Protein 8DJM (pdb70)

Solvent-accessible surface area: 40642 Å² total; per-residue (Å²): 151,139,108,47,134,108,34,88,113,64,0,61,137,4,1,46,81,15,158,108,34,25,61,39,7,57,70,97,2,91,85,70,69,82,126,152,126,134,129,90,50,66,115,34,117,78,91,0,79,124,112,23,130,126,29,41,84,62,14,124,141,86,70,37,171,52,1,35,44,6,0,21,72,2,24,120,20,0,33,67,7,2,38,0,28,20,109,84,138,171,168,94,8,57,11,48,1,27,74,28,11,32,5,61,43,0,9,14,0,0,43,2,0,0,5,6,119,63,77,110,72,6,86,65,2,0,0,83,0,0,12,40,8,0,41,29,6,48,30,11,8,88,0,42,24,31,17,26,8,0,1,40,25,2,49,91,163,112,68,48,87,60,15,49,20,0,21,22,0,8,99,8,3,50,72,0,2,17,31,16,2,0,0,14,0,3,37,47,0,75,141,84,120,150,25,125,15,36,154,154,6,74,113,75,6,59,77,118,28,67,29,3,6,0,0,20,96,0,6,95,35,0,9,123,17,0,71,117,11,28,30,68,23,135,210,139,94,113,188,154,38,71,44,24,17,107,86,41,5,85,56,74,22,7,100,3,4,0,56,11,2,2,43,0,0,4,6,0,0,92,77,31,108,49,127,70,31,99,135,8,60,95,15,1,19,53,0,0,58,4,4,17,5,0,28,14,0,4,26,12,11,25,46,7,22,111,15,79,94,97,81,49,10,30,2,3,34,27,0,11,156,31,0,45,118,24,0,58,67,0,26,85,20,9,60,71,3,80,187,84,18,105,8,102,28,30,37,7,3,44,9,2,16,27,24,3,0,9,16,2,43,116,12,14,80,47,29,57,75,103,27,19,52,20,24,25,93,41,8,91,61,12,8,19,40,0,0,13,0,0,11,0,0,24,37,19,65,57,30,103,17,0,56,86,12,0,76,1,6,12,34,8,4,10,2,0,3,3,2,18,17,9,78,45,49,80,62,26,108,155,38,34,24,21,0,40,0,25,109,58,13,88,72,134,0,53,82,48,0,28,61,20,10,48,67,1,7,112,47,0,41,108,26,5,110,152,38,5,142,23,0,27,53,0,48,122,6,50,93,51,0,108,47,0,26,138,20,9,6,112,59,3,17,128,6,5,76,73,6,0,86,51,1,15,92,0,0,65,124,4,75,99,75,34,9,64,168,67,30,120,30,40,48,30,46,68,46,42,117,48,40,42,91,7,22,129,59,22,67,176,30,143,87,47,72,54,7,113,94,6,9,60,89,16,82,51,10,8,101,94,24,55,173,49,73,2,26,50,14,90,137,73,67,92,107,18,99,54,16,104,45,19,135,100,0,20,83,60,11,21,28,40,16,70,72,10,74,149,62,7,100,107,36,113,42,171,79,5,44,55,13,5,55,108,25,59,74,20,29,66,53,93,9,39,107,62,30,61,120,4,46,35,41,5,16,115,91,3,137,10,122,16,61,28,90,35,82,101,39,80,14,50,97,48,108,171,10,63,3,28,0,133,3,67,99,90,1,46,49,4,0,0,2,0,4,16,100,121,160,30,39,3,87,6,0,0,36,2,2,71,68,67,26,116,79,26,50,113,43,5,62,14,55,42,80,32,53,73,0,42,0,21,1,56,46,6,82,98,104,2,61,8,29,1,1,0,0,0,13,67,54,60,14,28,29,16,11,51,20,0,97,3,72,124,182,15,92,8,79,12,30,43,117,44,141,21,146,105,55,38,66,7,117,0,35,0,107,0,31,52,26,68,12,48,4,10,4,0,4,0,0,18,6,23,138,66,113,51,9,40,2,0,0,24,2,2,0,29,31,22,27,39,41,32,13,116,153,12,113,56,66,0,38,8,61,32,55,57,115,68,115,15,0,39,0,50,3,90,76,8,60,94,76,7,22,2,54,2,0,0,0,0,0,1,83,90,20,6,15,0,4,51,62,21,14,92,16,0,60,1,62,41

Organism: Cricetulus griseus (NCBI:txid10029)

Sequence (862 aa):
DKLSRLFRMHGLFVASHPWEVIVGTVTLTICMMSMNDIIILTITRCIAILYIYFQFQNLRQLGSRYILGIAGLFTIFSSFVFSTVVIHFLNEALPFFLLLIDLSRASALAKFALSSNSQDEVRENIARGMAILGPTFTLDALVECLVIGVGTMSGVRQLEIMCCFGCMSVLANYFVFMTFFPACVSLVLELSPIWQLSHFARVLEEEENRPNPVTQRVKMIMSLGLVLVHAHSRWIASWRQKCASYVLALRPWSFSASLTPVALGSALAYRSQGVLDPRLLVGCAVAVLAVHGAGNLVSTYYDFSKGIDVDRILEPQDVVRFGVFLYTLGCVCAACLYYLSTLKLEHLALIYFGGLSGSFLYTGGIGFKYVALGDLIILITFGPLAVMFAYAVQVGSLAIFPLVYAIPLALSTEAILHSNNTRDMESDQEAGIVTLAILIGPTFSYVLYNTLLFLPYLIFSILATHCSISLALPLLTIPMAFSLERQFPQRTAKLNLLLGLFYVFGIILAPAGSLPRLARRLALEDNWETLNDNLKVIEKADNAAQVKDALTKMRAAALDAQKATPPKLEDKSPDSPEMKDFRHGFDILVGQIDDALKLANEGKVKEAQAAAEQLKTTRNAYIQKYLERARSTLQKEVDILLTQSPAILSVSPGERVSFSCRASQSIGTSIHWYQQRTNGSPRLVIKYASESISGIPSRFSGSGSGTDFTLSINSVESEDIADYYCQQSNSWPYTFGGGTKLEIEVQLQQSGPELVKPGASVKMSCKASGYSFTGYFMNWVKQSHGKSLEWIGRINPYNGDTFYNQKFKGKATLTVDKSSRTAHMELRSLTSADSALYFCVRRGEDYGSSYNYWGQGTTVTV

Foldseek 3Di:
DVLLVVLLVLLLVCLVDLPVLQCVVVVVLCCQQVVPPVVVLVVLQVVLVVVVVVVLVVQVVVPDDVLSVLLVVLVVQLVVSLVRVVVSPPVSLVSLLSVLADSPLLSLLLLQLLLDDDLVVSSSSSSNSSSLSVVVLVLVLLLQLLVLVVQLPPPDDVSVVNSVSSNSSSVSNVVCSSGNSSSVSSVVVNVPNPRPPHPPCVVCSVVPSDDDPVVSVVSVVSSVVSCCVVVCVPDVD/DVVVVVVVLCQLDDLLLCLLQPLLLLLLQLLLCLPPPDGDPLLSVLLSLLLSLLSSLVSLLLVLLCVPVVVDPPDDDDSVVSVVSSVVSNVSNVVSLVVLVVPFQADPVVSCCLSCCQSVVLVVPPPPCGNQCPQVSVLVNLLRSQLSSSQSSNCSTNHHGDDCSSVLRPLSSLLSVLQSLVVCLVCQVVSVVVVHDHVCNVVDLVVSLVSSLCSLCVSLVVLVCCCPPQFVLSNQLVVLVVLSVVVNVPSVPSSSVNSVSSSVSNSSSSNPGDRPRHPPD/DLLVLLVVLVVVLVVLLVCLVVDDWQVSLLVSLVVVVVSLVVVLPSDFPVCPVDDCPDPVNVVVNVLSVVLNVLSVVLNVVRVVPDSPVSNVSSVVSVVSCVVPVVVRSVVRSVNVVVVD/DWAWEKPDQEDEDDFQAKDKIKTFIPFFQWQAKWKWWAAPPGDTDTADGSFADGDPPHDPQWGWDDHGGIIMIMGRGDDPVRFTWMKMWGPRDPPIDIYDTYGYHD/DWAFEWDAADEDDAQDKDKIKTQTDDDDLQPWKKWKWWQFPVGDIDTAWIARQVPGDTDGDPVNPPFWGKGYDNVRRIIMIMGGRDDQRRQTWMKIWIFDDDPPTGTDHIHDTHGYGD

GO terms:
  GO:0005789 endoplasmic reticulum membrane (C, EXP)
  GO:0005515 protein binding (F, IPI)
  GO:0004420 hydroxymethylglutaryl-CoA reductase (NADPH) activity (F, IDA)
  GO:0005789 endoplasmic reticulum membrane (C, TAS)

InterPro domains:
  IPR000731 Sterol-sensing domain [PS50156] (61-218)
  IPR002202 Hydroxymethylglutaryl-CoA reductase, class I/II [PF00368] (491-870)
  IPR002202 Hydroxymethylglutaryl-CoA reductase, class I/II [PR00071] (525-546)
  IPR002202 Hydroxymethylglutaryl-CoA reductase, class I/II [PR00071] (552-572)
  IPR002202 Hydroxymethylglutaryl-CoA reductase, class I/II [PR00071] (643-661)
  IPR002202 Hydroxymethylglutaryl-CoA reductase, class I/II [PR00071] (683-708)
  IPR002202 Hydroxymethylglutaryl-CoA reductase, class I/II [PR00071] (734-760)
  IPR002202 Hydroxymethylglutaryl-CoA reductase, class I/II [PR00071] (789-810)
  IPR002202 Hydroxymethylglutaryl-CoA reductase, class I/II [PS50065] (463-870)
  IPR002202 Hydroxymethylglutaryl-CoA reductase, class I/II [PTHR10572] (85-872)
  IPR004554 Hydroxymethylglutaryl-CoA reductase, eukaryotic/archaeal type [TIGR00533] (462-870)
  IPR004554 Hydroxymethylglutaryl-CoA reductase, eukaryotic/archaeal type [cd00643] (464-870)
  IPR004816 Hydroxymethylglutaryl-CoA reductase, metazoan [TIGR00920] (1-887)
  IPR009023 Hydroxymethylglutaryl-CoA reductase, class I/II, NAD/NADP-binding domain superfamily [G3DSA:3.30.70.420] (586-702)
  IPR009023 Hydroxymethylglutaryl-CoA reductase, class I/II, NAD/NADP-binding domain superfamily [SSF55035] (586-702)
  IPR009029 Hydroxymethylglutaryl-CoA reductase, class I/II, substrate-binding domain superfamily [SSF56542] (444-860)
  IPR023074 Hydroxymethylglutaryl-CoA reductase, class I/II, catalytic domain superfamily [G3DSA:3.90.770.10] (536-857)
  IPR023076 Hydroxymethylglutaryl-CoA reductase, class I/II, conserved site [PS00066] (645-659)
  IPR023076 Hydroxymethylglutaryl-CoA reductase, class I/II, conserved site [PS00318] (801-808)
  IPR023076 Hydroxymethylglutaryl-CoA reductase, class I/II, conserved site [PS01192] (855-868)

Secondary structure (DSSP, 8-state):
-HHHHHHHHHHHHHHH-HHHHHHHHHHHHHHHHTT--HHHHHHHHHHHHHHHHHHHHHHHTT--HHHHHHHHHHHHHHHHHHHHHHHHT---SHHHHHHH--HHHHHHHHHHHHT--SHHHHHHHHHHHHHHHHHHHHHHHHHHHHHHHGGGGSS-HHHHHHHHHHHHHHHHHHHHHHHHHHHHHHHHHHH------HHHHHHHHHHHT---HHHHHHHHHHHHHHHHHHHIIIII-/--HHHHTTGGGG--TTHHHHHHHHHHHHHHHHHHHHS---HHHHHHHHHHHHHHHHHHHHHHHHHTTTTT----S---HHHHHHHHHHHHHHHHHHHHHHHHHS---HHHHHHHIIIIITTHHHH-SSSTTTSHHHHHHHHHHHHHHHHHHHHHHHHHSS--SHHHHHTHHHHHHHHHHHHHHHHHTHHHHHHHT---HHHHH-HHHHHHHHHHHHHHHHHHHHHHHHHT-GGGGGGGGGHHHHHHHHH---HHHHHHHHHHHHHHHHHHHHSPTT-STT-/-HHHHHHHHHHHHHHHHHHHHH--SHHHHHHHHHHHHHHHHHHHHS--GGGSSS-TTSHHHHHHHHHHHHHHHHHHHHHHHHTTS--HHHHHHHHHHHHHIIIIIHHHHHHHHHHHHHH-/--EEEE---EE--TT--EEEEEEEESS-TTSS--EEEEEETTTEEEEEEEE-TTT--EEE-GGGSSS-EEEEETTTTEEEEEE-S--GGG-EEEEEEE--SSSS----EE-----EE-/---EEES-SB----TTS-EE--EEESS--TT--EEEEE-TT---EEEEETTTEE-TTS-TT-EEE--TT--EEEESS--GGG-SEEEEE--SSSSPBB---EE---

Radius of gyration: 32.81 Å; Cα contacts (8 Å, |Δi|>4): 1387; chains: 5; bounding box: 94×83×91 Å

Structure (mmCIF, N/CA/C/O backbone):
data_8DJM
#
_entry.id   8DJM
#
_cell.length_a   1.00
_cell.length_b   1.00
_cell.length_c   1.00
_cell.angle_alpha   90.00
_cell.angle_beta   90.00
_cell.angle_gamma   90.00
#
_symmetry.space_group_name_H-M   'P 1'
#
loop_
_entity.id
_entity.type
_entity.pdbx_description
1 polymer '3-hydroxy-3-methylglutaryl-coenzyme A reductase'
2 polymer 'UbiA prenyltransferase domain-containing protein 1'
3 polymer 'Soluble cytochrome b562'
4 polymer 'Fab 15B2 Light Chain'
5 polymer 'Fab 15B2 Heavy Chain'
6 non-polymer 'CHOLESTEROL HEMISUCCINATE'
7 non-polymer Digitonin
#
loop_
_atom_site.group_PDB
_atom_site.id
_atom_site.type_symbol
_atom_site.label_atom_id
_atom_site.label_alt_id
_atom_site.label_comp_id
_atom_site.label_asym_id
_atom_site.label_entity_id
_atom_site.label_seq_id
_atom_site.pdbx_PDB_ins_code
_atom_site.Cartn_x
_atom_site.Cartn_y
_atom_site.Cartn_z
_atom_site.occupancy
_atom_site.B_iso_or_equiv
_atom_site.auth_seq_id
_atom_site.auth_comp_id
_atom_site.auth_asym_id
_atom_site.auth_atom_id
_atom_site.pdbx_PDB_model_num
ATOM 1 N N . ASP A 1 8 ? 124.814 114.092 150.729 1.00 204.40 0 ASP A N 1
ATOM 2 C CA . ASP A 1 8 ? 124.804 112.854 151.590 1.00 203.41 0 ASP A CA 1
ATOM 3 C C . ASP A 1 8 ? 123.802 111.780 151.131 1.00 201.24 0 ASP A C 1
ATOM 4 O O . ASP A 1 8 ? 124.162 110.606 151.020 1.00 201.45 0 ASP A O 1
ATOM 9 N N . LYS A 1 9 ? 122.563 112.188 150.863 1.00 198.18 1 LYS A N 1
ATOM 10 C CA . LYS A 1 9 ? 121.515 111.278 150.385 1.00 195.18 1 LYS A CA 1
ATOM 11 C C . LYS A 1 9 ? 121.682 110.955 148.896 1.00 190.54 1 LYS A C 1
ATOM 12 O O . LYS A 1 9 ? 121.502 109.807 148.485 1.00 190.13 1 LYS A O 1
ATOM 18 N N . LEU A 1 10 ? 122.021 111.970 148.100 1.00 184.90 2 LEU A N 1
ATOM 19 C CA . LEU A 1 10 ? 122.268 111.803 146.659 1.00 180.49 2 LEU A CA 1
ATOM 20 C C . LEU A 1 10 ? 123.572 111.057 146.367 1.00 177.50 2 LEU A C 1
ATOM 21 O O . LEU A 1 10 ? 123.616 110.204 145.475 1.00 177.07 2 LEU A O 1
ATOM 26 N N . SER A 1 11 ? 124.627 111.396 147.110 1.00 174.21 3 SER A N 1
ATOM 27 C CA . SER A 1 11 ? 125.934 110.738 146.984 1.00 172.74 3 SER A CA 1
ATOM 28 C C . SER A 1 11 ? 125.848 109.224 147.195 1.00 171.87 3 SER A C 1
ATOM 29 O O . SER A 1 11 ? 126.463 108.456 146.455 1.00 172.01 3 SER A O 1
ATOM 32 N N . ARG A 1 12 ? 125.073 108.817 148.201 1.00 170.98 4 ARG A N 1
ATOM 33 C CA . ARG A 1 12 ? 124.795 107.402 148.480 1.00 170.38 4 ARG A CA 1
ATOM 34 C C . ARG A 1 12 ? 124.070 106.718 147.313 1.00 166.16 4 ARG A C 1
ATOM 35 O O . ARG A 1 12 ? 124.417 105.602 146.918 1.00 166.09 4 ARG A O 1
ATOM 43 N N . LEU A 1 13 ? 123.059 107.398 146.777 1.00 161.01 5 LEU A N 1
ATOM 44 C CA . LEU A 1 13 ? 122.295 106.908 145.621 1.00 156.89 5 LEU A CA 1
ATOM 45 C C . LEU A 1 13 ? 123.154 106.696 144.363 1.00 153.49 5 LEU A C 1
ATOM 46 O O . LEU A 1 13 ? 123.058 105.650 143.706 1.00 153.15 5 LEU A O 1
ATOM 51 N N . PHE A 1 14 ? 123.987 107.684 144.039 1.00 149.65 6 PHE A N 1
ATOM 52 C CA . PHE A 1 14 ? 124.914 107.580 142.897 1.00 147.08 6 PHE A CA 1
ATOM 53 C C . PHE A 1 14 ? 126.021 106.544 143.133 1.00 149.80 6 PHE A C 1
ATOM 54 O O . PHE A 1 14 ? 126.477 105.889 142.187 1.00 149.88 6 PHE A O 1
ATOM 62 N N . ARG A 1 15 ? 126.445 106.413 144.390 1.00 153.51 7 ARG A N 1
ATOM 63 C CA . ARG A 1 15 ? 127.333 105.329 144.830 1.00 156.54 7 ARG A CA 1
ATOM 64 C C . ARG A 1 15 ? 126.742 103.957 144.469 1.00 155.58 7 ARG A C 1
ATOM 65 O O . ARG A 1 15 ? 127.403 103.131 143.807 1.00 155.53 7 ARG A O 1
ATOM 73 N N . MET A 1 16 ? 125.494 103.741 144.895 1.00 154.47 8 MET A N 1
ATOM 74 C CA . MET A 1 16 ? 124.757 102.502 144.603 1.00 153.94 8 MET A CA 1
ATOM 75 C C . MET A 1 16 ? 124.651 102.231 143.100 1.00 152.59 8 MET A C 1
ATOM 76 O O . MET A 1 16 ? 124.859 101.096 142.656 1.00 152.69 8 MET A O 1
ATOM 81 N N . HIS A 1 17 ? 124.326 103.272 142.329 1.00 150.89 9 HIS A N 1
ATOM 82 C CA . HIS A 1 17 ? 124.279 103.160 140.862 1.00 149.28 9 HIS A CA 1
ATOM 83 C C . HIS A 1 17 ? 125.641 102.793 140.274 1.00 147.79 9 HIS A C 1
ATOM 84 O O . HIS A 1 17 ? 125.739 101.873 139.461 1.00 147.28 9 HIS A O 1
ATOM 91 N N . GLY A 1 18 ? 126.673 103.528 140.685 1.00 146.48 10 GLY A N 1
ATOM 92 C CA . GLY A 1 18 ? 128.048 103.274 140.241 1.00 145.46 10 GLY A CA 1
ATOM 93 C C . GLY A 1 18 ? 128.501 101.849 140.506 1.00 144.38 10 GLY A C 1
ATOM 94 O O . GLY A 1 18 ? 128.988 101.159 139.595 1.00 144.41 10 GLY A O 1
ATOM 95 N N . LEU A 1 19 ? 128.316 101.405 141.750 1.00 143.07 11 LEU A N 1
ATOM 96 C CA . LEU A 1 19 ? 128.659 100.027 142.136 1.00 142.02 11 LEU A CA 1
ATOM 97 C C . LEU A 1 19 ? 127.842 98.972 141.373 1.00 141.70 11 LEU A C 1
ATOM 98 O O . LEU A 1 19 ? 128.389 97.938 140.970 1.00 141.41 11 LEU A O 1
ATOM 103 N N . PHE A 1 20 ? 126.549 99.238 141.176 1.00 141.63 12 PHE A N 1
ATOM 104 C CA . PHE A 1 20 ? 125.668 98.324 140.430 1.00 141.65 12 PHE A CA 1
ATOM 105 C C . PHE A 1 20 ? 126.110 98.144 138.975 1.00 142.67 12 PHE A C 1
ATOM 106 O O . PHE A 1 20 ? 126.171 97.017 138.478 1.00 142.60 12 PHE A O 1
ATOM 114 N N . VAL A 1 21 ? 126.402 99.258 138.306 1.00 144.27 13 VAL A N 1
ATOM 115 C CA . VAL A 1 21 ? 126.878 99.237 136.916 1.00 144.90 13 VAL A CA 1
ATOM 116 C C . VAL A 1 21 ? 128.286 98.635 136.840 1.00 146.47 13 VAL A C 1
ATOM 117 O O . VAL A 1 21 ? 128.565 97.830 135.947 1.00 146.22 13 VAL A O 1
ATOM 121 N N . ALA A 1 22 ? 129.160 99.029 137.767 1.00 148.70 14 ALA A N 1
ATOM 122 C CA . ALA A 1 22 ? 130.531 98.494 137.819 1.00 151.55 14 ALA A CA 1
ATOM 123 C C . ALA A 1 22 ? 130.597 96.981 138.079 1.00 154.68 14 ALA A C 1
ATOM 124 O O . ALA A 1 22 ? 131.487 96.302 137.562 1.00 154.99 14 ALA A O 1
ATOM 126 N N . SER A 1 23 ? 129.660 96.467 138.875 1.00 158.84 15 SER A N 1
ATOM 127 C CA . SER A 1 23 ? 129.610 95.033 139.205 1.00 162.59 15 SER A CA 1
ATOM 128 C C . SER A 1 23 ? 129.144 94.126 138.055 1.00 166.49 15 SER A C 1
ATOM 129 O O . SER A 1 23 ? 129.565 92.969 137.977 1.00 166.27 15 SER A O 1
ATOM 132 N N . HIS A 1 24 ? 128.287 94.653 137.177 1.00 171.79 16 HIS A N 1
ATOM 133 C CA . HIS A 1 24 ? 127.670 93.874 136.089 1.00 175.82 16 HIS A CA 1
ATOM 134 C C . HIS A 1 24 ? 127.911 94.554 134.733 1.00 177.27 16 HIS A C 1
ATOM 135 O O . HIS A 1 24 ? 126.992 95.151 134.167 1.00 177.57 16 HIS A O 1
ATOM 142 N N . PRO A 1 25 ? 129.151 94.466 134.206 1.00 178.76 17 PRO A N 1
ATOM 143 C CA . PRO A 1 25 ? 129.463 95.137 132.938 1.00 180.03 17 PRO A CA 1
ATOM 144 C C . PRO A 1 25 ? 128.811 94.496 131.711 1.00 181.76 17 PRO A C 1
ATOM 145 O O . PRO A 1 25 ? 128.132 95.184 130.940 1.00 181.72 17 PRO A O 1
ATOM 149 N N . TRP A 1 26 ? 129.006 93.188 131.559 1.00 184.05 18 TRP A N 1
ATOM 150 C CA . TRP A 1 26 ? 128.613 92.473 130.343 1.00 185.42 18 TRP A CA 1
ATOM 151 C C . TRP A 1 26 ? 127.114 92.570 130.035 1.00 183.96 18 TRP A C 1
ATOM 152 O O . TRP A 1 26 ? 126.729 92.720 128.882 1.00 183.71 18 TRP A O 1
ATOM 163 N N . GLU A 1 27 ? 126.282 92.510 131.068 1.00 182.24 19 GLU A N 1
ATOM 164 C CA . GLU A 1 27 ? 124.827 92.523 130.894 1.00 181.33 19 GLU A CA 1
ATOM 165 C C . GLU A 1 27 ? 124.318 93.917 130.504 1.00 179.59 19 GLU A C 1
ATOM 166 O O . GLU A 1 27 ? 123.490 94.052 129.589 1.00 179.65 19 GLU A O 1
ATOM 172 N N . VAL A 1 28 ? 124.833 94.943 131.183 1.00 177.27 20 VAL A N 1
ATOM 173 C CA . VAL A 1 28 ? 124.395 96.325 130.952 1.00 175.68 20 VAL A CA 1
ATOM 174 C C . VAL A 1 28 ? 124.821 96.861 129.576 1.00 174.26 20 VAL A C 1
ATOM 175 O O . VAL A 1 28 ? 124.035 97.560 128.931 1.00 174.57 20 VAL A O 1
ATOM 179 N N . ILE A 1 29 ? 126.037 96.531 129.127 1.00 172.21 21 ILE A N 1
ATOM 180 C CA . ILE A 1 29 ? 126.498 96.980 127.793 1.00 170.90 21 ILE A CA 1
ATOM 181 C C . ILE A 1 29 ? 125.731 96.311 126.642 1.00 170.67 21 ILE A C 1
ATOM 182 O O . ILE A 1 29 ? 125.428 96.961 125.642 1.00 170.57 21 ILE A O 1
ATOM 187 N N . VAL A 1 30 ? 125.415 95.025 126.798 1.00 170.59 22 VAL A N 1
ATOM 188 C CA . VAL A 1 30 ? 124.577 94.291 125.837 1.00 170.52 22 VAL A CA 1
ATOM 189 C C . VAL A 1 30 ? 123.176 94.889 125.789 1.00 170.67 22 VAL A C 1
ATOM 190 O O . VAL A 1 30 ? 122.657 95.161 124.709 1.00 170.74 22 VAL A O 1
ATOM 194 N N . GLY A 1 31 ? 122.575 95.073 126.964 1.00 170.86 23 GLY A N 1
ATOM 195 C CA . GLY A 1 31 ? 121.258 95.718 127.080 1.00 170.91 23 GLY A CA 1
ATOM 196 C C . GLY A 1 31 ? 121.191 97.087 126.416 1.00 171.05 23 GLY A C 1
ATOM 197 O O . GLY A 1 31 ? 120.244 97.385 125.674 1.00 171.10 23 GLY A O 1
ATOM 198 N N . THR A 1 32 ? 122.212 97.906 126.675 1.00 171.27 24 THR A N 1
ATOM 199 C CA . THR A 1 32 ? 122.339 99.248 126.087 1.00 170.91 24 THR A CA 1
ATOM 200 C C . THR A 1 32 ? 122.433 99.208 124.561 1.00 171.17 24 THR A C 1
ATOM 201 O O . THR A 1 32 ? 121.702 99.926 123.872 1.00 171.13 24 THR A O 1
ATOM 205 N N . VAL A 1 33 ? 123.347 98.386 124.048 1.00 171.50 25 VAL A N 1
ATOM 206 C CA . VAL A 1 33 ? 123.545 98.247 122.595 1.00 172.20 25 VAL A CA 1
ATOM 207 C C . VAL A 1 33 ? 122.297 97.667 121.916 1.00 174.13 25 VAL A C 1
ATOM 208 O O . VAL A 1 33 ? 121.877 98.164 120.870 1.00 174.06 25 VAL A O 1
ATOM 212 N N . THR A 1 34 ? 121.718 96.627 122.518 1.00 176.91 26 THR A N 1
ATOM 213 C CA . THR A 1 34 ? 120.458 96.028 122.045 1.00 179.02 26 THR A CA 1
ATOM 214 C C . THR A 1 34 ? 119.330 97.065 121.966 1.00 181.62 26 THR A C 1
ATOM 215 O O . THR A 1 34 ? 118.585 97.101 120.978 1.00 181.98 26 THR A O 1
ATOM 219 N N . LEU A 1 35 ? 119.217 97.900 123.000 1.00 184.90 27 LEU A N 1
ATOM 220 C CA . LEU A 1 35 ? 118.235 98.997 123.019 1.00 187.55 27 LEU A CA 1
ATOM 221 C C . LEU A 1 35 ? 118.468 99.995 121.877 1.00 190.65 27 LEU A C 1
ATOM 222 O O . LEU A 1 35 ? 117.513 100.444 121.236 1.00 191.06 27 LEU A O 1
ATOM 227 N N . THR A 1 36 ? 119.734 100.334 121.636 1.00 194.34 28 THR A N 1
ATOM 228 C CA . THR A 1 36 ? 120.120 101.228 120.531 1.00 197.16 28 THR A CA 1
ATOM 229 C C . THR A 1 36 ? 119.854 100.603 119.152 1.00 200.77 28 THR A C 1
ATOM 230 O O . THR A 1 36 ? 119.443 101.304 118.219 1.00 200.88 28 THR A O 1
ATOM 234 N N . ILE A 1 37 ? 120.091 99.294 119.032 1.00 205.45 29 ILE A N 1
ATOM 235 C CA . ILE A 1 37 ? 119.742 98.533 117.818 1.00 208.87 29 ILE A CA 1
ATOM 236 C C . ILE A 1 37 ? 118.223 98.510 117.607 1.00 212.75 29 ILE A C 1
ATOM 237 O O . ILE A 1 37 ? 117.750 98.698 116.484 1.00 212.86 29 ILE A O 1
ATOM 242 N N . CYS A 1 38 ? 117.474 98.270 118.683 1.00 217.70 30 CYS A N 1
ATOM 243 C CA . CYS A 1 38 ? 116.003 98.331 118.643 1.00 220.95 30 CYS A CA 1
ATOM 244 C C . CYS A 1 38 ? 115.448 99.735 118.342 1.00 224.41 30 CYS A C 1
ATOM 245 O O . CYS A 1 38 ? 114.323 99.861 117.861 1.00 224.75 30 CYS A O 1
ATOM 248 N N . MET A 1 39 ? 116.228 100.772 118.650 1.00 228.61 31 MET A N 1
ATOM 249 C CA . MET A 1 39 ? 115.889 102.156 118.300 1.00 231.49 31 MET A CA 1
ATOM 250 C C . MET A 1 39 ? 116.188 102.486 116.832 1.00 234.69 31 MET A C 1
ATOM 251 O O . MET A 1 39 ? 115.315 102.991 116.123 1.00 234.85 31 MET A O 1
ATOM 256 N N . MET A 1 40 ? 117.416 102.207 116.388 1.00 238.63 32 MET A N 1
ATOM 257 C CA . MET A 1 40 ? 117.869 102.603 115.040 1.00 241.55 32 MET A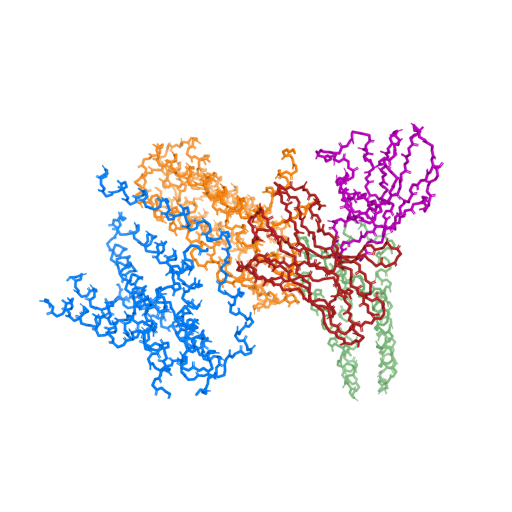 CA 1
ATOM 258 C C . MET A 1 40 ? 117.213 101.801 113.917 1.00 244.84 32 MET A C 1
ATOM 259 O O . MET A 1 40 ? 116.581 102.369 113.023 1.00 245.12 32 MET A O 1
ATOM 264 N N . SER A 1 41 ? 117.368 100.480 113.978 1.00 248.75 33 SER A N 1
ATOM 265 C CA . SER A 1 41 ? 116.936 99.572 112.902 1.00 251.48 33 SER A CA 1
ATOM 266 C C . SER A 1 41 ? 115.423 99.284 112.839 1.00 253.91 33 SER A C 1
ATOM 267 O O . SER A 1 41 ? 114.985 98.495 111.997 1.00 254.28 33 SER A O 1
ATOM 270 N N . MET A 1 42 ? 114.637 99.910 113.717 1.00 256.57 34 MET A N 1
ATOM 271 C CA . MET A 1 42 ? 113.173 99.757 113.720 1.00 258.37 34 MET A CA 1
ATOM 272 C C . MET A 1 42 ? 112.546 100.292 112.430 1.00 260.37 34 MET A C 1
ATOM 273 O O . MET A 1 42 ? 111.665 99.651 111.851 1.00 260.58 34 MET A O 1
ATOM 278 N N . ASN A 1 43 ? 113.009 101.465 111.998 1.00 262.65 35 ASN A N 1
ATOM 279 C CA . ASN A 1 43 ? 112.629 102.057 110.710 1.00 263.61 35 ASN A CA 1
ATOM 280 C C . ASN A 1 43 ? 113.836 102.745 110.080 1.00 263.57 35 ASN A C 1
ATOM 281 O O . ASN A 1 43 ? 114.906 102.149 109.952 1.00 263.31 35 ASN A O 1
ATOM 286 N N . ASP A 1 69 ? 125.159 129.641 103.086 1.00 238.89 61 ASP A N 1
ATOM 287 C CA . ASP A 1 69 ? 125.097 128.852 104.323 1.00 238.51 61 ASP A CA 1
ATOM 288 C C . ASP A 1 69 ? 126.289 127.920 104.626 1.00 237.69 61 ASP A C 1
ATOM 289 O O . ASP A 1 69 ? 126.459 127.514 105.778 1.00 237.64 61 ASP A O 1
ATOM 294 N N . ILE A 1 70 ? 127.085 127.565 103.615 1.00 236.56 62 ILE A N 1
ATOM 295 C CA . ILE A 1 70 ? 128.283 126.726 103.800 1.00 235.28 62 ILE A CA 1
ATOM 296 C C . ILE A 1 70 ? 129.325 127.355 104.749 1.00 233.99 62 ILE A C 1
ATOM 297 O O . ILE A 1 70 ? 129.950 126.646 105.540 1.00 234.20 62 ILE A O 1
ATOM 302 N N . ILE A 1 71 ? 129.494 128.675 104.653 1.00 232.13 63 ILE A N 1
ATOM 303 C CA . ILE A 1 71 ? 130.466 129.434 105.475 1.00 229.88 63 ILE A CA 1
ATOM 304 C C . ILE A 1 71 ? 130.264 129.297 106.992 1.00 227.98 63 ILE A C 1
ATOM 305 O O . ILE A 1 71 ? 131.240 129.221 107.744 1.00 227.80 63 ILE A O 1
ATOM 310 N N . ILE A 1 72 ? 129.003 129.249 107.421 1.00 225.58 64 ILE A N 1
ATOM 311 C CA . ILE A 1 72 ? 128.645 129.130 108.846 1.00 223.25 64 ILE A CA 1
ATOM 312 C C . ILE A 1 72 ? 128.995 127.732 109.367 1.00 221.88 64 ILE A C 1
ATOM 313 O O . ILE A 1 72 ? 129.577 127.585 110.445 1.00 221.46 64 ILE A O 1
ATOM 318 N N . LEU A 1 73 ? 128.619 126.714 108.599 1.00 220.44 65 LEU A N 1
ATOM 319 C CA . LEU A 1 73 ? 129.003 125.330 108.884 1.00 219.76 65 LEU A CA 1
ATOM 320 C C . LEU A 1 73 ? 130.525 125.127 108.845 1.00 219.49 65 LEU A C 1
ATOM 321 O O . LEU A 1 73 ? 131.070 124.380 109.666 1.00 219.76 65 LEU A O 1
ATOM 326 N N . THR A 1 74 ? 131.197 125.801 107.906 1.00 219.08 66 THR A N 1
ATOM 327 C CA . THR A 1 74 ? 132.666 125.742 107.788 1.00 218.19 66 THR A CA 1
ATOM 328 C C . THR A 1 74 ? 133.368 126.305 109.035 1.00 217.41 66 THR A C 1
ATOM 329 O O . THR A 1 74 ? 134.242 125.644 109.609 1.00 217.57 66 THR A O 1
ATOM 333 N N . ILE A 1 75 ? 132.992 127.518 109.442 1.00 216.18 67 ILE A N 1
ATOM 334 C CA . ILE A 1 75 ? 133.557 128.130 110.666 1.00 214.87 67 ILE A CA 1
ATOM 335 C C . ILE A 1 75 ? 133.238 127.318 111.933 1.00 213.98 67 ILE A C 1
ATOM 336 O O . ILE A 1 75 ? 134.093 127.186 112.815 1.00 213.74 67 ILE A O 1
ATOM 341 N N . THR A 1 76 ? 132.026 126.767 112.009 1.00 213.04 68 THR A N 1
ATOM 342 C CA . THR A 1 76 ? 131.633 125.921 113.147 1.00 212.63 68 THR A CA 1
ATOM 343 C C . THR A 1 76 ? 132.424 124.604 113.169 1.00 212.87 68 THR A C 1
ATOM 344 O O . THR A 1 76 ? 132.897 124.179 114.231 1.00 213.13 68 THR A O 1
ATOM 348 N N . ARG A 1 77 ? 132.563 123.965 112.006 1.00 213.21 69 ARG A N 1
ATOM 349 C CA . ARG A 1 77 ? 133.358 122.729 111.903 1.00 213.40 69 ARG A CA 1
ATOM 350 C C . ARG A 1 77 ? 134.870 122.965 112.040 1.00 211.52 69 ARG A C 1
ATOM 351 O O . ARG A 1 77 ? 135.593 122.047 112.418 1.00 211.21 69 ARG A O 1
ATOM 359 N N . CYS A 1 78 ? 135.347 124.173 111.729 1.00 209.39 70 CYS A N 1
ATOM 360 C CA . CYS A 1 78 ? 136.767 124.509 111.953 1.00 207.61 70 CYS A CA 1
ATOM 361 C C . CYS A 1 78 ? 137.083 124.702 113.445 1.00 205.93 70 CYS A C 1
ATOM 362 O O . CYS A 1 78 ? 138.104 124.206 113.927 1.00 205.45 70 CYS A O 1
ATOM 365 N N . ILE A 1 79 ? 136.211 125.416 114.163 1.00 204.33 71 ILE A N 1
ATOM 366 C CA . ILE A 1 79 ? 136.395 125.642 115.616 1.00 202.93 71 ILE A CA 1
ATOM 367 C C . ILE A 1 79 ? 136.183 124.384 116.478 1.00 201.52 71 ILE A C 1
ATOM 368 O O . ILE A 1 79 ? 136.915 124.166 117.451 1.00 201.06 71 ILE A O 1
ATOM 373 N N . ALA A 1 80 ? 135.191 123.568 116.117 1.00 200.32 72 ALA A N 1
ATOM 374 C CA . ALA A 1 80 ? 134.834 122.363 116.889 1.00 198.96 72 ALA A CA 1
ATOM 375 C C . ALA A 1 80 ? 135.965 121.331 116.994 1.00 197.56 72 ALA A C 1
ATOM 376 O O . ALA A 1 80 ? 136.234 120.803 118.080 1.00 197.51 72 ALA A O 1
ATOM 378 N N . ILE A 1 81 ? 136.625 121.063 115.869 1.00 195.88 73 ILE A N 1
ATOM 379 C CA . ILE A 1 81 ? 137.714 120.071 115.805 1.00 194.54 73 ILE A CA 1
ATOM 380 C C . ILE A 1 81 ? 138.957 120.591 116.549 1.00 193.88 73 ILE A C 1
ATOM 381 O O . ILE A 1 81 ? 139.673 119.810 117.189 1.00 193.98 73 ILE A O 1
ATOM 386 N N . LEU A 1 82 ? 139.197 121.901 116.464 1.00 192.99 74 LEU A N 1
ATOM 387 C CA . LEU A 1 82 ? 140.243 122.571 117.251 1.00 191.71 74 LEU A CA 1
ATOM 388 C C . LEU A 1 82 ? 139.997 122.412 118.758 1.00 191.05 74 LEU A C 1
ATOM 389 O O . LEU A 1 82 ? 140.930 122.113 119.518 1.00 190.94 74 LEU A O 1
ATOM 394 N N . TYR A 1 83 ? 138.743 122.606 119.173 1.00 190.31 75 TYR A N 1
ATOM 395 C CA . TYR A 1 83 ? 138.337 122.400 120.574 1.00 189.36 75 TYR A CA 1
ATOM 396 C C . TYR A 1 83 ? 138.572 120.956 121.029 1.00 190.71 75 TYR A C 1
ATOM 397 O O . TYR A 1 83 ? 139.125 120.723 122.109 1.00 191.04 75 TYR A O 1
ATOM 406 N N . ILE A 1 84 ? 138.133 120.003 120.206 1.00 192.40 76 ILE A N 1
ATOM 407 C CA . ILE A 1 84 ? 138.356 118.571 120.467 1.00 193.80 76 ILE A CA 1
ATOM 408 C C . ILE A 1 84 ? 139.850 118.252 120.583 1.00 196.92 76 ILE A C 1
ATOM 409 O O . ILE A 1 84 ? 140.269 117.583 121.535 1.00 197.19 76 ILE A O 1
ATOM 414 N N . TYR A 1 85 ? 140.644 118.737 119.628 1.00 201.03 77 TYR A N 1
ATOM 415 C CA . TYR A 1 85 ? 142.099 118.508 119.664 1.00 204.06 77 TYR A CA 1
ATOM 416 C C . TYR A 1 85 ? 142.783 119.177 120.862 1.00 205.79 77 TYR A C 1
ATOM 417 O O . TYR A 1 85 ? 143.673 118.579 121.464 1.00 206.05 77 TYR A O 1
ATOM 426 N N . PHE A 1 86 ? 142.364 120.395 121.212 1.00 207.81 78 PHE A N 1
ATOM 427 C CA . PHE A 1 86 ? 142.845 121.046 122.447 1.00 208.79 78 PHE A CA 1
ATOM 428 C C . PHE A 1 86 ? 142.631 120.150 123.677 1.00 209.86 78 PHE A C 1
ATOM 429 O O . PHE A 1 86 ? 143.550 119.955 124.485 1.00 209.67 78 PHE A O 1
ATOM 437 N N . GLN A 1 87 ? 141.421 119.603 123.792 1.00 211.41 79 GLN A N 1
ATOM 438 C CA . GLN A 1 87 ? 141.055 118.713 124.901 1.00 211.67 79 GLN A CA 1
ATOM 439 C C . GLN A 1 87 ? 141.864 117.408 124.892 1.00 213.01 79 GLN A C 1
ATOM 440 O O . GLN A 1 87 ? 142.303 116.944 125.947 1.00 213.34 79 GLN A O 1
ATOM 446 N N . PHE A 1 88 ? 142.052 116.828 123.706 1.00 214.44 80 PHE A N 1
ATOM 447 C CA . PHE A 1 88 ? 142.899 115.629 123.548 1.00 216.01 80 PHE A CA 1
ATOM 448 C C . PHE A 1 88 ? 144.367 115.894 123.916 1.00 218.07 80 PHE A C 1
ATOM 449 O O . PHE A 1 88 ? 144.986 115.097 124.635 1.00 218.20 80 PHE A O 1
ATOM 457 N N . GLN A 1 89 ? 144.910 117.011 123.429 1.00 220.73 81 GLN A N 1
ATOM 458 C CA . GLN A 1 89 ? 146.282 117.425 123.765 1.00 222.47 81 GLN A CA 1
ATOM 459 C C . GLN A 1 89 ? 146.437 117.829 125.239 1.00 224.01 81 GLN A C 1
ATOM 460 O O . GLN A 1 89 ? 147.534 117.724 125.793 1.00 224.25 81 GLN A O 1
ATOM 466 N N . ASN A 1 90 ? 145.352 118.298 125.859 1.00 225.79 82 ASN A N 1
ATOM 467 C CA . ASN A 1 90 ? 145.313 118.496 127.319 1.00 227.13 82 ASN A CA 1
ATOM 468 C C . ASN A 1 90 ? 145.379 117.148 128.060 1.00 229.44 82 ASN A C 1
ATOM 469 O O . ASN A 1 90 ? 146.107 117.016 129.047 1.00 229.37 82 ASN A O 1
ATOM 474 N N . LEU A 1 91 ? 144.609 116.168 127.584 1.00 232.49 83 LEU A N 1
ATOM 475 C CA . LEU A 1 91 ? 144.670 114.785 128.109 1.00 234.38 83 LEU A CA 1
ATOM 476 C C . LEU A 1 91 ? 146.035 114.112 127.896 1.00 237.32 83 LEU A C 1
ATOM 477 O O . LEU A 1 91 ? 146.487 113.338 128.746 1.00 237.76 83 LEU A O 1
ATOM 482 N N . ARG A 1 92 ? 146.679 114.420 126.768 1.00 240.79 84 ARG A N 1
ATOM 483 C CA . ARG A 1 92 ? 148.012 113.885 126.422 1.00 243.31 84 ARG A CA 1
ATOM 484 C C . ARG A 1 92 ? 149.096 114.106 127.495 1.00 243.01 84 ARG A C 1
ATOM 485 O O . ARG A 1 92 ? 150.014 113.293 127.627 1.00 242.70 84 ARG A O 1
ATOM 493 N N . GLN A 1 93 ? 148.974 115.196 128.253 1.00 242.84 85 GLN A N 1
ATOM 494 C CA . GLN A 1 93 ? 149.949 115.577 129.289 1.00 242.71 85 GLN A CA 1
ATOM 495 C C . GLN A 1 93 ? 150.132 114.560 130.427 1.00 241.82 85 GLN A C 1
ATOM 496 O O . GLN A 1 93 ? 151.194 114.528 131.053 1.00 241.77 85 GLN A O 1
ATOM 502 N N . LEU A 1 94 ? 149.106 113.752 130.697 1.00 240.73 86 LEU A N 1
ATOM 503 C CA . LEU A 1 94 ? 149.134 112.786 131.814 1.00 239.44 86 LEU A CA 1
ATOM 504 C C . LEU A 1 94 ? 150.195 111.685 131.667 1.00 238.26 86 LEU A C 1
ATOM 505 O O . LEU A 1 94 ? 150.696 111.170 132.669 1.00 238.44 86 LEU A O 1
ATOM 510 N N . GLY A 1 95 ? 150.525 111.329 130.427 1.00 236.55 87 GLY A N 1
ATOM 511 C CA . GLY A 1 95 ? 151.576 110.348 130.144 1.00 234.12 87 GLY A CA 1
ATOM 512 C C . GLY A 1 95 ? 151.129 108.917 130.378 1.00 231.75 87 GLY A C 1
ATOM 513 O O . GLY A 1 95 ? 151.801 108.152 131.075 1.00 231.41 87 GLY A O 1
ATOM 514 N N . SER A 1 96 ? 149.986 108.567 129.791 1.00 228.79 88 SER A N 1
ATOM 515 C CA . SER A 1 96 ? 149.436 107.210 129.861 1.00 225.98 88 SER A CA 1
ATOM 516 C C . SER A 1 96 ? 148.578 106.924 128.627 1.00 222.70 88 SER A C 1
ATOM 517 O O . SER A 1 96 ? 147.953 107.829 128.071 1.00 222.29 88 SER A O 1
ATOM 520 N N . ARG A 1 97 ? 148.555 105.658 128.216 1.00 218.64 89 ARG A N 1
ATOM 521 C CA . ARG A 1 97 ? 147.862 105.225 126.995 1.00 214.98 89 ARG A CA 1
ATOM 522 C C . ARG A 1 97 ? 146.381 104.936 127.243 1.00 208.20 89 ARG A C 1
ATOM 523 O O . ARG A 1 97 ? 145.517 105.365 126.465 1.00 207.61 89 ARG A O 1
ATOM 531 N N . TYR A 1 98 ? 146.102 104.195 128.315 1.00 200.23 90 TYR A N 1
ATOM 532 C CA . TYR A 1 98 ? 144.740 103.746 128.644 1.00 193.91 90 TYR A CA 1
ATOM 533 C C . TYR A 1 98 ? 143.722 104.882 128.794 1.00 189.44 90 TYR A C 1
ATOM 534 O O . TYR A 1 98 ? 142.574 104.737 128.373 1.00 188.97 90 TYR A O 1
ATOM 543 N N . ILE A 1 99 ? 144.145 105.997 129.389 1.00 184.06 91 ILE A N 1
ATOM 544 C CA . ILE A 1 99 ? 143.292 107.198 129.493 1.00 180.23 91 ILE A CA 1
ATOM 545 C C . ILE A 1 99 ? 142.852 107.726 128.113 1.00 177.12 91 ILE A C 1
ATOM 546 O O . ILE A 1 99 ? 141.689 108.102 127.938 1.00 177.12 91 ILE A O 1
ATOM 551 N N . LEU A 1 100 ? 143.774 107.735 127.149 1.00 173.34 92 LEU A N 1
ATOM 552 C CA . LEU A 1 100 ? 143.458 108.118 125.761 1.00 169.85 92 LEU A CA 1
ATOM 553 C C . LEU A 1 100 ? 142.561 107.074 125.089 1.00 166.65 92 LEU A C 1
ATOM 554 O O . LEU A 1 100 ? 141.566 107.425 124.444 1.00 166.35 92 LEU A O 1
ATOM 559 N N . GLY A 1 101 ? 142.927 105.801 125.245 1.00 162.91 93 GLY A N 1
ATOM 560 C CA . GLY A 1 101 ? 142.139 104.679 124.713 1.00 160.02 93 GLY A CA 1
ATOM 561 C C . GLY A 1 101 ? 140.702 104.617 125.214 1.00 157.19 93 GLY A C 1
ATOM 562 O O . GLY A 1 101 ? 139.789 104.285 124.455 1.00 156.85 93 GLY A O 1
ATOM 563 N N . ILE A 1 102 ? 140.511 104.943 126.491 1.00 154.01 94 ILE A N 1
ATOM 564 C CA . ILE A 1 102 ? 139.182 104.959 127.121 1.00 151.41 94 ILE A CA 1
ATOM 565 C C . ILE A 1 102 ? 138.400 106.207 126.692 1.00 149.28 94 ILE A C 1
ATOM 566 O O . ILE A 1 102 ? 137.228 106.107 126.307 1.00 149.17 94 ILE A O 1
ATOM 571 N N . ALA A 1 103 ? 139.054 107.369 126.760 1.00 146.78 95 ALA A N 1
ATOM 572 C CA . ALA A 1 103 ? 138.481 108.637 126.279 1.00 144.03 95 ALA A CA 1
ATOM 573 C C . ALA A 1 103 ? 138.069 108.577 124.803 1.00 141.28 95 ALA A C 1
ATOM 574 O O . ALA A 1 103 ? 137.090 109.210 124.403 1.00 141.07 95 ALA A O 1
ATOM 576 N N . GLY A 1 104 ? 138.824 107.820 124.008 1.00 138.03 96 GLY A N 1
ATOM 577 C CA . GLY A 1 104 ? 138.474 107.556 122.609 1.00 135.16 96 GLY A CA 1
ATOM 578 C C . GLY A 1 104 ? 137.234 106.689 122.436 1.00 132.13 96 GLY A C 1
ATOM 579 O O . GLY A 1 104 ? 136.399 106.961 121.568 1.00 131.73 96 GLY A O 1
ATOM 580 N N . LEU A 1 105 ? 137.122 105.645 123.257 1.00 128.36 97 LEU A N 1
ATOM 581 C CA . LEU A 1 105 ? 135.992 104.707 123.195 1.00 125.52 97 LEU A CA 1
ATOM 582 C C . LEU A 1 105 ? 134.665 105.299 123.697 1.00 123.20 97 LEU A C 1
ATOM 583 O O . LEU A 1 105 ? 133.593 104.857 123.278 1.00 123.12 97 LEU A O 1
ATOM 588 N N . PHE A 1 106 ? 134.741 106.286 124.590 1.00 120.40 98 PHE A N 1
ATOM 589 C CA . PHE A 1 106 ? 133.562 107.056 125.020 1.00 118.19 98 PHE A CA 1
ATOM 590 C C . PHE A 1 106 ? 132.987 107.897 123.870 1.00 118.88 98 PHE A C 1
ATOM 591 O O . PHE A 1 106 ? 131.774 107.892 123.630 1.00 118.74 98 PHE A O 1
ATOM 599 N N . THR A 1 107 ? 133.875 108.610 123.177 1.00 119.99 99 THR A N 1
ATOM 600 C CA . THR A 1 107 ? 133.529 109.475 122.036 1.00 120.62 99 THR A CA 1
ATOM 601 C C . THR A 1 107 ? 132.783 108.746 120.913 1.00 121.74 99 THR A C 1
ATOM 602 O O . THR A 1 107 ? 131.780 109.255 120.398 1.00 121.55 99 THR A O 1
ATOM 606 N N . ILE A 1 108 ? 133.288 107.571 120.536 1.00 123.36 100 ILE A N 1
ATOM 607 C CA . ILE A 1 108 ? 132.714 106.780 119.437 1.00 124.68 100 ILE A CA 1
ATOM 608 C C . ILE A 1 108 ? 131.260 106.396 119.728 1.00 125.87 100 ILE A C 1
ATOM 609 O O . ILE A 1 108 ? 130.378 106.611 118.886 1.00 125.99 100 ILE A O 1
ATOM 614 N N . PHE A 1 109 ? 131.019 105.839 120.914 1.00 127.28 101 PHE A N 1
ATOM 615 C CA . PHE A 1 109 ? 129.674 105.393 121.293 1.00 128.38 101 PHE A CA 1
ATOM 616 C C . PHE A 1 109 ? 128.684 106.544 121.496 1.00 128.52 101 PHE A C 1
ATOM 617 O O . PHE A 1 109 ? 127.505 106.403 121.164 1.00 128.19 101 PHE A O 1
ATOM 625 N N . SER A 1 110 ? 129.161 107.663 122.042 1.00 128.92 102 SER A N 1
ATOM 626 C CA . SER A 1 110 ? 128.347 108.881 122.166 1.00 128.92 102 SER A CA 1
ATOM 627 C C . SER A 1 110 ? 127.960 109.443 120.792 1.00 128.86 102 SER A C 1
ATOM 628 O O . SER A 1 110 ? 126.804 109.822 120.568 1.00 128.92 102 SER A O 1
ATOM 631 N N . SER A 1 111 ? 128.937 109.495 119.888 1.00 128.74 103 SER A N 1
ATOM 632 C CA . SER A 1 111 ? 128.710 109.900 118.495 1.00 127.97 103 SER A CA 1
ATOM 633 C C . SER A 1 111 ? 127.766 108.945 117.748 1.00 127.65 103 SER A C 1
ATOM 634 O O . SER A 1 111 ? 126.979 109.381 116.904 1.00 127.17 103 SER A O 1
ATOM 637 N N . PHE A 1 112 ? 127.859 107.653 118.062 1.00 127.69 104 PHE A N 1
ATOM 638 C CA . PHE A 1 112 ? 126.982 106.629 117.470 1.00 127.95 104 PHE A CA 1
ATOM 639 C C . PHE A 1 112 ? 125.520 106.760 117.917 1.00 127.88 104 PHE A C 1
ATOM 640 O O . PHE A 1 112 ? 124.612 106.774 117.083 1.00 127.54 104 PHE A O 1
ATOM 648 N N . VAL A 1 113 ? 125.302 106.828 119.228 1.00 128.26 105 VAL A N 1
ATOM 649 C CA . VAL A 1 113 ? 123.940 106.965 119.780 1.00 128.64 105 VAL A CA 1
ATOM 650 C C . VAL A 1 113 ? 123.274 108.292 119.371 1.00 129.68 105 VAL A C 1
ATOM 651 O O . VAL A 1 113 ? 122.064 108.335 119.145 1.00 129.72 105 VAL A O 1
ATOM 655 N N . PHE A 1 114 ? 124.065 109.361 119.279 1.00 131.05 106 PHE A N 1
ATOM 656 C CA . PHE A 1 114 ? 123.583 110.644 118.751 1.00 131.66 106 PHE A CA 1
ATOM 657 C C . PHE A 1 114 ? 123.124 110.522 117.289 1.00 133.85 106 PHE A C 1
ATOM 658 O O . PHE A 1 114 ? 122.084 111.077 116.913 1.00 134.01 106 PHE A O 1
ATOM 666 N N . SER A 1 115 ? 123.898 109.787 116.486 1.00 136.70 107 SER A N 1
ATOM 667 C CA . SER A 1 115 ? 123.564 109.532 115.075 1.00 139.24 107 SER A CA 1
ATOM 668 C C . SER A 1 115 ? 122.264 108.728 114.919 1.00 141.77 107 SER A C 1
ATOM 669 O O . SER A 1 115 ? 121.455 109.009 114.028 1.00 141.96 107 SER A O 1
ATOM 672 N N . THR A 1 116 ? 122.086 107.729 115.788 1.00 145.03 108 THR A N 1
ATOM 673 C CA . THR A 1 116 ? 120.839 106.953 115.876 1.00 147.00 108 THR A CA 1
ATOM 674 C C . THR A 1 116 ? 119.632 107.854 116.133 1.00 149.02 108 THR A C 1
ATOM 675 O O . THR A 1 116 ? 118.650 107.815 115.387 1.00 148.87 108 THR A O 1
ATOM 679 N N . VAL A 1 117 ? 119.720 108.652 117.195 1.00 151.98 109 VAL A N 1
ATOM 680 C CA . VAL A 1 117 ? 118.607 109.516 117.614 1.00 154.85 109 VAL A CA 1
ATOM 681 C C . VAL A 1 117 ? 118.347 110.638 116.598 1.00 158.11 109 VAL A C 1
ATOM 682 O O . VAL A 1 117 ? 117.186 110.928 116.288 1.00 158.61 109 VAL A O 1
ATOM 686 N N . VAL A 1 118 ? 119.410 111.256 116.078 1.00 162.13 110 VAL A N 1
ATOM 687 C CA . VAL A 1 118 ? 119.257 112.333 115.082 1.00 164.93 110 VAL A CA 1
ATOM 688 C C . VAL A 1 118 ? 118.689 111.823 113.744 1.00 168.17 110 VAL A C 1
ATOM 689 O O . VAL A 1 118 ? 117.968 112.558 113.069 1.00 168.31 110 VAL A O 1
ATOM 693 N N . ILE A 1 119 ? 119.018 110.584 113.366 1.00 172.32 111 ILE A N 1
ATOM 694 C CA . ILE A 1 119 ? 118.364 109.922 112.219 1.00 176.01 111 ILE A CA 1
ATOM 695 C C . ILE A 1 119 ? 116.883 109.653 112.522 1.00 179.93 111 ILE A C 1
ATOM 696 O O . ILE A 1 119 ? 116.020 109.904 111.676 1.00 180.12 111 ILE A O 1
ATOM 701 N N . HIS A 1 120 ? 116.604 109.141 113.720 1.00 185.02 112 HIS A N 1
ATOM 702 C CA . HIS A 1 120 ? 115.231 108.816 114.136 1.00 188.34 112 HIS A CA 1
ATOM 703 C C . HIS A 1 120 ? 114.318 110.045 114.304 1.00 189.83 112 HIS A C 1
ATOM 704 O O . HIS A 1 120 ? 113.099 109.927 114.160 1.00 189.54 112 HIS A O 1
ATOM 711 N N . PHE A 1 121 ? 114.911 111.203 114.607 1.00 191.95 113 PHE A N 1
ATOM 712 C CA . PHE A 1 121 ? 114.185 112.483 114.690 1.00 193.57 113 PHE A CA 1
ATOM 713 C C . PHE A 1 121 ? 114.559 113.410 113.523 1.00 194.76 113 PHE A C 1
ATOM 714 O O . PHE A 1 121 ? 115.138 114.485 113.716 1.00 194.94 113 PHE A O 1
ATOM 722 N N . LEU A 1 122 ? 114.232 112.970 112.310 1.00 196.08 114 LEU A N 1
ATOM 723 C CA . LEU A 1 122 ? 114.418 113.773 111.093 1.00 196.29 114 LEU A CA 1
ATOM 724 C C . LEU A 1 122 ? 113.524 113.233 109.981 1.00 196.30 114 LEU A C 1
ATOM 725 O O . LEU A 1 122 ? 113.608 112.060 109.616 1.00 196.22 114 LEU A O 1
ATOM 730 N N . ASN A 1 130 ? 125.365 114.245 109.283 1.00 230.01 122 ASN A N 1
ATOM 731 C CA . ASN A 1 130 ? 126.627 114.682 108.682 1.00 229.59 122 ASN A CA 1
ATOM 732 C C . ASN A 1 130 ? 126.920 116.167 108.950 1.00 227.57 122 ASN A C 1
ATOM 733 O O . ASN A 1 130 ? 128.042 116.524 109.319 1.00 227.91 122 ASN A O 1
ATOM 738 N N . GLU A 1 131 ? 125.907 117.014 108.761 1.00 224.44 123 GLU A N 1
ATOM 739 C CA . GLU A 1 131 ? 126.021 118.471 108.975 1.00 220.92 123 GLU A CA 1
ATOM 740 C C . GLU A 1 131 ? 125.912 118.950 110.440 1.00 217.53 123 GLU A C 1
ATOM 741 O O . GLU A 1 131 ? 126.278 120.089 110.738 1.00 217.35 123 GLU A O 1
ATOM 747 N N . ALA A 1 132 ? 125.404 118.096 111.331 1.00 213.23 124 ALA A N 1
ATOM 748 C CA . ALA A 1 132 ? 125.151 118.456 112.742 1.00 208.50 124 ALA A CA 1
ATOM 749 C C . ALA A 1 132 ? 126.346 118.283 113.699 1.00 203.74 124 ALA A C 1
ATOM 750 O O . ALA A 1 132 ? 126.334 118.835 114.805 1.00 203.26 124 ALA A O 1
ATOM 752 N N . LEU A 1 133 ? 127.366 117.538 113.270 1.00 197.89 125 LEU A N 1
ATOM 753 C CA . LEU A 1 133 ? 128.516 117.174 114.125 1.00 193.59 125 LEU A CA 1
ATOM 754 C C . LEU A 1 133 ? 129.323 118.335 114.739 1.00 190.07 125 LEU A C 1
ATOM 755 O O . LEU A 1 133 ? 129.829 118.193 115.864 1.00 190.01 125 LEU A O 1
ATOM 760 N N . PRO A 1 134 ? 129.469 119.466 114.007 1.00 185.90 126 PRO A N 1
ATOM 761 C CA . PRO A 1 134 ? 130.144 120.643 114.567 1.00 182.66 126 PRO A CA 1
ATOM 762 C C . PRO A 1 134 ? 129.586 121.142 115.903 1.00 178.31 126 PRO A C 1
ATOM 763 O O . PRO A 1 134 ? 130.364 121.541 116.771 1.00 178.03 126 PRO A O 1
ATOM 767 N N . PHE A 1 135 ? 128.263 121.111 116.063 1.00 172.87 127 PHE A N 1
ATOM 768 C CA . PHE A 1 135 ? 127.639 121.485 117.339 1.00 168.09 127 PHE A CA 1
ATOM 769 C C . PHE A 1 135 ? 127.677 120.349 118.365 1.00 164.35 127 PHE A C 1
ATOM 770 O O . PHE A 1 135 ? 127.773 120.612 119.560 1.00 164.04 127 PHE A O 1
ATOM 778 N N . PHE A 1 136 ? 127.603 119.100 117.899 1.00 159.88 128 PHE A N 1
ATOM 779 C CA . PHE A 1 136 ? 127.745 117.922 118.770 1.00 156.55 128 PHE A CA 1
ATOM 780 C C . PHE A 1 136 ? 129.118 117.867 119.443 1.00 154.37 128 PHE A C 1
ATOM 781 O O . PHE A 1 136 ? 129.205 117.699 120.664 1.00 154.29 128 PHE A O 1
ATOM 789 N N . LEU A 1 137 ? 130.179 118.015 118.647 1.00 151.88 129 LEU A N 1
ATOM 790 C CA . LEU A 1 137 ? 131.557 117.951 119.171 1.00 149.95 129 LEU A CA 1
ATOM 791 C C . LEU A 1 137 ? 131.964 119.124 120.081 1.00 147.97 129 LEU A C 1
ATOM 792 O O . LEU A 1 137 ? 133.013 119.066 120.723 1.00 147.75 129 LEU A O 1
ATOM 797 N N . LEU A 1 138 ? 131.159 120.185 120.121 1.00 145.69 130 LEU A N 1
ATOM 798 C CA . LEU A 1 138 ? 131.330 121.252 121.114 1.00 143.35 130 LEU A CA 1
ATOM 799 C C . LEU A 1 138 ? 130.698 120.897 122.470 1.00 140.74 130 LEU A C 1
ATOM 800 O O . LEU A 1 138 ? 131.248 121.252 123.515 1.00 140.82 130 LEU A O 1
ATOM 805 N N . LEU A 1 139 ? 129.559 120.200 122.446 1.00 137.28 131 LEU A N 1
ATOM 806 C CA . LEU A 1 139 ? 128.836 119.821 123.676 1.00 134.14 131 LEU A CA 1
ATOM 807 C C . LEU A 1 139 ? 129.289 118.512 124.333 1.00 132.62 131 LEU A C 1
ATOM 808 O O . LEU A 1 139 ? 128.870 118.222 125.457 1.00 132.24 131 LEU A O 1
ATOM 813 N N . ILE A 1 140 ? 130.117 117.723 123.643 1.00 131.04 132 ILE A N 1
ATOM 814 C CA . ILE A 1 140 ? 130.670 116.486 124.222 1.00 129.99 132 ILE A CA 1
ATOM 815 C C . ILE A 1 140 ? 131.620 116.828 125.380 1.00 129.45 132 ILE A C 1
ATOM 816 O O . ILE A 1 140 ? 132.450 117.734 125.266 1.00 129.26 132 ILE A O 1
ATOM 821 N N . ASP A 1 141 ? 131.465 116.110 126.491 1.00 129.01 133 ASP A N 1
ATOM 822 C CA . ASP A 1 141 ? 132.216 116.367 127.723 1.00 129.04 133 ASP A CA 1
ATOM 823 C C . ASP A 1 141 ? 133.215 115.239 127.981 1.00 128.83 133 ASP A C 1
ATOM 824 O O . ASP A 1 141 ? 132.869 114.209 128.567 1.00 128.85 133 ASP A O 1
ATOM 829 N N . LEU A 1 142 ? 134.453 115.451 127.534 1.00 128.71 134 LEU A N 1
ATOM 830 C CA . LEU A 1 142 ? 135.542 114.471 127.699 1.00 129.05 134 LEU A CA 1
ATOM 831 C C . LEU A 1 142 ? 136.301 114.601 129.025 1.00 130.13 134 LEU A C 1
ATOM 832 O O . LEU A 1 142 ? 136.987 113.661 129.438 1.00 129.76 134 LEU A O 1
ATOM 837 N N . SER A 1 143 ? 136.189 115.757 129.677 1.00 132.04 135 SER A N 1
ATOM 838 C CA . SER A 1 143 ? 136.815 115.988 130.985 1.00 133.40 135 SER A CA 1
ATOM 839 C C . SER A 1 143 ? 136.209 115.099 132.080 1.00 134.54 135 SER A C 1
ATOM 840 O O . SER A 1 143 ? 136.937 114.490 132.871 1.00 134.74 135 SER A O 1
ATOM 843 N N . ARG A 1 144 ? 134.879 115.034 132.114 1.00 135.90 136 ARG A N 1
ATOM 844 C CA . ARG A 1 144 ? 134.162 114.151 133.045 1.00 136.87 136 ARG A CA 1
ATOM 845 C C . ARG A 1 144 ? 134.293 112.672 132.677 1.00 133.02 136 ARG A C 1
ATOM 846 O O . ARG A 1 144 ? 134.229 111.810 133.554 1.00 132.76 136 ARG A O 1
ATOM 854 N N . ALA A 1 145 ? 134.455 112.387 131.386 1.00 128.53 137 ALA A N 1
ATOM 855 C CA . ALA A 1 145 ? 134.760 111.032 130.915 1.00 125.45 137 ALA A CA 1
ATOM 856 C C . ALA A 1 145 ? 136.168 110.599 131.340 1.00 122.82 137 ALA A C 1
ATOM 857 O O . ALA A 1 145 ? 136.371 109.457 131.754 1.00 122.36 137 ALA A O 1
ATOM 859 N N . SER A 1 146 ? 137.128 111.518 131.238 1.00 120.09 138 SER A N 1
ATOM 860 C CA . SER A 1 146 ? 138.511 111.273 131.671 1.00 118.09 138 SER A CA 1
ATOM 861 C C . SER A 1 146 ? 138.645 111.149 133.195 1.00 116.22 138 SER A C 1
ATOM 862 O O . SER A 1 146 ? 139.357 110.265 133.692 1.00 116.05 138 SER A O 1
ATOM 865 N N . ALA A 1 147 ? 137.959 112.033 133.922 1.00 114.26 139 ALA A N 1
ATOM 866 C CA . ALA A 1 147 ? 137.989 112.056 135.394 1.00 112.29 139 ALA A CA 1
ATOM 867 C C . ALA A 1 147 ? 137.608 110.710 136.018 1.00 110.96 139 ALA A C 1
ATOM 868 O O . ALA A 1 147 ? 138.363 110.153 136.821 1.00 110.74 139 ALA A O 1
ATOM 870 N N . LEU A 1 148 ? 136.443 110.196 135.629 1.00 109.53 140 LEU A N 1
ATOM 871 C CA . LEU A 1 148 ? 135.942 108.900 136.112 1.00 108.81 140 LEU A CA 1
ATOM 872 C C . LEU A 1 148 ? 136.863 107.724 135.757 1.00 109.80 140 LEU A C 1
ATOM 873 O O . LEU A 1 148 ? 136.930 106.744 136.503 1.00 110.25 140 LEU A O 1
ATOM 878 N N . ALA A 1 149 ? 137.558 107.826 134.624 1.00 110.95 141 ALA A N 1
ATOM 879 C CA . ALA A 1 149 ? 138.574 106.843 134.233 1.00 111.81 141 ALA A CA 1
ATOM 880 C C . ALA A 1 149 ? 139.815 106.943 135.123 1.00 112.87 141 ALA A C 1
ATOM 881 O O . ALA A 1 149 ? 140.351 105.920 135.561 1.00 112.77 141 ALA A O 1
ATOM 883 N N . LYS A 1 150 ? 140.260 108.174 135.389 1.00 114.46 142 LYS A N 1
ATOM 884 C CA . LYS A 1 150 ? 141.382 108.421 136.317 1.00 115.16 142 LYS A CA 1
ATOM 885 C C . LYS A 1 150 ? 141.114 107.921 137.744 1.00 115.02 142 LYS A C 1
ATOM 886 O O . LYS A 1 150 ? 142.043 107.487 138.429 1.00 114.90 142 LYS A O 1
ATOM 892 N N . PHE A 1 151 ? 139.860 108.012 138.191 1.00 114.97 143 PHE A N 1
ATOM 893 C CA . PHE A 1 151 ? 139.435 107.393 139.462 1.00 114.79 143 PHE A CA 1
ATOM 894 C C . PHE A 1 151 ? 139.637 105.874 139.442 1.00 117.01 143 PHE A C 1
ATOM 895 O O . PHE A 1 151 ? 140.144 105.295 140.404 1.00 116.90 143 PHE A O 1
ATOM 903 N N . ALA A 1 152 ? 139.233 105.250 138.338 1.00 120.16 144 ALA A N 1
ATOM 904 C CA . ALA A 1 152 ? 139.373 103.802 138.144 1.00 123.29 144 ALA A CA 1
ATOM 905 C C . ALA A 1 152 ? 140.824 103.337 137.960 1.00 126.88 144 ALA A C 1
ATOM 906 O O . ALA A 1 152 ? 141.174 102.235 138.388 1.00 127.37 144 ALA A O 1
ATOM 908 N N . LEU A 1 153 ? 141.651 104.161 137.314 1.00 131.42 145 LEU A N 1
ATOM 909 C CA . LEU A 1 153 ? 143.072 103.831 137.090 1.00 134.86 145 LEU A CA 1
ATOM 910 C C . LEU A 1 153 ? 143.958 103.896 138.343 1.00 139.11 145 LEU A C 1
ATOM 911 O O . LEU A 1 153 ? 145.024 103.277 138.374 1.00 139.73 145 LEU A O 1
ATOM 916 N N . SER A 1 154 ? 143.521 104.634 139.365 1.00 144.30 146 SER A N 1
ATOM 917 C CA . SER A 1 154 ? 144.243 104.723 140.646 1.00 148.10 146 SER A CA 1
ATOM 918 C C . SER A 1 154 ? 144.033 103.513 141.582 1.00 152.12 146 SER A C 1
ATOM 919 O O . SER A 1 154 ? 144.597 103.474 142.678 1.00 152.29 146 SER A O 1
ATOM 922 N N . SER A 1 155 ? 143.229 102.540 141.149 1.00 157.10 147 SER A N 1
ATOM 923 C CA . SER A 1 155 ? 143.034 101.277 141.867 1.00 161.67 147 SER A CA 1
ATOM 924 C C . SER A 1 155 ? 144.293 100.407 141.897 1.00 166.26 147 SER A C 1
ATOM 925 O O . SER A 1 155 ? 145.222 100.605 141.110 1.00 166.53 147 SER A O 1
ATOM 928 N N . ASN A 1 156 ? 144.291 99.439 142.814 1.00 172.22 148 ASN A N 1
ATOM 929 C CA . ASN A 1 156 ? 145.416 98.500 143.009 1.00 176.51 148 ASN A CA 1
ATOM 930 C C . ASN A 1 156 ? 145.068 97.004 142.896 1.00 179.70 148 ASN A C 1
ATOM 931 O O . ASN A 1 156 ? 145.973 96.166 142.876 1.00 179.80 148 ASN A O 1
ATOM 936 N N . SER A 1 157 ? 143.779 96.671 142.823 1.00 183.59 149 SER A N 1
ATOM 937 C CA . SER A 1 157 ? 143.325 95.278 142.738 1.00 186.02 149 SER A CA 1
ATOM 938 C C . SER A 1 157 ? 141.948 95.197 142.082 1.00 188.00 149 SER A C 1
ATOM 939 O O . SER A 1 157 ? 141.144 96.126 142.196 1.00 188.19 149 SER A O 1
ATOM 942 N N . GLN A 1 158 ? 141.677 94.062 141.437 1.00 190.13 150 GLN A N 1
ATOM 943 C CA . GLN A 1 158 ? 140.466 93.874 140.610 1.00 191.21 150 GLN A CA 1
ATOM 944 C C . GLN A 1 158 ? 139.149 94.102 141.369 1.00 191.83 150 GLN A C 1
ATOM 945 O O . GLN A 1 158 ? 138.162 94.546 140.777 1.00 192.14 150 GLN A O 1
ATOM 951 N N . ASP A 1 159 ? 139.144 93.797 142.666 1.00 192.15 151 ASP A N 1
ATOM 952 C CA . ASP A 1 159 ? 138.010 94.112 143.545 1.00 192.09 151 ASP A CA 1
ATOM 953 C C . ASP A 1 159 ? 137.891 95.617 143.829 1.00 191.15 151 ASP A C 1
ATOM 954 O O . ASP A 1 159 ? 136.785 96.160 143.865 1.00 191.42 151 ASP A O 1
ATOM 959 N N . GLU A 1 160 ? 139.033 96.274 144.035 1.00 189.44 152 GLU A N 1
ATOM 960 C CA . GLU A 1 160 ? 139.089 97.712 144.355 1.00 188.25 152 GLU A CA 1
ATOM 961 C C . GLU A 1 160 ? 138.638 98.653 143.212 1.00 186.64 152 GLU A C 1
ATOM 962 O O . GLU A 1 160 ? 138.182 99.775 143.477 1.00 186.48 152 GLU A O 1
ATOM 968 N N . VAL A 1 161 ? 138.742 98.190 141.963 1.00 184.59 153 VAL A N 1
ATOM 969 C CA . VAL A 1 161 ? 138.401 99.007 140.773 1.00 182.89 153 VAL A CA 1
ATOM 970 C C . VAL A 1 161 ? 136.922 99.427 140.785 1.00 181.68 153 VAL A C 1
ATOM 971 O O . VAL A 1 161 ? 136.589 100.588 140.506 1.00 181.32 153 VAL A O 1
ATOM 975 N N . ARG A 1 162 ? 136.054 98.471 141.115 1.00 180.35 154 ARG A N 1
ATOM 976 C CA . ARG A 1 162 ? 134.600 98.678 141.150 1.00 179.44 154 ARG A CA 1
ATOM 977 C C . ARG A 1 162 ? 134.204 99.700 142.216 1.00 174.48 154 ARG A C 1
ATOM 978 O O . ARG A 1 162 ? 133.391 100.596 141.961 1.00 174.41 154 ARG A O 1
ATOM 986 N N . GLU A 1 163 ? 134.782 99.548 143.406 1.00 168.56 155 GLU A N 1
ATOM 987 C CA . GLU A 1 163 ? 134.597 100.501 144.507 1.00 163.66 155 GLU A CA 1
ATOM 988 C C . GLU A 1 163 ? 135.122 101.902 144.172 1.00 158.31 155 GLU A C 1
ATOM 989 O O . GLU A 1 163 ? 134.523 102.901 144.584 1.00 157.88 155 GLU A O 1
ATOM 995 N N . ASN A 1 164 ? 136.232 101.967 143.435 1.00 151.90 156 ASN A N 1
ATOM 996 C CA . ASN A 1 164 ? 136.751 103.251 142.930 1.00 147.82 156 ASN A CA 1
ATOM 997 C C . ASN A 1 164 ? 135.800 103.910 141.922 1.00 143.64 156 ASN A C 1
ATOM 998 O O . ASN A 1 164 ? 135.568 105.125 141.991 1.00 143.56 156 ASN A O 1
ATOM 1003 N N . ILE A 1 165 ? 135.261 103.112 140.996 1.00 138.57 157 ILE A N 1
ATOM 1004 C CA . ILE A 1 165 ? 134.239 103.595 140.048 1.00 134.69 157 ILE A CA 1
ATOM 1005 C C . ILE A 1 165 ? 133.015 104.163 140.784 1.00 133.20 157 ILE A C 1
ATOM 1006 O O . ILE A 1 165 ? 132.506 105.228 140.417 1.00 132.85 157 ILE A O 1
ATOM 1011 N N . ALA A 1 166 ? 132.560 103.450 141.815 1.00 131.97 158 ALA A N 1
ATOM 1012 C CA . ALA A 1 166 ? 131.435 103.890 142.653 1.00 131.11 158 ALA A CA 1
ATOM 1013 C C . ALA A 1 166 ? 131.732 105.208 143.369 1.00 130.66 158 ALA A C 1
ATOM 1014 O O . ALA A 1 166 ? 130.910 106.129 143.354 1.00 130.30 158 ALA A O 1
ATOM 1016 N N . ARG A 1 167 ? 132.903 105.274 144.002 1.00 130.58 159 ARG A N 1
ATOM 1017 C CA . ARG A 1 167 ? 133.387 106.508 144.646 1.00 130.59 159 ARG A CA 1
ATOM 1018 C C . ARG A 1 167 ? 133.528 107.684 143.673 1.00 126.24 159 ARG A C 1
ATOM 1019 O O . ARG A 1 167 ? 133.226 108.824 144.033 1.00 125.89 159 ARG A O 1
ATOM 1027 N N . GLY A 1 168 ? 133.997 107.404 142.458 1.00 121.43 160 GLY A N 1
ATOM 1028 C CA . GLY A 1 168 ? 134.055 108.416 141.394 1.00 118.05 160 GLY A CA 1
ATOM 1029 C C . GLY A 1 168 ? 132.674 108.885 140.952 1.00 114.77 160 GLY A C 1
ATOM 1030 O O . GLY A 1 168 ? 132.428 110.090 140.815 1.00 114.17 160 GLY A O 1
ATOM 1031 N N . MET A 1 169 ? 131.783 107.917 140.734 1.00 111.38 161 MET A N 1
ATOM 1032 C CA . MET A 1 169 ? 130.384 108.176 140.349 1.00 109.01 161 MET A CA 1
ATOM 1033 C C . MET A 1 169 ? 129.622 109.070 141.332 1.00 108.49 161 MET A C 1
ATOM 1034 O O . MET A 1 169 ? 128.855 109.942 140.913 1.00 108.34 161 MET A O 1
ATOM 1039 N N . ALA A 1 170 ? 129.831 108.838 142.628 1.00 108.20 162 ALA A N 1
ATOM 1040 C CA . ALA A 1 170 ? 129.192 109.630 143.689 1.00 107.16 162 ALA A CA 1
ATOM 1041 C C . ALA A 1 170 ? 129.556 111.118 143.641 1.00 106.34 162 ALA A C 1
ATOM 1042 O O . ALA A 1 170 ? 128.716 111.974 143.929 1.00 106.13 162 ALA A O 1
ATOM 1044 N N . ILE A 1 171 ? 130.802 111.412 143.272 1.00 105.32 163 ILE A N 1
ATOM 1045 C CA . ILE A 1 171 ? 131.300 112.792 143.200 1.00 104.05 163 ILE A CA 1
ATOM 1046 C C . ILE A 1 171 ? 130.872 113.454 141.882 1.00 103.08 163 ILE A C 1
ATOM 1047 O O . ILE A 1 171 ? 130.424 114.603 141.886 1.00 103.22 163 ILE A O 1
ATOM 1052 N N . LEU A 1 172 ? 131.003 112.725 140.770 1.00 101.81 164 LEU A N 1
ATOM 1053 C CA . LEU A 1 172 ? 130.696 113.258 139.426 1.00 99.94 164 LEU A CA 1
ATOM 1054 C C . LEU A 1 172 ? 129.247 113.076 138.934 1.00 98.44 164 LEU A C 1
ATOM 1055 O O . LEU A 1 172 ? 128.916 113.514 137.829 1.00 98.20 164 LEU A O 1
ATOM 1060 N N . GLY A 1 173 ? 128.395 112.444 139.740 1.00 96.59 165 GLY A N 1
ATOM 1061 C CA . GLY A 1 173 ? 126.987 112.234 139.380 1.00 94.90 165 GLY A CA 1
ATOM 1062 C C . GLY A 1 173 ? 126.140 113.502 139.420 1.00 93.31 165 GLY A C 1
ATOM 1063 O O . GLY A 1 173 ? 125.668 113.959 138.369 1.00 93.10 165 GLY A O 1
ATOM 1064 N N . PRO A 1 174 ? 125.939 114.080 140.627 1.00 91.53 166 PRO A N 1
ATOM 1065 C CA . PRO A 1 174 ? 125.136 115.306 140.789 1.00 89.97 166 PRO A CA 1
ATOM 1066 C C . PRO A 1 174 ? 125.648 116.506 139.986 1.00 87.90 166 PRO A C 1
ATOM 1067 O O . PRO A 1 174 ? 124.858 117.180 139.316 1.00 87.92 166 PRO A O 1
ATOM 1071 N N . THR A 1 175 ? 126.955 116.755 140.069 1.00 85.13 167 THR A N 1
ATOM 1072 C CA . THR A 1 175 ? 127.617 117.851 139.345 1.00 82.80 167 THR A CA 1
ATOM 1073 C C . THR A 1 175 ? 127.341 117.818 137.836 1.00 80.87 167 THR A C 1
ATOM 1074 O O . THR A 1 175 ? 127.132 118.864 137.222 1.00 80.85 167 THR A O 1
ATOM 1078 N N . PHE A 1 176 ? 127.339 116.619 137.255 1.00 78.38 168 PHE A N 1
ATOM 1079 C CA . PHE A 1 176 ? 127.079 116.434 135.821 1.00 76.04 168 PHE A CA 1
ATOM 1080 C C . PHE A 1 176 ? 125.583 116.459 135.488 1.00 73.97 168 PHE A C 1
ATOM 1081 O O . PHE A 1 176 ? 125.187 117.023 134.459 1.00 73.62 168 PHE A O 1
ATOM 1089 N N . THR A 1 177 ? 124.763 115.848 136.346 1.00 71.88 169 THR A N 1
ATOM 1090 C CA . THR A 1 177 ? 123.298 115.845 136.166 1.00 70.67 169 THR A CA 1
ATOM 1091 C C . THR A 1 177 ? 122.709 117.262 136.128 1.00 69.88 169 THR A C 1
ATOM 1092 O O . THR A 1 177 ? 121.834 117.552 135.306 1.00 69.69 169 THR A O 1
ATOM 1096 N N . LEU A 1 178 ? 123.190 118.128 137.020 1.00 69.21 170 LEU A N 1
ATOM 1097 C CA . LEU A 1 178 ? 122.742 119.527 137.080 1.00 68.43 170 LEU A CA 1
ATOM 1098 C C . LEU A 1 178 ? 123.142 120.325 135.834 1.00 68.24 170 LEU A C 1
ATOM 1099 O O . LEU A 1 178 ? 122.352 121.121 135.327 1.00 68.03 170 LEU A O 1
ATOM 1104 N N . ASP A 1 179 ? 124.361 120.104 135.348 1.00 68.18 171 ASP A N 1
ATOM 1105 C CA . ASP A 1 179 ? 124.845 120.733 134.113 1.00 67.74 171 ASP A CA 1
ATOM 1106 C C . ASP A 1 179 ? 124.069 120.255 132.884 1.00 66.94 171 ASP A C 1
ATOM 1107 O O . ASP A 1 179 ? 123.656 121.067 132.048 1.00 66.81 171 ASP A O 1
ATOM 1112 N N . ALA A 1 180 ? 123.870 118.940 132.794 1.00 66.07 172 ALA A N 1
ATOM 1113 C CA . ALA A 1 180 ? 123.063 118.333 131.726 1.00 65.30 172 ALA A CA 1
ATOM 1114 C C . ALA A 1 180 ? 121.591 118.770 131.756 1.00 64.73 172 ALA A C 1
ATOM 1115 O O . ALA A 1 180 ? 120.930 118.777 130.721 1.00 64.69 172 ALA A O 1
ATOM 1117 N N . LEU A 1 181 ? 121.090 119.118 132.941 1.00 64.07 173 LEU A N 1
ATOM 1118 C CA . LEU A 1 181 ? 119.743 119.676 133.099 1.00 63.70 173 LEU A CA 1
ATOM 1119 C C . LEU A 1 181 ? 119.677 121.125 132.604 1.00 64.27 173 LEU A C 1
ATOM 1120 O O . LEU A 1 181 ? 118.849 121.457 131.747 1.00 64.12 173 LEU A O 1
ATOM 1125 N N . VAL A 1 182 ? 120.555 121.971 133.148 1.00 65.31 174 VAL A N 1
ATOM 1126 C CA . VAL A 1 182 ? 120.600 123.409 132.817 1.00 65.54 174 VAL A CA 1
ATOM 1127 C C . VAL A 1 182 ? 120.846 123.644 131.333 1.00 66.32 174 VAL A C 1
ATOM 1128 O O . VAL A 1 182 ? 120.078 124.344 130.683 1.00 66.47 174 VAL A O 1
ATOM 1132 N N . GLU A 1 183 ? 121.932 123.072 130.822 1.00 67.13 175 GLU A N 1
ATOM 1133 C CA . GLU A 1 183 ? 122.341 123.266 129.423 1.00 67.24 175 GLU A CA 1
ATOM 1134 C C . GLU A 1 183 ? 121.285 122.797 128.416 1.00 67.09 175 GLU A C 1
ATOM 1135 O O . GLU A 1 183 ? 121.092 123.424 127.373 1.00 67.06 175 GLU A O 1
ATOM 1141 N N . CYS A 1 184 ? 120.597 121.708 128.752 1.00 67.03 176 CYS A N 1
ATOM 1142 C CA . CYS A 1 184 ? 119.504 121.181 127.933 1.00 66.98 176 CYS A CA 1
ATOM 1143 C C . CYS A 1 184 ? 118.284 122.110 127.922 1.00 67.11 176 CYS A C 1
ATOM 1144 O O . CYS A 1 184 ? 117.681 122.329 126.866 1.00 66.93 176 CYS A O 1
ATOM 1147 N N . LEU A 1 185 ? 117.932 122.653 129.089 1.00 67.56 177 LEU A N 1
ATOM 1148 C CA . LEU A 1 185 ? 116.836 123.632 129.202 1.00 68.01 177 LEU A CA 1
ATOM 1149 C C . LEU A 1 185 ? 117.175 124.975 128.536 1.00 69.18 177 LEU A C 1
ATOM 1150 O O . LEU A 1 185 ? 116.322 125.577 127.880 1.00 69.21 177 LEU A O 1
ATOM 1155 N N . VAL A 1 186 ? 118.415 125.432 128.719 1.00 70.79 178 VAL A N 1
ATOM 1156 C CA . VAL A 1 186 ? 118.904 126.692 128.137 1.00 71.80 178 VAL A CA 1
ATOM 1157 C C . VAL A 1 186 ? 118.986 126.622 126.611 1.00 73.35 178 VAL A C 1
ATOM 1158 O O . VAL A 1 186 ? 118.566 127.556 125.940 1.00 73.55 178 VAL A O 1
ATOM 1162 N N . ILE A 1 187 ? 119.542 125.538 126.071 1.00 75.20 179 ILE A N 1
ATOM 1163 C CA . ILE A 1 187 ? 119.529 125.323 124.613 1.00 76.20 179 ILE A CA 1
ATOM 1164 C C . ILE A 1 187 ? 118.086 125.084 124.136 1.00 78.45 179 ILE A C 1
ATOM 1165 O O . ILE A 1 187 ? 117.690 125.576 123.080 1.00 78.42 179 ILE A O 1
ATOM 1170 N N . GLY A 1 188 ? 117.316 124.340 124.930 1.00 81.56 180 GLY A N 1
ATOM 1171 C CA . GLY A 1 188 ? 115.903 124.061 124.649 1.00 84.32 180 GLY A CA 1
ATOM 1172 C C . GLY A 1 188 ? 114.966 125.256 124.528 1.00 87.17 180 GLY A C 1
ATOM 1173 O O . GLY A 1 188 ? 113.950 125.167 123.838 1.00 87.35 180 GLY A O 1
ATOM 1174 N N . VAL A 1 189 ? 115.291 126.369 125.191 1.00 90.84 181 VAL A N 1
ATOM 1175 C CA . VAL A 1 189 ? 114.481 127.599 125.084 1.00 93.26 181 VAL A CA 1
ATOM 1176 C C . VAL A 1 189 ? 114.556 128.225 123.680 1.00 96.19 181 VAL A C 1
ATOM 1177 O O . VAL A 1 189 ? 113.619 128.897 123.245 1.00 96.30 181 VAL A O 1
ATOM 1181 N N . GLY A 1 190 ? 115.679 128.009 122.996 1.00 99.89 182 GLY A N 1
ATOM 1182 C CA . GLY A 1 190 ? 115.874 128.465 121.617 1.00 102.55 182 GLY A CA 1
ATOM 1183 C C . GLY A 1 190 ? 115.063 127.733 120.555 1.00 105.35 182 GLY A C 1
ATOM 1184 O O . GLY A 1 190 ? 114.880 128.257 119.454 1.00 105.71 182 GLY A O 1
ATOM 1185 N N . THR A 1 191 ? 114.577 126.531 120.875 1.00 108.72 183 THR A N 1
ATOM 1186 C CA . THR A 1 191 ? 113.697 125.769 119.969 1.00 111.29 183 THR A CA 1
ATOM 1187 C C . THR A 1 191 ? 112.246 126.288 119.908 1.00 113.93 183 THR A C 1
ATOM 1188 O O . THR A 1 191 ? 111.450 125.792 119.106 1.00 113.85 183 THR A O 1
ATOM 1192 N N . MET A 1 192 ? 111.909 127.266 120.752 1.00 117.45 184 MET A N 1
ATOM 1193 C CA . MET A 1 192 ? 110.588 127.913 120.762 1.00 120.25 184 MET A CA 1
ATOM 1194 C C . MET A 1 192 ? 110.613 129.352 120.230 1.00 123.23 184 MET A C 1
ATOM 1195 O O . MET A 1 192 ? 109.587 130.038 120.265 1.00 123.31 184 MET A O 1
ATOM 1200 N N . SER A 1 193 ? 111.768 129.804 119.742 1.00 127.10 185 SER A N 1
ATOM 1201 C CA . SER A 1 193 ? 111.983 131.222 119.422 1.00 129.93 185 SER A CA 1
ATOM 1202 C C . SER A 1 193 ? 111.179 131.686 118.209 1.00 133.35 185 SER A C 1
ATOM 1203 O O . SER A 1 193 ? 110.402 132.640 118.300 1.00 133.82 185 SER A O 1
ATOM 1206 N N . GLY A 1 194 ? 111.373 130.997 117.087 1.00 137.50 186 GLY A N 1
ATOM 1207 C CA . GLY A 1 194 ? 110.731 131.344 115.811 1.00 140.65 186 GLY A CA 1
ATOM 1208 C C . GLY A 1 194 ? 111.648 131.226 114.605 1.00 143.95 186 GLY A C 1
ATOM 1209 O O . GLY A 1 194 ? 111.184 130.953 113.495 1.00 144.09 186 GLY A O 1
ATOM 1210 N N . VAL A 1 195 ? 112.947 131.427 114.823 1.00 147.90 187 VAL A N 1
ATOM 1211 C CA . VAL A 1 195 ? 113.941 131.400 113.746 1.00 151.02 187 VAL A CA 1
ATOM 1212 C C . VAL A 1 195 ? 114.286 129.944 113.416 1.00 154.64 187 VAL A C 1
ATOM 1213 O O . VAL A 1 195 ? 114.565 129.148 114.315 1.00 154.84 187 VAL A O 1
ATOM 1217 N N . ARG A 1 196 ? 114.294 129.617 112.125 1.00 159.08 188 ARG A N 1
ATOM 1218 C CA . ARG A 1 196 ? 114.388 128.223 111.668 1.00 162.07 188 ARG A CA 1
ATOM 1219 C C . ARG A 1 196 ? 115.765 127.595 111.860 1.00 159.51 188 ARG A C 1
ATOM 1220 O O . ARG A 1 196 ? 115.874 126.476 112.367 1.00 159.45 188 ARG A O 1
ATOM 1228 N N . GLN A 1 197 ? 116.802 128.310 111.431 1.00 156.18 189 GLN A N 1
ATOM 1229 C CA . GLN A 1 197 ? 118.196 127.901 111.653 1.00 153.60 189 GLN A CA 1
ATOM 1230 C C . GLN A 1 197 ? 118.475 127.651 113.143 1.00 149.20 189 GLN A C 1
ATOM 1231 O O . GLN A 1 197 ? 119.066 126.631 113.509 1.00 149.18 189 GLN A O 1
ATOM 1237 N N . LEU A 1 198 ? 118.020 128.579 113.986 1.00 143.77 190 LEU A N 1
ATOM 1238 C CA . LEU A 1 198 ? 118.175 128.481 115.443 1.00 139.12 190 LEU A CA 1
ATOM 1239 C C . LEU A 1 198 ? 117.344 127.341 116.049 1.00 136.03 190 LEU A C 1
ATOM 1240 O O . LEU A 1 198 ? 117.823 126.632 116.938 1.00 135.29 190 LEU A O 1
ATOM 1245 N N . GLU A 1 199 ? 116.111 127.174 115.568 1.00 132.73 191 GLU A N 1
ATOM 1246 C CA . GLU A 1 199 ? 115.238 126.066 116.007 1.00 130.38 191 GLU A CA 1
ATOM 1247 C C . GLU A 1 199 ? 115.794 124.666 115.694 1.00 129.17 191 GLU A C 1
ATOM 1248 O O . GLU A 1 199 ? 115.511 123.714 116.425 1.00 128.79 191 GLU A O 1
ATOM 1254 N N . ILE A 1 200 ? 116.573 124.551 114.619 1.00 128.30 192 ILE A N 1
ATOM 1255 C CA . ILE A 1 200 ? 117.239 123.288 114.254 1.00 127.43 192 ILE A CA 1
ATOM 1256 C C . ILE A 1 200 ? 118.566 123.129 115.010 1.00 127.56 192 ILE A C 1
ATOM 1257 O O . ILE A 1 200 ? 118.863 122.043 115.520 1.00 127.73 192 ILE A O 1
ATOM 1262 N N . MET A 1 201 ? 119.356 124.202 115.061 1.00 127.74 193 MET A N 1
ATOM 1263 C CA . MET A 1 201 ? 120.664 124.193 115.747 1.00 127.39 193 MET A CA 1
ATOM 1264 C C . MET A 1 201 ? 120.544 123.890 117.247 1.00 126.03 193 MET A C 1
ATOM 1265 O O . MET A 1 201 ? 121.416 123.237 117.824 1.00 125.63 193 MET A O 1
ATOM 1270 N N . CYS A 1 202 ? 119.463 124.368 117.860 1.00 124.65 194 CYS A N 1
ATOM 1271 C CA . CYS A 1 202 ? 119.167 124.094 119.271 1.00 123.34 194 CYS A CA 1
ATOM 1272 C C . CYS A 1 202 ? 118.674 122.662 119.518 1.00 121.99 194 CYS A C 1
ATOM 1273 O O . CYS A 1 202 ? 119.009 122.055 120.538 1.00 121.70 194 CYS A O 1
ATOM 1276 N N . CYS A 1 203 ? 117.871 122.136 118.593 1.00 120.47 195 CYS A N 1
ATOM 1277 C CA . CYS A 1 203 ? 117.386 120.749 118.660 1.00 118.87 195 CYS A CA 1
ATOM 1278 C C . CYS A 1 203 ? 118.526 119.722 118.647 1.00 117.43 195 CYS A C 1
ATOM 1279 O O . CYS A 1 203 ? 118.497 118.748 119.409 1.00 117.01 195 CYS A O 1
ATOM 1282 N N . PHE A 1 204 ? 119.519 119.947 117.784 1.00 116.17 196 PHE A N 1
ATOM 1283 C CA . PHE A 1 204 ? 120.736 119.118 117.759 1.00 115.34 196 PHE A CA 1
ATOM 1284 C C . PHE A 1 204 ? 121.500 119.176 119.085 1.00 114.18 196 PHE A C 1
ATOM 1285 O O . PHE A 1 204 ? 122.031 118.163 119.540 1.00 114.19 196 PHE A O 1
ATOM 1293 N N . GLY A 1 205 ? 121.551 120.363 119.687 1.00 112.77 197 GLY A N 1
ATOM 1294 C CA . GLY A 1 205 ? 122.177 120.567 120.998 1.00 111.02 197 GLY A CA 1
ATOM 1295 C C . GLY A 1 205 ? 121.516 119.815 122.141 1.00 109.40 197 GLY A C 1
ATOM 1296 O O . GLY A 1 205 ? 122.201 119.214 122.973 1.00 109.23 197 GLY A O 1
ATOM 1297 N N . CYS A 1 206 ? 120.186 119.854 122.182 1.00 107.33 198 CYS A N 1
ATOM 1298 C CA . CYS A 1 206 ? 119.411 119.123 123.192 1.00 106.12 198 CYS A CA 1
ATOM 1299 C C . CYS A 1 206 ? 119.633 117.615 123.085 1.00 105.00 198 CYS A C 1
ATOM 1300 O O . CYS A 1 206 ? 119.980 116.957 124.070 1.00 105.00 198 CYS A O 1
ATOM 1303 N N . MET A 1 207 ? 119.446 117.085 121.877 1.00 103.70 199 MET A N 1
ATOM 1304 C CA . MET A 1 207 ? 119.673 115.657 121.603 1.00 101.92 199 MET A CA 1
ATOM 1305 C C . MET A 1 207 ? 121.141 115.225 121.734 1.00 99.26 199 MET A C 1
ATOM 1306 O O . MET A 1 207 ? 121.416 114.047 121.967 1.00 98.95 199 MET A O 1
ATOM 1311 N N . SER A 1 208 ? 122.069 116.168 121.570 1.00 96.21 200 SER A N 1
ATOM 1312 C CA . SER A 1 208 ? 123.489 115.936 121.862 1.00 93.87 200 SER A CA 1
ATOM 1313 C C . SER A 1 208 ? 123.716 115.727 123.361 1.00 91.65 200 SER A C 1
ATOM 1314 O O . SER A 1 208 ? 124.251 114.693 123.768 1.00 91.25 200 SER A O 1
ATOM 1317 N N . VAL A 1 209 ? 123.295 116.706 124.164 1.00 89.38 201 VAL A N 1
ATOM 1318 C CA . VAL A 1 209 ? 123.495 116.679 125.630 1.00 87.33 201 VAL A CA 1
ATOM 1319 C C . VAL A 1 209 ? 122.880 115.440 126.296 1.00 85.94 201 VAL A C 1
ATOM 1320 O O . VAL A 1 209 ? 123.522 114.810 127.143 1.00 85.78 201 VAL A O 1
ATOM 1324 N N . LEU A 1 210 ? 121.647 115.103 125.917 1.00 84.31 202 LEU A N 1
ATOM 1325 C CA . LEU A 1 210 ? 120.938 113.954 126.502 1.00 83.22 202 LEU A CA 1
ATOM 1326 C C . LEU A 1 210 ? 121.601 112.622 126.166 1.00 82.74 202 LEU A C 1
ATOM 1327 O O . LEU A 1 210 ? 121.847 111.799 127.053 1.00 82.65 202 LEU A O 1
ATOM 1332 N N . ALA A 1 211 ? 121.872 112.423 124.880 1.00 82.31 203 ALA A N 1
ATOM 1333 C CA . ALA A 1 211 ? 122.580 111.234 124.394 1.00 81.79 203 ALA A CA 1
ATOM 1334 C C . ALA A 1 211 ? 124.007 111.136 124.949 1.00 81.27 203 ALA A C 1
ATOM 1335 O O . ALA A 1 211 ? 124.511 110.037 125.179 1.00 81.07 203 ALA A O 1
ATOM 1337 N N . ASN A 1 212 ? 124.642 112.288 125.160 1.00 80.74 204 ASN A N 1
ATOM 1338 C CA . ASN A 1 212 ? 125.965 112.363 125.795 1.00 79.91 204 ASN A CA 1
ATOM 1339 C C . ASN A 1 212 ? 125.921 111.968 127.282 1.00 78.16 204 ASN A C 1
ATOM 1340 O O . ASN A 1 212 ? 126.819 111.279 127.770 1.00 78.09 204 ASN A O 1
ATOM 1345 N N . TYR A 1 213 ? 124.881 112.417 127.985 1.00 75.95 205 TYR A N 1
ATOM 1346 C CA . TYR A 1 213 ? 124.684 112.116 129.412 1.00 74.06 205 TYR A CA 1
ATOM 1347 C C . TYR A 1 213 ? 124.343 110.641 129.661 1.00 73.08 205 TYR A C 1
ATOM 1348 O O . TYR A 1 213 ? 124.956 109.988 130.514 1.00 72.77 205 TYR A O 1
ATOM 1357 N N . PHE A 1 214 ? 123.348 110.147 128.925 1.00 72.14 206 PHE A N 1
ATOM 1358 C CA . PHE A 1 214 ? 122.889 108.746 129.004 1.00 71.52 206 PHE A CA 1
ATOM 1359 C C . PHE A 1 214 ? 124.013 107.709 128.851 1.00 71.18 206 PHE A C 1
ATOM 1360 O O . PHE A 1 214 ? 124.032 106.703 129.569 1.00 71.08 206 PHE A O 1
ATOM 1368 N N . VAL A 1 215 ? 124.937 107.963 127.925 1.00 70.97 207 VAL A N 1
ATOM 1369 C CA . VAL A 1 215 ? 126.080 107.070 127.677 1.00 70.45 207 VAL A CA 1
ATOM 1370 C C . VAL A 1 215 ? 127.005 107.006 128.891 1.00 70.36 207 VAL A C 1
ATOM 1371 O O . VAL A 1 215 ? 127.348 105.917 129.361 1.00 70.23 207 VAL A O 1
ATOM 1375 N N . PHE A 1 216 ? 127.406 108.182 129.370 1.00 70.51 208 PHE A N 1
ATOM 1376 C CA . PHE A 1 216 ? 128.242 108.324 130.570 1.00 70.61 208 PHE A CA 1
ATOM 1377 C C . PHE A 1 216 ? 127.645 107.649 131.812 1.00 72.58 208 PHE A C 1
ATOM 1378 O O . PHE A 1 216 ? 128.383 107.120 132.643 1.00 72.63 208 PHE A O 1
ATOM 1386 N N . MET A 1 217 ? 126.320 107.687 131.940 1.00 75.38 209 MET A N 1
ATOM 1387 C CA . MET A 1 217 ? 125.635 107.071 133.083 1.00 77.21 209 MET A CA 1
ATOM 1388 C C . MET A 1 217 ? 125.525 105.548 132.971 1.00 79.84 209 MET A C 1
ATOM 1389 O O . MET A 1 217 ? 125.773 104.839 133.949 1.00 80.10 209 MET A O 1
ATOM 1394 N N . THR A 1 218 ? 125.164 105.057 131.785 1.00 83.17 210 THR A N 1
ATOM 1395 C CA . THR A 1 218 ? 124.899 103.625 131.566 1.00 85.77 210 THR A CA 1
ATOM 1396 C C . THR A 1 218 ? 126.106 102.855 131.009 1.00 88.64 210 THR A C 1
ATOM 1397 O O . THR A 1 218 ? 126.624 101.947 131.664 1.00 88.78 210 THR A O 1
ATOM 1401 N N . PHE A 1 219 ? 126.539 103.225 129.806 1.00 92.43 211 PHE A N 1
ATOM 1402 C CA . PHE A 1 219 ? 127.491 102.419 129.021 1.00 94.62 211 PHE A CA 1
ATOM 1403 C C . PHE A 1 219 ? 128.947 102.541 129.482 1.00 96.25 211 PHE A C 1
ATOM 1404 O O . PHE A 1 219 ? 129.662 101.540 129.570 1.00 96.39 211 PHE A O 1
ATOM 1412 N N . PHE A 1 220 ? 129.369 103.769 129.769 1.00 98.12 212 PHE A N 1
ATOM 1413 C CA . PHE A 1 220 ? 130.782 104.093 130.012 1.00 99.16 212 PHE A CA 1
ATOM 1414 C C . PHE A 1 220 ? 131.416 103.459 131.269 1.00 100.96 212 PHE A C 1
ATOM 1415 O O . PHE A 1 220 ? 132.533 102.935 131.179 1.00 101.01 212 PHE A O 1
ATOM 1423 N N . PRO A 1 221 ? 130.725 103.505 132.435 1.00 103.21 213 PRO A N 1
ATOM 1424 C CA . PRO A 1 221 ? 131.282 102.907 133.663 1.00 104.66 213 PRO A CA 1
ATOM 1425 C C . PRO A 1 221 ? 131.511 101.393 133.556 1.00 106.93 213 PRO A C 1
ATOM 1426 O O . PRO A 1 221 ? 132.494 100.871 134.093 1.00 106.97 213 PRO A O 1
ATOM 1430 N N . ALA A 1 222 ? 130.602 100.713 132.861 1.00 109.88 214 ALA A N 1
ATOM 1431 C CA . ALA A 1 222 ? 130.747 99.293 132.533 1.00 112.09 214 ALA A CA 1
ATOM 1432 C C . ALA A 1 222 ? 131.946 99.049 131.617 1.00 113.95 214 ALA A C 1
ATOM 1433 O O . ALA A 1 222 ? 132.729 98.119 131.837 1.00 113.89 214 ALA A O 1
ATOM 1435 N N . CYS A 1 223 ? 132.071 99.890 130.592 1.00 116.31 215 CYS A N 1
ATOM 1436 C CA . CYS A 1 223 ? 133.175 99.821 129.635 1.00 117.91 215 CYS A CA 1
ATOM 1437 C C . CYS A 1 223 ? 134.533 100.027 130.304 1.00 119.39 215 CYS A C 1
ATOM 1438 O O . CYS A 1 223 ? 135.447 99.215 130.119 1.00 119.67 215 CYS A O 1
ATOM 1441 N N . VAL A 1 224 ? 134.654 101.100 131.087 1.00 121.16 216 VAL A N 1
ATOM 1442 C CA . VAL A 1 224 ? 135.901 101.383 131.824 1.00 122.42 216 VAL A CA 1
ATOM 1443 C C . VAL A 1 224 ? 136.211 100.299 132.869 1.00 124.10 216 VAL A C 1
ATOM 1444 O O . VAL A 1 224 ? 137.378 99.993 133.109 1.00 123.87 216 VAL A O 1
ATOM 1448 N N . SER A 1 225 ? 135.173 99.729 133.481 1.00 126.55 217 SER A N 1
ATOM 1449 C CA . SER A 1 225 ? 135.339 98.562 134.360 1.00 128.48 217 SER A CA 1
ATOM 1450 C C . SER A 1 225 ? 135.868 97.340 133.594 1.00 130.83 217 SER A C 1
ATOM 1451 O O . SER A 1 225 ? 136.835 96.700 134.026 1.00 131.06 217 SER A O 1
ATOM 1454 N N . LEU A 1 226 ? 135.245 97.045 132.453 1.00 133.68 218 LEU A N 1
ATOM 1455 C CA . LEU A 1 226 ? 135.557 95.834 131.677 1.00 136.00 218 LEU A CA 1
ATOM 1456 C C . LEU A 1 226 ? 136.949 95.855 131.029 1.00 139.13 218 LEU A C 1
ATOM 1457 O O . LEU A 1 226 ? 137.642 94.829 131.009 1.00 139.02 218 LEU A O 1
ATOM 1462 N N . VAL A 1 227 ? 137.344 97.016 130.501 1.00 143.43 219 VAL A N 1
ATOM 1463 C CA . VAL A 1 227 ? 138.696 97.218 129.945 1.00 146.49 219 VAL A CA 1
ATOM 1464 C C . VAL A 1 227 ? 139.787 96.948 130.992 1.00 149.86 219 VAL A C 1
ATOM 1465 O O . VAL A 1 227 ? 140.747 96.225 130.715 1.00 150.08 219 VAL A O 1
ATOM 1469 N N . LEU A 1 228 ? 139.630 97.529 132.181 1.00 154.07 220 LEU A N 1
ATOM 1470 C CA . LEU A 1 228 ? 140.585 97.329 133.281 1.00 157.21 220 LEU A CA 1
ATOM 1471 C C . LEU A 1 228 ? 140.474 95.943 133.922 1.00 160.45 220 LEU A C 1
ATOM 1472 O O . LEU A 1 228 ? 141.455 95.439 134.475 1.00 160.57 220 LEU A O 1
ATOM 1477 N N . GLU A 1 229 ? 139.285 95.343 133.860 1.00 164.52 221 GLU A N 1
ATOM 1478 C CA . GLU A 1 229 ? 139.082 93.958 134.305 1.00 167.51 221 GLU A CA 1
ATOM 1479 C C . GLU A 1 229 ? 139.870 92.964 133.448 1.00 170.12 221 GLU A C 1
ATOM 1480 O O . GLU A 1 229 ? 140.635 92.155 133.979 1.00 170.54 221 GLU A O 1
ATOM 1486 N N . LEU A 1 230 ? 139.670 93.026 132.132 1.00 173.05 222 LEU A N 1
ATOM 1487 C CA . LEU A 1 230 ? 140.320 92.085 131.201 1.00 174.92 222 LEU A CA 1
ATOM 1488 C C . LEU A 1 230 ? 141.845 92.230 131.098 1.00 175.82 222 LEU A C 1
ATOM 1489 O O . LEU A 1 230 ? 142.534 91.264 130.762 1.00 175.81 222 LEU A O 1
ATOM 1494 N N . SER A 1 231 ? 142.361 93.425 131.381 1.00 176.85 223 SER A N 1
ATOM 1495 C CA . SER A 1 231 ? 143.805 93.678 131.376 1.00 177.21 223 SER A CA 1
ATOM 1496 C C . SER A 1 231 ? 144.474 93.064 132.603 1.00 176.90 223 SER A C 1
ATOM 1497 O O . SER A 1 231 ? 144.847 91.890 132.598 1.00 176.27 223 SER A O 1
ATOM 1500 N N . PRO A 1 239 ? 148.175 95.160 136.955 1.00 238.37 231 PRO A N 1
ATOM 1501 C CA . PRO A 1 239 ? 147.977 96.408 137.677 1.00 238.16 231 PRO A CA 1
ATOM 1502 C C . PRO A 1 239 ? 149.120 97.394 137.403 1.00 237.66 231 PRO A C 1
ATOM 1503 O O . PRO A 1 239 ? 149.826 97.818 138.324 1.00 237.46 231 PRO A O 1
ATOM 1507 N N . ILE A 1 240 ? 149.279 97.749 136.128 1.00 237.07 232 ILE A N 1
ATOM 1508 C CA . ILE A 1 240 ? 150.342 98.668 135.676 1.00 236.01 232 ILE A CA 1
ATOM 1509 C C . ILE A 1 240 ? 149.753 100.033 135.282 1.00 235.37 232 ILE A C 1
ATOM 1510 O O . ILE A 1 240 ? 149.916 100.507 134.153 1.00 235.11 232 ILE A O 1
ATOM 1515 N N . TRP A 1 241 ? 149.069 100.648 136.248 1.00 234.70 233 TRP A N 1
ATOM 1516 C CA . TRP A 1 241 ? 148.451 101.971 136.094 1.00 234.37 233 TRP A CA 1
ATOM 1517 C C . TRP A 1 241 ? 148.848 102.867 137.274 1.00 236.62 233 TRP A C 1
ATOM 1518 O O . TRP A 1 241 ? 148.222 102.823 138.339 1.00 236.61 233 TRP A O 1
ATOM 1529 N N . GLN A 1 242 ? 149.894 103.670 137.077 1.00 239.66 234 GLN A N 1
ATOM 1530 C CA . GLN A 1 242 ? 150.430 104.549 138.127 1.00 242.03 234 GLN A CA 1
ATOM 1531 C C . GLN A 1 242 ? 149.885 105.973 137.980 1.00 245.12 234 GLN A C 1
ATOM 1532 O O . GLN A 1 242 ? 150.419 106.783 137.216 1.00 245.63 234 GLN A O 1
ATOM 1538 N N . LEU A 1 243 ? 148.792 106.246 138.690 1.00 248.74 235 LEU A N 1
ATOM 1539 C CA . LEU A 1 243 ? 148.256 107.607 138.845 1.00 251.21 235 LEU A CA 1
ATOM 1540 C C . LEU A 1 243 ? 147.827 107.903 140.294 1.00 255.13 235 LEU A C 1
ATOM 1541 O O . LEU A 1 243 ? 147.056 108.828 140.536 1.00 255.24 235 LEU A O 1
ATOM 1546 N N . SER A 1 244 ? 148.360 107.150 141.256 1.00 260.16 236 SER A N 1
ATOM 1547 C CA . SER A 1 244 ? 147.908 107.233 142.649 1.00 264.09 236 SER A CA 1
ATOM 1548 C C . SER A 1 244 ? 148.393 108.514 143.333 1.00 268.65 236 SER A C 1
ATOM 1549 O O . SER A 1 244 ? 147.584 109.379 143.684 1.00 269.12 236 SER A O 1
ATOM 1552 N N . HIS A 1 245 ? 149.711 108.636 143.479 1.00 274.30 237 HIS A N 1
ATOM 1553 C CA . HIS A 1 245 ? 150.333 109.706 144.275 1.00 277.66 237 HIS A CA 1
ATOM 1554 C C . HIS A 1 245 ? 150.052 111.126 143.768 1.00 278.04 237 HIS A C 1
ATOM 1555 O O . HIS A 1 245 ? 149.986 112.062 144.569 1.00 278.13 237 HIS A O 1
ATOM 1562 N N . PHE A 1 246 ? 149.885 111.280 142.454 1.00 278.25 238 PHE A N 1
ATOM 1563 C CA . PHE A 1 246 ? 149.522 112.577 141.867 1.00 277.70 238 PHE A CA 1
ATOM 1564 C C . PHE A 1 246 ? 148.026 112.866 142.009 1.00 276.40 238 PHE A C 1
ATOM 1565 O O . PHE A 1 246 ? 147.647 113.927 142.507 1.00 276.29 238 PHE A O 1
ATOM 1573 N N . ALA A 1 247 ? 147.185 111.926 141.577 1.00 274.62 239 ALA A N 1
ATOM 1574 C CA . ALA A 1 247 ? 145.726 112.136 141.560 1.00 271.75 239 ALA A CA 1
ATOM 1575 C C . ALA A 1 247 ? 145.071 112.147 142.945 1.00 268.78 239 ALA A C 1
ATOM 1576 O O . ALA A 1 247 ? 144.225 113.004 143.214 1.00 268.21 239 ALA A O 1
ATOM 1578 N N . ARG A 1 248 ? 145.475 111.225 143.823 1.00 265.23 240 ARG A N 1
ATOM 1579 C CA . ARG A 1 248 ? 144.807 111.045 145.133 1.00 261.74 240 ARG A CA 1
ATOM 1580 C C . ARG A 1 248 ? 144.750 112.280 146.050 1.00 257.88 240 ARG A C 1
ATOM 1581 O O . ARG A 1 248 ? 143.946 112.311 146.985 1.00 258.03 240 ARG A O 1
ATOM 1589 N N . VAL A 1 249 ? 145.594 113.278 145.783 1.00 252.77 241 VAL A N 1
ATOM 1590 C CA . VAL A 1 249 ? 145.504 114.594 146.447 1.00 248.48 241 VAL A CA 1
ATOM 1591 C C . VAL A 1 249 ? 144.587 115.576 145.691 1.00 244.41 241 VAL A C 1
ATOM 1592 O O . VAL A 1 249 ? 143.736 116.218 146.311 1.00 244.44 241 VAL A O 1
ATOM 1596 N N . LEU A 1 250 ? 144.751 115.681 144.371 1.00 239.27 242 LEU A N 1
ATOM 1597 C CA . LEU A 1 250 ? 144.068 116.727 143.578 1.00 234.64 242 LEU A CA 1
ATOM 1598 C C . LEU A 1 250 ? 142.596 116.435 143.242 1.00 231.14 242 LEU A C 1
ATOM 1599 O O . LEU A 1 250 ? 141.818 117.366 143.039 1.00 230.28 242 LEU A O 1
ATOM 1604 N N . GLU A 1 251 ? 142.226 115.155 143.186 1.00 227.19 243 GLU A N 1
ATOM 1605 C CA . GLU A 1 251 ? 140.865 114.726 142.809 1.00 223.77 243 GLU A CA 1
ATOM 1606 C C . GLU A 1 251 ? 139.747 115.382 143.630 1.00 220.32 243 GLU A C 1
ATOM 1607 O O . GLU A 1 251 ? 138.858 116.024 143.072 1.00 219.58 243 GLU A O 1
ATOM 1613 N N . GLU A 1 252 ? 139.816 115.227 144.950 1.00 216.57 244 GLU A N 1
ATOM 1614 C CA . GLU A 1 252 ? 138.769 115.734 145.861 1.00 212.24 244 GLU A CA 1
ATOM 1615 C C . GLU A 1 252 ? 138.714 117.267 146.001 1.00 207.39 244 GLU A C 1
ATOM 1616 O O . GLU A 1 252 ? 137.740 117.801 146.530 1.00 206.82 244 GLU A O 1
ATOM 1622 N N . GLU A 1 253 ? 139.762 117.957 145.554 1.00 201.39 245 GLU A N 1
ATOM 1623 C CA . GLU A 1 253 ? 139.770 119.422 145.434 1.00 195.93 245 GLU A CA 1
ATOM 1624 C C . GLU A 1 253 ? 139.294 119.891 144.055 1.00 190.11 245 GLU A C 1
ATOM 1625 O O . GLU A 1 253 ? 138.636 120.930 143.948 1.00 189.64 245 GLU A O 1
ATOM 1631 N N . GLU A 1 254 ? 139.641 119.137 143.012 1.00 183.18 246 GLU A N 1
ATOM 1632 C CA . GLU A 1 254 ? 139.298 119.510 141.633 1.00 177.83 246 GLU A CA 1
ATOM 1633 C C . GLU A 1 254 ? 137.845 119.327 141.248 1.00 173.75 246 GLU A C 1
ATOM 1634 O O . GLU A 1 254 ? 137.268 120.178 140.566 1.00 173.10 246 GLU A O 1
ATOM 1640 N N . ASN A 1 255 ? 137.252 118.224 141.693 1.00 169.10 247 ASN A N 1
ATOM 1641 C CA . ASN A 1 255 ? 135.857 117.902 141.368 1.00 164.51 247 ASN A CA 1
ATOM 1642 C C . ASN A 1 255 ? 134.848 118.772 142.146 1.00 158.48 247 ASN A C 1
ATOM 1643 O O . ASN A 1 255 ? 133.680 118.400 142.286 1.00 158.31 247 ASN A O 1
ATOM 1648 N N . ARG A 1 256 ? 135.312 119.922 142.642 1.00 151.07 248 ARG A N 1
ATOM 1649 C CA . ARG A 1 256 ? 134.508 120.898 143.354 1.00 144.37 248 ARG A CA 1
ATOM 1650 C C . ARG A 1 256 ? 134.363 122.136 142.459 1.00 133.79 248 ARG A C 1
ATOM 1651 O O . ARG A 1 256 ? 135.343 122.855 142.241 1.00 133.04 248 ARG A O 1
ATOM 1659 N N . PRO A 1 257 ? 133.151 122.381 141.915 1.00 122.15 249 PRO A N 1
ATOM 1660 C CA . PRO A 1 257 ? 132.904 123.637 141.193 1.00 116.30 249 PRO A CA 1
ATOM 1661 C C . PRO A 1 257 ? 132.796 124.844 142.136 1.00 109.84 249 PRO A C 1
ATOM 1662 O O . PRO A 1 257 ? 133.100 124.733 143.324 1.00 109.53 249 PRO A O 1
ATOM 1666 N N . ASN A 1 258 ? 132.377 125.986 141.600 1.00 102.57 250 ASN A N 1
ATOM 1667 C CA . ASN A 1 258 ? 132.104 127.172 142.412 1.00 96.76 250 ASN A CA 1
ATOM 1668 C C . ASN A 1 258 ? 130.708 127.029 143.036 1.00 91.39 250 ASN A C 1
ATOM 1669 O O . ASN A 1 258 ? 129.753 126.739 142.315 1.00 91.37 250 ASN A O 1
ATOM 1674 N N . PRO A 1 259 ? 130.581 127.211 144.371 1.00 85.17 251 PRO A N 1
ATOM 1675 C CA . PRO A 1 259 ? 129.242 127.194 144.982 1.00 81.94 251 PRO A CA 1
ATOM 1676 C C . PRO A 1 259 ? 128.279 128.269 144.462 1.00 78.98 251 PRO A C 1
ATOM 1677 O O . PRO A 1 259 ? 127.090 127.996 144.313 1.00 78.55 251 PRO A O 1
ATOM 1681 N N . VAL A 1 260 ? 128.800 129.457 144.163 1.00 76.01 252 VAL A N 1
ATOM 1682 C CA . VAL A 1 260 ? 127.970 130.591 143.715 1.00 74.92 252 VAL A CA 1
ATOM 1683 C C . VAL A 1 260 ? 127.361 130.292 142.333 1.00 75.78 252 VAL A C 1
ATOM 1684 O O . VAL A 1 260 ? 126.251 130.725 142.033 1.00 75.62 252 VAL A O 1
ATOM 1688 N N . THR A 1 261 ? 128.094 129.540 141.513 1.00 77.48 253 THR A N 1
ATOM 1689 C CA . THR A 1 261 ? 127.603 129.046 140.225 1.00 78.48 253 THR A CA 1
ATOM 1690 C C . THR A 1 261 ? 126.567 127.933 140.410 1.00 80.57 253 THR A C 1
ATOM 1691 O O . THR A 1 261 ? 125.478 127.988 139.830 1.00 80.47 253 THR A O 1
ATOM 1695 N N . GLN A 1 262 ? 126.929 126.920 141.197 1.00 83.62 254 GLN A N 1
ATOM 1696 C CA . GLN A 1 262 ? 126.082 125.735 141.410 1.00 86.25 254 GLN A CA 1
ATOM 1697 C C . GLN A 1 262 ? 124.728 126.037 142.076 1.00 87.75 254 GLN A C 1
ATOM 1698 O O . GLN A 1 262 ? 123.747 125.338 141.812 1.00 87.96 254 GLN A O 1
ATOM 1704 N N . ARG A 1 263 ? 124.677 127.065 142.925 1.00 89.69 255 ARG A N 1
ATOM 1705 C CA . ARG A 1 263 ? 123.406 127.524 143.518 1.00 90.78 255 ARG A CA 1
ATOM 1706 C C . ARG A 1 263 ? 122.535 128.299 142.520 1.00 88.15 255 ARG A C 1
ATOM 1707 O O . ARG A 1 263 ? 121.311 128.154 142.521 1.00 87.87 255 ARG A O 1
ATOM 1715 N N . VAL A 1 264 ? 123.169 129.139 141.701 1.00 85.20 256 VAL A N 1
ATOM 1716 C CA . VAL A 1 264 ? 122.485 129.909 140.647 1.00 82.47 256 VAL A CA 1
ATOM 1717 C C . VAL A 1 264 ? 121.905 129.008 139.540 1.00 80.44 256 VAL A C 1
ATOM 1718 O O . VAL A 1 264 ? 120.853 129.322 138.970 1.00 80.01 256 VAL A O 1
ATOM 1722 N N . LYS A 1 265 ? 122.593 127.905 139.240 1.00 78.25 257 LYS A N 1
ATOM 1723 C CA . LYS A 1 265 ? 122.114 126.920 138.252 1.00 75.89 257 LYS A CA 1
ATOM 1724 C C . LYS A 1 265 ? 120.774 126.270 138.629 1.00 73.92 257 LYS A C 1
ATOM 1725 O O . LYS A 1 265 ? 119.947 126.003 137.755 1.00 73.66 257 LYS A O 1
ATOM 1731 N N . MET A 1 266 ? 120.571 126.019 139.921 1.00 71.70 258 MET A N 1
ATOM 1732 C CA . MET A 1 266 ? 119.291 125.509 140.442 1.00 69.98 258 MET A CA 1
ATOM 1733 C C . MET A 1 266 ? 118.129 126.506 140.300 1.00 68.35 258 MET A C 1
ATOM 1734 O O . MET A 1 266 ? 116.999 126.110 139.993 1.00 68.15 258 MET A O 1
ATOM 1739 N N . ILE A 1 267 ? 118.413 127.789 140.527 1.00 66.57 259 ILE A N 1
ATOM 1740 C CA . ILE A 1 267 ? 117.423 128.867 140.358 1.00 64.85 259 ILE A CA 1
ATOM 1741 C C . ILE A 1 267 ? 117.086 129.041 138.871 1.00 64.37 259 ILE A C 1
ATOM 1742 O O . ILE A 1 267 ? 115.917 129.207 138.502 1.00 64.04 259 ILE A O 1
ATOM 1747 N N . MET A 1 268 ? 118.126 129.009 138.039 1.00 64.05 260 MET A N 1
ATOM 1748 C CA . MET A 1 268 ? 117.991 129.063 136.577 1.00 63.51 260 MET A CA 1
ATOM 1749 C C . MET A 1 268 ? 117.188 127.867 136.045 1.00 63.96 260 MET A C 1
ATOM 1750 O O . MET A 1 268 ? 116.310 128.029 135.187 1.00 63.65 260 MET A O 1
ATOM 1755 N N . SER A 1 269 ? 117.504 126.679 136.564 1.00 64.84 261 SER A N 1
ATOM 1756 C CA . SER A 1 269 ? 116.742 125.452 136.290 1.00 64.95 261 SER A CA 1
ATOM 1757 C C . SER A 1 269 ? 115.279 125.595 136.683 1.00 65.58 261 SER A C 1
ATOM 1758 O O . SER A 1 269 ? 114.390 125.257 135.906 1.00 65.66 261 SER A O 1
ATOM 1761 N N . LEU A 1 270 ? 115.046 126.083 137.899 1.00 66.31 262 LEU A N 1
ATOM 1762 C CA . LEU A 1 270 ? 113.684 126.292 138.404 1.00 66.42 262 LEU A CA 1
ATOM 1763 C C . LEU A 1 270 ? 112.908 127.367 137.630 1.00 66.84 262 LEU A C 1
ATOM 1764 O O . LEU A 1 270 ? 111.686 127.275 137.502 1.00 66.72 262 LEU A O 1
ATOM 1769 N N . GLY A 1 271 ? 113.619 128.374 137.123 1.00 67.38 263 GLY A N 1
ATOM 1770 C CA . GLY A 1 271 ? 113.019 129.405 136.268 1.00 67.75 263 GLY A CA 1
ATOM 1771 C C . GLY A 1 271 ? 112.634 128.897 134.886 1.00 68.19 263 GLY A C 1
ATOM 1772 O O . GLY A 1 271 ? 111.524 129.158 134.406 1.00 68.22 263 GLY A O 1
ATOM 1773 N N . LEU A 1 272 ? 113.551 128.166 134.249 1.00 68.67 264 LEU A N 1
ATOM 1774 C CA . LEU A 1 272 ? 113.336 127.647 132.888 1.00 69.05 264 LEU A CA 1
ATOM 1775 C C . LEU A 1 272 ? 112.194 126.624 132.797 1.00 70.48 264 LEU A C 1
ATOM 1776 O O . LEU A 1 272 ? 111.457 126.598 131.805 1.00 70.52 264 LEU A O 1
ATOM 1781 N N . VAL A 1 273 ? 112.055 125.795 133.832 1.00 72.42 265 VAL A N 1
ATOM 1782 C CA . VAL A 1 273 ? 110.927 124.858 133.964 1.00 73.55 265 VAL A CA 1
ATOM 1783 C C . VAL A 1 273 ? 109.574 125.583 133.899 1.00 75.52 265 VAL A C 1
ATOM 1784 O O . VAL A 1 273 ? 108.645 125.086 133.261 1.00 75.86 265 VAL A O 1
ATOM 1788 N N . LEU A 1 274 ? 109.474 126.746 134.545 1.00 77.93 266 LEU A N 1
ATOM 1789 C CA . LEU A 1 274 ? 108.257 127.572 134.475 1.00 79.54 266 LEU A CA 1
ATOM 1790 C C . LEU A 1 274 ? 108.050 128.167 133.080 1.00 81.91 266 LEU A C 1
ATOM 1791 O O . LEU A 1 274 ? 106.929 128.155 132.566 1.00 82.10 266 LEU A O 1
ATOM 1796 N N . VAL A 1 275 ? 109.127 128.685 132.483 1.00 85.00 267 VAL A N 1
ATOM 1797 C CA . VAL A 1 275 ? 109.109 129.170 131.089 1.00 87.37 267 VAL A CA 1
ATOM 1798 C C . VAL A 1 275 ? 108.582 128.090 130.138 1.00 90.98 267 VAL A C 1
ATOM 1799 O O . VAL A 1 275 ? 107.681 128.353 129.333 1.00 91.36 267 VAL A O 1
ATOM 1803 N N . HIS A 1 276 ? 109.144 126.886 130.244 1.00 95.57 268 HIS A N 1
ATOM 1804 C CA . HIS A 1 276 ? 108.710 125.753 129.421 1.00 99.46 268 HIS A CA 1
ATOM 1805 C C . HIS A 1 276 ? 107.266 125.357 129.730 1.00 103.95 268 HIS A C 1
ATOM 1806 O O . HIS A 1 276 ? 106.413 125.379 128.841 1.00 104.40 268 HIS A O 1
ATOM 1813 N N . ALA A 1 277 ? 107.004 125.024 130.993 1.00 109.56 269 ALA A N 1
ATOM 1814 C CA . ALA A 1 277 ? 105.660 124.631 131.457 1.00 114.46 269 ALA A CA 1
ATOM 1815 C C . ALA A 1 277 ? 104.557 125.615 131.052 1.00 120.15 269 ALA A C 1
ATOM 1816 O O . ALA A 1 277 ? 103.470 125.195 130.646 1.00 120.54 269 ALA A O 1
ATOM 1818 N N . HIS A 1 278 ? 104.847 126.913 131.157 1.00 127.71 270 HIS A N 1
ATOM 1819 C CA . HIS A 1 278 ? 103.892 127.953 130.753 1.00 134.03 270 HIS A CA 1
ATOM 1820 C C . HIS A 1 278 ? 103.746 128.056 129.231 1.00 139.17 270 HIS A C 1
ATOM 1821 O O . HIS A 1 278 ? 102.645 12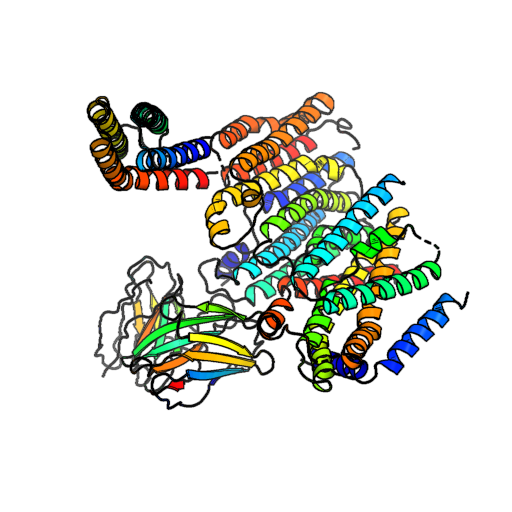8.290 128.734 1.00 139.56 270 HIS A O 1
ATOM 1828 N N . SER A 1 279 ? 104.852 127.893 128.505 1.00 145.97 271 SER A N 1
ATOM 1829 C CA . SER A 1 279 ? 104.839 127.951 127.036 1.00 152.04 271 SER A CA 1
ATOM 1830 C C . SER A 1 279 ? 104.119 126.769 126.368 1.00 158.75 271 SER A C 1
ATOM 1831 O O . SER A 1 279 ? 103.458 126.954 125.343 1.00 159.24 271 SER A O 1
ATOM 1834 N N . ARG A 1 280 ? 104.246 125.572 126.944 1.00 167.55 272 ARG A N 1
ATOM 1835 C CA . ARG A 1 280 ? 103.652 124.358 126.358 1.00 174.61 272 ARG A CA 1
ATOM 1836 C C . ARG A 1 280 ? 102.152 124.238 126.635 1.00 179.13 272 ARG A C 1
ATOM 1837 O O . ARG A 1 280 ? 101.337 124.296 125.712 1.00 179.17 272 ARG A O 1
ATOM 1845 N N . TRP A 1 281 ? 101.804 124.084 127.912 1.00 184.99 273 TRP A N 1
ATOM 1846 C CA . TRP A 1 281 ? 100.460 123.652 128.323 1.00 189.58 273 TRP A CA 1
ATOM 1847 C C . TRP A 1 281 ? 99.463 124.795 128.501 1.00 191.65 273 TRP A C 1
ATOM 1848 O O . TRP A 1 281 ? 98.390 124.788 127.891 1.00 191.94 273 TRP A O 1
ATOM 1859 N N . ILE A 1 282 ? 99.819 125.762 129.343 1.00 194.12 274 ILE A N 1
ATOM 1860 C CA . ILE A 1 282 ? 98.910 126.861 129.709 1.00 195.00 274 ILE A CA 1
ATOM 1861 C C . ILE A 1 282 ? 98.693 127.818 128.528 1.00 195.46 274 ILE A C 1
ATOM 1862 O O . ILE A 1 282 ? 97.558 128.216 128.253 1.00 195.65 274 ILE A O 1
ATOM 1867 N N . ALA A 1 283 ? 99.779 128.179 127.846 1.00 195.73 275 ALA A N 1
ATOM 1868 C CA . ALA A 1 283 ? 99.717 128.987 126.623 1.00 195.31 275 ALA A CA 1
ATOM 1869 C C . ALA A 1 283 ? 99.534 128.086 125.405 1.00 195.17 275 ALA A C 1
ATOM 1870 O O . ALA A 1 283 ? 99.427 128.565 124.275 1.00 194.95 275 ALA A O 1
ATOM 1872 N N . SER B 2 4 ? 123.366 146.070 162.321 1.00 233.91 41 SER B N 1
ATOM 1873 C CA . SER B 2 4 ? 122.765 147.284 161.678 1.00 233.75 41 SER B CA 1
ATOM 1874 C C . SER B 2 4 ? 122.742 147.171 160.144 1.00 233.81 41 SER B C 1
ATOM 1875 O O . SER B 2 4 ? 123.206 146.178 159.578 1.00 233.41 41 SER B O 1
ATOM 1878 N N . TRP B 2 5 ? 122.180 148.188 159.492 1.00 234.21 42 TRP B N 1
ATOM 1879 C CA . TRP B 2 5 ? 122.075 148.239 158.018 1.00 234.35 42 TRP B CA 1
ATOM 1880 C C . TRP B 2 5 ? 123.342 148.726 157.293 1.00 235.07 42 TRP B C 1
ATOM 1881 O O . TRP B 2 5 ? 123.621 148.281 156.171 1.00 235.24 42 TRP B O 1
ATOM 1892 N N . ARG B 2 6 ? 124.095 149.630 157.923 1.00 235.77 43 ARG B N 1
ATOM 1893 C CA . ARG B 2 6 ? 125.297 150.211 157.302 1.00 235.06 43 ARG B CA 1
ATOM 1894 C C . ARG B 2 6 ? 126.464 149.218 157.192 1.00 232.22 43 ARG B C 1
ATOM 1895 O O . ARG B 2 6 ? 127.175 149.200 156.180 1.00 232.18 43 ARG B O 1
ATOM 1903 N N . GLN B 2 7 ? 126.654 148.409 158.234 1.00 228.63 44 GLN B N 1
ATOM 1904 C CA . GLN B 2 7 ? 127.677 147.343 158.237 1.00 225.22 44 GLN B CA 1
ATOM 1905 C C . GLN B 2 7 ? 127.484 146.281 157.135 1.00 220.52 44 GLN B C 1
ATOM 1906 O O . GLN B 2 7 ? 128.453 145.639 156.724 1.00 220.19 44 GLN B O 1
ATOM 1912 N N . LYS B 2 8 ? 126.243 146.104 156.674 1.00 214.68 45 LYS B N 1
ATOM 1913 C CA . LYS B 2 8 ? 125.934 145.291 155.481 1.00 209.61 45 LYS B CA 1
ATOM 1914 C C . LYS B 2 8 ? 125.873 146.111 154.181 1.00 204.13 45 LYS B C 1
ATOM 1915 O O . LYS B 2 8 ? 126.211 145.590 153.107 1.00 203.84 45 LYS B O 1
ATOM 1921 N N . CYS B 2 9 ? 125.482 147.385 154.269 1.00 197.57 46 CYS B N 1
ATOM 1922 C CA . CYS B 2 9 ? 125.650 148.313 153.127 1.00 191.72 46 CYS B CA 1
ATOM 1923 C C . CYS B 2 9 ? 127.111 148.408 152.664 1.00 185.20 46 CYS B C 1
ATOM 1924 O O . CYS B 2 9 ? 127.377 148.576 151.471 1.00 184.74 46 CYS B O 1
ATOM 1927 N N . ALA B 2 10 ? 128.040 148.298 153.611 1.00 177.66 47 ALA B N 1
ATOM 1928 C CA . ALA B 2 10 ? 129.467 148.160 153.304 1.00 171.07 47 ALA B CA 1
ATOM 1929 C C . ALA B 2 10 ? 129.842 146.765 152.767 1.00 164.77 47 ALA B C 1
ATOM 1930 O O . ALA B 2 10 ? 130.890 146.611 152.144 1.00 164.00 47 ALA B O 1
ATOM 1932 N N . SER B 2 11 ? 129.010 145.758 153.042 1.00 157.64 48 SER B N 1
ATOM 1933 C CA . SER B 2 11 ? 129.136 144.425 152.424 1.00 151.97 48 SER B CA 1
ATOM 1934 C C . SER B 2 11 ? 128.581 144.361 150.994 1.00 145.91 48 SER B C 1
ATOM 1935 O O . SER B 2 11 ? 129.042 143.544 150.195 1.00 145.46 48 SER B O 1
ATOM 1938 N N . TYR B 2 12 ? 127.603 145.210 150.672 1.00 138.79 49 TYR B N 1
ATOM 1939 C CA . TYR B 2 12 ? 127.016 145.234 149.312 1.00 132.94 49 TYR B CA 1
ATOM 1940 C C . TYR B 2 12 ? 127.923 145.813 148.208 1.00 126.17 49 TYR B C 1
ATOM 1941 O O . TYR B 2 12 ? 127.592 145.700 147.025 1.00 125.48 49 TYR B O 1
ATOM 1950 N N . VAL B 2 13 ? 129.049 146.424 148.588 1.00 118.75 50 VAL B N 1
ATOM 1951 C CA . VAL B 2 13 ? 130.101 146.825 147.634 1.00 113.31 50 VAL B CA 1
ATOM 1952 C C . VAL B 2 13 ? 130.985 145.644 147.165 1.00 108.66 50 VAL B C 1
ATOM 1953 O O . VAL B 2 13 ? 131.840 145.817 146.294 1.00 108.39 50 VAL B O 1
ATOM 1957 N N . LEU B 2 14 ? 130.784 144.459 147.745 1.00 103.57 51 LEU B N 1
ATOM 1958 C CA . LEU B 2 14 ? 131.557 143.260 147.398 1.00 99.62 51 LEU B CA 1
ATOM 1959 C C . LEU B 2 14 ? 131.253 142.710 145.993 1.00 97.38 51 LEU B C 1
ATOM 1960 O O . LEU B 2 14 ? 132.116 142.077 145.380 1.00 96.99 51 LEU B O 1
ATOM 1965 N N . ALA B 2 15 ? 130.039 142.960 145.497 1.00 95.03 52 ALA B N 1
ATOM 1966 C CA . ALA B 2 15 ? 129.609 142.524 144.154 1.00 93.18 52 ALA B CA 1
ATOM 1967 C C . ALA B 2 15 ? 129.782 143.580 143.042 1.00 91.93 52 ALA B C 1
ATOM 1968 O O . ALA B 2 15 ? 129.249 143.405 141.941 1.00 91.78 52 ALA B O 1
ATOM 1970 N N . LEU B 2 16 ? 130.526 144.656 143.321 1.00 90.59 53 LEU B N 1
ATOM 1971 C CA . LEU B 2 16 ? 130.794 145.718 142.339 1.00 89.46 53 LEU B CA 1
ATOM 1972 C C . LEU B 2 16 ? 132.268 145.780 141.933 1.00 89.82 53 LEU B C 1
ATOM 1973 O O . LEU B 2 16 ? 133.160 145.496 142.735 1.00 89.52 53 LEU B O 1
ATOM 1978 N N . ARG B 2 17 ? 132.492 146.148 140.673 1.00 90.67 54 ARG B N 1
ATOM 1979 C CA . ARG B 2 17 ? 133.820 146.435 140.115 1.00 90.90 54 ARG B CA 1
ATOM 1980 C C . ARG B 2 17 ? 133.822 147.870 139.566 1.00 87.60 54 ARG B C 1
ATOM 1981 O O . ARG B 2 17 ? 132.747 148.438 139.344 1.00 87.71 54 ARG B O 1
ATOM 1989 N N . PRO B 2 18 ? 135.018 148.465 139.334 1.00 83.53 55 PRO B N 1
ATOM 1990 C CA . PRO B 2 18 ? 135.081 149.830 138.764 1.00 81.02 55 PRO B CA 1
ATOM 1991 C C . PRO B 2 18 ? 134.347 150.028 137.424 1.00 78.32 55 PRO B C 1
ATOM 1992 O O . PRO B 2 18 ? 133.887 151.135 137.135 1.00 77.94 55 PRO B O 1
ATOM 1996 N N . TRP B 2 19 ? 134.242 148.957 136.637 1.00 75.54 56 TRP B N 1
ATOM 1997 C CA . TRP B 2 19 ? 133.525 148.954 135.347 1.00 73.44 56 TRP B CA 1
ATOM 1998 C C . TRP B 2 19 ? 132.047 148.506 135.425 1.00 73.43 56 TRP B C 1
ATOM 1999 O O . TRP B 2 19 ? 131.457 148.151 134.402 1.00 73.16 56 TRP B O 1
ATOM 2010 N N . SER B 2 20 ? 131.449 148.541 136.617 1.00 73.64 57 SER B N 1
ATOM 2011 C CA . SER B 2 20 ? 130.075 148.049 136.820 1.00 73.62 57 SER B CA 1
ATOM 2012 C C . SER B 2 20 ? 128.996 148.968 136.246 1.00 74.08 57 SER B C 1
ATOM 2013 O O . SER B 2 20 ? 128.017 148.488 135.677 1.00 73.97 57 SER B O 1
ATOM 2016 N N . PHE B 2 21 ? 129.172 150.277 136.418 1.00 74.92 58 PHE B N 1
ATOM 2017 C CA . PHE B 2 21 ? 128.249 151.286 135.877 1.00 75.00 58 PHE B CA 1
ATOM 2018 C C . PHE B 2 21 ? 128.180 151.215 134.349 1.00 75.44 58 PHE B C 1
ATOM 2019 O O . PHE B 2 21 ? 127.093 151.163 133.764 1.00 75.14 58 PHE B O 1
ATOM 2027 N N . SER B 2 22 ? 129.358 151.216 133.728 1.00 76.22 59 SER B N 1
ATOM 2028 C CA . SER B 2 22 ? 129.508 151.175 132.266 1.00 76.14 59 SER B CA 1
ATOM 2029 C C . SER B 2 22 ? 128.995 149.890 131.606 1.00 76.00 59 SER B C 1
ATOM 2030 O O . SER B 2 22 ? 128.567 149.917 130.452 1.00 76.07 59 SER B O 1
ATOM 2033 N N . ALA B 2 23 ? 129.061 148.776 132.334 1.00 75.79 60 ALA B N 1
ATOM 2034 C CA . ALA B 2 23 ? 128.595 147.469 131.849 1.00 75.10 60 ALA B CA 1
ATOM 2035 C C . ALA B 2 23 ? 127.108 147.212 132.121 1.00 74.50 60 ALA B C 1
ATOM 2036 O O . ALA B 2 23 ? 126.451 146.523 131.339 1.00 74.45 60 ALA B O 1
ATOM 2038 N N . SER B 2 24 ? 126.593 147.748 133.230 1.00 73.74 61 SER B N 1
ATOM 2039 C CA . SER B 2 24 ? 125.205 147.514 133.651 1.00 72.54 61 SER B CA 1
ATOM 2040 C C . SER B 2 24 ? 124.249 148.630 133.228 1.00 71.68 61 SER B C 1
ATOM 2041 O O . SER B 2 24 ? 123.353 148.400 132.415 1.00 71.49 61 SER B O 1
ATOM 2044 N N . LEU B 2 25 ? 124.455 149.834 133.763 1.00 70.88 62 LEU B N 1
ATOM 2045 C CA . LEU B 2 25 ? 123.450 150.915 133.668 1.00 69.82 62 LEU B CA 1
ATOM 2046 C C . LEU B 2 25 ? 123.481 151.771 132.394 1.00 69.14 62 LEU B C 1
ATOM 2047 O O . LEU B 2 25 ? 122.432 152.257 131.969 1.00 69.03 62 LEU B O 1
ATOM 2052 N N . THR B 2 26 ? 124.658 151.967 131.800 1.00 68.24 63 THR B N 1
ATOM 2053 C CA . THR B 2 26 ? 124.777 152.762 130.561 1.00 66.55 63 THR B CA 1
ATOM 2054 C C . THR B 2 26 ? 124.081 152.095 129.354 1.00 65.14 63 THR B C 1
ATOM 2055 O O . THR B 2 26 ? 123.396 152.787 128.587 1.00 64.87 63 THR B O 1
ATOM 2059 N N . PRO B 2 27 ? 124.248 150.761 129.182 1.00 63.41 64 PRO B N 1
ATOM 2060 C CA . PRO B 2 27 ? 123.494 150.023 128.162 1.00 62.28 64 PRO B CA 1
ATOM 2061 C C . PRO B 2 27 ? 121.969 150.163 128.264 1.00 61.12 64 PRO B C 1
ATOM 2062 O O . PRO B 2 27 ? 121.302 150.409 127.254 1.00 61.08 64 PRO B O 1
ATOM 2066 N N . VAL B 2 28 ? 121.439 150.012 129.476 1.00 59.67 65 VAL B N 1
ATOM 2067 C CA . VAL B 2 28 ? 119.989 150.102 129.718 1.00 58.88 65 VAL B CA 1
ATOM 2068 C C . VAL B 2 28 ? 119.456 151.497 129.355 1.00 58.94 65 VAL B C 1
ATOM 2069 O O . VAL B 2 28 ? 118.394 151.622 128.731 1.00 58.77 65 VAL B O 1
ATOM 2073 N N . ALA B 2 29 ? 120.204 152.528 129.746 1.00 59.28 66 ALA B N 1
ATOM 2074 C CA . ALA B 2 29 ? 119.887 153.923 129.421 1.00 58.93 66 ALA B CA 1
ATOM 2075 C C . ALA B 2 29 ? 119.921 154.199 127.916 1.00 59.03 66 ALA B C 1
ATOM 2076 O O . ALA B 2 29 ? 119.072 154.928 127.398 1.00 58.68 66 ALA B O 1
ATOM 2078 N N . LEU B 2 30 ? 120.908 153.623 127.227 1.00 59.47 67 LEU B N 1
ATOM 2079 C CA . LEU B 2 30 ? 120.996 153.703 125.758 1.00 59.62 67 LEU B CA 1
ATOM 2080 C C . LEU B 2 30 ? 119.824 152.986 125.066 1.00 60.65 67 LEU B C 1
ATOM 2081 O O . LEU B 2 30 ? 119.206 153.527 124.132 1.00 60.59 67 LEU B O 1
ATOM 2086 N N . GLY B 2 31 ? 119.542 151.767 125.528 1.00 62.06 68 GLY B N 1
ATOM 2087 C CA . GLY B 2 31 ? 118.448 150.947 124.993 1.00 62.80 68 GLY B CA 1
ATOM 2088 C C . GLY B 2 31 ? 117.082 151.610 125.058 1.00 63.72 68 GLY B C 1
ATOM 2089 O O . GLY B 2 31 ? 116.307 151.545 124.098 1.00 63.57 68 GLY B O 1
ATOM 2090 N N . SER B 2 32 ? 116.794 152.253 126.189 1.00 65.09 69 SER B N 1
ATOM 2091 C CA . SER B 2 32 ? 115.542 153.001 126.367 1.00 66.47 69 SER B CA 1
ATOM 2092 C C . SER B 2 32 ? 115.481 154.257 125.488 1.00 68.03 69 SER B C 1
ATOM 2093 O O . SER B 2 32 ? 114.411 154.613 124.979 1.00 67.90 69 SER B O 1
ATOM 2096 N N . ALA B 2 33 ? 116.628 154.918 125.319 1.00 70.26 70 ALA B N 1
ATOM 2097 C CA . ALA B 2 33 ? 116.758 156.054 124.399 1.00 71.50 70 ALA B CA 1
ATOM 2098 C C . ALA B 2 33 ? 116.500 155.631 122.951 1.00 73.03 70 ALA B C 1
ATOM 2099 O O . ALA B 2 33 ? 115.775 156.319 122.222 1.00 73.05 70 ALA B O 1
ATOM 2101 N N . LEU B 2 34 ? 117.089 154.501 122.548 1.00 75.09 71 LEU B N 1
ATOM 2102 C CA . LEU B 2 34 ? 116.800 153.900 121.228 1.00 76.17 71 LEU B CA 1
ATOM 2103 C C . LEU B 2 34 ? 115.310 153.595 121.035 1.00 78.73 71 LEU B C 1
ATOM 2104 O O . LEU B 2 34 ? 114.728 153.932 119.997 1.00 78.79 71 LEU B O 1
ATOM 2109 N N . ALA B 2 35 ? 114.716 152.951 122.039 1.00 82.03 72 ALA B N 1
ATOM 2110 C CA . ALA B 2 35 ? 113.279 152.638 122.050 1.00 84.44 72 ALA B CA 1
ATOM 2111 C C . ALA B 2 35 ? 112.400 153.887 121.942 1.00 87.54 72 ALA B C 1
ATOM 2112 O O . ALA B 2 35 ? 111.410 153.893 121.200 1.00 87.46 72 ALA B O 1
ATOM 2114 N N . TYR B 2 36 ? 112.770 154.935 122.681 1.00 91.85 73 TYR B N 1
ATOM 2115 C CA . TYR B 2 36 ? 112.072 156.225 122.609 1.00 95.60 73 TYR B CA 1
ATOM 2116 C C . TYR B 2 36 ? 112.239 156.888 121.241 1.00 100.82 73 TYR B C 1
ATOM 2117 O O . TYR B 2 36 ? 111.272 157.404 120.677 1.00 100.71 73 TYR B O 1
ATOM 2126 N N . ARG B 2 37 ? 113.468 156.888 120.730 1.00 108.22 74 ARG B N 1
ATOM 2127 C CA . ARG B 2 37 ? 113.765 157.480 119.420 1.00 113.90 74 ARG B CA 1
ATOM 2128 C C . ARG B 2 37 ? 113.106 156.724 118.258 1.00 115.94 74 ARG B C 1
ATOM 2129 O O . ARG B 2 37 ? 112.746 157.334 117.249 1.00 115.89 74 ARG B O 1
ATOM 2137 N N . SER B 2 38 ? 112.948 155.409 118.411 1.00 118.67 75 SER B N 1
ATOM 2138 C CA . SER B 2 38 ? 112.353 154.562 117.372 1.00 120.42 75 SER B CA 1
ATOM 2139 C C . SER B 2 38 ? 110.819 154.594 117.382 1.00 122.14 75 SER B C 1
ATOM 2140 O O . SER B 2 38 ? 110.200 154.856 116.347 1.00 122.14 75 SER B O 1
ATOM 2143 N N . GLN B 2 39 ? 110.221 154.336 118.547 1.00 124.30 76 GLN B N 1
ATOM 2144 C CA . GLN B 2 39 ? 108.757 154.155 118.664 1.00 125.93 76 GLN B CA 1
ATOM 2145 C C . GLN B 2 39 ? 107.971 155.413 119.052 1.00 126.67 76 GLN B C 1
ATOM 2146 O O . GLN B 2 39 ? 106.894 155.659 118.503 1.00 126.67 76 GLN B O 1
ATOM 2152 N N . GLY B 2 40 ? 108.498 156.184 120.002 1.00 127.56 77 GLY B N 1
ATOM 2153 C CA . GLY B 2 40 ? 107.888 157.460 120.420 1.00 127.30 77 GLY B CA 1
ATOM 2154 C C . GLY B 2 40 ? 107.148 157.473 121.751 1.00 126.92 77 GLY B C 1
ATOM 2155 O O . GLY B 2 40 ? 106.661 158.526 122.170 1.00 126.74 77 GLY B O 1
ATOM 2156 N N . VAL B 2 41 ? 107.050 156.314 122.406 1.00 126.37 78 VAL B N 1
ATOM 2157 C CA . VAL B 2 41 ? 106.465 156.201 123.751 1.00 124.73 78 VAL B CA 1
ATOM 2158 C C . VAL B 2 41 ? 107.430 155.428 124.650 1.00 123.05 78 VAL B C 1
ATOM 2159 O O . VAL B 2 41 ? 107.910 154.355 124.273 1.00 122.43 78 VAL B O 1
ATOM 2163 N N . LEU B 2 42 ? 107.698 155.983 125.833 1.00 121.24 79 LEU B N 1
ATOM 2164 C CA . LEU B 2 42 ? 108.586 155.370 126.825 1.00 119.71 79 LEU B CA 1
ATOM 2165 C C . LEU B 2 42 ? 107.847 155.175 128.148 1.00 119.28 79 LEU B C 1
ATOM 2166 O O . LEU B 2 42 ? 106.978 155.973 128.510 1.00 119.25 79 LEU B O 1
ATOM 2171 N N . ASP B 2 43 ? 108.223 154.116 128.864 1.00 118.71 80 ASP B N 1
ATOM 2172 C CA . ASP B 2 43 ? 107.557 153.697 130.100 1.00 118.17 80 ASP B CA 1
ATOM 2173 C C . ASP B 2 43 ? 108.524 153.906 131.275 1.00 117.66 80 ASP B C 1
ATOM 2174 O O . ASP B 2 43 ? 109.656 153.418 131.218 1.00 117.66 80 ASP B O 1
ATOM 2179 N N . PRO B 2 44 ? 108.102 154.639 132.332 1.00 117.08 81 PRO B N 1
ATOM 2180 C CA . PRO B 2 44 ? 108.988 154.802 133.502 1.00 116.06 81 PRO B CA 1
ATOM 2181 C C . PRO B 2 44 ? 109.273 153.513 134.287 1.00 114.91 81 PRO B C 1
ATOM 2182 O O . PRO B 2 44 ? 110.401 153.306 134.739 1.00 114.97 81 PRO B O 1
ATOM 2186 N N . ARG B 2 45 ? 108.259 152.661 134.423 1.00 113.24 82 ARG B N 1
ATOM 2187 C CA . ARG B 2 45 ? 108.324 151.471 135.283 1.00 111.86 82 ARG B CA 1
ATOM 2188 C C . ARG B 2 45 ? 109.301 150.425 134.745 1.00 106.74 82 ARG B C 1
ATOM 2189 O O . ARG B 2 45 ? 110.155 149.914 135.480 1.00 106.13 82 ARG B O 1
ATOM 2197 N N . LEU B 2 46 ? 109.161 150.126 133.455 1.00 101.01 83 LEU B N 1
ATOM 2198 C CA . LEU B 2 46 ? 109.999 149.136 132.762 1.00 96.93 83 LEU B CA 1
ATOM 2199 C C . LEU B 2 46 ? 111.492 149.492 132.770 1.00 93.97 83 LEU B C 1
ATOM 2200 O O . LEU B 2 46 ? 112.344 148.599 132.793 1.00 93.55 83 LEU B O 1
ATOM 2205 N N . LEU B 2 47 ? 111.795 150.791 132.755 1.00 90.83 84 LEU B N 1
ATOM 2206 C CA . LEU B 2 47 ? 113.177 151.287 132.837 1.00 88.32 84 LEU B CA 1
ATOM 2207 C C . LEU B 2 47 ? 113.853 150.908 134.162 1.00 86.93 84 LEU B C 1
ATOM 2208 O O . LEU B 2 47 ? 115.009 150.470 134.174 1.00 86.67 84 LEU B O 1
ATOM 2213 N N . VAL B 2 48 ? 113.119 151.067 135.264 1.00 85.32 85 VAL B N 1
ATOM 2214 C CA . VAL B 2 48 ? 113.625 150.727 136.603 1.00 83.97 85 VAL B CA 1
ATOM 2215 C C . VAL B 2 48 ? 113.762 149.206 136.742 1.00 83.22 85 VAL B C 1
ATOM 2216 O O . VAL B 2 48 ? 114.733 148.722 137.324 1.00 82.79 85 VAL B O 1
ATOM 2220 N N . GLY B 2 49 ? 112.789 148.469 136.206 1.00 82.67 86 GLY B N 1
ATOM 2221 C CA . GLY B 2 49 ? 112.833 146.999 136.186 1.00 81.52 86 GLY B CA 1
ATOM 2222 C C . GLY B 2 49 ? 114.044 146.446 135.450 1.00 80.48 86 GLY B C 1
ATOM 2223 O O . GLY B 2 49 ? 114.764 145.585 135.977 1.00 80.13 86 GLY B O 1
ATOM 2224 N N . CYS B 2 50 ? 114.265 146.949 134.234 1.00 79.35 87 CYS B N 1
ATOM 2225 C CA . CYS B 2 50 ? 115.458 146.616 133.442 1.00 77.49 87 CYS B CA 1
ATOM 2226 C C . CYS B 2 50 ? 116.752 146.994 134.164 1.00 75.88 87 CYS B C 1
ATOM 2227 O O . CYS B 2 50 ? 117.703 146.210 134.189 1.00 75.86 87 CYS B O 1
ATOM 2230 N N . ALA B 2 51 ? 116.769 148.189 134.753 1.00 73.84 88 ALA B N 1
ATOM 2231 C CA . ALA B 2 51 ? 117.938 148.693 135.486 1.00 72.26 88 ALA B CA 1
ATOM 2232 C C . ALA B 2 51 ? 118.351 147.789 136.656 1.00 70.90 88 ALA B C 1
ATOM 2233 O O . ALA B 2 51 ? 119.544 147.572 136.882 1.00 70.47 88 ALA B O 1
ATOM 2235 N N . VAL B 2 52 ? 117.362 147.265 137.380 1.00 69.53 89 VAL B N 1
ATOM 2236 C CA . VAL B 2 52 ? 117.597 146.349 138.508 1.00 68.03 89 VAL B CA 1
ATOM 2237 C C . VAL B 2 52 ? 117.871 144.916 138.028 1.00 67.17 89 VAL B C 1
ATOM 2238 O O . VAL B 2 52 ? 118.758 144.243 138.568 1.00 66.82 89 VAL B O 1
ATOM 2242 N N . ALA B 2 53 ? 117.105 144.454 137.036 1.00 66.34 90 ALA B N 1
ATOM 2243 C CA . ALA B 2 53 ? 117.280 143.104 136.470 1.00 65.44 90 ALA B CA 1
ATOM 2244 C C . ALA B 2 53 ? 118.686 142.858 135.902 1.00 64.86 90 ALA B C 1
ATOM 2245 O O . ALA B 2 53 ? 119.231 141.764 136.052 1.00 64.82 90 ALA B O 1
ATOM 2247 N N . VAL B 2 54 ? 119.261 143.875 135.261 1.00 64.23 91 VAL B N 1
ATOM 2248 C CA . VAL B 2 54 ? 120.624 143.793 134.704 1.00 63.25 91 VAL B CA 1
ATOM 2249 C C . VAL B 2 54 ? 121.704 143.850 135.801 1.00 63.36 91 VAL B C 1
ATOM 2250 O O . VAL B 2 54 ? 122.662 143.067 135.769 1.00 63.45 91 VAL B O 1
ATOM 2254 N N . LEU B 2 55 ? 121.553 144.777 136.751 1.00 63.45 92 LEU B N 1
ATOM 2255 C CA . LEU B 2 55 ? 122.511 144.932 137.870 1.00 63.37 92 LEU B CA 1
ATOM 2256 C C . LEU B 2 55 ? 122.612 143.682 138.748 1.00 64.28 92 LEU B C 1
ATOM 2257 O O . LEU B 2 55 ? 123.706 143.303 139.177 1.00 64.07 92 LEU B O 1
ATOM 2262 N N . ALA B 2 56 ? 121.461 143.070 139.017 1.00 65.72 93 ALA B N 1
ATOM 2263 C CA . ALA B 2 56 ? 121.371 141.828 139.789 1.00 66.81 93 ALA B CA 1
ATOM 2264 C C . ALA B 2 56 ? 122.194 140.693 139.169 1.00 68.12 93 ALA B C 1
ATOM 2265 O O . ALA B 2 56 ? 123.017 140.058 139.847 1.00 67.91 93 ALA B O 1
ATOM 2267 N N . VAL B 2 57 ? 121.967 140.463 137.876 1.00 69.96 94 VAL B N 1
ATOM 2268 C CA . VAL B 2 57 ? 122.677 139.428 137.109 1.00 71.19 94 VAL B CA 1
ATOM 2269 C C . VAL B 2 57 ? 124.175 139.745 136.995 1.00 73.45 94 VAL B C 1
ATOM 2270 O O . VAL B 2 57 ? 125.002 138.829 137.018 1.00 73.65 94 VAL B O 1
ATOM 2274 N N . HIS B 2 58 ? 124.517 141.029 136.873 1.00 76.40 95 HIS B N 1
ATOM 2275 C CA . HIS B 2 58 ? 125.923 141.460 136.892 1.00 78.22 95 HIS B CA 1
ATOM 2276 C C . HIS B 2 58 ? 126.588 141.169 138.243 1.00 77.95 95 HIS B C 1
ATOM 2277 O O . HIS B 2 58 ? 127.662 140.562 138.297 1.00 77.63 95 HIS B O 1
ATOM 2284 N N . GLY B 2 59 ? 125.937 141.614 139.317 1.00 77.79 96 GLY B N 1
ATOM 2285 C CA . GLY B 2 59 ? 126.421 141.408 140.691 1.00 77.14 96 GLY B CA 1
ATOM 2286 C C . GLY B 2 59 ? 126.570 139.949 141.091 1.00 76.60 96 GLY B C 1
ATOM 2287 O O . GLY B 2 59 ? 127.581 139.560 141.698 1.00 76.54 96 GLY B O 1
ATOM 2288 N N . ALA B 2 60 ? 125.564 139.144 140.742 1.00 75.92 97 ALA B N 1
ATOM 2289 C CA . ALA B 2 60 ? 125.610 137.687 140.947 1.00 75.03 97 ALA B CA 1
ATOM 2290 C C . ALA B 2 60 ? 126.816 137.042 140.252 1.00 74.43 97 ALA B C 1
ATOM 2291 O O . ALA B 2 60 ? 127.423 136.111 140.783 1.00 73.98 97 ALA B O 1
ATOM 2293 N N . GLY B 2 61 ? 127.148 137.552 139.067 1.00 74.12 98 GLY B N 1
ATOM 2294 C CA . GLY B 2 61 ? 128.326 137.116 138.311 1.00 73.91 98 GLY B CA 1
ATOM 2295 C C . GLY B 2 61 ? 129.660 137.572 138.884 1.00 73.68 98 GLY B C 1
ATOM 2296 O O . GLY B 2 61 ? 130.665 136.875 138.740 1.00 73.54 98 GLY B O 1
ATOM 2297 N N . ASN B 2 62 ? 129.678 138.750 139.509 1.00 73.63 99 ASN B N 1
ATOM 2298 C CA . ASN B 2 62 ? 130.879 139.257 140.196 1.00 73.39 99 ASN B CA 1
ATOM 2299 C C . ASN B 2 62 ? 131.242 138.449 141.446 1.00 72.41 99 ASN B C 1
ATOM 2300 O O . ASN B 2 62 ? 132.422 138.318 141.777 1.00 72.10 99 ASN B O 1
ATOM 2305 N N . LEU B 2 63 ? 130.231 137.930 142.143 1.00 71.49 100 LEU B N 1
ATOM 2306 C CA . LEU B 2 63 ? 130.456 137.079 143.325 1.00 70.36 100 LEU B CA 1
ATOM 2307 C C . LEU B 2 63 ? 131.034 135.693 143.006 1.00 69.79 100 LEU B C 1
ATOM 2308 O O . LEU B 2 63 ? 131.714 135.100 143.851 1.00 69.63 100 LEU B O 1
ATOM 2313 N N . VAL B 2 64 ? 130.764 135.188 141.801 1.00 69.26 101 VAL B N 1
ATOM 2314 C CA . VAL B 2 64 ? 131.411 133.968 141.285 1.00 68.40 101 VAL B CA 1
ATOM 2315 C C . VAL B 2 64 ? 132.934 134.167 141.257 1.00 68.36 101 VAL B C 1
ATOM 2316 O O . VAL B 2 64 ? 133.692 133.267 141.621 1.00 68.36 101 VAL B O 1
ATOM 2320 N N . SER B 2 65 ? 133.358 135.353 140.820 1.00 68.54 102 SER B N 1
ATOM 2321 C CA . SER B 2 65 ? 134.769 135.757 140.837 1.00 68.47 102 SER B CA 1
ATOM 2322 C C . SER B 2 65 ? 135.290 136.071 142.247 1.00 68.75 102 SER B C 1
ATOM 2323 O O . SER B 2 65 ? 136.454 135.802 142.549 1.00 68.50 102 SER B O 1
ATOM 2326 N N . THR B 2 66 ? 134.441 136.669 143.083 1.00 69.46 103 THR B N 1
ATOM 2327 C CA . THR B 2 66 ? 134.770 136.955 144.492 1.00 69.47 103 THR B CA 1
ATOM 2328 C C . THR B 2 66 ? 135.095 135.694 145.298 1.00 69.88 103 THR B C 1
ATOM 2329 O O . THR B 2 66 ? 136.005 135.712 146.131 1.00 69.63 103 THR B O 1
ATOM 2333 N N . TYR B 2 67 ? 134.352 134.615 145.057 1.00 70.56 104 TYR B N 1
ATOM 2334 C CA . TYR B 2 67 ? 134.573 133.349 145.767 1.00 71.38 104 TYR B CA 1
ATOM 2335 C C . TYR B 2 67 ? 135.957 132.741 145.492 1.00 73.83 104 TYR B C 1
ATOM 2336 O O . TYR B 2 67 ? 136.540 132.103 146.372 1.00 74.00 104 TYR B O 1
ATOM 2345 N N . TYR B 2 68 ? 136.471 132.944 144.280 1.00 77.12 105 TYR B N 1
ATOM 2346 C CA . TYR B 2 68 ? 137.820 132.488 143.909 1.00 79.78 105 TYR B CA 1
ATOM 2347 C C . TYR B 2 68 ? 138.956 133.182 144.671 1.00 84.34 105 TYR B C 1
ATOM 2348 O O . TYR B 2 68 ? 140.051 132.626 144.780 1.00 84.79 105 TYR B O 1
ATOM 2357 N N . ASP B 2 69 ? 138.697 134.382 145.194 1.00 90.17 106 ASP B N 1
ATOM 2358 C CA . ASP B 2 69 ? 139.690 135.135 145.976 1.00 94.50 106 ASP B CA 1
ATOM 2359 C C . ASP B 2 69 ? 139.878 134.653 147.432 1.00 98.88 106 ASP B C 1
ATOM 2360 O O . ASP B 2 69 ? 140.558 135.318 148.217 1.00 99.31 106 ASP B O 1
ATOM 2365 N N . PHE B 2 70 ? 139.273 133.515 147.789 1.00 104.42 107 PHE B N 1
ATOM 2366 C CA . PHE B 2 70 ? 139.603 132.790 149.029 1.00 109.10 107 PHE B CA 1
ATOM 2367 C C . PHE B 2 70 ? 140.657 131.682 148.845 1.00 113.95 107 PHE B C 1
ATOM 2368 O O . PHE B 2 70 ? 141.024 131.022 149.821 1.00 114.18 107 PHE B O 1
ATOM 2376 N N . SER B 2 71 ? 141.145 131.482 147.619 1.00 120.34 108 SER B N 1
ATOM 2377 C CA . SER B 2 71 ? 142.064 130.376 147.313 1.00 125.74 108 SER B CA 1
ATOM 2378 C C . SER B 2 71 ? 143.459 130.607 147.897 1.00 131.45 108 SER B C 1
ATOM 2379 O O . SER B 2 71 ? 143.916 129.838 148.744 1.00 131.66 108 SER B O 1
ATOM 2382 N N . LYS B 2 72 ? 144.117 131.671 147.440 1.00 139.05 109 LYS B N 1
ATOM 2383 C CA . LYS B 2 72 ? 145.459 132.041 147.917 1.00 145.63 109 LYS B CA 1
ATOM 2384 C C . LYS B 2 72 ? 145.412 132.880 149.199 1.00 150.25 109 LYS B C 1
ATOM 2385 O O . LYS B 2 72 ? 146.381 132.903 149.959 1.00 150.36 109 LYS B O 1
ATOM 2391 N N . GLY B 2 73 ? 144.280 133.539 149.438 1.00 155.88 110 GLY B N 1
ATOM 2392 C CA . GLY B 2 73 ? 144.153 134.563 150.480 1.00 160.11 110 GLY B CA 1
ATOM 2393 C C . GLY B 2 73 ? 144.370 135.952 149.901 1.00 164.61 110 GLY B C 1
ATOM 2394 O O . GLY B 2 73 ? 145.063 136.781 150.496 1.00 165.24 110 GLY B O 1
ATOM 2395 N N . ILE B 2 74 ? 143.769 136.193 148.738 1.00 169.77 111 ILE B N 1
ATOM 2396 C CA . ILE B 2 74 ? 143.874 137.471 148.023 1.00 173.06 111 ILE B CA 1
ATOM 2397 C C . ILE B 2 74 ? 142.927 138.498 148.666 1.00 176.19 111 ILE B C 1
ATOM 2398 O O . ILE B 2 74 ? 143.183 139.704 148.611 1.00 176.84 111 ILE B O 1
ATOM 2403 N N . ASP B 2 75 ? 141.845 138.009 149.277 1.00 179.53 112 ASP B N 1
ATOM 2404 C CA . ASP B 2 75 ? 140.902 138.850 150.033 1.00 180.41 112 ASP B CA 1
ATOM 2405 C C . ASP B 2 75 ? 141.561 139.578 151.212 1.00 180.77 112 ASP B C 1
ATOM 2406 O O . ASP B 2 75 ? 142.520 139.084 151.809 1.00 180.72 112 ASP B O 1
ATOM 2411 N N . VAL B 2 85 ? 135.208 144.460 152.857 1.00 148.23 122 VAL B N 1
ATOM 2412 C CA . VAL B 2 85 ? 135.473 145.638 153.686 1.00 148.88 122 VAL B CA 1
ATOM 2413 C C . VAL B 2 85 ? 136.011 145.185 155.067 1.00 149.13 122 VAL B C 1
ATOM 2414 O O . VAL B 2 85 ? 136.293 143.998 155.254 1.00 149.78 122 VAL B O 1
ATOM 2418 N N . ASP B 2 86 ? 136.168 146.114 156.011 1.00 149.06 123 ASP B N 1
ATOM 2419 C CA . ASP B 2 86 ? 136.763 145.848 157.340 1.00 147.67 123 ASP B CA 1
ATOM 2420 C C . ASP B 2 86 ? 135.941 144.937 158.283 1.00 145.20 123 ASP B C 1
ATOM 2421 O O . ASP B 2 86 ? 135.557 145.338 159.387 1.00 145.25 123 ASP B O 1
ATOM 2426 N N . ARG B 2 87 ? 135.711 143.701 157.844 1.00 141.80 124 ARG B N 1
ATOM 2427 C CA . ARG B 2 87 ? 135.029 142.671 158.635 1.00 138.83 124 ARG B CA 1
ATOM 2428 C C . ARG B 2 87 ? 135.557 141.291 158.250 1.00 132.40 124 ARG B C 1
ATOM 2429 O O . ARG B 2 87 ? 136.143 141.115 157.177 1.00 132.21 124 ARG B O 1
ATOM 2437 N N . ILE B 2 88 ? 135.338 140.318 159.133 1.00 124.76 125 ILE B N 1
ATOM 2438 C CA . ILE B 2 88 ? 135.751 138.933 158.893 1.00 118.51 125 ILE B CA 1
ATOM 2439 C C . ILE B 2 88 ? 134.732 138.293 157.949 1.00 113.81 125 ILE B C 1
ATOM 2440 O O . ILE B 2 88 ? 133.569 138.125 158.314 1.00 113.23 125 ILE B O 1
ATOM 2445 N N . LEU B 2 89 ? 135.187 137.949 156.745 1.00 108.54 126 LEU B N 1
ATOM 2446 C CA . LEU B 2 89 ? 134.337 137.382 155.696 1.00 104.80 126 LEU B CA 1
ATOM 2447 C C . LEU B 2 89 ? 134.543 135.871 155.610 1.00 102.62 126 LEU B C 1
ATOM 2448 O O . LEU B 2 89 ? 135.678 135.390 155.639 1.00 102.39 126 LEU B O 1
ATOM 2453 N N . GLU B 2 90 ? 133.434 135.142 155.502 1.00 100.18 127 GLU B N 1
ATOM 2454 C CA . GLU B 2 90 ? 133.430 133.680 155.387 1.00 98.51 127 GLU B CA 1
ATOM 2455 C C . GLU B 2 90 ? 132.785 133.293 154.049 1.00 97.39 127 GLU B C 1
ATOM 2456 O O . GLU B 2 90 ? 131.985 134.067 153.510 1.00 97.07 127 GLU B O 1
ATOM 2462 N N . PRO B 2 91 ? 133.099 132.088 153.517 1.00 96.14 128 PRO B N 1
ATOM 2463 C CA . PRO B 2 91 ? 132.554 131.706 152.202 1.00 95.56 128 PRO B CA 1
ATOM 2464 C C . PRO B 2 91 ? 131.052 131.338 152.156 1.00 95.34 128 PRO B C 1
ATOM 2465 O O . PRO B 2 91 ? 130.576 130.874 151.121 1.00 95.39 128 PRO B O 1
ATOM 2469 N N . GLN B 2 92 ? 130.324 131.539 153.254 1.00 95.15 129 GLN B N 1
ATOM 2470 C CA . GLN B 2 92 ? 128.860 131.419 153.281 1.00 94.54 129 GLN B CA 1
ATOM 2471 C C . GLN B 2 92 ? 128.154 132.735 152.918 1.00 92.50 129 GLN B C 1
ATOM 2472 O O . GLN B 2 92 ? 127.087 132.720 152.292 1.00 92.39 129 GLN B O 1
ATOM 2478 N N . ASP B 2 93 ? 128.750 133.859 153.320 1.00 90.05 130 ASP B N 1
ATOM 2479 C CA . ASP B 2 93 ? 128.178 135.195 153.079 1.00 88.11 130 ASP B CA 1
ATOM 2480 C C . ASP B 2 93 ? 128.166 135.570 151.592 1.00 86.48 130 ASP B C 1
ATOM 2481 O O . ASP B 2 93 ? 127.294 136.316 151.144 1.00 86.20 130 ASP B O 1
ATOM 2486 N N . VAL B 2 94 ? 129.140 135.053 150.845 1.00 84.75 131 VAL B N 1
ATOM 2487 C CA . VAL B 2 94 ? 129.232 135.248 149.392 1.00 83.24 131 VAL B CA 1
ATOM 2488 C C . VAL B 2 94 ? 128.123 134.463 148.674 1.00 82.72 131 VAL B C 1
ATOM 2489 O O . VAL B 2 94 ? 127.421 135.009 147.810 1.00 82.53 131 VAL B O 1
ATOM 2493 N N . VAL B 2 95 ? 127.980 133.190 149.043 1.00 82.25 132 VAL B N 1
ATOM 2494 C CA . VAL B 2 95 ? 126.979 132.290 148.454 1.00 82.36 132 VAL B CA 1
ATOM 2495 C C . VAL B 2 95 ? 125.561 132.793 148.730 1.00 83.59 132 VAL B C 1
ATOM 2496 O O . VAL B 2 95 ? 124.732 132.844 147.819 1.00 83.64 132 VAL B O 1
ATOM 2500 N N . ARG B 2 96 ? 125.295 133.152 149.986 1.00 85.41 133 ARG B N 1
ATOM 2501 C CA . ARG B 2 96 ? 123.989 133.707 150.385 1.00 86.25 133 ARG B CA 1
ATOM 2502 C C . ARG B 2 96 ? 123.615 134.989 149.630 1.00 82.91 133 ARG B C 1
ATOM 2503 O O . ARG B 2 96 ? 122.445 135.201 149.310 1.00 82.51 133 ARG B O 1
ATOM 2511 N N . PHE B 2 97 ? 124.611 135.829 149.357 1.00 79.08 134 PHE B N 1
ATOM 2512 C CA . PHE B 2 97 ? 124.398 137.111 148.677 1.00 76.11 134 PHE B CA 1
ATOM 2513 C C . PHE B 2 97 ? 124.218 136.945 147.161 1.00 73.68 134 PHE B C 1
ATOM 2514 O O . PHE B 2 97 ? 123.380 137.626 146.557 1.00 73.57 134 PHE B O 1
ATOM 2522 N N . GLY B 2 98 ? 124.993 136.040 146.559 1.00 70.70 135 GLY B N 1
ATOM 2523 C CA . GLY B 2 98 ? 124.855 135.709 145.129 1.00 68.07 135 GLY B CA 1
ATOM 2524 C C . GLY B 2 98 ? 123.502 135.114 144.767 1.00 65.75 135 GLY B C 1
ATOM 2525 O O . GLY B 2 98 ? 122.886 135.505 143.768 1.00 65.39 135 GLY B O 1
ATOM 2526 N N . VAL B 2 99 ? 123.054 134.163 145.586 1.00 63.16 136 VAL B N 1
ATOM 2527 C CA . VAL B 2 99 ? 121.716 133.565 145.483 1.00 60.97 136 VAL B CA 1
ATOM 2528 C C . VAL B 2 99 ? 120.607 134.621 145.578 1.00 59.55 136 VAL B C 1
ATOM 2529 O O . VAL B 2 99 ? 119.685 134.630 144.758 1.00 59.28 136 VAL B O 1
ATOM 2533 N N . PHE B 2 100 ? 120.710 135.497 146.578 1.00 57.99 137 PHE B N 1
ATOM 2534 C CA . PHE B 2 100 ? 119.734 136.571 146.802 1.00 56.77 137 PHE B CA 1
ATOM 2535 C C . PHE B 2 100 ? 119.646 137.524 145.611 1.00 56.11 137 PHE B C 1
ATOM 2536 O O . PHE B 2 100 ? 118.547 137.837 145.140 1.00 55.83 137 PHE B O 1
ATOM 2544 N N . LEU B 2 101 ? 120.806 137.987 145.145 1.00 55.55 138 LEU B N 1
ATOM 2545 C CA . LEU B 2 101 ? 120.881 138.875 143.977 1.00 54.92 138 LEU B CA 1
ATOM 2546 C C . LEU B 2 101 ? 120.251 138.255 142.727 1.00 54.94 138 LEU B C 1
ATOM 2547 O O . LEU B 2 101 ? 119.427 138.895 142.066 1.00 54.78 138 LEU B O 1
ATOM 2552 N N . TYR B 2 102 ? 120.617 137.013 142.414 1.00 55.03 139 TYR B N 1
ATOM 2553 C CA . TYR B 2 102 ? 120.072 136.352 141.220 1.00 54.83 139 TYR B CA 1
ATOM 2554 C C . TYR B 2 102 ? 118.552 136.148 141.301 1.00 55.76 139 TYR B C 1
ATOM 2555 O O . TYR B 2 102 ? 117.849 136.314 140.298 1.00 55.87 139 TYR B O 1
ATOM 2564 N N . THR B 2 103 ? 118.061 135.784 142.487 1.00 56.87 140 THR B N 1
ATOM 2565 C CA . THR B 2 103 ? 116.615 135.664 142.730 1.00 57.52 140 THR B CA 1
ATOM 2566 C C . THR B 2 103 ? 115.900 137.006 142.535 1.00 58.84 140 THR B C 1
ATOM 2567 O O . THR B 2 103 ? 114.817 137.047 141.948 1.00 58.81 140 THR B O 1
ATOM 2571 N N . LEU B 2 104 ? 116.510 138.087 143.025 1.00 60.60 141 LEU B N 1
ATOM 2572 C CA . LEU B 2 104 ? 116.002 139.451 142.796 1.00 61.79 141 LEU B CA 1
ATOM 2573 C C . LEU B 2 104 ? 115.885 139.763 141.300 1.00 63.50 141 LEU B C 1
ATOM 2574 O O . LEU B 2 104 ? 114.889 140.347 140.857 1.00 63.51 141 LEU B O 1
ATOM 2579 N N . GLY B 2 105 ? 116.905 139.365 140.539 1.00 65.71 142 GLY B N 1
ATOM 2580 C CA . GLY B 2 105 ? 116.906 139.512 139.078 1.00 66.84 142 GLY B CA 1
ATOM 2581 C C . GLY B 2 105 ? 115.739 138.816 138.393 1.00 68.13 142 GLY B C 1
ATOM 2582 O O . GLY B 2 105 ? 115.034 139.423 137.578 1.00 67.97 142 GLY B O 1
ATOM 2583 N N . CYS B 2 106 ? 115.543 137.541 138.727 1.00 69.90 143 CYS B N 1
ATOM 2584 C CA . CYS B 2 106 ? 114.445 136.737 138.167 1.00 70.98 143 CYS B CA 1
ATOM 2585 C C . CYS B 2 106 ? 113.052 137.268 138.521 1.00 72.41 143 CYS B C 1
ATOM 2586 O O . CYS B 2 106 ? 112.132 137.182 137.702 1.00 72.49 143 CYS B O 1
ATOM 2589 N N . VAL B 2 107 ? 112.903 137.806 139.732 1.00 74.22 144 VAL B N 1
ATOM 2590 C CA . VAL B 2 107 ? 111.639 138.426 140.162 1.00 75.14 144 VAL B CA 1
ATOM 2591 C C . VAL B 2 107 ? 111.362 139.710 139.366 1.00 76.62 144 VAL B C 1
ATOM 2592 O O . VAL B 2 107 ? 110.218 139.963 138.973 1.00 76.60 144 VAL B O 1
ATOM 2596 N N . CYS B 2 108 ? 112.404 140.513 139.145 1.00 78.49 145 CYS B N 1
ATOM 2597 C CA . CYS B 2 108 ? 112.306 141.706 138.289 1.00 79.34 145 CYS B CA 1
ATOM 2598 C C . CYS B 2 108 ? 111.942 141.356 136.842 1.00 79.99 145 CYS B C 1
ATOM 2599 O O . CYS B 2 108 ? 111.135 142.050 136.219 1.00 79.85 145 CYS B O 1
ATOM 2602 N N . ALA B 2 109 ? 112.536 140.280 136.325 1.00 80.82 146 ALA B N 1
ATOM 2603 C CA . ALA B 2 109 ? 112.228 139.770 134.978 1.00 80.86 146 ALA B CA 1
ATOM 2604 C C . ALA B 2 109 ? 110.765 139.329 134.832 1.00 80.94 146 ALA B C 1
ATOM 2605 O O . ALA B 2 109 ? 110.125 139.606 133.812 1.00 80.90 146 ALA B O 1
ATOM 2607 N N . ALA B 2 110 ? 110.256 138.639 135.853 1.00 81.06 147 ALA B N 1
ATOM 2608 C CA . ALA B 2 110 ? 108.848 138.215 135.913 1.00 80.80 147 ALA B CA 1
ATOM 2609 C C . ALA B 2 110 ? 107.868 139.395 135.901 1.00 80.75 147 ALA B C 1
ATOM 2610 O O . ALA B 2 110 ? 106.851 139.358 135.198 1.00 80.59 147 ALA B O 1
ATOM 2612 N N . CYS B 2 111 ? 108.179 140.429 136.682 1.00 80.86 148 CYS B N 1
ATOM 2613 C CA . CYS B 2 111 ? 107.380 141.663 136.709 1.00 80.76 148 CYS B CA 1
ATOM 2614 C C . CYS B 2 111 ? 107.439 142.434 135.384 1.00 80.40 148 CYS B C 1
ATOM 2615 O O . CYS B 2 111 ? 106.439 143.028 134.965 1.00 80.00 148 CYS B O 1
ATOM 2618 N N . LEU B 2 112 ? 108.607 142.425 134.741 1.00 80.41 149 LEU B N 1
ATOM 2619 C CA . LEU B 2 112 ? 108.771 143.024 133.409 1.00 79.66 149 LEU B CA 1
ATOM 2620 C C . LEU B 2 112 ? 107.937 142.302 132.355 1.00 79.93 149 LEU B C 1
ATOM 2621 O O . LEU B 2 112 ? 107.310 142.952 131.522 1.00 79.55 149 LEU B O 1
ATOM 2626 N N . TYR B 2 113 ? 107.938 140.969 132.395 1.00 80.68 150 TYR B N 1
ATOM 2627 C CA . TYR B 2 113 ? 107.081 140.165 131.512 1.00 81.46 150 TYR B CA 1
ATOM 2628 C C . TYR B 2 113 ? 105.602 140.515 131.680 1.00 83.29 150 TYR B C 1
ATOM 2629 O O . TYR B 2 113 ? 104.885 140.690 130.691 1.00 83.27 150 TYR B O 1
ATOM 2638 N N . TYR B 2 114 ? 105.159 140.604 132.933 1.00 85.87 151 TYR B N 1
ATOM 2639 C CA . TYR B 2 114 ? 103.758 140.908 133.242 1.00 87.63 151 TYR B CA 1
ATOM 2640 C C . TYR B 2 114 ? 103.336 142.305 132.768 1.00 88.74 151 TYR B C 1
ATOM 2641 O O . TYR B 2 114 ? 102.247 142.468 132.213 1.00 88.50 151 TYR B O 1
ATOM 2650 N N . LEU B 2 115 ? 104.198 143.297 132.988 1.00 90.40 152 LEU B N 1
ATOM 2651 C CA . LEU B 2 115 ? 103.920 144.683 132.582 1.00 91.25 152 LEU B CA 1
ATOM 2652 C C . LEU B 2 115 ? 104.059 144.910 131.074 1.00 92.00 152 LEU B C 1
ATOM 2653 O O . LEU B 2 115 ? 103.192 145.531 130.455 1.00 91.84 152 LEU B O 1
ATOM 2658 N N . SER B 2 116 ? 105.148 144.405 130.497 1.00 93.14 153 SER B N 1
ATOM 2659 C CA . SER B 2 116 ? 105.479 144.642 129.083 1.00 93.22 153 SER B CA 1
ATOM 2660 C C . SER B 2 116 ? 104.605 143.823 128.118 1.00 93.43 153 SER B C 1
ATOM 2661 O O . SER B 2 116 ? 103.700 143.100 128.544 1.00 93.41 153 SER B O 1
ATOM 2664 N N . THR B 2 117 ? 104.890 143.955 126.821 1.00 93.60 154 THR B N 1
ATOM 2665 C CA . THR B 2 117 ? 104.170 143.238 125.756 1.00 94.10 154 THR B CA 1
ATOM 2666 C C . THR B 2 117 ? 105.094 142.325 124.922 1.00 94.78 154 THR B C 1
ATOM 2667 O O . THR B 2 117 ? 104.749 141.946 123.799 1.00 94.66 154 THR B O 1
ATOM 2671 N N . LEU B 2 118 ? 106.251 141.965 125.482 1.00 95.82 155 LEU B N 1
ATOM 2672 C CA . LEU B 2 118 ? 107.208 141.073 124.815 1.00 96.53 155 LEU B CA 1
ATOM 2673 C C . LEU B 2 118 ? 106.808 139.612 125.026 1.00 98.71 155 LEU B C 1
ATOM 2674 O O . LEU B 2 118 ? 106.293 139.249 126.087 1.00 99.31 155 LEU B O 1
ATOM 2679 N N . LYS B 2 119 ? 107.047 138.786 124.008 1.00 101.05 156 LYS B N 1
ATOM 2680 C CA . LYS B 2 119 ? 106.754 137.352 124.063 1.00 102.34 156 LYS B CA 1
ATOM 2681 C C . LYS B 2 119 ? 107.733 136.641 125.007 1.00 102.06 156 LYS B C 1
ATOM 2682 O O . LYS B 2 119 ? 108.937 136.921 124.987 1.00 102.21 156 LYS B O 1
ATOM 2688 N N . LEU B 2 120 ? 107.204 135.729 125.825 1.00 101.46 157 LEU B N 1
ATOM 2689 C CA . LEU B 2 120 ? 107.968 135.077 126.903 1.00 100.36 157 LEU B CA 1
ATOM 2690 C C . LEU B 2 120 ? 109.160 134.254 126.408 1.00 99.61 157 LEU B C 1
ATOM 2691 O O . LEU B 2 120 ? 110.201 134.202 127.072 1.00 99.27 157 LEU B O 1
ATOM 2696 N N . GLU B 2 121 ? 108.991 133.614 125.253 1.00 98.88 158 GLU B N 1
ATOM 2697 C CA . GLU B 2 121 ? 110.046 132.805 124.633 1.00 98.41 158 GLU B CA 1
ATOM 2698 C C . GLU B 2 121 ? 111.295 133.636 124.307 1.00 97.39 158 GLU B C 1
ATOM 2699 O O . GLU B 2 121 ? 112.419 133.156 124.468 1.00 96.97 158 GLU B O 1
ATOM 2705 N N . HIS B 2 122 ? 111.087 134.878 123.867 1.00 96.41 159 HIS B N 1
ATOM 2706 C CA . HIS B 2 122 ? 112.186 135.808 123.561 1.00 94.52 159 HIS B CA 1
ATOM 2707 C C . HIS B 2 122 ? 112.809 136.443 124.808 1.00 90.86 159 HIS B C 1
ATOM 2708 O O . HIS B 2 122 ? 114.030 136.615 124.873 1.00 90.31 159 HIS B O 1
ATOM 2715 N N . LEU B 2 123 ? 111.969 136.813 125.775 1.00 86.65 160 LEU B N 1
ATOM 2716 C CA . LEU B 2 123 ? 112.443 137.358 127.055 1.00 82.93 160 LEU B CA 1
ATOM 2717 C C . LEU B 2 123 ? 113.321 136.345 127.796 1.00 80.13 160 LEU B C 1
ATOM 2718 O O . LEU B 2 123 ? 114.359 136.709 128.354 1.00 79.80 160 LEU B O 1
ATOM 2723 N N . ALA B 2 124 ? 112.894 135.083 127.794 1.00 77.03 161 ALA B N 1
ATOM 2724 C CA . ALA B 2 124 ? 113.688 133.981 128.346 1.00 74.64 161 ALA B CA 1
ATOM 2725 C C . ALA B 2 124 ? 114.981 133.762 127.553 1.00 72.48 161 ALA B C 1
ATOM 2726 O O . ALA B 2 124 ? 116.055 133.612 128.144 1.00 71.87 161 ALA B O 1
ATOM 2728 N N . LEU B 2 125 ? 114.859 133.754 126.223 1.00 70.34 162 LEU B N 1
ATOM 2729 C CA . LEU B 2 125 ? 116.000 133.598 125.303 1.00 68.51 162 LEU B CA 1
ATOM 2730 C C . LEU B 2 125 ? 117.131 134.593 125.578 1.00 67.16 162 LEU B C 1
ATOM 2731 O O . LEU B 2 125 ? 118.301 134.205 125.617 1.00 66.77 162 LEU B O 1
ATOM 2736 N N . ILE B 2 126 ? 116.776 135.864 125.766 1.00 65.79 163 ILE B N 1
ATOM 2737 C CA . ILE B 2 126 ? 117.762 136.902 126.091 1.00 64.17 163 ILE B CA 1
ATOM 2738 C C . ILE B 2 126 ? 118.223 136.785 127.541 1.00 63.13 163 ILE B C 1
ATOM 2739 O O . ILE B 2 126 ? 119.422 136.659 127.799 1.00 62.74 163 ILE B O 1
ATOM 2744 N N . TYR B 2 127 ? 117.273 136.835 128.472 1.00 62.10 164 TYR B N 1
ATOM 2745 C CA . TYR B 2 127 ? 117.593 136.892 129.902 1.00 61.16 164 TYR B CA 1
ATOM 2746 C C . TYR B 2 127 ? 118.352 135.663 130.410 1.00 61.48 164 TYR B C 1
ATOM 2747 O O . TYR B 2 127 ? 119.411 135.808 131.023 1.00 61.18 164 TYR B O 1
ATOM 2756 N N . PHE B 2 128 ? 117.816 134.470 130.154 1.00 62.29 165 PHE B N 1
ATOM 2757 C CA . PHE B 2 128 ? 118.453 133.224 130.618 1.00 62.23 165 PHE B CA 1
ATOM 2758 C C . PHE B 2 128 ? 119.602 132.750 129.719 1.00 63.64 165 PHE B C 1
ATOM 2759 O O . PHE B 2 128 ? 120.585 132.195 130.216 1.00 63.41 165 PHE B O 1
ATOM 2767 N N . GLY B 2 129 ? 119.479 132.972 128.411 1.00 65.53 166 GLY B N 1
ATOM 2768 C CA . GLY B 2 129 ? 120.512 132.576 127.446 1.00 66.40 166 GLY B CA 1
ATOM 2769 C C . GLY B 2 129 ? 121.719 133.500 127.372 1.00 67.36 166 GLY B C 1
ATOM 2770 O O . GLY B 2 129 ? 122.858 133.035 127.374 1.00 67.36 166 GLY B O 1
ATOM 2771 N N . GLY B 2 130 ? 121.464 134.806 127.304 1.00 68.39 167 GLY B N 1
ATOM 2772 C CA . GLY B 2 130 ? 122.505 135.814 127.061 1.00 68.34 167 GLY B CA 1
ATOM 2773 C C . GLY B 2 130 ? 123.116 136.436 128.305 1.00 68.34 167 GLY B C 1
ATOM 2774 O O . GLY B 2 130 ? 124.310 136.270 128.568 1.00 68.19 167 GLY B O 1
ATOM 2775 N N . LEU B 2 131 ? 122.291 137.167 129.054 1.00 68.29 168 LEU B N 1
ATOM 2776 C CA . LEU B 2 131 ? 122.697 137.809 130.317 1.00 68.04 168 LEU B CA 1
ATOM 2777 C C . LEU B 2 131 ? 123.182 136.796 131.358 1.00 68.33 168 LEU B C 1
ATOM 2778 O O . LEU B 2 131 ? 124.270 136.945 131.920 1.00 68.23 168 LEU B O 1
ATOM 2783 N N . SER B 2 132 ? 122.365 135.769 131.590 1.00 68.78 169 SER B N 1
ATOM 2784 C CA . SER B 2 132 ? 122.668 134.692 132.549 1.00 68.78 169 SER B CA 1
ATOM 2785 C C . SER B 2 132 ? 123.364 133.462 131.934 1.00 68.83 169 SER B C 1
ATOM 2786 O O . SER B 2 132 ? 123.511 132.434 132.600 1.00 68.68 169 SER B O 1
ATOM 2789 N N . GLY B 2 133 ? 123.795 133.568 130.676 1.00 69.01 170 GLY B N 1
ATOM 2790 C CA . GLY B 2 133 ? 124.571 132.514 130.015 1.00 68.84 170 GLY B CA 1
ATOM 2791 C C . GLY B 2 133 ? 126.035 132.420 130.417 1.00 68.79 170 GLY B C 1
ATOM 2792 O O . GLY B 2 133 ? 126.719 131.472 130.025 1.00 68.98 170 GLY B O 1
ATOM 2793 N N . SER B 2 134 ? 126.522 133.406 131.172 1.00 68.53 171 SER B N 1
ATOM 2794 C CA . SER B 2 134 ? 127.884 133.393 131.713 1.00 68.55 171 SER B CA 1
ATOM 2795 C C . SER B 2 134 ? 128.096 132.183 132.619 1.00 68.61 171 SER B C 1
ATOM 2796 O O . SER B 2 134 ? 128.997 131.384 132.384 1.00 68.85 171 SER B O 1
ATOM 2799 N N . PHE B 2 135 ? 127.212 132.041 133.608 1.00 68.66 172 PHE B N 1
ATOM 2800 C CA . PHE B 2 135 ? 127.279 130.982 134.644 1.00 68.25 172 PHE B CA 1
ATOM 2801 C C . PHE B 2 135 ? 127.501 129.559 134.110 1.00 69.57 172 PHE B C 1
ATOM 2802 O O . PHE B 2 135 ? 128.079 128.720 134.804 1.00 69.25 172 PHE B O 1
ATOM 2810 N N . LEU B 2 136 ? 127.025 129.300 132.892 1.00 71.61 173 LEU B N 1
ATOM 2811 C CA . LEU B 2 136 ? 127.207 128.006 132.218 1.00 73.22 173 LEU B CA 1
ATOM 2812 C C . LEU B 2 136 ? 128.683 127.613 132.011 1.00 76.12 173 LEU B C 1
ATOM 2813 O O . LEU B 2 136 ? 129.063 126.480 132.319 1.00 76.60 173 LEU B O 1
ATOM 2818 N N . TYR B 2 137 ? 129.498 128.546 131.509 1.00 79.57 174 TYR B N 1
ATOM 2819 C CA . TYR B 2 137 ? 130.933 128.278 131.213 1.00 81.69 174 TYR B CA 1
ATOM 2820 C C . TYR B 2 137 ? 131.964 128.782 132.242 1.00 84.57 174 TYR B C 1
ATOM 2821 O O . TYR B 2 137 ? 133.170 128.727 131.982 1.00 84.66 174 TYR B O 1
ATOM 2830 N N . THR B 2 138 ? 131.498 129.249 133.400 1.00 88.33 175 THR B N 1
ATOM 2831 C CA . THR B 2 138 ? 132.384 129.579 134.536 1.00 90.66 175 THR B CA 1
ATOM 2832 C C . THR B 2 138 ? 132.018 128.698 135.727 1.00 93.04 175 THR B C 1
ATOM 2833 O O . THR B 2 138 ? 130.913 128.157 135.799 1.00 93.17 175 THR B O 1
ATOM 2837 N N . GLY B 2 139 ? 132.966 128.568 136.650 1.00 95.75 176 GLY B N 1
ATOM 2838 C CA . GLY B 2 139 ? 132.952 127.511 137.670 1.00 97.38 176 GLY B CA 1
ATOM 2839 C C . GLY B 2 139 ? 134.131 126.560 137.504 1.00 99.06 176 GLY B C 1
ATOM 2840 O O . GLY B 2 139 ? 134.677 126.066 138.494 1.00 98.99 176 GLY B O 1
ATOM 2841 N N . GLY B 2 140 ? 134.514 126.304 136.251 1.00 101.15 177 GLY B N 1
ATOM 2842 C CA . GLY B 2 140 ? 135.688 125.485 135.909 1.00 101.62 177 GLY B CA 1
ATOM 2843 C C . GLY B 2 140 ? 136.962 126.237 135.539 1.00 102.24 177 GLY B C 1
ATOM 2844 O O . GLY B 2 140 ? 138.025 125.624 135.414 1.00 102.49 177 GLY B O 1
ATOM 2845 N N . ILE B 2 141 ? 136.857 127.553 135.354 1.00 102.45 178 ILE B N 1
ATOM 2846 C CA . ILE B 2 141 ? 138.001 128.397 134.944 1.00 102.31 178 ILE B CA 1
ATOM 2847 C C . ILE B 2 141 ? 139.146 128.474 135.970 1.00 102.41 178 ILE B C 1
ATOM 2848 O O . ILE B 2 141 ? 140.311 128.599 135.586 1.00 102.43 178 ILE B O 1
ATOM 2853 N N . GLY B 2 142 ? 138.814 128.401 137.260 1.00 102.55 179 GLY B N 1
ATOM 2854 C CA . GLY B 2 142 ? 139.811 128.512 138.339 1.00 102.88 179 GLY B CA 1
ATOM 2855 C C . GLY B 2 142 ? 140.224 129.952 138.598 1.00 103.10 179 GLY B C 1
ATOM 2856 O O . GLY B 2 142 ? 139.961 130.834 137.779 1.00 103.13 179 GLY B O 1
ATOM 2857 N N . PHE B 2 143 ? 140.894 130.187 139.727 1.00 103.40 180 PHE B N 1
ATOM 2858 C CA . PHE B 2 143 ? 141.247 131.559 140.154 1.00 103.16 180 PHE B CA 1
ATOM 2859 C C . PHE B 2 143 ? 142.318 132.257 139.292 1.00 104.05 180 PHE B C 1
ATOM 2860 O O . PHE B 2 143 ? 142.476 133.477 139.375 1.00 104.33 180 PHE B O 1
ATOM 2868 N N . LYS B 2 144 ? 143.041 131.487 138.479 1.00 105.11 181 LYS B N 1
ATOM 2869 C CA . LYS B 2 144 ? 144.041 132.022 137.552 1.00 105.20 181 LYS B CA 1
ATOM 2870 C C . LYS B 2 144 ? 143.416 132.659 136.308 1.00 103.66 181 LYS B C 1
ATOM 2871 O O . LYS B 2 144 ? 143.760 133.784 135.947 1.00 103.66 181 LYS B O 1
ATOM 2877 N N . TYR B 2 145 ? 142.484 131.944 135.676 1.00 101.83 182 TYR B N 1
ATOM 2878 C CA . TYR B 2 145 ? 141.934 132.332 134.363 1.00 100.65 182 TYR B CA 1
ATOM 2879 C C . TYR B 2 145 ? 140.592 133.083 134.461 1.00 99.79 182 TYR B C 1
ATOM 2880 O O . TYR B 2 145 ? 139.744 132.962 133.571 1.00 99.60 182 TYR B O 1
ATOM 2889 N N . VAL B 2 146 ? 140.409 133.867 135.526 1.00 99.00 183 VAL B N 1
ATOM 2890 C CA . VAL B 2 146 ? 139.174 134.632 135.729 1.00 98.25 183 VAL B CA 1
ATOM 2891 C C . VAL B 2 146 ? 139.193 135.855 134.824 1.00 98.24 183 VAL B C 1
ATOM 2892 O O . VAL B 2 146 ? 138.308 136.019 133.990 1.00 98.29 183 VAL B O 1
ATOM 2896 N N . ALA B 2 147 ? 140.211 136.697 135.003 1.00 98.23 184 ALA B N 1
ATOM 2897 C CA . ALA B 2 147 ? 140.405 137.919 134.207 1.00 98.02 184 ALA B CA 1
ATOM 2898 C C . ALA B 2 147 ? 140.438 137.671 132.695 1.00 97.80 184 ALA B C 1
ATOM 2899 O O . ALA B 2 147 ? 139.976 138.508 131.916 1.00 97.46 184 ALA B O 1
ATOM 2901 N N . LEU B 2 148 ? 140.987 136.524 132.295 1.00 97.77 185 LEU B N 1
ATOM 2902 C CA . LEU B 2 148 ? 141.018 136.106 130.889 1.00 96.81 185 LEU B CA 1
ATOM 2903 C C . LEU B 2 148 ? 139.634 135.721 130.347 1.00 96.56 185 LEU B C 1
ATOM 2904 O O . LEU B 2 148 ? 139.312 136.030 129.198 1.00 96.58 185 LEU B O 1
ATOM 2909 N N . GLY B 2 149 ? 138.827 135.055 131.176 1.00 96.19 186 GLY B N 1
ATOM 2910 C CA . GLY B 2 149 ? 137.433 134.722 130.829 1.00 95.73 186 GLY B CA 1
ATOM 2911 C C . GLY B 2 149 ? 136.416 135.849 131.001 1.00 95.27 186 GLY B C 1
ATOM 2912 O O . GLY B 2 149 ? 135.234 135.673 130.696 1.00 95.23 186 GLY B O 1
ATOM 2913 N N . ASP B 2 150 ? 136.882 137.002 131.483 1.00 94.72 187 ASP B N 1
ATOM 2914 C CA . ASP B 2 150 ? 136.054 138.167 131.799 1.00 93.87 187 ASP B CA 1
ATOM 2915 C C . ASP B 2 150 ? 135.867 139.097 130.592 1.00 92.58 187 ASP B C 1
ATOM 2916 O O . ASP B 2 150 ? 134.830 139.753 130.470 1.00 92.41 187 ASP B O 1
ATOM 2921 N N . LEU B 2 151 ? 136.877 139.152 129.721 1.00 91.05 188 LEU B N 1
ATOM 2922 C CA . LEU B 2 151 ? 136.794 139.841 128.419 1.00 89.73 188 LEU B CA 1
ATOM 2923 C C . LEU B 2 151 ? 135.592 139.348 127.606 1.00 88.39 188 LEU B C 1
ATOM 2924 O O . LEU B 2 151 ? 134.866 140.140 126.999 1.00 87.96 188 LEU B O 1
ATOM 2929 N N . ILE B 2 152 ? 135.397 138.031 127.621 1.00 87.11 189 ILE B N 1
ATOM 2930 C CA . ILE B 2 152 ? 134.324 137.364 126.871 1.00 85.39 189 ILE B CA 1
ATOM 2931 C C . ILE B 2 152 ? 132.943 137.707 127.452 1.00 83.60 189 ILE B C 1
ATOM 2932 O O . ILE B 2 152 ? 131.968 137.824 126.705 1.00 83.30 189 ILE B O 1
ATOM 2937 N N . ILE B 2 153 ? 132.872 137.867 128.773 1.00 81.44 190 ILE B N 1
ATOM 2938 C CA . ILE B 2 153 ? 131.636 138.281 129.453 1.00 79.59 190 ILE B CA 1
ATOM 2939 C C . ILE B 2 153 ? 131.304 139.746 129.123 1.00 78.94 190 ILE B C 1
ATOM 2940 O O . ILE B 2 153 ? 130.158 140.061 128.812 1.00 78.63 190 ILE B O 1
ATOM 2945 N N . LEU B 2 154 ? 132.306 140.622 129.186 1.00 78.44 191 LEU B N 1
ATOM 2946 C CA . LEU B 2 154 ? 132.119 142.060 128.897 1.00 77.40 191 LEU B CA 1
ATOM 2947 C C . LEU B 2 154 ? 131.804 142.387 127.431 1.00 77.52 191 LEU B C 1
ATOM 2948 O O . LEU B 2 154 ? 131.078 143.347 127.162 1.00 77.66 191 LEU B O 1
ATOM 2953 N N . ILE B 2 155 ? 132.364 141.615 126.498 1.00 77.58 192 ILE B N 1
ATOM 2954 C CA . ILE B 2 155 ? 132.042 141.758 125.065 1.00 77.47 192 ILE B CA 1
ATOM 2955 C C . ILE B 2 155 ? 130.545 141.541 124.796 1.00 77.34 192 ILE B C 1
ATOM 2956 O O . ILE B 2 155 ? 129.938 142.278 124.016 1.00 77.10 192 ILE B O 1
ATOM 2961 N N . THR B 2 156 ? 129.970 140.535 125.453 1.00 77.32 193 THR B N 1
ATOM 2962 C CA . THR B 2 156 ? 128.586 140.100 125.216 1.00 76.95 193 THR B CA 1
ATOM 2963 C C . THR B 2 156 ? 127.538 140.712 126.160 1.00 76.70 193 THR B C 1
ATOM 2964 O O . THR B 2 156 ? 126.396 140.928 125.746 1.00 76.60 193 THR B O 1
ATOM 2968 N N . PHE B 2 157 ? 127.915 140.986 127.411 1.00 76.33 194 PHE B N 1
ATOM 2969 C CA . PHE B 2 157 ? 126.987 141.580 128.395 1.00 75.54 194 PHE B CA 1
ATOM 2970 C C . PHE B 2 157 ? 126.551 143.012 128.049 1.00 74.97 194 PHE B C 1
ATOM 2971 O O . PHE B 2 157 ? 125.465 143.443 128.443 1.00 75.02 194 PHE B O 1
ATOM 2979 N N . GLY B 2 158 ? 127.398 143.737 127.319 1.00 74.18 195 GLY B N 1
ATOM 2980 C CA . GLY B 2 158 ? 127.116 145.116 126.919 1.00 72.68 195 GLY B CA 1
ATOM 2981 C C . GLY B 2 158 ? 125.990 145.248 125.904 1.00 71.48 195 GLY B C 1
ATOM 2982 O O . GLY B 2 158 ? 124.968 145.869 126.207 1.00 71.47 195 GLY B O 1
ATOM 2983 N N . PRO B 2 159 ? 126.165 144.673 124.692 1.00 69.88 196 PRO B N 1
ATOM 2984 C CA . PRO B 2 159 ? 125.127 144.734 123.650 1.00 69.12 196 PRO B CA 1
ATOM 2985 C C . PRO B 2 159 ? 123.794 144.079 124.029 1.00 68.15 196 PRO B C 1
ATOM 2986 O O . PRO B 2 159 ? 122.736 144.583 123.647 1.00 68.15 196 PRO B O 1
ATOM 2990 N N . LEU B 2 160 ? 123.852 142.971 124.767 1.00 67.06 197 LEU B N 1
ATOM 2991 C CA . LEU B 2 160 ? 122.642 142.249 125.184 1.00 65.84 197 LEU B CA 1
ATOM 2992 C C . LEU B 2 160 ? 121.793 143.004 126.211 1.00 64.99 197 LEU B C 1
ATOM 2993 O O . LEU B 2 160 ? 120.569 142.868 126.213 1.00 64.69 197 LEU B O 1
ATOM 2998 N N . ALA B 2 161 ? 122.440 143.785 127.075 1.00 64.04 198 ALA B N 1
ATOM 2999 C CA . ALA B 2 161 ? 121.738 144.690 127.991 1.00 62.92 198 ALA B CA 1
ATOM 3000 C C . ALA B 2 161 ? 120.980 145.786 127.230 1.00 62.31 198 ALA B C 1
ATOM 3001 O O . ALA B 2 161 ? 119.858 146.143 127.605 1.00 62.14 198 ALA B O 1
ATOM 3003 N N . VAL B 2 162 ? 121.598 146.302 126.164 1.00 61.83 199 VAL B N 1
ATOM 3004 C CA . VAL B 2 162 ? 120.971 147.307 125.289 1.00 61.86 199 VAL B CA 1
ATOM 3005 C C . VAL B 2 162 ? 119.750 146.721 124.575 1.00 62.43 199 VAL B C 1
ATOM 3006 O O . VAL B 2 162 ? 118.701 147.367 124.508 1.00 62.28 199 VAL B O 1
ATOM 3010 N N . MET B 2 163 ? 119.901 145.512 124.035 1.00 63.41 200 MET B N 1
ATOM 3011 C CA . MET B 2 163 ? 118.795 144.807 123.375 1.00 63.29 200 MET B CA 1
ATOM 3012 C C . MET B 2 163 ? 117.684 144.422 124.342 1.00 62.59 200 MET B C 1
ATOM 3013 O O . MET B 2 163 ? 116.511 144.554 124.010 1.00 62.32 200 MET B O 1
ATOM 3018 N N . PHE B 2 164 ? 118.063 143.898 125.506 1.00 61.74 201 PHE B N 1
ATOM 3019 C CA . PHE B 2 164 ? 117.103 143.534 126.549 1.00 60.82 201 PHE B CA 1
ATOM 3020 C C . PHE B 2 164 ? 116.232 144.733 126.924 1.00 60.68 201 PHE B C 1
ATOM 3021 O O . PHE B 2 164 ? 115.003 144.645 126.917 1.00 60.68 201 PHE B O 1
ATOM 3029 N N . ALA B 2 165 ? 116.890 145.850 127.226 1.00 60.54 202 ALA B N 1
ATOM 3030 C CA . ALA B 2 165 ? 116.214 147.114 127.535 1.00 60.27 202 ALA B CA 1
ATOM 3031 C C . ALA B 2 165 ? 115.322 147.614 126.394 1.00 60.27 202 ALA B C 1
ATOM 3032 O O . ALA B 2 165 ? 114.208 148.074 126.638 1.00 60.04 202 ALA B O 1
ATOM 3034 N N . TYR B 2 166 ? 115.818 147.518 125.161 1.00 60.56 203 TYR B N 1
ATOM 3035 C CA . TYR B 2 166 ? 115.071 147.951 123.972 1.00 61.25 203 TYR B CA 1
ATOM 3036 C C . TYR B 2 166 ? 113.826 147.096 123.710 1.00 63.00 203 TYR B C 1
ATOM 3037 O O . TYR B 2 166 ? 112.741 147.621 123.459 1.00 62.92 203 TYR B O 1
ATOM 3046 N N . ALA B 2 167 ? 114.017 145.780 123.743 1.00 65.60 204 ALA B N 1
ATOM 3047 C CA . ALA B 2 167 ? 112.963 144.796 123.472 1.00 67.36 204 ALA B CA 1
ATOM 3048 C C . ALA B 2 167 ? 111.801 144.863 124.462 1.00 69.31 204 ALA B C 1
ATOM 3049 O O . ALA B 2 167 ? 110.635 144.823 124.055 1.00 69.27 204 ALA B O 1
ATOM 3051 N N . VAL B 2 168 ? 112.130 144.950 125.753 1.00 71.85 205 VAL B N 1
ATOM 3052 C CA . VAL B 2 168 ? 111.126 145.084 126.821 1.00 73.14 205 VAL B CA 1
ATOM 3053 C C . VAL B 2 168 ? 110.234 146.322 126.618 1.00 75.51 205 VAL B C 1
ATOM 3054 O O . VAL B 2 168 ? 109.032 146.271 126.884 1.00 75.57 205 VAL B O 1
ATOM 3058 N N . GLN B 2 169 ? 110.827 147.416 126.144 1.00 78.63 206 GLN B N 1
ATOM 3059 C CA . GLN B 2 169 ? 110.096 148.658 125.868 1.00 81.01 206 GLN B CA 1
ATOM 3060 C C . GLN B 2 169 ? 109.187 148.543 124.645 1.00 82.68 206 GLN B C 1
ATOM 3061 O O . GLN B 2 169 ? 107.979 148.772 124.736 1.00 82.70 206 GLN B O 1
ATOM 3067 N N . VAL B 2 170 ? 109.784 148.187 123.509 1.00 84.96 207 VAL B N 1
ATOM 3068 C CA . VAL B 2 170 ? 109.088 148.187 122.214 1.00 86.08 207 VAL B CA 1
ATOM 3069 C C . VAL B 2 170 ? 108.108 147.018 122.082 1.00 87.48 207 VAL B C 1
ATOM 3070 O O . VAL B 2 170 ? 106.981 147.209 121.617 1.00 87.41 207 VAL B O 1
ATOM 3074 N N . GLY B 2 171 ? 108.548 145.822 122.473 1.00 89.24 208 GLY B N 1
ATOM 3075 C CA . GLY B 2 171 ? 107.717 144.607 122.411 1.00 89.89 208 GLY B CA 1
ATOM 3076 C C . GLY B 2 171 ? 108.129 143.544 121.403 1.00 90.60 208 GLY B C 1
ATOM 3077 O O . GLY B 2 171 ? 107.410 142.560 121.218 1.00 90.67 208 GLY B O 1
ATOM 3078 N N . SER B 2 172 ? 109.270 143.743 120.744 1.00 91.40 209 SER B N 1
ATOM 3079 C CA . SER B 2 172 ? 109.858 142.734 119.862 1.00 91.53 209 SER B CA 1
ATOM 3080 C C . SER B 2 172 ? 111.362 142.960 119.746 1.00 91.87 209 SER B C 1
ATOM 3081 O O . SER B 2 172 ? 111.851 144.073 119.962 1.00 91.91 209 SER B O 1
ATOM 3084 N N . LEU B 2 173 ? 112.086 141.898 119.401 1.00 92.31 210 LEU B N 1
ATOM 3085 C CA . LEU B 2 173 ? 113.539 141.969 119.241 1.00 92.34 210 LEU B CA 1
ATOM 3086 C C . LEU B 2 173 ? 113.912 142.652 117.930 1.00 92.61 210 LEU B C 1
ATOM 3087 O O . LEU B 2 173 ? 113.114 142.700 116.990 1.00 92.26 210 LEU B O 1
ATOM 3092 N N . ALA B 2 174 ? 115.128 143.191 117.895 1.00 92.82 211 ALA B N 1
ATOM 3093 C CA . ALA B 2 174 ? 115.690 143.835 116.707 1.00 92.80 211 ALA B CA 1
ATOM 3094 C C . ALA B 2 174 ? 117.137 143.371 116.519 1.00 92.61 211 ALA B C 1
ATOM 3095 O O . ALA B 2 174 ? 117.597 142.490 117.243 1.00 92.56 211 ALA B O 1
ATOM 3097 N N . ILE B 2 175 ? 117.827 143.928 115.524 1.00 92.26 212 ILE B N 1
ATOM 3098 C CA . ILE B 2 175 ? 119.254 143.623 115.276 1.00 90.95 212 ILE B CA 1
ATOM 3099 C C . ILE B 2 175 ? 120.199 144.826 115.477 1.00 88.78 212 ILE B C 1
ATOM 3100 O O . ILE B 2 175 ? 121.327 144.646 115.945 1.00 88.39 212 ILE B O 1
ATOM 3105 N N . PHE B 2 176 ? 119.741 146.035 115.140 1.00 86.14 213 PHE B N 1
ATOM 3106 C CA . PHE B 2 176 ? 120.560 147.258 115.280 1.00 83.47 213 PHE B CA 1
ATOM 3107 C C . PHE B 2 176 ? 121.037 147.618 116.706 1.00 80.90 213 PHE B C 1
ATOM 3108 O O . PHE B 2 176 ? 122.155 148.133 116.850 1.00 80.72 213 PHE B O 1
ATOM 3116 N N . PRO B 2 177 ? 120.232 147.325 117.760 1.00 77.99 214 PRO B N 1
ATOM 3117 C CA . PRO B 2 177 ? 120.705 147.630 119.127 1.00 76.23 214 PRO B CA 1
ATOM 3118 C C . PRO B 2 177 ? 122.049 147.001 119.547 1.00 74.27 214 PRO B C 1
ATOM 3119 O O . PRO B 2 177 ? 122.703 147.521 120.454 1.00 74.14 214 PRO B O 1
ATOM 3123 N N . LEU B 2 178 ? 122.445 145.903 118.901 1.00 72.17 215 LEU B N 1
ATOM 3124 C CA . LEU B 2 178 ? 123.798 145.341 119.057 1.00 70.76 215 LEU B CA 1
ATOM 3125 C C . LEU B 2 178 ? 124.862 146.208 118.379 1.00 69.53 215 LEU B C 1
ATOM 3126 O O . LEU B 2 178 ? 125.950 146.399 118.926 1.00 69.08 215 LEU B O 1
ATOM 3131 N N . VAL B 2 179 ? 124.545 146.705 117.183 1.00 68.48 216 VAL B N 1
ATOM 3132 C CA . VAL B 2 179 ? 125.457 147.552 116.399 1.00 67.31 216 VAL B CA 1
ATOM 3133 C C . VAL B 2 179 ? 125.691 148.915 117.061 1.00 66.79 216 VAL B C 1
ATOM 3134 O O . VAL B 2 179 ? 126.825 149.399 117.095 1.00 66.64 216 VAL B O 1
ATOM 3138 N N . TYR B 2 180 ? 124.622 149.525 117.577 1.00 66.29 217 TYR B N 1
ATOM 3139 C CA . TYR B 2 180 ? 124.728 150.807 118.303 1.00 65.30 217 TYR B CA 1
ATOM 3140 C C . TYR B 2 180 ? 125.538 150.726 119.611 1.00 65.67 217 TYR B C 1
ATOM 3141 O O . TYR B 2 180 ? 126.068 151.734 120.071 1.00 65.76 217 TYR B O 1
ATOM 3150 N N . ALA B 2 181 ? 125.637 149.531 120.192 1.00 66.22 218 ALA B N 1
ATOM 3151 C CA . ALA B 2 181 ? 126.334 149.308 121.468 1.00 66.89 218 ALA B CA 1
ATOM 3152 C C . ALA B 2 181 ? 127.773 148.761 121.364 1.00 67.61 218 ALA B C 1
ATOM 3153 O O . ALA B 2 181 ? 128.280 148.176 122.327 1.00 67.28 218 ALA B O 1
ATOM 3155 N N . ILE B 2 182 ? 128.430 148.953 120.219 1.00 68.83 219 ILE B N 1
ATOM 3156 C CA . ILE B 2 182 ? 129.855 148.592 120.075 1.00 69.25 219 ILE B CA 1
ATOM 3157 C C . ILE B 2 182 ? 130.769 149.580 120.834 1.00 70.02 219 ILE B C 1
ATOM 3158 O O . ILE B 2 182 ? 131.641 149.134 121.593 1.00 69.97 219 ILE B O 1
ATOM 3163 N N . PRO B 2 183 ? 130.577 150.911 120.648 1.00 70.93 220 PRO B N 1
ATOM 3164 C CA . PRO B 2 183 ? 131.382 151.884 121.407 1.00 71.55 220 PRO B CA 1
ATOM 3165 C C . PRO B 2 183 ? 131.389 151.674 122.927 1.00 72.45 220 PRO B C 1
ATOM 3166 O O . PRO B 2 183 ? 132.454 151.723 123.549 1.00 72.42 220 PRO B O 1
ATOM 3170 N N . LEU B 2 184 ? 130.211 151.440 123.501 1.00 73.61 221 LEU B N 1
ATOM 3171 C CA . LEU B 2 184 ? 130.081 151.139 124.934 1.00 73.90 221 LEU B CA 1
ATOM 3172 C C . LEU B 2 184 ? 130.672 149.781 125.322 1.00 73.95 221 LEU B C 1
ATOM 3173 O O . LEU B 2 184 ? 131.104 149.601 126.463 1.00 74.01 221 LEU B O 1
ATOM 3178 N N . ALA B 2 185 ? 130.679 148.834 124.383 1.00 73.90 222 ALA B N 1
ATOM 3179 C CA . ALA B 2 185 ? 131.348 147.543 124.583 1.00 73.55 222 ALA B CA 1
ATOM 3180 C C . ALA B 2 185 ? 132.871 147.692 124.624 1.00 73.08 222 ALA B C 1
ATOM 3181 O O . ALA B 2 185 ? 133.531 147.036 125.430 1.00 72.86 222 ALA B O 1
ATOM 3183 N N . LEU B 2 186 ? 133.417 148.554 123.765 1.00 72.59 223 LEU B N 1
ATOM 3184 C CA . LEU B 2 186 ? 134.870 148.806 123.727 1.00 72.16 223 LEU B CA 1
ATOM 3185 C C . LEU B 2 186 ? 135.372 149.652 124.904 1.00 72.34 223 LEU B C 1
ATOM 3186 O O . LEU B 2 186 ? 136.445 149.380 125.457 1.00 72.29 223 LEU B O 1
ATOM 3191 N N . SER B 2 187 ? 134.600 150.673 125.274 1.00 72.62 224 SER B N 1
ATOM 3192 C CA . SER B 2 187 ? 134.935 151.551 126.407 1.00 72.52 224 SER B CA 1
ATOM 3193 C C . SER B 2 187 ? 135.057 150.820 127.750 1.00 72.71 224 SER B C 1
ATOM 3194 O O . SER B 2 187 ? 135.833 151.232 128.613 1.00 72.66 224 SER B O 1
ATOM 3197 N N . THR B 2 188 ? 134.280 149.751 127.922 1.00 72.97 225 THR B N 1
ATOM 3198 C CA . THR B 2 188 ? 134.340 148.917 129.130 1.00 72.60 225 THR B CA 1
ATOM 3199 C C . THR B 2 188 ? 135.600 148.042 129.136 1.00 72.80 225 THR B C 1
ATOM 3200 O O . THR B 2 188 ? 136.226 147.858 130.186 1.00 72.90 225 THR B O 1
ATOM 3204 N N . GLU B 2 189 ? 135.952 147.498 127.970 1.00 73.02 226 GLU B N 1
ATOM 3205 C CA . GLU B 2 189 ? 137.203 146.744 127.788 1.00 73.03 226 GLU B CA 1
ATOM 3206 C C . GLU B 2 189 ? 138.451 147.582 128.095 1.00 73.05 226 GLU B C 1
ATOM 3207 O O . GLU B 2 189 ? 139.444 147.056 128.620 1.00 72.91 226 GLU B O 1
ATOM 3213 N N . ALA B 2 190 ? 138.389 148.875 127.769 1.00 73.28 227 ALA B N 1
ATOM 3214 C CA . ALA B 2 190 ? 139.453 149.828 128.118 1.00 73.37 227 ALA B CA 1
ATOM 3215 C C . ALA B 2 190 ? 139.692 149.907 129.632 1.00 73.87 227 ALA B C 1
ATOM 3216 O O . ALA B 2 190 ? 140.842 149.949 130.080 1.00 73.95 227 ALA B O 1
ATOM 3218 N N . ILE B 2 191 ? 138.604 149.914 130.405 1.00 74.64 228 ILE B N 1
ATOM 3219 C CA . ILE B 2 191 ? 138.680 149.939 131.875 1.00 75.23 228 ILE B CA 1
ATOM 3220 C C . ILE B 2 191 ? 139.259 148.626 132.412 1.00 77.35 228 ILE B C 1
ATOM 3221 O O . ILE B 2 191 ? 140.162 148.649 133.253 1.00 77.51 228 ILE B O 1
ATOM 3226 N N . LEU B 2 192 ? 138.730 147.498 131.935 1.00 80.13 229 LEU B N 1
ATOM 3227 C CA . LEU B 2 192 ? 139.198 146.172 132.366 1.00 82.43 229 LEU B CA 1
ATOM 3228 C C . LEU B 2 192 ? 140.676 145.958 132.043 1.00 86.02 229 LEU B C 1
ATOM 3229 O O . LEU B 2 192 ? 141.437 145.474 132.888 1.00 86.37 229 LEU B O 1
ATOM 3234 N N . HIS B 2 193 ? 141.067 146.315 130.820 1.00 90.73 230 HIS B N 1
ATOM 3235 C CA . HIS B 2 193 ? 142.461 146.185 130.387 1.00 94.20 230 HIS B CA 1
ATOM 3236 C C . HIS B 2 193 ? 143.410 147.091 131.182 1.00 96.74 230 HIS B C 1
ATOM 3237 O O . HIS B 2 193 ? 144.484 146.649 131.608 1.00 96.87 230 HIS B O 1
ATOM 3244 N N . SER B 2 194 ? 143.007 148.348 131.376 1.00 100.18 231 SER B N 1
ATOM 3245 C CA . SER B 2 194 ? 143.787 149.311 132.168 1.00 102.48 231 SER B CA 1
ATOM 3246 C C . SER B 2 194 ? 143.958 148.890 133.632 1.00 105.24 231 SER B C 1
ATOM 3247 O O . SER B 2 194 ? 144.988 149.175 134.246 1.00 105.09 231 SER B O 1
ATOM 3250 N N . ASN B 2 195 ? 142.943 148.217 134.175 1.00 109.06 232 ASN B N 1
ATOM 3251 C CA . ASN B 2 195 ? 142.996 147.665 135.532 1.00 112.87 232 ASN B CA 1
ATOM 3252 C C . ASN B 2 195 ? 143.955 146.470 135.595 1.00 117.33 232 ASN B C 1
ATOM 3253 O O . ASN B 2 195 ? 144.764 146.367 136.521 1.00 117.33 232 ASN B O 1
ATOM 3258 N N . ASN B 2 196 ? 143.853 145.575 134.611 1.00 123.55 233 ASN B N 1
ATOM 3259 C CA . ASN B 2 196 ? 144.774 144.434 134.476 1.00 127.63 233 ASN B CA 1
ATOM 3260 C C . ASN B 2 196 ? 146.238 144.833 134.245 1.00 131.66 233 ASN B C 1
ATOM 3261 O O . ASN B 2 196 ? 147.143 144.080 134.614 1.00 131.82 233 ASN B O 1
ATOM 3266 N N . THR B 2 197 ? 146.464 145.993 133.627 1.00 136.95 234 THR B N 1
ATOM 3267 C CA . THR B 2 197 ? 147.825 146.493 133.380 1.00 141.26 234 THR B CA 1
ATOM 3268 C C . THR B 2 197 ? 148.604 146.779 134.667 1.00 146.91 234 THR B C 1
ATOM 3269 O O . THR B 2 197 ? 149.723 146.301 134.832 1.00 147.42 234 THR B O 1
ATOM 3273 N N . ARG B 2 198 ? 148.019 147.577 135.557 1.00 154.10 235 ARG B N 1
ATOM 3274 C CA . ARG B 2 198 ? 148.698 147.975 136.804 1.00 159.18 235 ARG B CA 1
ATOM 3275 C C . ARG B 2 198 ? 148.914 146.838 137.814 1.00 161.09 235 ARG B C 1
ATOM 3276 O O . ARG B 2 198 ? 149.806 146.929 138.661 1.00 161.20 235 ARG B O 1
ATOM 3284 N N . ASP B 2 199 ? 148.104 145.781 137.717 1.00 163.42 236 ASP B N 1
ATOM 3285 C CA . ASP B 2 199 ? 148.258 144.572 138.543 1.00 165.14 236 ASP B CA 1
ATOM 3286 C C . ASP B 2 199 ? 149.062 143.467 137.833 1.00 166.39 236 ASP B C 1
ATOM 3287 O O . ASP B 2 199 ? 148.825 142.284 138.066 1.00 166.24 236 ASP B O 1
ATOM 3292 N N . MET B 2 200 ? 150.030 143.849 136.999 1.00 168.08 237 MET B N 1
ATOM 3293 C CA . MET B 2 200 ? 150.780 142.890 136.177 1.00 168.97 237 MET B CA 1
ATOM 3294 C C . MET B 2 200 ? 151.769 142.078 137.015 1.00 169.66 237 MET B C 1
ATOM 3295 O O . MET B 2 200 ? 151.755 140.846 136.977 1.00 169.78 237 MET B O 1
ATOM 3300 N N . GLU B 2 201 ? 152.615 142.782 137.765 1.00 170.56 238 GLU B N 1
ATOM 3301 C CA . GLU B 2 201 ? 153.639 142.157 138.622 1.00 170.59 238 GLU B CA 1
ATOM 3302 C C . GLU B 2 201 ? 153.060 141.293 139.757 1.00 170.45 238 GLU B C 1
ATOM 3303 O O . GLU B 2 201 ? 153.561 140.194 140.021 1.00 170.56 238 GLU B O 1
ATOM 3309 N N . SER B 2 202 ? 152.010 141.791 140.409 1.00 170.16 239 SER B N 1
ATOM 3310 C CA . SER B 2 202 ? 151.355 141.088 141.520 1.00 170.02 239 SER B CA 1
ATOM 3311 C C . SER B 2 202 ? 150.674 139.800 141.055 1.00 169.78 239 SER B C 1
ATOM 3312 O O . SER B 2 202 ? 150.860 138.735 141.657 1.00 169.83 239 SER B O 1
ATOM 3315 N N . ASP B 2 203 ? 149.885 139.914 139.987 1.00 169.48 240 ASP B N 1
ATOM 3316 C CA . ASP B 2 203 ? 149.256 138.751 139.347 1.00 169.25 240 ASP B CA 1
ATOM 3317 C C . ASP B 2 203 ? 150.276 137.753 138.787 1.00 169.11 240 ASP B C 1
ATOM 3318 O O . ASP B 2 203 ? 150.041 136.550 138.840 1.00 169.13 240 ASP B O 1
ATOM 3323 N N . GLN B 2 204 ? 151.393 138.250 138.254 1.00 168.90 241 GLN B N 1
ATOM 3324 C CA . GLN B 2 204 ? 152.477 137.382 137.766 1.00 167.96 241 GLN B CA 1
ATOM 3325 C C . GLN B 2 204 ? 153.174 136.634 138.911 1.00 165.47 241 GLN B C 1
ATOM 3326 O O . GLN B 2 204 ? 153.493 135.450 138.773 1.00 164.98 241 GLN B O 1
ATOM 3332 N N . GLU B 2 205 ? 153.410 137.328 140.025 1.00 162.75 242 GLU B N 1
ATOM 3333 C CA . GLU B 2 205 ? 153.999 136.713 141.225 1.00 160.38 242 GLU B CA 1
ATOM 3334 C C . GLU B 2 205 ? 153.058 135.716 141.914 1.00 156.99 242 GLU B C 1
ATOM 3335 O O . GLU B 2 205 ? 153.503 134.663 142.377 1.00 156.84 242 GLU B O 1
ATOM 3341 N N . ALA B 2 206 ? 151.769 136.051 141.974 1.00 152.89 243 ALA B N 1
ATOM 3342 C CA . ALA B 2 206 ? 150.751 135.163 142.564 1.00 149.05 243 ALA B CA 1
ATOM 3343 C C . ALA B 2 206 ? 150.397 133.930 141.712 1.00 145.39 243 ALA B C 1
ATOM 3344 O O . ALA B 2 206 ? 149.755 133.004 142.212 1.00 145.08 243 ALA B O 1
ATOM 3346 N N . GLY B 2 207 ? 150.803 133.928 140.441 1.00 141.12 244 GLY B N 1
ATOM 3347 C CA . GLY B 2 207 ? 150.531 132.823 139.510 1.00 137.01 244 GLY B CA 1
ATOM 3348 C C . GLY B 2 207 ? 149.311 133.028 138.621 1.00 133.18 244 GLY B C 1
ATOM 3349 O O . GLY B 2 207 ? 148.938 132.128 137.868 1.00 133.08 244 GLY B O 1
ATOM 3350 N N . ILE B 2 208 ? 148.707 134.213 138.694 1.00 128.62 245 ILE B N 1
ATOM 3351 C CA . ILE B 2 208 ? 147.495 134.547 137.937 1.00 124.33 245 ILE B CA 1
ATOM 3352 C C . ILE B 2 208 ? 147.880 134.939 136.505 1.00 120.61 245 ILE B C 1
ATOM 3353 O O . ILE B 2 208 ? 148.939 135.530 136.275 1.00 120.28 245 ILE B O 1
ATOM 3358 N N . VAL B 2 209 ? 147.004 134.602 135.558 1.00 116.35 246 VAL B N 1
ATOM 3359 C CA . VAL B 2 209 ? 147.188 134.915 134.132 1.00 113.23 246 VAL B CA 1
ATOM 3360 C C . VAL B 2 209 ? 146.047 135.825 133.645 1.00 110.97 246 VAL B C 1
ATOM 3361 O O . VAL B 2 209 ? 144.868 135.507 133.812 1.00 111.11 246 VAL B O 1
ATOM 3365 N N . THR B 2 210 ? 146.426 136.964 133.065 1.00 108.18 247 THR B N 1
ATOM 3366 C CA . THR B 2 210 ? 145.497 137.926 132.461 1.00 105.56 247 THR B CA 1
ATOM 3367 C C . THR B 2 210 ? 145.923 138.119 131.004 1.00 103.71 247 THR B C 1
ATOM 3368 O O . THR B 2 210 ? 146.889 137.496 130.558 1.00 103.71 247 THR B O 1
ATOM 3372 N N . LEU B 2 211 ? 145.215 138.973 130.266 1.00 101.51 248 LEU B N 1
ATOM 3373 C CA . LEU B 2 211 ? 145.595 139.280 128.879 1.00 99.88 248 LEU B CA 1
ATOM 3374 C C . LEU B 2 211 ? 146.882 140.101 128.839 1.00 99.73 248 LEU B C 1
ATOM 3375 O O . LEU B 2 211 ? 147.822 139.752 128.120 1.00 100.12 248 LEU B O 1
ATOM 3380 N N . ALA B 2 212 ? 146.910 141.180 129.622 1.00 99.44 249 ALA B N 1
ATOM 3381 C CA . ALA B 2 212 ? 148.077 142.073 129.735 1.00 98.92 249 ALA B CA 1
ATOM 3382 C C . ALA B 2 212 ? 149.397 141.367 130.079 1.00 98.79 249 ALA B C 1
ATOM 3383 O O . ALA B 2 212 ? 150.463 141.817 129.655 1.00 98.80 249 ALA B O 1
ATOM 3385 N N . ILE B 2 213 ? 149.321 140.280 130.847 1.00 98.78 250 ILE B N 1
ATOM 3386 C CA . ILE B 2 213 ? 150.494 139.440 131.138 1.00 98.80 250 ILE B CA 1
ATOM 3387 C C . ILE B 2 213 ? 150.891 138.597 129.916 1.00 99.56 250 ILE B C 1
ATOM 3388 O O . ILE B 2 213 ? 152.080 138.470 129.614 1.00 99.33 250 ILE B O 1
ATOM 3393 N N . LEU B 2 214 ? 149.901 138.023 129.231 1.00 100.78 251 LEU B N 1
ATOM 3394 C CA . LEU B 2 214 ? 150.144 137.162 128.063 1.00 101.14 251 LEU B CA 1
ATOM 3395 C C . LEU B 2 214 ? 150.767 137.899 126.870 1.00 102.30 251 LEU B C 1
ATOM 3396 O O . LEU B 2 214 ? 151.719 137.398 126.265 1.00 102.38 251 LEU B O 1
ATOM 3401 N N . ILE B 2 215 ? 150.237 139.078 126.545 1.00 103.73 252 ILE B N 1
ATOM 3402 C CA . ILE B 2 215 ? 150.681 139.835 125.355 1.00 105.05 252 ILE B CA 1
ATOM 3403 C C . ILE B 2 215 ? 151.963 140.652 125.580 1.00 107.19 252 ILE B C 1
ATOM 3404 O O . ILE B 2 215 ? 152.753 140.817 124.649 1.00 107.62 252 ILE B O 1
ATOM 3409 N N . GLY B 2 216 ? 152.158 141.158 126.799 1.00 109.62 253 GLY B N 1
ATOM 3410 C CA . GLY B 2 216 ? 153.381 141.890 127.175 1.00 111.38 253 GLY B CA 1
ATOM 3411 C C . GLY B 2 216 ? 153.135 143.357 127.501 1.00 113.17 253 GLY B C 1
ATOM 3412 O O . GLY B 2 216 ? 151.989 143.814 127.472 1.00 113.44 253 GLY B O 1
ATOM 3413 N N . PRO B 2 217 ? 154.213 144.111 127.807 1.00 115.07 254 PRO B N 1
ATOM 3414 C CA . PRO B 2 217 ? 154.083 145.510 128.231 1.00 115.23 254 PRO B CA 1
ATOM 3415 C C . PRO B 2 217 ? 153.713 146.496 127.114 1.00 115.34 254 PRO B C 1
ATOM 3416 O O . PRO B 2 217 ? 152.902 147.396 127.346 1.00 115.26 254 PRO B O 1
ATOM 3420 N N . THR B 2 218 ? 154.297 146.325 125.926 1.00 115.39 255 THR B N 1
ATOM 3421 C CA . THR B 2 218 ? 154.099 147.268 124.808 1.00 114.49 255 THR B CA 1
ATOM 3422 C C . THR B 2 218 ? 152.839 146.974 123.974 1.00 113.16 255 THR B C 1
ATOM 3423 O O . THR B 2 218 ? 152.121 147.902 123.596 1.00 112.83 255 THR B O 1
ATOM 3427 N N . PHE B 2 219 ? 152.571 145.697 123.695 1.00 111.47 256 PHE B N 1
ATOM 3428 C CA . PHE B 2 219 ? 151.326 145.297 123.009 1.00 109.63 256 PHE B CA 1
ATOM 3429 C C . PHE B 2 219 ? 150.074 145.653 123.824 1.00 106.79 256 PHE B C 1
ATOM 3430 O O . PHE B 2 219 ? 149.015 145.922 123.249 1.00 106.78 256 PHE B O 1
ATOM 3438 N N . SER B 2 220 ? 150.203 145.645 125.151 1.00 103.18 257 SER B N 1
ATOM 3439 C CA . SER B 2 220 ? 149.175 146.183 126.051 1.00 100.03 257 SER B CA 1
ATOM 3440 C C . SER B 2 220 ? 148.941 147.676 125.790 1.00 97.25 257 SER B C 1
ATOM 3441 O O . SER B 2 220 ? 147.794 148.132 125.704 1.00 96.65 257 SER B O 1
ATOM 3444 N N . TYR B 2 221 ? 150.041 148.417 125.666 1.00 94.35 258 TYR B N 1
ATOM 3445 C CA . TYR B 2 221 ? 150.015 149.854 125.333 1.00 92.47 258 TYR B CA 1
ATOM 3446 C C . TYR B 2 221 ? 149.358 150.165 123.975 1.00 90.70 258 TYR B C 1
ATOM 3447 O O . TYR B 2 221 ? 148.673 151.183 123.840 1.00 90.32 258 TYR B O 1
ATOM 3456 N N . VAL B 2 222 ? 149.558 149.290 122.991 1.00 88.80 259 VAL B N 1
ATOM 3457 C CA . VAL B 2 222 ? 148.894 149.416 121.682 1.00 86.74 259 VAL B CA 1
ATOM 3458 C C . VAL B 2 222 ? 147.402 149.068 121.787 1.00 85.29 259 VAL B C 1
ATOM 3459 O O . VAL B 2 222 ? 146.557 149.776 121.226 1.00 84.81 259 VAL B O 1
ATOM 3463 N N . LEU B 2 223 ? 147.092 147.979 122.494 1.00 83.82 260 LEU B N 1
ATOM 3464 C CA . LEU B 2 223 ? 145.702 147.534 122.694 1.00 82.29 260 LEU B CA 1
ATOM 3465 C C . LEU B 2 223 ? 144.859 148.561 123.456 1.00 81.96 260 LEU B C 1
ATOM 3466 O O . LEU B 2 223 ? 143.707 148.812 123.088 1.00 82.09 260 LEU B O 1
ATOM 3471 N N . TYR B 2 224 ? 145.432 149.138 124.513 1.00 81.48 261 TYR B N 1
ATOM 3472 C CA . TYR B 2 224 ? 144.764 150.192 125.290 1.00 80.59 261 TYR B CA 1
ATOM 3473 C C . TYR B 2 224 ? 144.353 151.387 124.419 1.00 80.77 261 TYR B C 1
ATOM 3474 O O . TYR B 2 224 ? 143.226 151.881 124.524 1.00 80.64 261 TYR B O 1
ATOM 3483 N N . ASN B 2 225 ? 145.270 151.831 123.562 1.00 81.11 262 ASN B N 1
ATOM 3484 C CA . ASN B 2 225 ? 145.026 152.951 122.648 1.00 81.38 262 ASN B CA 1
ATOM 3485 C C . ASN B 2 225 ? 143.966 152.620 121.593 1.00 80.76 262 ASN B C 1
ATOM 3486 O O . ASN B 2 225 ? 143.103 153.449 121.302 1.00 80.68 262 ASN B O 1
ATOM 3491 N N . THR B 2 226 ? 144.038 151.412 121.031 1.00 80.08 263 THR B N 1
ATOM 3492 C CA . THR B 2 226 ? 143.017 150.907 120.096 1.00 79.24 263 THR B CA 1
ATOM 3493 C C . THR B 2 226 ? 141.617 150.955 120.715 1.00 78.35 263 THR B C 1
ATOM 3494 O O . THR B 2 226 ? 140.691 151.519 120.125 1.00 78.05 263 THR B O 1
ATOM 3498 N N . LEU B 2 227 ? 141.479 150.357 121.896 1.00 77.45 264 LEU B N 1
ATOM 3499 C CA . LEU B 2 227 ? 140.202 150.345 122.625 1.00 76.38 264 LEU B CA 1
ATOM 3500 C C . LEU B 2 227 ? 139.730 151.742 123.040 1.00 76.34 264 LEU B C 1
ATOM 3501 O O . LEU B 2 227 ? 138.525 152.001 123.075 1.00 76.34 264 LEU B O 1
ATOM 3506 N N . LEU B 2 228 ? 140.676 152.628 123.351 1.00 76.34 265 LEU B N 1
ATOM 3507 C CA . LEU B 2 228 ? 140.354 154.016 123.699 1.00 76.56 265 LEU B CA 1
ATOM 3508 C C . LEU B 2 228 ? 139.896 154.844 122.491 1.00 77.10 265 LEU B C 1
ATOM 3509 O O . LEU B 2 228 ? 138.907 155.574 122.586 1.00 77.34 265 LEU B O 1
ATOM 3514 N N . PHE B 2 229 ? 140.608 154.721 121.368 1.00 77.81 266 PHE B N 1
ATOM 3515 C CA . PHE B 2 229 ? 140.403 155.606 120.201 1.00 78.13 266 PHE B CA 1
ATOM 3516 C C . PHE B 2 229 ? 139.473 155.097 119.085 1.00 78.95 266 PHE B C 1
ATOM 3517 O O . PHE B 2 229 ? 139.160 155.859 118.165 1.00 78.74 266 PHE B O 1
ATOM 3525 N N . LEU B 2 230 ? 139.028 153.841 119.158 1.00 80.12 267 LEU B N 1
ATOM 3526 C CA . LEU B 2 230 ? 138.033 153.323 118.201 1.00 80.76 267 LEU B CA 1
ATOM 3527 C C . LEU B 2 230 ? 136.656 153.999 118.349 1.00 81.76 267 LEU B C 1
ATOM 3528 O O . LEU B 2 230 ? 136.119 154.496 117.348 1.00 82.14 267 LEU B O 1
ATOM 3533 N N . PRO B 2 231 ? 136.088 154.041 119.583 1.00 82.85 268 PRO B N 1
ATOM 3534 C CA . PRO B 2 231 ? 134.797 154.720 119.791 1.00 83.39 268 PRO B CA 1
ATOM 3535 C C . PRO B 2 231 ? 134.683 156.101 119.136 1.00 84.46 268 PRO B C 1
ATOM 3536 O O . PRO B 2 231 ? 133.640 156.423 118.567 1.00 84.52 268 PRO B O 1
ATOM 3540 N N . TYR B 2 232 ? 135.758 156.883 119.201 1.00 85.77 269 TYR B N 1
ATOM 3541 C CA . TYR B 2 232 ? 135.808 158.208 118.572 1.00 86.41 269 TYR B CA 1
ATOM 3542 C C . TYR B 2 232 ? 135.768 158.160 117.039 1.00 87.04 269 TYR B C 1
ATOM 3543 O O . TYR B 2 232 ? 135.174 159.044 116.418 1.00 86.88 269 TYR B O 1
ATOM 3552 N N . LEU B 2 233 ? 136.385 157.140 116.439 1.00 87.90 270 LEU B N 1
ATOM 3553 C CA . LEU B 2 233 ? 136.291 156.923 114.981 1.00 88.01 270 LEU B CA 1
ATOM 3554 C C . LEU B 2 233 ? 134.885 156.498 114.545 1.00 87.93 270 LEU B C 1
ATOM 3555 O O . LEU B 2 233 ? 134.397 156.940 113.499 1.00 88.13 270 LEU B O 1
ATOM 3560 N N . ILE B 2 234 ? 134.250 155.639 115.343 1.00 87.67 271 ILE B N 1
ATOM 3561 C CA . ILE B 2 234 ? 132.859 155.221 115.101 1.00 87.22 271 ILE B CA 1
ATOM 3562 C C . ILE B 2 234 ? 131.905 156.419 115.217 1.00 88.29 271 ILE B C 1
ATOM 3563 O O . ILE B 2 234 ? 131.012 156.584 114.378 1.00 88.20 271 ILE B O 1
ATOM 3568 N N . PHE B 2 235 ? 132.100 157.244 116.247 1.00 89.81 272 PHE B N 1
ATOM 3569 C CA . PHE B 2 235 ? 131.318 158.478 116.412 1.00 90.86 272 PHE B 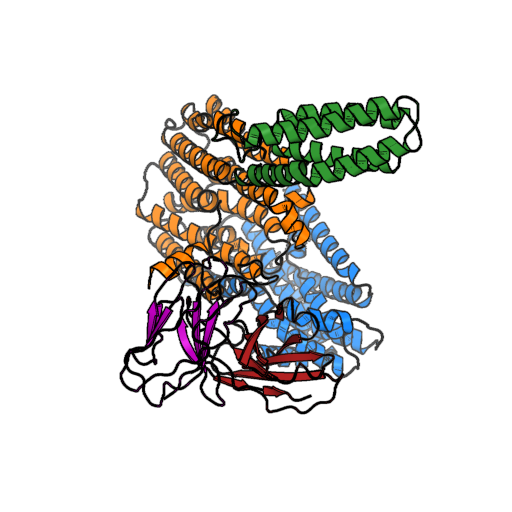CA 1
ATOM 3570 C C . PHE B 2 235 ? 131.641 159.528 115.347 1.00 93.60 272 PHE B C 1
ATOM 3571 O O . PHE B 2 235 ? 130.763 160.291 114.965 1.00 93.83 272 PHE B O 1
ATOM 3579 N N . SER B 2 236 ? 132.890 159.569 114.883 1.00 97.18 273 SER B N 1
ATOM 3580 C CA . SER B 2 236 ? 133.291 160.457 113.778 1.00 99.93 273 SER B CA 1
ATOM 3581 C C . SER B 2 236 ? 132.616 160.089 112.452 1.00 103.02 273 SER B C 1
ATOM 3582 O O . SER B 2 236 ? 132.251 160.975 111.674 1.00 102.79 273 SER B O 1
ATOM 3585 N N . ILE B 2 237 ? 132.469 158.788 112.198 1.00 107.37 274 ILE B N 1
ATOM 3586 C CA . ILE B 2 237 ? 131.712 158.288 111.041 1.00 111.13 274 ILE B CA 1
ATOM 3587 C C . ILE B 2 237 ? 130.235 158.660 111.184 1.00 115.44 274 ILE B C 1
ATOM 3588 O O . ILE B 2 237 ? 129.672 159.335 110.319 1.00 115.63 274 ILE B O 1
ATOM 3593 N N . LEU B 2 238 ? 129.629 158.215 112.284 1.00 121.04 275 LEU B N 1
ATOM 3594 C CA . LEU B 2 238 ? 128.208 158.477 112.577 1.00 125.29 275 LEU B CA 1
ATOM 3595 C C . LEU B 2 238 ? 127.834 159.970 112.634 1.00 130.65 275 LEU B C 1
ATOM 3596 O O . LEU B 2 238 ? 126.710 160.341 112.292 1.00 131.29 275 LEU B O 1
ATOM 3601 N N . ALA B 2 239 ? 128.773 160.809 113.068 1.00 137.35 276 ALA B N 1
ATOM 3602 C CA . ALA B 2 239 ? 128.564 162.259 113.160 1.00 141.99 276 ALA B CA 1
ATOM 3603 C C . ALA B 2 239 ? 128.336 162.918 111.802 1.00 146.62 276 ALA B C 1
ATOM 3604 O O . ALA B 2 239 ? 127.350 163.622 111.598 1.00 147.00 276 ALA B O 1
ATOM 3606 N N . THR B 2 240 ? 129.271 162.691 110.888 1.00 152.21 277 THR B N 1
ATOM 3607 C CA . THR B 2 240 ? 129.269 163.358 109.584 1.00 156.01 277 THR B CA 1
ATOM 3608 C C . THR B 2 240 ? 128.347 162.688 108.563 1.00 159.70 277 THR B C 1
ATOM 3609 O O . THR B 2 240 ? 127.706 163.377 107.765 1.00 159.84 277 THR B O 1
ATOM 3613 N N . HIS B 2 241 ? 128.277 161.356 108.594 1.00 164.20 278 HIS B N 1
ATOM 3614 C CA . HIS B 2 241 ? 127.486 160.593 107.616 1.00 167.68 278 HIS B CA 1
ATOM 3615 C C . HIS B 2 241 ? 125.995 160.488 107.967 1.00 167.50 278 HIS B C 1
ATOM 3616 O O . HIS B 2 241 ? 125.149 160.628 107.080 1.00 167.64 278 HIS B O 1
ATOM 3623 N N . CYS B 2 242 ? 125.678 160.252 109.243 1.00 166.97 279 CYS B N 1
ATOM 3624 C CA . CYS B 2 242 ? 124.286 160.011 109.675 1.00 165.90 279 CYS B CA 1
ATOM 3625 C C . CYS B 2 242 ? 123.595 161.230 110.298 1.00 164.22 279 CYS B C 1
ATOM 3626 O O . CYS B 2 242 ? 122.576 161.694 109.779 1.00 164.39 279 CYS B O 1
ATOM 3629 N N . SER B 2 243 ? 124.145 161.732 111.402 1.00 161.72 280 SER B N 1
ATOM 3630 C CA . SER B 2 243 ? 123.525 162.832 112.163 1.00 159.07 280 SER B CA 1
ATOM 3631 C C . SER B 2 243 ? 124.558 163.688 112.898 1.00 156.45 280 SER B C 1
ATOM 3632 O O . SER B 2 243 ? 125.360 163.161 113.666 1.00 156.28 280 SER B O 1
ATOM 3635 N N . ILE B 2 244 ? 124.511 165.005 112.674 1.00 153.26 281 ILE B N 1
ATOM 3636 C CA . ILE B 2 244 ? 125.440 165.963 113.314 1.00 150.07 281 ILE B CA 1
ATOM 3637 C C . ILE B 2 244 ? 125.308 166.011 114.847 1.00 146.64 281 ILE B C 1
ATOM 3638 O O . ILE B 2 244 ? 126.268 166.340 115.546 1.00 146.22 281 ILE B O 1
ATOM 3643 N N . SER B 2 245 ? 124.116 165.693 115.349 1.00 142.62 282 SER B N 1
ATOM 3644 C CA . SER B 2 245 ? 123.854 165.574 116.789 1.00 139.07 282 SER B CA 1
ATOM 3645 C C . SER B 2 245 ? 124.749 164.547 117.498 1.00 135.57 282 SER B C 1
ATOM 3646 O O . SER B 2 245 ? 125.146 164.754 118.648 1.00 134.97 282 SER B O 1
ATOM 3649 N N . LEU B 2 246 ? 125.078 163.462 116.797 1.00 131.61 283 LEU B N 1
ATOM 3650 C CA . LEU B 2 246 ? 125.864 162.355 117.358 1.00 129.14 283 LEU B CA 1
ATOM 3651 C C . LEU B 2 246 ? 127.393 162.585 117.412 1.00 127.92 283 LEU B C 1
ATOM 3652 O O . LEU B 2 246 ? 128.155 161.651 117.672 1.00 127.91 283 LEU B O 1
ATOM 3657 N N . ALA B 2 247 ? 127.825 163.824 117.168 1.00 126.77 284 ALA B N 1
ATOM 3658 C CA . ALA B 2 247 ? 129.207 164.268 117.405 1.00 125.01 284 ALA B CA 1
ATOM 3659 C C . ALA B 2 247 ? 129.483 164.721 118.849 1.00 123.22 284 ALA B C 1
ATOM 3660 O O . ALA B 2 247 ? 130.609 165.105 119.164 1.00 122.67 284 ALA B O 1
ATOM 3662 N N . LEU B 2 248 ? 128.470 164.685 119.716 1.00 121.37 285 LEU B N 1
ATOM 3663 C CA . LEU B 2 248 ? 128.594 165.188 121.091 1.00 119.97 285 LEU B CA 1
ATOM 3664 C C . LEU B 2 248 ? 129.595 164.425 121.986 1.00 118.76 285 LEU B C 1
ATOM 3665 O O . LEU B 2 248 ? 130.206 165.036 122.867 1.00 118.84 285 LEU B O 1
ATOM 3670 N N . PRO B 2 249 ? 129.765 163.099 121.773 1.00 117.11 286 PRO B N 1
ATOM 3671 C CA . PRO B 2 249 ? 130.829 162.365 122.482 1.00 116.72 286 PRO B CA 1
ATOM 3672 C C . PRO B 2 249 ? 132.274 162.774 122.144 1.00 116.92 286 PRO B C 1
ATOM 3673 O O . PRO B 2 249 ? 133.178 162.492 122.933 1.00 116.58 286 PRO B O 1
ATOM 3677 N N . LEU B 2 250 ? 132.485 163.430 120.999 1.00 117.68 287 LEU B N 1
ATOM 3678 C CA . LEU B 2 250 ? 133.816 163.939 120.613 1.00 117.39 287 LEU B CA 1
ATOM 3679 C C . LEU B 2 250 ? 134.315 165.148 121.430 1.00 116.74 287 LEU B C 1
ATOM 3680 O O . LEU B 2 250 ? 135.454 165.584 121.243 1.00 116.77 287 LEU B O 1
ATOM 3685 N N . LEU B 2 251 ? 133.485 165.674 122.333 1.00 115.87 288 LEU B N 1
ATOM 3686 C CA . LEU B 2 251 ? 133.902 166.733 123.264 1.00 114.84 288 LEU B CA 1
ATOM 3687 C C . LEU B 2 251 ? 134.770 166.243 124.443 1.00 114.63 288 LEU B C 1
ATOM 3688 O O . LEU B 2 251 ? 135.211 167.059 125.257 1.00 114.86 288 LEU B O 1
ATOM 3693 N N . THR B 2 252 ? 135.010 164.931 124.528 1.00 114.20 289 THR B N 1
ATOM 3694 C CA . THR B 2 252 ? 135.844 164.326 125.581 1.00 113.77 289 THR B CA 1
ATOM 3695 C C . THR B 2 252 ? 137.279 163.979 125.135 1.00 113.85 289 THR B C 1
ATOM 3696 O O . THR B 2 252 ? 138.120 163.636 125.978 1.00 113.75 289 THR B O 1
ATOM 3700 N N . ILE B 2 253 ? 137.570 164.111 123.836 1.00 114.11 290 ILE B N 1
ATOM 3701 C CA . ILE B 2 253 ? 138.857 163.651 123.262 1.00 114.09 290 ILE B CA 1
ATOM 3702 C C . ILE B 2 253 ? 140.131 164.291 123.867 1.00 113.91 290 ILE B C 1
ATOM 3703 O O . ILE B 2 253 ? 141.182 163.636 123.879 1.00 113.81 290 ILE B O 1
ATOM 3708 N N . PRO B 2 254 ? 140.049 165.547 124.380 1.00 113.70 291 PRO B N 1
ATOM 3709 C CA . PRO B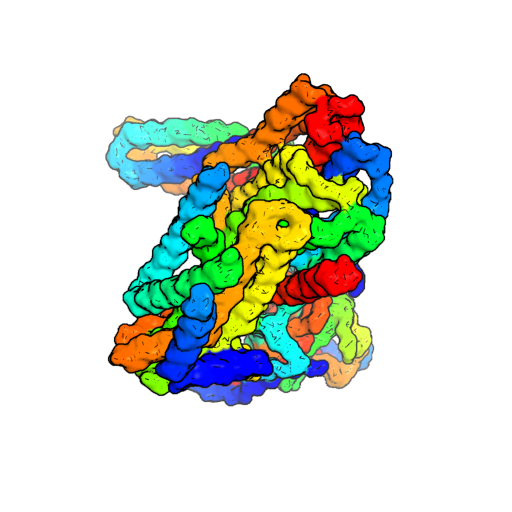 2 254 ? 141.209 166.052 125.133 1.00 113.54 291 PRO B CA 1
ATOM 3710 C C . PRO B 2 254 ? 141.561 165.225 126.378 1.00 113.39 291 PRO B C 1
ATOM 3711 O O . PRO B 2 254 ? 142.733 165.166 126.757 1.00 113.05 291 PRO B O 1
ATOM 3715 N N . MET B 2 255 ? 140.557 164.600 126.996 1.00 113.43 292 MET B N 1
ATOM 3716 C CA . MET B 2 255 ? 140.777 163.718 128.145 1.00 113.22 292 MET B CA 1
ATOM 3717 C C . MET B 2 255 ? 141.426 162.396 127.722 1.00 112.84 292 MET B C 1
ATOM 3718 O O . MET B 2 255 ? 142.295 161.874 128.426 1.00 112.67 292 MET B O 1
ATOM 3723 N N . ALA B 2 256 ? 140.999 161.869 126.574 1.00 112.71 293 ALA B N 1
ATOM 3724 C CA . ALA B 2 256 ? 141.560 160.635 126.007 1.00 112.97 293 ALA B CA 1
ATOM 3725 C C . ALA B 2 256 ? 143.047 160.768 125.668 1.00 113.40 293 ALA B C 1
ATOM 3726 O O . ALA B 2 256 ? 143.823 159.831 125.890 1.00 113.39 293 ALA B O 1
ATOM 3728 N N . PHE B 2 257 ? 143.436 161.925 125.130 1.00 114.03 294 PHE B N 1
ATOM 3729 C CA . PHE B 2 257 ? 144.855 162.226 124.882 1.00 114.17 294 PHE B CA 1
ATOM 3730 C C . PHE B 2 257 ? 145.676 162.281 126.176 1.00 114.74 294 PHE B C 1
ATOM 3731 O O . PHE B 2 257 ? 146.795 161.761 126.222 1.00 114.80 294 PHE B O 1
ATOM 3739 N N . SER B 2 258 ? 145.116 162.903 127.214 1.00 115.55 295 SER B N 1
ATOM 3740 C CA . SER B 2 258 ? 145.756 162.963 128.537 1.00 116.00 295 SER B CA 1
ATOM 3741 C C . SER B 2 258 ? 145.962 161.568 129.139 1.00 116.80 295 SER B C 1
ATOM 3742 O O . SER B 2 258 ? 146.997 161.298 129.755 1.00 116.66 295 SER B O 1
ATOM 3745 N N . LEU B 2 259 ? 144.970 160.697 128.951 1.00 118.12 296 LEU B N 1
ATOM 3746 C CA . LEU B 2 259 ? 145.059 159.293 129.378 1.00 118.92 296 LEU B CA 1
ATOM 3747 C C . LEU B 2 259 ? 146.084 158.487 128.579 1.00 120.92 296 LEU B C 1
ATOM 3748 O O . LEU B 2 259 ? 146.800 157.660 129.149 1.00 120.87 296 LEU B O 1
ATOM 3753 N N . GLU B 2 260 ? 146.135 158.715 127.267 1.00 123.65 297 GLU B N 1
ATOM 3754 C CA . GLU B 2 260 ? 147.147 158.083 126.409 1.00 126.36 297 GLU B CA 1
ATOM 3755 C C . GLU B 2 260 ? 148.566 158.531 126.781 1.00 129.58 297 GLU B C 1
ATOM 3756 O O . GLU B 2 260 ? 149.503 157.731 126.726 1.00 129.85 297 GLU B O 1
ATOM 3762 N N . ARG B 2 261 ? 148.711 159.802 127.157 1.00 133.78 298 ARG B N 1
ATOM 3763 C CA . ARG B 2 261 ? 150.001 160.345 127.605 1.00 136.71 298 ARG B CA 1
ATOM 3764 C C . ARG B 2 261 ? 150.431 159.786 128.966 1.00 135.73 298 ARG B C 1
ATOM 3765 O O . ARG B 2 261 ? 151.587 159.392 129.135 1.00 135.96 298 ARG B O 1
ATOM 3773 N N . GLN B 2 262 ? 149.504 159.755 129.922 1.00 134.26 299 GLN B N 1
ATOM 3774 C CA . GLN B 2 262 ? 149.758 159.180 131.252 1.00 132.52 299 GLN B CA 1
ATOM 3775 C C . GLN B 2 262 ? 149.544 157.660 131.226 1.00 130.07 299 GLN B C 1
ATOM 3776 O O . GLN B 2 262 ? 148.547 157.145 131.729 1.00 129.77 299 GLN B O 1
ATOM 3782 N N . PHE B 2 263 ? 150.500 156.955 130.627 1.00 127.18 300 PHE B N 1
ATOM 3783 C CA . PHE B 2 263 ? 150.448 155.490 130.477 1.00 125.64 300 PHE B CA 1
ATOM 3784 C C . PHE B 2 263 ? 151.760 154.952 129.897 1.00 125.70 300 PHE B C 1
ATOM 3785 O O . PHE B 2 263 ? 151.936 154.854 128.681 1.00 125.61 300 PHE B O 1
ATOM 3793 N N . PRO B 2 272 ? 142.935 153.596 136.910 1.00 139.87 309 PRO B N 1
ATOM 3794 C CA . PRO B 2 272 ? 141.790 153.575 135.999 1.00 140.56 309 PRO B CA 1
ATOM 3795 C C . PRO B 2 272 ? 140.581 154.411 136.460 1.00 141.36 309 PRO B C 1
ATOM 3796 O O . PRO B 2 272 ? 139.504 154.297 135.868 1.00 141.33 309 PRO B O 1
ATOM 3800 N N . GLN B 2 273 ? 140.763 155.247 137.485 1.00 142.49 310 GLN B N 1
ATOM 3801 C CA . GLN B 2 273 ? 139.725 156.194 137.924 1.00 143.44 310 GLN B CA 1
ATOM 3802 C C . GLN B 2 273 ? 139.393 157.182 136.803 1.00 143.12 310 GLN B C 1
ATOM 3803 O O . GLN B 2 273 ? 138.227 157.505 136.566 1.00 143.15 310 GLN B O 1
ATOM 3809 N N . ARG B 2 274 ? 140.438 157.636 136.116 1.00 142.65 311 ARG B N 1
ATOM 3810 C CA . ARG B 2 274 ? 140.320 158.599 135.022 1.00 141.40 311 ARG B CA 1
ATOM 3811 C C . ARG B 2 274 ? 139.669 157.958 133.785 1.00 136.11 311 ARG B C 1
ATOM 3812 O O . ARG B 2 274 ? 138.849 158.590 133.108 1.00 135.62 311 ARG B O 1
ATOM 3820 N N . THR B 2 275 ? 140.034 156.704 133.510 1.00 130.06 312 THR B N 1
ATOM 3821 C CA . THR B 2 275 ? 139.433 155.913 132.426 1.00 125.54 312 THR B CA 1
ATOM 3822 C C . THR B 2 275 ? 137.955 155.624 132.705 1.00 122.24 312 THR B C 1
ATOM 3823 O O . THR B 2 275 ? 137.098 155.820 131.835 1.00 121.86 312 THR B O 1
ATOM 3827 N N . ALA B 2 276 ? 137.680 155.144 133.917 1.00 118.54 313 ALA B N 1
ATOM 3828 C CA . ALA B 2 276 ? 136.310 154.894 134.386 1.00 116.08 313 ALA B CA 1
ATOM 3829 C C . ALA B 2 276 ? 135.412 156.135 134.308 1.00 114.33 313 ALA B C 1
ATOM 3830 O O . ALA B 2 276 ? 134.234 156.024 133.963 1.00 113.79 313 ALA B O 1
ATOM 3832 N N . LYS B 2 277 ? 135.975 157.302 134.619 1.00 112.77 314 LYS B N 1
ATOM 3833 C CA . LYS B 2 277 ? 135.251 158.577 134.512 1.00 111.33 314 LYS B CA 1
ATOM 3834 C C . LYS B 2 277 ? 135.030 159.009 133.058 1.00 108.47 314 LYS B C 1
ATOM 3835 O O . LYS B 2 277 ? 133.948 159.499 132.715 1.00 108.01 314 LYS B O 1
ATOM 3841 N N . LEU B 2 278 ? 136.053 158.832 132.219 1.00 105.32 315 LEU B N 1
ATOM 3842 C CA . LEU B 2 278 ? 135.942 159.104 130.775 1.00 102.84 315 LEU B CA 1
ATOM 3843 C C . LEU B 2 278 ? 134.807 158.303 130.124 1.00 102.04 315 LEU B C 1
ATOM 3844 O O . LEU B 2 278 ? 134.048 158.840 129.303 1.00 101.76 315 LEU B O 1
ATOM 3849 N N . ASN B 2 279 ? 134.706 157.026 130.496 1.00 101.12 316 ASN B N 1
ATOM 3850 C CA . ASN B 2 279 ? 133.617 156.151 130.041 1.00 100.01 316 ASN B CA 1
ATOM 3851 C C . ASN B 2 279 ? 132.236 156.714 130.408 1.00 98.91 316 ASN B C 1
ATOM 3852 O O . ASN B 2 279 ? 131.327 156.731 129.570 1.00 98.92 316 ASN B O 1
ATOM 3857 N N . LEU B 2 280 ? 132.095 157.176 131.652 1.00 97.57 317 LEU B N 1
ATOM 3858 C CA . LEU B 2 280 ? 130.846 157.805 132.127 1.00 96.15 317 LEU B CA 1
ATOM 3859 C C . LEU B 2 280 ? 130.453 159.032 131.299 1.00 94.54 317 LEU B C 1
ATOM 3860 O O . LEU B 2 280 ? 129.285 159.186 130.926 1.00 94.36 317 LEU B O 1
ATOM 3865 N N . LEU B 2 281 ? 131.431 159.895 131.022 1.00 92.62 318 LEU B N 1
ATOM 3866 C CA . LEU B 2 281 ? 131.215 161.064 130.162 1.00 91.17 318 LEU B CA 1
ATOM 3867 C C . LEU B 2 281 ? 130.881 160.664 128.724 1.00 90.06 318 LEU B C 1
ATOM 3868 O O . LEU B 2 281 ? 129.954 161.220 128.132 1.00 89.82 318 LEU B O 1
ATOM 3873 N N . LEU B 2 282 ? 131.623 159.699 128.179 1.00 88.72 319 LEU B N 1
ATOM 3874 C CA . LEU B 2 282 ? 131.377 159.208 126.813 1.00 87.84 319 LEU B CA 1
ATOM 3875 C C . LEU B 2 282 ? 129.962 158.632 126.669 1.00 87.99 319 LEU B C 1
ATOM 3876 O O . LEU B 2 282 ? 129.211 159.006 125.753 1.00 87.54 319 LEU B O 1
ATOM 3881 N N . GLY B 2 283 ? 129.615 157.737 127.593 1.00 88.64 320 GLY B N 1
ATOM 3882 C CA . GLY B 2 283 ? 128.277 157.141 127.670 1.00 88.93 320 GLY B CA 1
ATOM 3883 C C . GLY B 2 283 ? 127.142 158.147 127.781 1.00 89.48 320 GLY B C 1
ATOM 3884 O O . GLY B 2 283 ? 126.129 158.019 127.089 1.00 89.66 320 GLY B O 1
ATOM 3885 N N . LEU B 2 284 ? 127.318 159.151 128.642 1.00 90.26 321 LEU B N 1
ATOM 3886 C CA . LEU B 2 284 ? 126.311 160.206 128.836 1.00 90.27 321 LEU B CA 1
ATOM 3887 C C . LEU B 2 284 ? 126.094 161.028 127.565 1.00 89.93 321 LEU B C 1
ATOM 3888 O O . LEU B 2 284 ? 124.952 161.253 127.158 1.00 89.62 321 LEU B O 1
ATOM 3893 N N . PHE B 2 285 ? 127.191 161.485 126.963 1.00 89.50 322 PHE B N 1
ATOM 3894 C CA . PHE B 2 285 ? 127.132 162.227 125.696 1.00 89.46 322 PHE B CA 1
ATOM 3895 C C . PHE B 2 285 ? 126.622 161.380 124.526 1.00 89.05 322 PHE B C 1
ATOM 3896 O O . PHE B 2 285 ? 125.974 161.914 123.620 1.00 89.07 322 PHE B O 1
ATOM 3904 N N . TYR B 2 286 ? 126.908 160.075 124.547 1.00 88.48 323 TYR B N 1
ATOM 3905 C CA . TYR B 2 286 ? 126.395 159.160 123.512 1.00 87.20 323 TYR B CA 1
ATOM 3906 C C . TYR B 2 286 ? 124.864 159.022 123.576 1.00 87.29 323 TYR B C 1
ATOM 3907 O O . TYR B 2 286 ? 124.189 159.093 122.544 1.00 87.11 323 TYR B O 1
ATOM 3916 N N . VAL B 2 287 ? 124.331 158.848 124.785 1.00 87.54 324 VAL B N 1
ATOM 3917 C CA . VAL B 2 287 ? 122.873 158.804 125.010 1.00 87.57 324 VAL B CA 1
ATOM 3918 C C . VAL B 2 287 ? 122.198 160.137 124.646 1.00 88.88 324 VAL B C 1
ATOM 3919 O O . VAL B 2 287 ? 121.153 160.145 123.987 1.00 88.80 324 VAL B O 1
ATOM 3923 N N . PHE B 2 288 ? 122.795 161.250 125.076 1.00 90.82 325 PHE B N 1
ATOM 3924 C CA . PHE B 2 288 ? 122.321 162.595 124.698 1.00 92.22 325 PHE B CA 1
ATOM 3925 C C . PHE B 2 288 ? 122.482 162.893 123.202 1.00 92.79 325 PHE B C 1
ATOM 3926 O O . PHE B 2 288 ? 121.800 163.768 122.670 1.00 92.60 325 PHE B O 1
ATOM 3934 N N . GLY B 2 289 ? 123.401 162.190 122.544 1.00 93.75 326 GLY B N 1
ATOM 3935 C CA . GLY B 2 289 ? 123.503 162.198 121.081 1.00 94.17 326 GLY B CA 1
ATOM 3936 C C . GLY B 2 289 ? 122.343 161.494 120.393 1.00 94.61 326 GLY B C 1
ATOM 3937 O O . GLY B 2 289 ? 121.777 162.019 119.429 1.00 94.21 326 GLY B O 1
ATOM 3938 N N . ILE B 2 290 ? 121.998 160.302 120.884 1.00 95.51 327 ILE B N 1
ATOM 3939 C CA . ILE B 2 290 ? 120.874 159.512 120.347 1.00 96.53 327 ILE B CA 1
ATOM 3940 C C . ILE B 2 290 ? 119.522 160.222 120.527 1.00 99.29 327 ILE B C 1
ATOM 3941 O O . ILE B 2 290 ? 118.677 160.173 119.629 1.00 99.34 327 ILE B O 1
ATOM 3946 N N . ILE B 2 291 ? 119.326 160.869 121.676 1.00 103.13 328 ILE B N 1
ATOM 3947 C CA . ILE B 2 291 ? 118.065 161.572 121.977 1.00 106.25 328 ILE B CA 1
ATOM 3948 C C . ILE B 2 291 ? 117.872 162.811 121.088 1.00 110.72 328 ILE B C 1
ATOM 3949 O O . ILE B 2 291 ? 116.790 163.016 120.533 1.00 110.90 328 ILE B O 1
ATOM 3954 N N . LEU B 2 292 ? 118.922 163.619 120.957 1.00 116.63 329 LEU B N 1
ATOM 3955 C CA . LEU B 2 292 ? 118.870 164.881 120.198 1.00 120.58 329 LEU B CA 1
ATOM 3956 C C . LEU B 2 292 ? 118.893 164.739 118.665 1.00 124.51 329 LEU B C 1
ATOM 3957 O O . LEU B 2 292 ? 118.704 165.734 117.959 1.00 124.55 329 LEU B O 1
ATOM 3962 N N . ALA B 2 293 ? 119.130 163.529 118.155 1.00 129.51 330 ALA B N 1
ATOM 3963 C CA . ALA B 2 293 ? 119.145 163.271 116.706 1.00 133.17 330 ALA B CA 1
ATOM 3964 C C . ALA B 2 293 ? 117.804 163.623 116.037 1.00 136.82 330 ALA B C 1
ATOM 3965 O O . ALA B 2 293 ? 116.749 163.391 116.635 1.00 136.90 330 ALA B O 1
ATOM 3967 N N . PRO B 2 294 ? 117.836 164.190 114.806 1.00 141.45 331 PRO B N 1
ATOM 3968 C CA . PRO B 2 294 ? 116.575 164.473 114.098 1.00 144.08 331 PRO B CA 1
ATOM 3969 C C . PRO B 2 294 ? 115.797 163.219 113.689 1.00 147.33 331 PRO B C 1
ATOM 3970 O O . PRO B 2 294 ? 116.363 162.122 113.625 1.00 147.90 331 PRO B O 1
ATOM 3974 N N . ALA B 2 295 ? 114.511 163.406 113.402 1.00 151.02 332 ALA B N 1
ATOM 3975 C CA . ALA B 2 295 ? 113.595 162.300 113.108 1.00 153.82 332 ALA B CA 1
ATOM 3976 C C . ALA B 2 295 ? 113.943 161.596 111.796 1.00 156.53 332 ALA B C 1
ATOM 3977 O O . ALA B 2 295 ? 113.932 162.213 110.728 1.00 156.51 332 ALA B O 1
ATOM 3979 N N . GLY B 2 296 ? 114.252 160.304 111.894 1.00 159.89 333 GLY B N 1
ATOM 3980 C CA . GLY B 2 296 ? 114.656 159.496 110.739 1.00 162.29 333 GLY B CA 1
ATOM 3981 C C . GLY B 2 296 ? 116.053 159.793 110.214 1.00 164.83 333 GLY B C 1
ATOM 3982 O O . GLY B 2 296 ? 116.351 159.504 109.053 1.00 164.99 333 GLY B O 1
ATOM 3983 N N . SER B 2 297 ? 116.907 160.359 111.069 1.00 168.19 334 SER B N 1
ATOM 3984 C CA . SER B 2 297 ? 118.285 160.717 110.704 1.00 170.76 334 SER B CA 1
ATOM 3985 C C . SER B 2 297 ? 119.310 159.614 111.003 1.00 173.45 334 SER B C 1
ATOM 3986 O O . SER B 2 297 ? 120.413 159.638 110.450 1.00 173.66 334 SER B O 1
ATOM 3989 N N . LEU B 2 298 ? 118.950 158.665 111.870 1.00 176.68 335 LEU B N 1
ATOM 3990 C CA . LEU B 2 298 ? 119.830 157.551 112.246 1.00 179.16 335 LEU B CA 1
ATOM 3991 C C . LEU B 2 298 ? 119.438 156.266 111.496 1.00 182.17 335 LEU B C 1
ATOM 3992 O O . LEU B 2 298 ? 118.250 156.057 111.231 1.00 182.46 335 LEU B O 1
ATOM 3997 N N . PRO B 2 299 ? 120.426 155.405 111.144 1.00 185.78 336 PRO B N 1
ATOM 3998 C CA . PRO B 2 299 ? 120.116 154.168 110.404 1.00 187.75 336 PRO B CA 1
ATOM 3999 C C . PRO B 2 299 ? 119.230 153.163 111.151 1.00 190.25 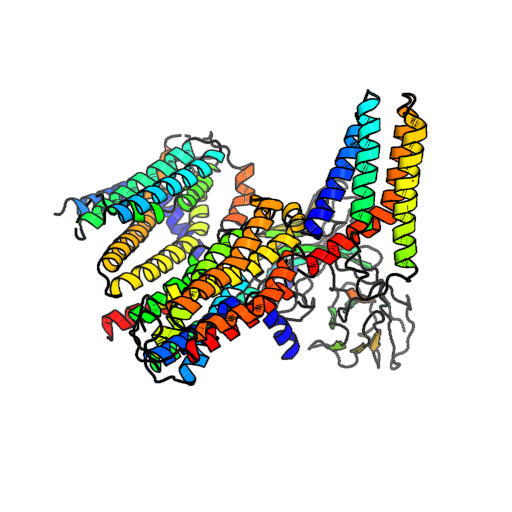336 PRO B C 1
ATOM 4000 O O . PRO B 2 299 ? 119.371 152.992 112.363 1.00 189.90 336 PRO B O 1
ATOM 4004 N N . ARG B 2 300 ? 118.316 152.529 110.412 1.00 193.48 337 ARG B N 1
ATOM 4005 C CA . ARG B 2 300 ? 117.455 151.427 110.900 1.00 196.46 337 ARG B CA 1
ATOM 4006 C C . ARG B 2 300 ? 116.413 151.758 111.996 1.00 195.46 337 ARG B C 1
ATOM 4007 O O . ARG B 2 300 ? 115.700 150.859 112.452 1.00 195.45 337 ARG B O 1
ATOM 4015 N N . LEU B 2 301 ? 116.297 153.028 112.392 1.00 194.31 338 LEU B N 1
ATOM 4016 C CA . LEU B 2 301 ? 115.302 153.441 113.389 1.00 193.18 338 LEU B CA 1
ATOM 4017 C C . LEU B 2 301 ? 113.938 153.611 112.730 1.00 192.88 338 LEU B C 1
ATOM 4018 O O . LEU B 2 301 ? 113.800 154.315 111.729 1.00 192.70 338 LEU B O 1
ATOM 4024 N N . ALA C 3 1 ? 152.574 157.322 127.664 1.00 205.01 264 ALA C N 1
ATOM 4025 C CA . ALA C 3 1 ? 154.005 156.889 127.489 1.00 205.61 264 ALA C CA 1
ATOM 4026 C C . ALA C 3 1 ? 154.992 157.109 128.662 1.00 206.43 264 ALA C C 1
ATOM 4027 O O . ALA C 3 1 ? 156.087 156.544 128.631 1.00 206.55 264 ALA C O 1
ATOM 4029 N N . ARG C 3 2 ? 154.627 157.895 129.680 1.00 207.33 265 ARG C N 1
ATOM 4030 C CA . ARG C 3 2 ? 155.580 158.326 130.719 1.00 208.54 265 ARG C CA 1
ATOM 4031 C C . ARG C 3 2 ? 156.079 157.173 131.598 1.00 205.51 265 ARG C C 1
ATOM 4032 O O . ARG C 3 2 ? 157.294 156.949 131.708 1.00 205.18 265 ARG C O 1
ATOM 4040 N N . ARG C 3 3 ? 155.141 156.451 132.213 1.00 202.15 266 ARG C N 1
ATOM 4041 C CA . ARG C 3 3 ? 155.473 155.254 133.013 1.00 200.33 266 ARG C CA 1
ATOM 4042 C C . ARG C 3 3 ? 156.178 154.172 132.186 1.00 197.74 266 ARG C C 1
ATOM 4043 O O . ARG C 3 3 ? 157.073 153.492 132.690 1.00 197.53 266 ARG C O 1
ATOM 4051 N N . LEU C 3 4 ? 155.780 154.031 130.921 1.00 194.92 267 LEU C N 1
ATOM 4052 C CA . LEU C 3 4 ? 156.390 153.055 130.015 1.00 193.18 267 LEU C CA 1
ATOM 4053 C C . LEU C 3 4 ? 157.840 153.428 129.709 1.00 192.38 267 LEU C C 1
ATOM 4054 O O . LEU C 3 4 ? 158.731 152.580 129.782 1.00 192.77 267 LEU C O 1
ATOM 4059 N N . ALA C 3 5 ? 158.057 154.696 129.365 1.00 191.29 268 ALA C N 1
ATOM 4060 C CA . ALA C 3 5 ? 159.406 155.250 129.165 1.00 190.27 268 ALA C CA 1
ATOM 4061 C C . ALA C 3 5 ? 160.276 155.136 130.423 1.00 189.91 268 ALA C C 1
ATOM 4062 O O . ALA C 3 5 ? 161.449 154.736 130.345 1.00 189.70 268 ALA C O 1
ATOM 4064 N N . LEU C 3 6 ? 159.690 155.486 131.571 1.00 189.86 269 LEU C N 1
ATOM 4065 C CA . LEU C 3 6 ? 160.349 155.345 132.881 1.00 190.31 269 LEU C CA 1
ATOM 4066 C C . LEU C 3 6 ? 160.829 153.911 133.129 1.00 192.59 269 LEU C C 1
ATOM 4067 O O . LEU C 3 6 ? 161.983 153.690 133.513 1.00 192.50 269 LEU C O 1
ATOM 4072 N N . GLU C 3 7 ? 159.927 152.954 132.910 1.00 195.94 270 GLU C N 1
ATOM 4073 C CA . GLU C 3 7 ? 160.238 151.520 133.022 1.00 198.81 270 GLU C CA 1
ATOM 4074 C C . GLU C 3 7 ? 161.355 151.077 132.070 1.00 202.80 270 GLU C C 1
ATOM 4075 O O . GLU C 3 7 ? 162.255 150.328 132.468 1.00 202.82 270 GLU C O 1
ATOM 4081 N N . ASP C 3 8 ? 161.282 151.540 130.822 1.00 208.27 271 ASP C N 1
ATOM 4082 C CA . ASP C 3 8 ? 162.310 151.256 129.811 1.00 212.64 271 ASP C CA 1
ATOM 4083 C C . ASP C 3 8 ? 163.677 151.806 130.216 1.00 216.79 271 ASP C C 1
ATOM 4084 O O . ASP C 3 8 ? 164.681 151.081 130.173 1.00 217.19 271 ASP C O 1
ATOM 4089 N N . ASN C 3 9 ? 163.704 153.080 130.615 1.00 221.90 272 ASN C N 1
ATOM 4090 C CA . ASN C 3 9 ? 164.940 153.726 131.096 1.00 225.16 272 ASN C CA 1
ATOM 4091 C C . ASN C 3 9 ? 165.579 152.942 132.255 1.00 227.93 272 ASN C C 1
ATOM 4092 O O . ASN C 3 9 ? 166.784 152.647 132.236 1.00 228.11 272 ASN C O 1
ATOM 4097 N N . TRP C 3 10 ? 164.752 152.603 133.244 1.00 231.18 273 TRP C N 1
ATOM 4098 C CA . TRP C 3 10 ? 165.162 151.776 134.395 1.00 233.78 273 TRP C CA 1
ATOM 4099 C C . TRP C 3 10 ? 165.724 150.402 133.994 1.00 235.71 273 TRP C C 1
ATOM 4100 O O . TRP C 3 10 ? 166.764 149.977 134.511 1.00 235.64 273 TRP C O 1
ATOM 4111 N N . GLU C 3 11 ? 165.034 149.716 133.083 1.00 238.34 274 GLU C N 1
ATOM 4112 C CA . GLU C 3 11 ? 165.467 148.391 132.613 1.00 240.22 274 GLU C CA 1
ATOM 4113 C C . GLU C 3 11 ? 166.773 148.472 131.813 1.00 242.22 274 GLU C C 1
ATOM 4114 O O . GLU C 3 11 ? 167.698 147.666 132.020 1.00 242.45 274 GLU C O 1
ATOM 4120 N N . THR C 3 12 ? 166.844 149.447 130.906 1.00 244.62 275 THR C N 1
ATOM 4121 C CA . THR C 3 12 ? 168.085 149.720 130.167 1.00 246.66 275 THR C CA 1
ATOM 4122 C C . THR C 3 12 ? 169.248 150.123 131.088 1.00 249.40 275 THR C C 1
ATOM 4123 O O . THR C 3 12 ? 170.410 149.828 130.781 1.00 249.49 275 THR C O 1
ATOM 4127 N N . LEU C 3 13 ? 168.935 150.787 132.204 1.00 252.95 276 LEU C N 1
ATOM 4128 C CA . LEU C 3 13 ? 169.943 151.082 133.238 1.00 255.60 276 LEU C CA 1
ATOM 4129 C C . LEU C 3 13 ? 170.510 149.820 133.893 1.00 258.37 276 LEU C C 1
ATOM 4130 O O . LEU C 3 13 ? 171.723 149.726 134.117 1.00 258.40 276 LEU C O 1
ATOM 4135 N N . ASN C 3 14 ? 169.635 148.861 134.190 1.00 261.91 277 ASN C N 1
ATOM 4136 C CA . ASN C 3 14 ? 170.063 147.539 134.675 1.00 264.34 277 ASN C CA 1
ATOM 4137 C C . ASN C 3 14 ? 170.853 146.786 133.600 1.00 266.88 277 ASN C C 1
ATOM 4138 O O . ASN C 3 14 ? 171.872 146.150 133.901 1.00 267.13 277 ASN C O 1
ATOM 4143 N N . ASP C 3 15 ? 170.375 146.862 132.356 1.00 269.96 278 ASP C N 1
ATOM 4144 C CA . ASP C 3 15 ? 171.076 146.258 131.212 1.00 271.95 278 ASP C CA 1
ATOM 4145 C C . ASP C 3 15 ? 172.497 146.819 131.033 1.00 273.48 278 ASP C C 1
ATOM 4146 O O . ASP C 3 15 ? 173.449 146.056 130.817 1.00 273.74 278 ASP C O 1
ATOM 4151 N N . ASN C 3 16 ? 172.625 148.143 131.131 1.00 275.13 279 ASN C N 1
ATOM 4152 C CA . ASN C 3 16 ? 173.941 148.807 131.069 1.00 276.45 279 ASN C CA 1
ATOM 4153 C C . ASN C 3 16 ? 174.864 148.393 132.225 1.00 277.65 279 ASN C C 1
ATOM 4154 O O . ASN C 3 16 ? 176.047 148.111 132.009 1.00 277.81 279 ASN C O 1
ATOM 4159 N N . LEU C 3 17 ? 174.314 148.352 133.439 1.00 279.05 280 LEU C N 1
ATOM 4160 C CA . LEU C 3 17 ? 175.045 147.850 134.611 1.00 279.91 280 LEU C CA 1
ATOM 4161 C C . LEU C 3 17 ? 175.575 146.428 134.379 1.00 281.15 280 LEU C C 1
ATOM 4162 O O . LEU C 3 17 ? 176.738 146.135 134.686 1.00 281.18 280 LEU C O 1
ATOM 4167 N N . LYS C 3 18 ? 174.725 145.565 133.819 1.00 282.73 281 LYS C N 1
ATOM 4168 C CA . LYS C 3 18 ? 175.100 144.170 133.547 1.00 283.45 281 LYS C CA 1
ATOM 4169 C C . LYS C 3 18 ? 176.147 144.019 132.438 1.00 284.47 281 LYS C C 1
ATOM 4170 O O . LYS C 3 18 ? 177.075 143.212 132.579 1.00 284.76 281 LYS C O 1
ATOM 4176 N N . VAL C 3 19 ? 176.005 144.778 131.348 1.00 285.55 282 VAL C N 1
ATOM 4177 C CA . VAL C 3 19 ? 177.017 144.748 130.274 1.00 285.89 282 VAL C CA 1
ATOM 4178 C C . VAL C 3 19 ? 178.364 145.314 130.752 1.00 286.52 282 VAL C C 1
ATOM 4179 O O . VAL C 3 19 ? 179.413 144.799 130.362 1.00 286.76 282 VAL C O 1
ATOM 4183 N N . ILE C 3 20 ? 178.330 146.349 131.600 1.00 287.08 283 ILE C N 1
ATOM 4184 C CA . ILE C 3 20 ? 179.554 146.849 132.261 1.00 287.45 283 ILE C CA 1
ATOM 4185 C C . ILE C 3 20 ? 180.176 145.750 133.131 1.00 289.12 283 ILE C C 1
ATOM 4186 O O . ILE C 3 20 ? 181.384 145.519 133.061 1.00 289.49 283 ILE C O 1
ATOM 4191 N N . GLU C 3 21 ? 179.346 145.084 133.936 1.00 290.95 284 GLU C N 1
ATOM 4192 C CA . GLU C 3 21 ? 179.787 143.954 134.775 1.00 292.21 284 GLU C CA 1
ATOM 4193 C C . GLU C 3 21 ? 180.422 142.791 133.993 1.00 293.75 284 GLU C C 1
ATOM 4194 O O . GLU C 3 21 ? 181.345 142.146 134.497 1.00 293.93 284 GLU C O 1
ATOM 4200 N N . LYS C 3 22 ? 179.931 142.537 132.777 1.00 295.59 285 LYS C N 1
ATOM 4201 C CA . LYS C 3 22 ? 180.445 141.452 131.916 1.00 296.22 285 LYS C CA 1
ATOM 4202 C C . LYS C 3 22 ? 181.370 141.921 130.767 1.00 297.76 285 LYS C C 1
ATOM 4203 O O . LYS C 3 22 ? 181.800 141.108 129.946 1.00 297.87 285 LYS C O 1
ATOM 4209 N N . ALA C 3 23 ? 181.696 143.214 130.726 1.00 299.55 286 ALA C N 1
ATOM 4210 C CA . ALA C 3 23 ? 182.577 143.769 129.683 1.00 300.32 286 ALA C CA 1
ATOM 4211 C C . ALA C 3 23 ? 184.042 143.383 129.894 1.00 301.17 286 ALA C C 1
ATOM 4212 O O . ALA C 3 23 ? 184.507 143.279 131.031 1.00 301.29 286 ALA C O 1
ATOM 4214 N N . ASP C 3 24 ? 184.748 143.170 128.782 1.00 302.06 287 ASP C N 1
ATOM 4215 C CA . ASP C 3 24 ? 186.205 142.929 128.776 1.00 302.86 287 ASP C CA 1
ATOM 4216 C C . ASP C 3 24 ? 187.026 143.996 128.011 1.00 304.43 287 ASP C C 1
ATOM 4217 O O . ASP C 3 24 ? 188.237 144.100 128.221 1.00 304.48 287 ASP C O 1
ATOM 4222 N N . ASN C 3 25 ? 186.373 144.782 127.148 1.00 306.46 288 ASN C N 1
ATOM 4223 C CA . ASN C 3 25 ? 187.042 145.811 126.323 1.00 307.73 288 ASN C CA 1
ATOM 4224 C C . ASN C 3 25 ? 186.687 147.240 126.766 1.00 308.89 288 ASN C C 1
ATOM 4225 O O . ASN C 3 25 ? 185.789 147.444 127.588 1.00 309.17 288 ASN C O 1
ATOM 4230 N N . ALA C 3 26 ? 187.401 148.215 126.203 1.00 310.02 289 ALA C N 1
ATOM 4231 C CA . ALA C 3 26 ? 187.323 149.625 126.625 1.00 310.34 289 ALA C CA 1
ATOM 4232 C C . ALA C 3 26 ? 186.190 150.426 125.972 1.00 310.78 289 ALA C C 1
ATOM 4233 O O . ALA C 3 26 ? 185.402 151.081 126.666 1.00 311.09 289 ALA C O 1
ATOM 4235 N N . ALA C 3 27 ? 186.138 150.384 124.641 1.00 311.04 290 ALA C N 1
ATOM 4236 C CA . ALA C 3 27 ? 185.191 151.187 123.841 1.00 310.77 290 ALA C CA 1
ATOM 4237 C C . ALA C 3 27 ? 183.712 150.958 124.183 1.00 310.51 290 ALA C C 1
ATOM 4238 O O . ALA C 3 27 ? 182.903 151.892 124.118 1.00 310.60 290 ALA C O 1
ATOM 4240 N N . GLN C 3 28 ? 183.375 149.719 124.541 1.00 310.02 291 GLN C N 1
ATOM 4241 C CA . GLN C 3 28 ? 182.021 149.350 124.979 1.00 309.15 291 GLN C CA 1
ATOM 4242 C C . GLN C 3 28 ? 181.616 150.131 126.230 1.00 307.97 291 GLN C C 1
ATOM 4243 O O . GLN C 3 28 ? 180.529 150.713 126.288 1.00 308.10 291 GLN C O 1
ATOM 4249 N N . VAL C 3 29 ? 182.503 150.123 127.223 1.00 306.27 292 VAL C N 1
ATOM 4250 C CA . VAL C 3 29 ? 182.303 150.860 128.479 1.00 304.05 292 VAL C CA 1
ATOM 4251 C C . VAL C 3 29 ? 182.299 152.374 128.218 1.00 302.17 292 VAL C C 1
ATOM 4252 O O . VAL C 3 29 ? 181.502 153.109 128.818 1.00 302.21 292 VAL C O 1
ATOM 4256 N N . LYS C 3 30 ? 183.182 152.823 127.323 1.00 299.71 293 LYS C N 1
ATOM 4257 C CA . LYS C 3 30 ? 183.255 154.239 126.922 1.00 297.18 293 LYS C CA 1
ATOM 4258 C C . LYS C 3 30 ? 181.965 154.752 126.263 1.00 295.54 293 LYS C C 1
ATOM 4259 O O . LYS C 3 30 ? 181.618 155.926 126.410 1.00 295.37 293 LYS C O 1
ATOM 4265 N N . ASP C 3 31 ? 181.273 153.875 125.535 1.00 293.52 294 ASP C N 1
ATOM 4266 C CA . ASP C 3 31 ? 179.952 154.188 124.965 1.00 291.82 294 ASP C CA 1
ATOM 4267 C C . ASP C 3 31 ? 178.819 153.985 125.986 1.00 290.79 294 ASP C C 1
ATOM 4268 O O . ASP C 3 31 ? 177.830 154.730 125.983 1.00 290.72 294 ASP C O 1
ATOM 4273 N N . ALA C 3 32 ? 178.967 152.972 126.841 1.00 289.62 295 ALA C N 1
ATOM 4274 C CA . ALA C 3 32 ? 177.986 152.665 127.894 1.00 288.44 295 ALA C CA 1
ATOM 4275 C C . ALA C 3 32 ? 177.764 153.837 128.855 1.00 287.60 295 ALA C C 1
ATOM 4276 O O . ALA C 3 32 ? 176.619 154.182 129.169 1.00 287.62 295 ALA C O 1
ATOM 4278 N N . LEU C 3 33 ? 178.863 154.435 129.314 1.00 286.60 296 LEU C N 1
ATOM 4279 C CA . LEU C 3 33 ? 178.806 155.626 130.185 1.00 285.49 296 LEU C CA 1
ATOM 4280 C C . LEU C 3 33 ? 178.094 156.833 129.541 1.00 285.05 296 LEU C C 1
ATOM 4281 O O . LEU C 3 33 ? 177.344 157.547 130.217 1.00 284.94 296 LEU C O 1
ATOM 4286 N N . THR C 3 34 ? 178.314 157.047 128.242 1.00 284.58 297 THR C N 1
ATOM 4287 C CA . THR C 3 34 ? 177.604 158.105 127.496 1.00 284.22 297 THR C CA 1
ATOM 4288 C C . THR C 3 34 ? 176.122 157.770 127.293 1.00 284.23 297 THR C C 1
ATOM 4289 O O . THR C 3 34 ? 175.275 158.671 127.268 1.00 284.15 297 THR C O 1
ATOM 4293 N N . LYS C 3 35 ? 175.814 156.482 127.131 1.00 284.39 298 LYS C N 1
ATOM 4294 C CA . LYS C 3 35 ? 174.416 156.028 127.131 1.00 284.75 298 LYS C CA 1
ATOM 4295 C C . LYS C 3 35 ? 173.758 156.255 128.502 1.00 285.82 298 LYS C C 1
ATOM 4296 O O . LYS C 3 35 ? 172.589 156.660 128.582 1.00 285.61 298 LYS C O 1
ATOM 4302 N N . MET C 3 36 ? 174.516 155.994 129.569 1.00 287.54 299 MET C N 1
ATOM 4303 C CA . MET C 3 36 ? 174.072 156.295 130.938 1.00 289.01 299 MET C CA 1
ATOM 4304 C C . MET C 3 36 ? 173.856 157.789 131.169 1.00 291.77 299 MET C C 1
ATOM 4305 O O . MET C 3 36 ? 172.869 158.188 131.806 1.00 291.83 299 MET C O 1
ATOM 4310 N N . ARG C 3 37 ? 174.776 158.598 130.643 1.00 295.43 300 ARG C N 1
ATOM 4311 C CA . ARG C 3 37 ? 174.627 160.058 130.621 1.00 297.78 300 ARG C CA 1
ATOM 4312 C C . ARG C 3 37 ? 173.292 160.459 129.983 1.00 297.42 300 ARG C C 1
ATOM 4313 O O . ARG C 3 37 ? 172.518 161.229 130.566 1.00 297.65 300 ARG C O 1
ATOM 4321 N N . ALA C 3 38 ? 173.042 159.923 128.788 1.00 296.71 301 ALA C N 1
ATOM 4322 C CA . ALA C 3 38 ? 171.798 160.175 128.048 1.00 295.47 301 ALA C CA 1
ATOM 4323 C C . ALA C 3 38 ? 170.551 159.729 128.815 1.00 294.47 301 ALA C C 1
ATOM 4324 O O . ALA C 3 38 ? 169.602 160.505 128.972 1.00 294.49 301 ALA C O 1
ATOM 4326 N N . ALA C 3 39 ? 170.571 158.483 129.289 1.00 293.11 302 ALA C N 1
ATOM 4327 C CA . ALA C 3 39 ? 169.450 157.915 130.059 1.00 291.95 302 ALA C CA 1
ATOM 4328 C C . ALA C 3 39 ? 169.152 158.695 131.346 1.00 291.29 302 ALA C C 1
ATOM 4329 O O . ALA C 3 39 ? 167.985 158.963 131.661 1.00 291.06 302 ALA C O 1
ATOM 4331 N N . ALA C 3 40 ? 170.210 159.056 132.074 1.00 290.74 303 ALA C N 1
ATOM 4332 C CA . ALA C 3 40 ? 170.083 159.865 133.295 1.00 290.46 303 ALA C CA 1
ATOM 4333 C C . ALA C 3 40 ? 169.513 161.262 133.017 1.00 290.39 303 ALA C C 1
ATOM 4334 O O . ALA C 3 40 ? 168.626 161.731 133.744 1.00 290.41 303 ALA C O 1
ATOM 4336 N N . LEU C 3 41 ? 170.017 161.912 131.967 1.00 290.39 304 LEU C N 1
ATOM 4337 C CA . LEU C 3 41 ? 169.534 163.246 131.573 1.00 290.19 304 LEU C CA 1
ATOM 4338 C C . LEU C 3 41 ? 168.086 163.234 131.070 1.00 291.01 304 LEU C C 1
ATOM 4339 O O . LEU C 3 41 ? 167.349 164.198 131.288 1.00 291.08 304 LEU C O 1
ATOM 4344 N N . ASP C 3 42 ? 167.690 162.159 130.387 1.00 292.10 305 ASP C N 1
ATOM 4345 C CA . ASP C 3 42 ? 166.285 161.961 130.000 1.00 292.73 305 ASP C CA 1
ATOM 4346 C C . ASP C 3 42 ? 165.388 161.766 131.225 1.00 294.12 305 ASP C C 1
ATOM 4347 O O . ASP C 3 42 ? 164.337 162.404 131.337 1.00 294.02 305 ASP C O 1
ATOM 4352 N N . ALA C 3 43 ? 165.815 160.893 132.137 1.00 296.05 306 ALA C N 1
ATOM 4353 C CA . ALA C 3 43 ? 165.080 160.639 133.383 1.00 297.82 306 ALA C CA 1
ATOM 4354 C C . ALA C 3 43 ? 165.042 161.842 134.339 1.00 299.84 306 ALA C C 1
ATOM 4355 O O . ALA C 3 43 ? 164.105 161.967 135.132 1.00 300.07 306 ALA C O 1
ATOM 4357 N N . GLN C 3 44 ? 166.049 162.716 134.261 1.00 302.36 307 GLN C N 1
ATOM 4358 C CA . GLN C 3 44 ? 166.081 163.955 135.060 1.00 303.88 307 GLN C CA 1
ATOM 4359 C C . GLN C 3 44 ? 164.873 164.863 134.782 1.00 305.36 307 GLN C C 1
ATOM 4360 O O . GLN C 3 44 ? 164.300 165.431 135.715 1.00 305.83 307 GLN C O 1
ATOM 4366 N N . LYS C 3 45 ? 164.501 164.997 133.509 1.00 306.88 308 LYS C N 1
ATOM 4367 C CA . LYS C 3 45 ? 163.314 165.775 133.121 1.00 307.32 308 LYS C CA 1
ATOM 4368 C C . LYS C 3 45 ? 162.021 165.125 133.620 1.00 308.88 308 LYS C C 1
ATOM 4369 O O . LYS C 3 45 ? 161.091 165.827 134.024 1.00 309.02 308 LYS C O 1
ATOM 4375 N N . ALA C 3 46 ? 161.971 163.792 133.580 1.00 310.70 309 ALA C N 1
ATOM 4376 C CA . ALA C 3 46 ? 160.797 163.035 134.023 1.00 311.55 309 ALA C CA 1
ATOM 4377 C C . ALA C 3 46 ? 160.526 163.257 135.513 1.00 312.61 309 ALA C C 1
ATOM 4378 O O . ALA C 3 46 ? 161.115 162.594 136.372 1.00 312.87 309 ALA C O 1
ATOM 4380 N N . THR C 3 47 ? 159.642 164.213 135.800 1.00 313.70 310 THR C N 1
ATOM 4381 C CA . THR C 3 47 ? 159.286 164.570 137.176 1.00 314.13 310 THR C CA 1
ATOM 4382 C C . THR C 3 47 ? 158.471 163.453 137.841 1.00 314.90 310 THR C C 1
ATOM 4383 O O . THR C 3 47 ? 157.693 162.779 137.159 1.00 314.79 310 THR C O 1
ATOM 4387 N N . PRO C 3 48 ? 158.648 163.247 139.167 1.00 315.88 311 PRO C N 1
ATOM 4388 C CA . PRO C 3 48 ? 157.834 162.236 139.850 1.00 316.44 311 PRO C CA 1
ATOM 4389 C C . PRO C 3 48 ? 156.348 162.626 139.950 1.00 317.20 311 PRO C C 1
ATOM 4390 O O . PRO C 3 48 ? 156.050 163.796 140.206 1.00 317.64 311 PRO C O 1
ATOM 4394 N N . PRO C 3 49 ? 155.422 161.661 139.748 1.00 317.89 312 PRO C N 1
ATOM 4395 C CA . PRO C 3 49 ? 153.988 161.944 139.937 1.00 317.75 312 PRO C CA 1
ATOM 4396 C C . PRO C 3 49 ? 153.589 162.260 141.384 1.00 317.75 312 PRO C C 1
ATOM 4397 O O . PRO C 3 49 ? 152.591 162.947 141.616 1.00 317.92 312 PRO C O 1
ATOM 4401 N N . LYS C 3 50 ? 154.352 161.730 142.336 1.00 317.49 313 LYS C N 1
ATOM 4402 C CA . LYS C 3 50 ? 154.181 162.041 143.763 1.00 316.37 313 LYS C CA 1
ATOM 4403 C C . LYS C 3 50 ? 154.424 163.515 144.136 1.00 315.93 313 LYS C C 1
ATOM 4404 O O . LYS C 3 50 ? 153.851 163.996 145.117 1.00 315.86 313 LYS C O 1
ATOM 4410 N N . LEU C 3 51 ? 155.259 164.219 143.363 1.00 315.39 314 LEU C N 1
ATOM 4411 C CA . LEU C 3 51 ? 155.606 165.630 143.633 1.00 314.47 314 LEU C CA 1
ATOM 4412 C C . LEU C 3 51 ? 155.086 166.629 142.575 1.00 315.15 314 LEU C C 1
ATOM 4413 O O . LEU C 3 51 ? 155.770 167.602 142.243 1.00 314.98 314 LEU C O 1
ATOM 4418 N N . GLU C 3 52 ? 153.872 166.402 142.073 1.00 316.20 315 GLU C N 1
ATOM 4419 C CA . GLU C 3 52 ? 153.274 167.261 141.030 1.00 317.00 315 GLU C CA 1
ATOM 4420 C C . GLU C 3 52 ? 152.550 168.478 141.609 1.00 319.05 315 GLU C C 1
ATOM 4421 O O . GLU C 3 52 ? 152.662 169.583 141.073 1.00 319.21 315 GLU C O 1
ATOM 4427 N N . ASP C 3 53 ? 151.803 168.263 142.692 1.00 321.63 316 ASP C N 1
ATOM 4428 C CA . ASP C 3 53 ? 151.054 169.339 143.372 1.00 322.97 316 ASP C CA 1
ATOM 4429 C C . ASP C 3 53 ? 151.923 170.451 143.992 1.00 324.59 316 ASP C C 1
ATOM 4430 O O . ASP C 3 53 ? 151.426 171.553 144.238 1.00 324.85 316 ASP C O 1
ATOM 4435 N N . LYS C 3 54 ? 153.200 170.153 144.239 1.00 326.41 317 LYS C N 1
ATOM 4436 C CA . LYS C 3 54 ? 154.170 171.132 144.766 1.00 327.30 317 LYS C CA 1
ATOM 4437 C C . LYS C 3 54 ? 155.083 171.697 143.675 1.00 328.76 317 LYS C C 1
ATOM 4438 O O . LYS C 3 54 ? 155.366 171.031 142.675 1.00 328.79 317 LYS C O 1
ATOM 4444 N N . SER C 3 55 ? 155.536 172.931 143.890 1.00 330.49 318 SER C N 1
ATOM 4445 C CA . SER C 3 55 ? 156.371 173.658 142.931 1.00 331.44 318 SER C CA 1
ATOM 4446 C C . SER C 3 55 ? 157.810 173.108 142.937 1.00 332.39 318 SER C C 1
ATOM 4447 O O . SER C 3 55 ? 158.254 172.572 143.959 1.00 332.62 318 SER C O 1
ATOM 4450 N N . PRO C 3 56 ? 158.552 173.242 141.808 1.00 333.34 319 PRO C N 1
ATOM 4451 C CA . PRO C 3 56 ? 159.940 172.732 141.768 1.00 332.98 319 PRO C CA 1
ATOM 4452 C C . PRO C 3 56 ? 160.980 173.365 142.716 1.00 332.39 319 PRO C C 1
ATOM 4453 O O . PRO C 3 56 ? 162.123 172.902 142.735 1.00 332.57 319 PRO C O 1
ATOM 4457 N N . ASP C 3 57 ? 160.600 174.390 143.485 1.00 331.41 320 ASP C N 1
ATOM 4458 C CA . ASP C 3 57 ? 161.481 174.979 144.516 1.00 329.79 320 ASP C CA 1
ATOM 4459 C C . ASP C 3 57 ? 161.355 174.335 145.919 1.00 328.61 320 ASP C C 1
ATOM 4460 O O . ASP C 3 57 ? 161.620 174.992 146.931 1.00 328.68 320 ASP C O 1
ATOM 4465 N N . SER C 3 58 ? 160.973 173.056 145.970 1.00 327.02 321 SER C N 1
ATOM 4466 C CA . SER C 3 58 ? 160.872 172.300 147.229 1.00 325.42 321 SER C CA 1
ATOM 4467 C C . SER C 3 58 ? 162.164 171.510 147.516 1.00 324.06 321 SER C C 1
ATOM 4468 O O . SER C 3 58 ? 162.840 171.091 146.571 1.00 324.18 321 SER C O 1
ATOM 4471 N N . PRO C 3 59 ? 162.507 171.295 148.812 1.00 322.28 322 PRO C N 1
ATOM 4472 C CA . PRO C 3 59 ? 163.696 170.511 149.213 1.00 320.77 322 PRO C CA 1
ATOM 4473 C C . PRO C 3 59 ? 163.826 169.129 148.556 1.00 319.09 322 PRO C C 1
ATOM 4474 O O . PRO C 3 59 ? 164.921 168.742 148.136 1.00 319.24 322 PRO C O 1
ATOM 4478 N N . GLU C 3 60 ? 162.711 168.405 148.497 1.00 316.87 323 GLU C N 1
ATOM 4479 C CA . GLU C 3 60 ? 162.650 167.077 147.854 1.00 314.47 323 GLU C CA 1
ATOM 4480 C C . GLU C 3 60 ? 163.059 167.083 146.372 1.00 312.92 323 GLU C C 1
ATOM 4481 O O . GLU C 3 60 ? 163.735 166.155 145.915 1.00 312.69 323 GLU C O 1
ATOM 4487 N N . MET C 3 61 ? 162.667 168.126 145.640 1.00 311.10 324 MET C N 1
ATOM 4488 C CA . MET C 3 61 ? 163.044 168.275 144.225 1.00 309.75 324 MET C CA 1
ATOM 4489 C C . MET C 3 61 ? 164.538 168.573 144.064 1.00 309.79 324 MET C C 1
ATOM 4490 O O . MET C 3 61 ? 165.184 168.057 143.147 1.00 309.96 324 MET C O 1
ATOM 4495 N N . LYS C 3 62 ? 165.070 169.408 144.956 1.00 309.91 325 LYS C N 1
ATOM 4496 C CA . LYS C 3 62 ? 166.511 169.684 145.027 1.00 309.91 325 LYS C CA 1
ATOM 4497 C C . LYS C 3 62 ? 167.307 168.427 145.396 1.00 311.16 325 LYS C C 1
ATOM 4498 O O . LYS C 3 62 ? 168.377 168.176 144.831 1.00 311.53 325 LYS C O 1
ATOM 4504 N N . ASP C 3 63 ? 166.776 167.648 146.340 1.00 312.57 326 ASP C N 1
ATOM 4505 C CA . ASP C 3 63 ? 167.354 166.350 146.718 1.00 313.43 326 ASP C CA 1
ATOM 4506 C C . ASP C 3 63 ? 167.312 165.335 145.565 1.00 314.77 326 ASP C C 1
ATOM 4507 O O . ASP C 3 63 ? 168.282 164.602 145.343 1.00 314.96 326 ASP C O 1
ATOM 4512 N N . PHE C 3 64 ? 166.185 165.300 144.852 1.00 316.34 327 PHE C N 1
ATOM 4513 C CA . PHE C 3 64 ? 166.015 164.452 143.660 1.00 317.44 327 PHE C CA 1
ATOM 4514 C C . PHE C 3 64 ? 167.031 164.812 142.576 1.00 319.37 327 PHE C C 1
ATOM 4515 O O . PHE C 3 64 ? 167.691 163.934 142.010 1.00 319.56 327 PHE C O 1
ATOM 4523 N N . ARG C 3 65 ? 167.137 166.110 142.300 1.00 321.73 328 ARG C N 1
ATOM 4524 C CA . ARG C 3 65 ? 168.131 166.650 141.366 1.00 323.21 328 ARG C CA 1
ATOM 4525 C C . ARG C 3 65 ? 169.572 166.379 141.804 1.00 324.26 328 ARG C C 1
ATOM 4526 O O . ARG C 3 65 ? 170.419 166.050 140.971 1.00 324.37 328 ARG C O 1
ATOM 4534 N N . HIS C 3 66 ? 169.841 166.526 143.102 1.00 325.55 329 HIS C N 1
ATOM 4535 C CA . HIS C 3 66 ? 171.171 166.234 143.659 1.00 326.04 329 HIS C CA 1
ATOM 4536 C C . HIS C 3 66 ? 171.516 164.745 143.562 1.00 325.68 329 HIS C C 1
ATOM 4537 O O . HIS C 3 66 ? 172.660 164.390 143.267 1.00 325.86 329 HIS C O 1
ATOM 4544 N N . GLY C 3 67 ? 170.522 163.893 143.813 1.00 324.98 330 GLY C N 1
ATOM 4545 C CA . GLY C 3 67 ? 170.649 162.445 143.614 1.00 324.00 330 GLY C CA 1
ATOM 4546 C C . GLY C 3 67 ? 171.069 162.083 142.197 1.00 323.05 330 GLY C C 1
ATOM 4547 O O . GLY C 3 67 ? 172.013 161.317 141.999 1.00 323.10 330 GLY C O 1
ATOM 4548 N N . PHE C 3 68 ? 170.362 162.642 141.215 1.00 321.72 331 PHE C N 1
ATOM 4549 C CA . PHE C 3 68 ? 170.732 162.494 139.794 1.00 319.95 331 PHE C CA 1
ATOM 4550 C C . PHE C 3 68 ? 172.089 163.129 139.464 1.00 318.68 331 PHE C C 1
ATOM 4551 O O . PHE C 3 68 ? 172.838 162.602 138.635 1.00 318.37 331 PHE C O 1
ATOM 4559 N N . ASP C 3 69 ? 172.390 164.257 140.107 1.00 317.19 332 ASP C N 1
ATOM 4560 C CA . ASP C 3 69 ? 173.688 164.930 139.960 1.00 315.00 332 ASP C CA 1
ATOM 4561 C C . ASP C 3 69 ? 174.862 164.069 140.457 1.00 312.66 332 ASP C C 1
ATOM 4562 O O . ASP C 3 69 ? 175.916 164.025 139.811 1.00 312.74 332 ASP C O 1
ATOM 4567 N N . ILE C 3 70 ? 174.681 163.394 141.594 1.00 309.54 333 ILE C N 1
ATOM 4568 C CA . ILE C 3 70 ? 175.711 162.458 142.103 1.00 305.92 333 ILE C CA 1
ATOM 4569 C C . ILE C 3 70 ? 175.773 161.129 141.330 1.00 302.62 333 ILE C C 1
ATOM 4570 O O . ILE C 3 70 ? 176.794 160.439 141.393 1.00 302.30 333 ILE C O 1
ATOM 4575 N N . LEU C 3 71 ? 174.697 160.766 140.622 1.00 298.58 334 LEU C N 1
ATOM 4576 C CA . LEU C 3 71 ? 174.758 159.665 139.644 1.00 295.15 334 LEU C CA 1
ATOM 4577 C C . LEU C 3 71 ? 175.678 160.081 138.495 1.00 292.51 334 LEU C C 1
ATOM 4578 O O . LEU C 3 71 ? 176.731 159.471 138.284 1.00 292.15 334 LEU C O 1
ATOM 4583 N N . VAL C 3 72 ? 175.288 161.144 137.787 1.00 289.46 335 VAL C N 1
ATOM 4584 C CA . VAL C 3 72 ? 176.035 161.627 136.614 1.00 287.36 335 VAL C CA 1
ATOM 4585 C C . VAL C 3 72 ? 177.471 162.037 136.969 1.00 285.85 335 VAL C C 1
ATOM 4586 O O . VAL C 3 72 ? 178.377 161.883 136.151 1.00 285.77 335 VAL C O 1
ATOM 4590 N N . GLY C 3 73 ? 177.663 162.556 138.181 1.00 284.17 336 GLY C N 1
ATOM 4591 C CA . GLY C 3 73 ? 179.004 162.826 138.719 1.00 282.49 336 GLY C CA 1
ATOM 4592 C C . GLY C 3 73 ? 179.915 161.605 138.692 1.00 280.97 336 GLY C C 1
ATOM 4593 O O . GLY C 3 73 ? 181.058 161.681 138.225 1.00 281.00 336 GLY C O 1
ATOM 4594 N N . GLN C 3 74 ? 179.398 160.479 139.182 1.00 279.05 337 GLN C N 1
ATOM 4595 C CA . GLN C 3 74 ? 180.124 159.197 139.140 1.00 277.77 337 GLN C CA 1
ATOM 4596 C C . GLN C 3 74 ? 180.301 158.645 137.717 1.00 277.32 337 GLN C C 1
ATOM 4597 O O . GLN C 3 74 ? 181.303 157.976 137.436 1.00 277.17 337 GLN C O 1
ATOM 4603 N N . ILE C 3 75 ? 179.339 158.917 136.833 1.00 276.97 338 ILE C N 1
ATOM 4604 C CA . ILE C 3 75 ? 179.480 158.579 135.399 1.00 276.64 338 ILE C CA 1
ATOM 4605 C C . ILE C 3 75 ? 180.630 159.392 134.777 1.00 277.53 338 ILE C C 1
ATOM 4606 O O . ILE C 3 75 ? 181.445 158.850 134.020 1.00 277.39 338 ILE C O 1
ATOM 4611 N N . ASP C 3 76 ? 180.675 160.688 135.092 1.00 278.84 339 ASP C N 1
ATOM 4612 C CA . ASP C 3 76 ? 181.769 161.570 134.658 1.00 279.46 339 ASP C CA 1
ATOM 4613 C C . ASP C 3 76 ? 183.114 161.129 135.233 1.00 280.26 339 ASP C C 1
ATOM 4614 O O . ASP C 3 76 ? 184.125 161.137 134.523 1.00 280.55 339 ASP C O 1
ATOM 4619 N N . ASP C 3 77 ? 183.117 160.747 136.513 1.00 281.04 340 ASP C N 1
ATOM 4620 C CA . ASP C 3 77 ? 184.305 160.153 137.142 1.00 281.09 340 ASP C CA 1
ATOM 4621 C C . ASP C 3 77 ? 184.736 158.885 136.404 1.00 280.90 340 ASP C C 1
ATOM 4622 O O . ASP C 3 77 ? 185.916 158.716 136.105 1.00 281.06 340 ASP C O 1
ATOM 4627 N N . ALA C 3 78 ? 183.768 158.019 136.101 1.00 280.46 341 ALA C N 1
ATOM 4628 C CA . ALA C 3 78 ? 184.008 156.797 135.320 1.00 279.88 341 ALA C CA 1
ATOM 4629 C C . ALA C 3 78 ? 184.551 157.082 133.913 1.00 279.62 341 ALA C C 1
ATOM 4630 O O . ALA C 3 78 ? 185.410 156.344 133.429 1.00 279.58 341 ALA C O 1
ATOM 4632 N N . LEU C 3 79 ? 184.057 158.146 133.272 1.00 279.37 342 LEU C N 1
ATOM 4633 C CA . LEU C 3 79 ? 184.598 158.608 131.977 1.00 279.32 342 LEU C CA 1
ATOM 4634 C C . LEU C 3 79 ? 186.092 158.924 132.086 1.00 279.91 342 LEU C C 1
ATOM 4635 O O . LEU C 3 79 ? 186.916 158.309 131.396 1.00 279.82 342 LEU C O 1
ATOM 4640 N N . LYS C 3 80 ? 186.428 159.866 132.967 1.00 280.84 343 LYS C N 1
ATOM 4641 C CA . LYS C 3 80 ? 187.831 160.291 133.164 1.00 281.14 343 LYS C CA 1
ATOM 4642 C C . LYS C 3 80 ? 188.740 159.234 133.822 1.00 282.09 343 LYS C C 1
ATOM 4643 O O . LYS C 3 80 ? 189.966 159.346 133.757 1.00 282.21 343 LYS C O 1
ATOM 4649 N N . LEU C 3 81 ? 188.134 158.235 134.463 1.00 283.21 344 LEU C N 1
ATOM 4650 C CA . LEU C 3 81 ? 188.846 157.093 135.047 1.00 283.87 344 LEU C CA 1
ATOM 4651 C C . LEU C 3 81 ? 189.079 155.951 134.045 1.00 284.97 344 LEU C C 1
ATOM 4652 O O . LEU C 3 81 ? 190.107 155.274 134.117 1.00 284.87 344 LEU C O 1
ATOM 4657 N N . ALA C 3 82 ? 188.132 155.747 133.123 1.00 286.40 345 ALA C N 1
ATOM 4658 C CA . ALA C 3 82 ? 188.177 154.626 132.157 1.00 287.33 345 ALA C CA 1
ATOM 4659 C C . ALA C 3 82 ? 188.585 154.984 130.723 1.00 287.89 345 ALA C C 1
ATOM 4660 O O . ALA C 3 82 ? 188.789 154.079 129.908 1.00 288.33 345 ALA C O 1
ATOM 4662 N N . ASN C 3 83 ? 188.706 156.275 130.406 1.00 288.08 346 ASN C N 1
ATOM 4663 C CA . ASN C 3 83 ? 189.121 156.696 129.048 1.00 287.58 346 ASN C CA 1
ATOM 4664 C C . ASN C 3 83 ? 190.536 156.236 128.633 1.00 287.28 346 ASN C C 1
ATOM 4665 O O . ASN C 3 83 ? 190.824 156.143 127.437 1.00 287.30 346 ASN C O 1
ATOM 4670 N N . GLU C 3 84 ? 191.399 155.952 129.613 1.00 286.82 347 GLU C N 1
ATOM 4671 C CA . GLU C 3 84 ? 192.744 155.393 129.362 1.00 285.74 347 GLU C CA 1
ATOM 4672 C C . GLU C 3 84 ? 192.813 153.847 129.320 1.00 284.76 347 GLU C C 1
ATOM 4673 O O . GLU C 3 84 ? 193.908 153.283 129.236 1.00 284.79 347 GLU C O 1
ATOM 4679 N N . GLY C 3 85 ? 191.659 153.179 129.382 1.00 283.39 348 GLY C N 1
ATOM 4680 C CA . GLY C 3 85 ? 191.567 151.715 129.245 1.00 281.48 348 GLY C CA 1
ATOM 4681 C C . GLY C 3 85 ? 191.423 150.903 130.525 1.00 279.83 348 GLY C C 1
ATOM 4682 O O . GLY C 3 85 ? 191.283 149.679 130.460 1.00 279.65 348 GLY C O 1
ATOM 4683 N N . LYS C 3 86 ? 191.447 151.569 131.681 1.00 277.87 349 LYS C N 1
ATOM 4684 C CA . LYS C 3 86 ? 191.365 150.888 132.982 1.00 276.71 349 LYS C CA 1
ATOM 4685 C C . LYS C 3 86 ? 189.901 150.713 133.410 1.00 277.20 349 LYS C C 1
ATOM 4686 O O . LYS C 3 86 ? 189.225 151.683 133.760 1.00 276.84 349 LYS C O 1
ATOM 4692 N N . VAL C 3 87 ? 189.437 149.463 133.385 1.00 278.30 350 VAL C N 1
ATOM 4693 C CA . VAL C 3 87 ? 188.007 149.118 133.580 1.00 278.85 350 VAL C CA 1
ATOM 4694 C C . VAL C 3 87 ? 187.627 148.631 134.992 1.00 279.76 350 VAL C C 1
ATOM 4695 O O . VAL C 3 87 ? 186.450 148.672 135.363 1.00 279.79 350 VAL C O 1
ATOM 4699 N N . LYS C 3 88 ? 188.612 148.161 135.758 1.00 280.87 351 LYS C N 1
ATOM 4700 C CA . LYS C 3 88 ? 188.402 147.664 137.128 1.00 281.31 351 LYS C CA 1
ATOM 4701 C C . LYS C 3 88 ? 187.936 148.759 138.099 1.00 282.36 351 LYS C C 1
ATOM 4702 O O . LYS C 3 88 ? 187.065 148.526 138.943 1.00 282.70 351 LYS C O 1
ATOM 4708 N N . GLU C 3 89 ? 188.526 149.945 137.971 1.00 283.37 352 GLU C N 1
ATOM 4709 C CA . GLU C 3 89 ? 188.179 151.096 138.812 1.00 283.51 352 GLU C CA 1
ATOM 4710 C C . GLU C 3 89 ? 186.827 151.685 138.388 1.00 283.88 352 GLU C C 1
ATOM 4711 O O . GLU C 3 89 ? 186.043 152.141 139.229 1.00 283.85 352 GLU C O 1
ATOM 4717 N N . ALA C 3 90 ? 186.572 151.680 137.080 1.00 284.24 353 ALA C N 1
ATOM 4718 C CA . ALA C 3 90 ? 185.251 152.001 136.520 1.00 284.17 353 ALA C CA 1
ATOM 4719 C C . ALA C 3 90 ? 184.168 151.032 136.999 1.00 284.10 353 ALA C C 1
ATOM 4720 O O . ALA C 3 90 ? 183.030 151.442 137.265 1.00 284.16 353 ALA C O 1
ATOM 4722 N N . GLN C 3 91 ? 184.527 149.751 137.094 1.00 283.93 354 GLN C N 1
ATOM 4723 C CA . GLN C 3 91 ? 183.647 148.740 137.683 1.00 283.75 354 GLN C CA 1
ATOM 4724 C C . GLN C 3 91 ? 183.334 149.090 139.136 1.00 284.12 354 GLN C C 1
ATOM 4725 O O . GLN C 3 91 ? 182.173 149.085 139.538 1.00 284.17 354 GLN C O 1
ATOM 4731 N N . ALA C 3 92 ? 184.377 149.401 139.905 1.00 284.61 355 ALA C N 1
ATOM 4732 C CA . ALA C 3 92 ? 184.228 149.862 141.297 1.00 284.49 355 ALA C CA 1
ATOM 4733 C C . ALA C 3 92 ? 183.364 151.126 141.420 1.00 284.55 355 ALA C C 1
ATOM 4734 O O . ALA C 3 92 ? 182.562 151.246 142.353 1.00 284.55 355 ALA C O 1
ATOM 4736 N N . ALA C 3 93 ? 183.535 152.057 140.480 1.00 284.59 356 ALA C N 1
ATOM 4737 C CA . ALA C 3 93 ? 182.666 153.240 140.380 1.00 284.36 356 ALA C CA 1
ATOM 4738 C C . ALA C 3 93 ? 181.210 152.858 140.082 1.00 284.32 356 ALA C C 1
ATOM 4739 O O . ALA C 3 93 ? 180.283 153.444 140.652 1.00 284.29 356 ALA C O 1
ATOM 4741 N N . ALA C 3 94 ? 181.023 151.881 139.193 1.00 284.28 357 ALA C N 1
ATOM 4742 C CA . ALA C 3 94 ? 179.690 151.313 138.922 1.00 284.14 357 ALA C CA 1
ATOM 4743 C C . ALA C 3 94 ? 179.071 150.633 140.153 1.00 284.16 357 ALA C C 1
ATOM 4744 O O . ALA C 3 94 ? 177.863 150.752 140.387 1.00 283.94 357 ALA C O 1
ATOM 4746 N N . GLU C 3 95 ? 179.898 149.932 140.933 1.00 284.36 358 GLU C N 1
ATOM 4747 C CA . GLU C 3 95 ? 179.452 149.332 142.200 1.00 284.40 358 GLU C CA 1
ATOM 4748 C C . GLU C 3 95 ? 178.993 150.383 143.216 1.00 284.32 358 GLU C C 1
ATOM 4749 O O . GLU C 3 95 ? 177.995 150.177 143.906 1.00 284.46 358 GLU C O 1
ATOM 4755 N N . GLN C 3 96 ? 179.725 151.494 143.307 1.00 284.14 359 GLN C N 1
ATOM 4756 C CA . GLN C 3 96 ? 179.311 152.634 144.147 1.00 283.41 359 GLN C CA 1
ATOM 4757 C C . GLN C 3 96 ? 178.088 153.367 143.574 1.00 282.63 359 GLN C C 1
ATOM 4758 O O . GLN C 3 96 ? 177.266 153.890 144.332 1.00 282.65 359 GLN C O 1
ATOM 4764 N N . LEU C 3 97 ? 177.976 153.406 142.246 1.00 281.53 360 LEU C N 1
ATOM 4765 C CA . LEU C 3 97 ? 176.749 153.882 141.580 1.00 280.40 360 LEU C CA 1
ATOM 4766 C C . LEU C 3 97 ? 175.498 153.102 142.024 1.00 280.15 360 LEU C C 1
ATOM 4767 O O . LEU C 3 97 ? 174.436 153.702 142.229 1.00 280.00 360 LEU C O 1
ATOM 4772 N N . LYS C 3 98 ? 175.639 151.782 142.189 1.00 280.11 361 LYS C N 1
ATOM 4773 C CA . LYS C 3 98 ? 174.548 150.941 142.735 1.00 279.80 361 LYS C CA 1
ATOM 4774 C C . LYS C 3 98 ? 174.117 151.396 144.136 1.00 280.80 361 LYS C C 1
ATOM 4775 O O . LYS C 3 98 ? 172.922 151.425 144.445 1.00 280.88 361 LYS C O 1
ATOM 4781 N N . THR C 3 99 ? 175.099 151.735 144.974 1.00 282.14 362 THR C N 1
ATOM 4782 C CA . THR C 3 99 ? 174.845 152.113 146.371 1.00 283.16 362 THR C CA 1
ATOM 4783 C C . THR C 3 99 ? 174.077 153.430 146.450 1.00 285.08 362 THR C C 1
ATOM 4784 O O . THR C 3 99 ? 173.060 153.515 147.140 1.00 285.26 362 THR C O 1
ATOM 4788 N N . THR C 3 100 ? 174.570 154.443 145.739 1.00 287.53 363 THR C N 1
ATOM 4789 C CA . THR C 3 100 ? 173.876 155.741 145.649 1.00 289.27 363 THR C CA 1
ATOM 4790 C C . THR C 3 100 ? 172.525 155.649 144.919 1.00 291.43 363 THR C C 1
ATOM 4791 O O . THR C 3 100 ? 171.571 156.351 145.286 1.00 291.55 363 THR C O 1
ATOM 4795 N N . ARG C 3 101 ? 172.454 154.791 143.896 1.00 294.11 364 ARG C N 1
ATOM 4796 C CA . ARG C 3 101 ? 171.186 154.483 143.216 1.00 295.69 364 ARG C CA 1
ATOM 4797 C C . ARG C 3 101 ? 170.158 153.977 144.234 1.00 295.67 364 ARG C C 1
ATOM 4798 O O . ARG C 3 101 ? 169.102 154.598 144.412 1.00 295.81 364 ARG C O 1
ATOM 4806 N N . ASN C 3 102 ? 170.492 152.873 144.907 1.00 295.51 365 ASN C N 1
ATOM 4807 C CA . ASN C 3 102 ? 169.639 152.282 145.954 1.00 294.75 365 ASN C CA 1
ATOM 4808 C C . ASN C 3 102 ? 169.369 153.225 147.132 1.00 293.44 365 ASN C C 1
ATOM 4809 O O . ASN C 3 102 ? 168.306 153.151 147.754 1.00 293.26 365 ASN C O 1
ATOM 4814 N N . ALA C 3 103 ? 170.335 154.091 147.437 1.00 291.86 366 ALA C N 1
ATOM 4815 C CA . ALA C 3 103 ? 170.207 155.071 148.519 1.00 290.49 366 ALA C CA 1
ATOM 4816 C C . ALA C 3 103 ? 169.098 156.087 148.258 1.00 289.14 366 ALA C C 1
ATOM 4817 O O . ALA C 3 103 ? 168.259 156.313 149.132 1.00 289.12 366 ALA C O 1
ATOM 4819 N N . TYR C 3 104 ? 169.098 156.692 147.067 1.00 287.44 367 TYR C N 1
ATOM 4820 C CA . TYR C 3 104 ? 168.072 157.690 146.702 1.00 285.84 367 TYR C CA 1
ATOM 4821 C C . TYR C 3 104 ? 167.214 157.338 145.480 1.00 285.53 367 TYR C C 1
ATOM 4822 O O . TYR C 3 104 ? 165.986 157.279 145.580 1.00 285.44 367 TYR C O 1
ATOM 4831 N N . ILE C 3 105 ? 167.882 157.278 144.332 1.00 285.18 368 ILE C N 1
ATOM 4832 C CA . ILE C 3 105 ? 167.258 157.038 143.035 1.00 284.59 368 ILE C CA 1
ATOM 4833 C C . ILE C 3 105 ? 166.266 155.889 142.973 1.00 284.21 368 ILE C C 1
ATOM 4834 O O . ILE C 3 105 ? 165.085 156.103 142.708 1.00 284.22 368 ILE C O 1
ATOM 4839 N N . GLN C 3 106 ? 166.732 154.678 143.252 1.00 283.73 369 GLN C N 1
ATOM 4840 C CA . GLN C 3 106 ? 165.856 153.520 143.170 1.00 283.01 369 GLN C CA 1
ATOM 4841 C C . GLN C 3 106 ? 164.688 153.629 144.139 1.00 282.57 369 GLN C C 1
ATOM 4842 O O . GLN C 3 106 ? 163.565 153.269 143.791 1.00 282.67 369 GLN C O 1
ATOM 4848 N N . LYS C 3 107 ? 164.934 154.122 145.349 1.00 281.88 370 LYS C N 1
ATOM 4849 C CA . LYS C 3 107 ? 163.839 154.257 146.295 1.00 280.90 370 LYS C CA 1
ATOM 4850 C C . LYS C 3 107 ? 162.812 155.231 145.731 1.00 280.51 370 LYS C C 1
ATOM 4851 O O . LYS C 3 107 ? 161.612 154.966 145.766 1.00 280.42 370 LYS C O 1
ATOM 4857 N N . TYR C 3 108 ? 163.285 156.359 145.210 1.00 280.09 371 TYR C N 1
ATOM 4858 C CA . TYR C 3 108 ? 162.392 157.347 144.608 1.00 279.29 371 TYR C CA 1
ATOM 4859 C C . TYR C 3 108 ? 161.728 156.875 143.313 1.00 278.48 371 TYR C C 1
ATOM 4860 O O . TYR C 3 108 ? 160.540 157.108 143.090 1.00 278.37 371 TYR C O 1
ATOM 4869 N N . LEU C 3 109 ? 162.508 156.218 142.461 1.00 277.45 372 LEU C N 1
ATOM 4870 C CA . LEU C 3 109 ? 161.998 155.711 141.191 1.00 276.07 372 LEU C CA 1
ATOM 4871 C C . LEU C 3 109 ? 160.936 154.640 141.397 1.00 275.43 372 LEU C C 1
ATOM 4872 O O . LEU C 3 109 ? 159.928 154.612 140.694 1.00 275.38 372 LEU C O 1
ATOM 4877 N N . GLU C 3 110 ? 161.165 153.758 142.363 1.00 202.24 373 GLU C N 1
ATOM 4878 C CA . GLU C 3 110 ? 160.209 152.697 142.646 1.00 201.18 373 GLU C CA 1
ATOM 4879 C C . GLU C 3 110 ? 158.969 153.264 143.319 1.00 200.81 373 GLU C C 1
ATOM 4880 O O . GLU C 3 110 ? 158.012 152.543 143.592 1.00 200.46 373 GLU C O 1
ATOM 4886 N N . ARG C 3 111 ? 159.009 154.563 143.600 1.00 200.57 374 ARG C N 1
ATOM 4887 C CA . ARG C 3 111 ? 157.870 155.261 144.178 1.00 200.27 374 ARG C CA 1
ATOM 4888 C C . ARG C 3 111 ? 157.123 156.013 143.091 1.00 199.15 374 ARG C C 1
ATOM 4889 O O . ARG C 3 111 ? 155.895 156.022 143.060 1.00 199.14 374 ARG C O 1
ATOM 4897 N N . ALA C 3 112 ? 157.877 156.651 142.20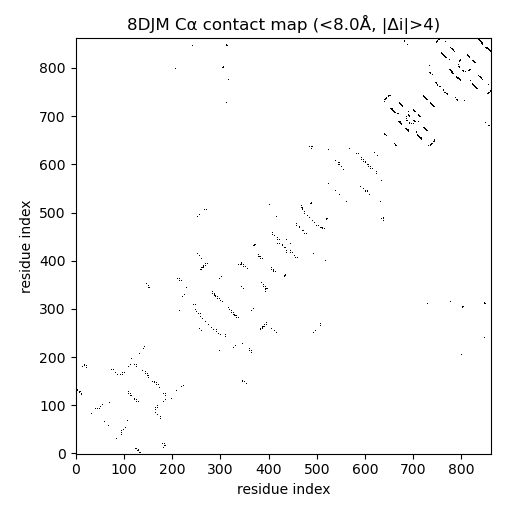3 1.00 197.79 375 ALA C N 1
ATOM 4898 C CA . ALA C 3 112 ? 157.283 157.401 141.108 1.00 196.42 375 ALA C CA 1
ATOM 4899 C C . ALA C 3 112 ? 156.520 156.488 140.158 1.00 195.28 375 ALA C C 1
ATOM 4900 O O . ALA C 3 112 ? 155.424 156.822 139.713 1.00 195.07 375 ALA C O 1
ATOM 4902 N N . ARG C 3 113 ? 157.105 155.338 139.843 1.00 194.07 376 ARG C N 1
ATOM 4903 C CA . ARG C 3 113 ? 156.455 154.389 138.950 1.00 192.65 376 ARG C CA 1
ATOM 4904 C C . ARG C 3 113 ? 155.181 153.853 139.572 1.00 190.33 376 ARG C C 1
ATOM 4905 O O . ARG C 3 113 ? 154.167 153.704 138.903 1.00 189.70 376 ARG C O 1
ATOM 4913 N N . SER C 3 114 ? 155.236 153.564 140.865 1.00 188.08 377 SER C N 1
ATOM 4914 C CA . SER C 3 114 ? 154.073 153.051 141.566 1.00 186.21 377 SER C CA 1
ATOM 4915 C C . SER C 3 114 ? 152.962 154.087 141.558 1.00 184.47 377 SER C C 1
ATOM 4916 O O . SER C 3 114 ? 151.797 153.761 141.366 1.00 184.13 377 SER C O 1
ATOM 4919 N N . THR C 3 115 ? 153.328 155.341 141.786 1.00 182.97 378 THR C N 1
ATOM 4920 C CA . THR C 3 115 ? 152.363 156.429 141.794 1.00 181.50 378 THR C CA 1
ATOM 4921 C C . THR C 3 115 ? 151.715 156.667 140.437 1.00 180.24 378 THR C C 1
ATOM 4922 O O . THR C 3 115 ? 150.519 156.935 140.349 1.00 180.00 378 THR C O 1
ATOM 4926 N N . LEU C 3 116 ? 152.515 156.579 139.381 1.00 178.89 379 LEU C N 1
ATOM 4927 C CA . LEU C 3 116 ? 152.025 156.829 138.029 1.00 177.92 379 LEU C CA 1
ATOM 4928 C C . LEU C 3 116 ? 150.954 155.862 137.536 1.00 177.44 379 LEU C C 1
ATOM 4929 O O . LEU C 3 116 ? 149.982 156.271 136.914 1.00 177.07 379 LEU C O 1
ATOM 4934 N N . GLN C 3 117 ? 151.145 154.578 137.795 1.00 92.39 380 GLN C N 1
ATOM 4935 C CA . GLN C 3 117 ? 150.177 153.569 137.386 1.00 92.55 380 GLN C CA 1
ATOM 4936 C C . GLN C 3 117 ? 148.840 153.710 138.112 1.00 93.90 380 GLN C C 1
ATOM 4937 O O . GLN C 3 117 ? 147.787 153.506 137.525 1.00 95.16 380 GLN C O 1
ATOM 4943 N N . LYS C 3 118 ? 148.886 154.075 139.387 1.00 98.04 381 LYS C N 1
ATOM 4944 C CA . LYS C 3 118 ? 147.673 154.185 140.184 1.00 100.89 381 LYS C CA 1
ATOM 4945 C C . LYS C 3 118 ? 146.705 155.202 139.621 1.00 108.96 381 LYS C C 1
ATOM 4946 O O . LYS C 3 118 ? 145.502 154.970 139.625 1.00 109.80 381 LYS C O 1
ATOM 4952 N N . GLU C 3 119 ? 147.207 156.336 139.148 1.00 120.02 382 GLU C N 1
ATOM 4953 C CA . GLU C 3 119 ? 146.301 157.327 138.583 1.00 127.67 382 GLU C CA 1
ATOM 4954 C C . GLU C 3 119 ? 145.642 156.781 137.330 1.00 132.34 382 GLU C C 1
ATOM 4955 O O . GLU C 3 119 ? 144.461 157.024 137.106 1.00 132.60 382 GLU C O 1
ATOM 4961 N N . VAL C 3 120 ? 146.385 156.044 136.505 1.00 137.59 383 VAL C N 1
ATOM 4962 C CA . VAL C 3 120 ? 145.737 155.481 135.315 1.00 140.15 383 VAL C CA 1
ATOM 4963 C C . VAL C 3 120 ? 145.234 154.049 135.511 1.00 140.35 383 VAL C C 1
ATOM 4964 O O . VAL C 3 120 ? 144.032 153.781 135.440 1.00 140.00 383 VAL C O 1
ATOM 4968 N N . ASP D 4 1 ? 153.182 141.273 161.109 1.00 146.88 20 ASP L N 1
ATOM 4969 C CA . ASP D 4 1 ? 152.685 140.985 162.495 1.00 146.03 20 ASP L CA 1
ATOM 4970 C C . ASP D 4 1 ? 152.493 142.278 163.291 1.00 143.95 20 ASP L C 1
ATOM 4971 O O . ASP D 4 1 ? 153.468 142.908 163.711 1.00 143.98 20 ASP L O 1
ATOM 4976 N N . ILE D 4 2 ? 151.234 142.661 163.488 1.00 141.08 21 ILE L N 1
ATOM 4977 C CA . ILE D 4 2 ? 150.886 143.873 164.230 1.00 138.67 21 ILE L CA 1
ATOM 4978 C C . ILE D 4 2 ? 151.002 143.572 165.727 1.00 137.28 21 ILE L C 1
ATOM 4979 O O . ILE D 4 2 ? 150.111 142.956 166.318 1.00 137.81 21 ILE L O 1
ATOM 4984 N N . LEU D 4 3 ? 152.112 144.009 166.320 1.00 135.25 22 LEU L N 1
ATOM 4985 C CA . LEU D 4 3 ? 152.416 143.742 167.728 1.00 133.92 22 LEU L CA 1
ATOM 4986 C C . LEU D 4 3 ? 151.502 144.541 168.659 1.00 133.84 22 LEU L C 1
ATOM 4987 O O . LEU D 4 3 ? 151.503 145.773 168.628 1.00 133.96 22 LEU L O 1
ATOM 4992 N N . LEU D 4 4 ? 150.731 143.825 169.478 1.00 133.95 23 LEU L N 1
ATOM 4993 C CA . LEU D 4 4 ? 149.851 144.424 170.488 1.00 134.26 23 LEU L CA 1
ATOM 4994 C C . LEU D 4 4 ? 150.500 144.370 171.877 1.00 137.04 23 LEU L C 1
ATOM 4995 O O . LEU D 4 4 ? 151.300 143.475 172.165 1.00 137.02 23 LEU L O 1
ATOM 5000 N N . THR D 4 5 ? 150.137 145.335 172.724 1.00 140.84 24 THR L N 1
ATOM 5001 C CA . THR D 4 5 ? 150.697 145.505 174.081 1.00 143.80 24 THR L CA 1
ATOM 5002 C C . THR D 4 5 ? 149.555 145.766 175.088 1.00 147.58 24 THR L C 1
ATOM 5003 O O . THR D 4 5 ? 148.493 146.240 174.694 1.00 147.87 24 THR L O 1
ATOM 5007 N N . GLN D 4 6 ? 149.776 145.451 176.372 1.00 152.19 25 GLN L N 1
ATOM 5008 C CA . GLN D 4 6 ? 148.757 145.613 177.453 1.00 155.28 25 GLN L CA 1
ATOM 5009 C C . GLN D 4 6 ? 149.377 146.048 178.798 1.00 158.57 25 GLN L C 1
ATOM 5010 O O . GLN D 4 6 ? 150.457 145.549 179.132 1.00 158.69 25 GLN L O 1
ATOM 5016 N N . SER D 4 7 ? 148.710 146.910 179.595 1.00 162.64 26 SER L N 1
ATOM 5017 C CA . SER D 4 7 ? 149.464 147.669 180.665 1.00 165.99 26 SER L CA 1
ATOM 5018 C C . SER D 4 7 ? 149.350 147.552 182.215 1.00 169.12 26 SER L C 1
ATOM 5019 O O . SER D 4 7 ? 150.325 147.942 182.868 1.00 169.44 26 SER L O 1
ATOM 5022 N N . PRO D 4 8 ? 148.237 147.066 182.831 1.00 172.74 27 PRO L N 1
ATOM 5023 C CA . PRO D 4 8 ? 148.749 146.454 184.056 1.00 174.67 27 PRO L CA 1
ATOM 5024 C C . PRO D 4 8 ? 149.014 144.997 183.565 1.00 177.00 27 PRO L C 1
ATOM 5025 O O . PRO D 4 8 ? 148.344 144.515 182.622 1.00 177.42 27 PRO L O 1
ATOM 5029 N N . ALA D 4 9 ? 150.033 144.341 184.104 1.00 179.55 28 ALA L N 1
ATOM 5030 C CA . ALA D 4 9 ? 150.237 142.912 183.813 1.00 180.71 28 ALA L CA 1
ATOM 5031 C C . ALA D 4 9 ? 149.331 142.094 184.724 1.00 182.14 28 ALA L C 1
ATOM 5032 O O . ALA D 4 9 ? 148.675 141.139 184.294 1.00 182.20 28 ALA L O 1
ATOM 5034 N N . ILE D 4 10 ? 149.311 142.508 185.985 1.00 183.84 29 ILE L N 1
ATOM 5035 C CA . ILE D 4 10 ? 148.444 141.957 187.017 1.00 184.89 29 ILE L CA 1
ATOM 5036 C C . ILE D 4 10 ? 147.699 143.152 187.607 1.00 186.01 29 ILE L C 1
ATOM 5037 O O . ILE D 4 10 ? 148.324 144.121 188.050 1.00 186.12 29 ILE L O 1
ATOM 5042 N N . LEU D 4 11 ? 146.370 143.101 187.584 1.00 187.32 30 LEU L N 1
ATOM 5043 C CA . LEU D 4 11 ? 145.559 144.187 188.133 1.00 188.25 30 LEU L CA 1
ATOM 5044 C C . LEU D 4 11 ? 144.885 143.748 189.432 1.00 189.01 30 LEU L C 1
ATOM 5045 O O . LEU D 4 11 ? 144.113 142.786 189.443 1.00 189.25 30 LEU L O 1
ATOM 5050 N N . SER D 4 12 ? 145.193 144.461 190.516 1.00 189.69 31 SER L N 1
ATOM 5051 C CA . SER D 4 12 ? 144.594 144.222 191.832 1.00 189.94 31 SER L CA 1
ATOM 5052 C C . SER D 4 12 ? 143.405 145.158 192.041 1.00 190.36 31 SER L C 1
ATOM 5053 O O . SER D 4 12 ? 143.556 146.380 191.980 1.00 190.12 31 SER L O 1
ATOM 5056 N N . VAL D 4 13 ? 142.233 144.570 192.287 1.00 191.02 32 VAL L N 1
ATOM 5057 C CA . VAL D 4 13 ? 140.966 145.309 192.409 1.00 191.57 32 VAL L CA 1
ATOM 5058 C C . VAL D 4 13 ? 140.214 144.892 193.674 1.00 192.59 32 VAL L C 1
ATOM 5059 O O . VAL D 4 13 ? 140.648 143.997 194.405 1.00 192.66 32 VAL L O 1
ATOM 5063 N N . SER D 4 14 ? 139.089 145.564 193.914 1.00 193.76 33 SER L N 1
ATOM 5064 C CA . SER D 4 14 ? 138.154 145.215 194.989 1.00 194.69 33 SER L CA 1
ATOM 5065 C C . SER D 4 14 ? 136.740 145.071 194.409 1.00 195.61 33 SER L C 1
ATOM 5066 O O . SER D 4 14 ? 136.426 145.720 193.404 1.00 195.59 33 SER L O 1
ATOM 5069 N N . PRO D 4 15 ? 135.879 144.231 195.033 1.00 196.75 34 PRO L N 1
ATOM 5070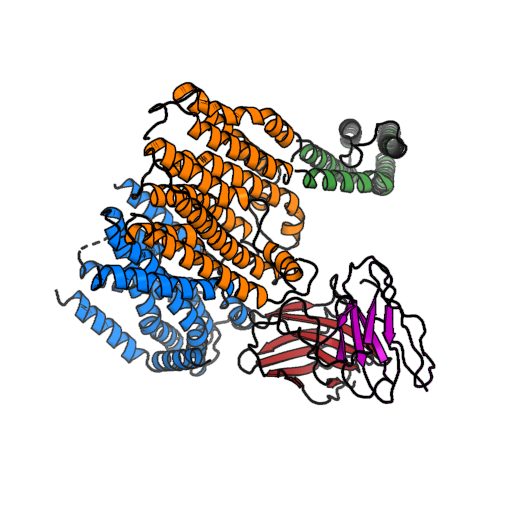 C CA . PRO D 4 15 ? 134.529 144.041 194.479 1.00 197.20 34 PRO L CA 1
ATOM 5071 C C . PRO D 4 15 ? 133.666 145.307 194.547 1.00 197.68 34 PRO L C 1
ATOM 5072 O O . PRO D 4 15 ? 133.495 145.879 195.627 1.00 198.37 34 PRO L O 1
ATOM 5076 N N . GLY D 4 16 ? 133.147 145.728 193.393 1.00 197.73 35 GLY L N 1
ATOM 5077 C CA . GLY D 4 16 ? 132.314 146.933 193.279 1.00 196.51 35 GLY L CA 1
ATOM 5078 C C . GLY D 4 16 ? 132.930 148.063 192.468 1.00 195.49 35 GLY L C 1
ATOM 5079 O O . GLY D 4 16 ? 132.216 148.777 191.762 1.00 194.84 35 GLY L O 1
ATOM 5080 N N . GLU D 4 17 ? 134.248 148.230 192.576 1.00 194.63 36 GLU L N 1
ATOM 5081 C CA . GLU D 4 17 ? 134.962 149.324 191.902 1.00 193.84 36 GLU L CA 1
ATOM 5082 C C . GLU D 4 17 ? 135.108 149.092 190.398 1.00 192.44 36 GLU L C 1
ATOM 5083 O O . GLU D 4 17 ? 135.133 147.948 189.934 1.00 192.45 36 GLU L O 1
ATOM 5089 N N . ARG D 4 18 ? 135.209 150.191 189.651 1.00 190.60 37 ARG L N 1
ATOM 5090 C CA . ARG D 4 18 ? 135.373 150.144 188.196 1.00 189.45 37 ARG L CA 1
ATOM 5091 C C . ARG D 4 18 ? 136.823 149.832 187.832 1.00 184.62 37 ARG L C 1
ATOM 5092 O O . ARG D 4 18 ? 137.751 150.249 188.532 1.00 184.28 37 ARG L O 1
ATOM 5100 N N . VAL D 4 19 ? 136.998 149.100 186.733 1.00 178.88 38 VAL L N 1
ATOM 5101 C CA . VAL D 4 19 ? 138.323 148.720 186.225 1.00 174.20 38 VAL L CA 1
ATOM 5102 C C . VAL D 4 19 ? 138.440 149.061 184.742 1.00 169.28 38 VAL L C 1
ATOM 5103 O O . VAL D 4 19 ? 137.429 149.254 184.063 1.00 168.62 38 VAL L O 1
ATOM 5107 N N . SER D 4 20 ? 139.677 149.142 184.256 1.00 163.58 39 SER L N 1
ATOM 5108 C CA . SER D 4 20 ? 139.955 149.456 182.850 1.00 159.37 39 SER L CA 1
ATOM 5109 C C . SER D 4 20 ? 141.266 148.831 182.382 1.00 155.11 39 SER L C 1
ATOM 5110 O O . SER D 4 20 ? 142.277 148.906 183.085 1.00 154.60 39 SER L O 1
ATOM 5113 N N . PHE D 4 21 ? 141.236 148.217 181.197 1.00 150.40 40 PHE L N 1
ATOM 5114 C CA . PHE D 4 21 ? 142.447 147.688 180.545 1.00 146.75 40 PHE L CA 1
ATOM 5115 C C . PHE D 4 21 ? 142.833 148.589 179.370 1.00 144.77 40 PHE L C 1
ATOM 5116 O O . PHE D 4 21 ? 142.129 149.558 179.072 1.00 144.68 40 PHE L O 1
ATOM 5124 N N . SER D 4 22 ? 143.949 148.272 178.712 1.00 142.34 41 SER L N 1
ATOM 5125 C CA . SER D 4 22 ? 144.467 149.103 177.616 1.00 140.40 41 SER L CA 1
ATOM 5126 C C . SER D 4 22 ? 145.268 148.302 176.585 1.00 138.44 41 SER L C 1
ATOM 5127 O O . SER D 4 22 ? 146.476 148.116 176.735 1.00 138.28 41 SER L O 1
ATOM 5130 N N . CYS D 4 23 ? 144.581 147.848 175.536 1.00 135.85 42 CYS L N 1
ATOM 5131 C CA . CYS D 4 23 ? 145.214 147.143 174.420 1.00 134.55 42 CYS L CA 1
ATOM 5132 C C . CYS D 4 23 ? 145.695 148.140 173.360 1.00 140.01 42 CYS L C 1
ATOM 5133 O O . CYS D 4 23 ? 145.004 148.404 172.375 1.00 140.34 42 CYS L O 1
ATOM 5136 N N . ARG D 4 24 ? 146.887 148.688 173.581 1.00 147.13 43 ARG L N 1
ATOM 5137 C CA . ARG D 4 24 ? 147.472 149.705 172.704 1.00 152.45 43 ARG L CA 1
ATOM 5138 C C . ARG D 4 24 ? 148.256 149.056 171.559 1.00 152.81 43 ARG L C 1
ATOM 5139 O O . ARG D 4 24 ? 149.286 148.419 171.791 1.00 152.54 43 ARG L O 1
ATOM 5147 N N . ALA D 4 25 ? 147.773 149.233 170.329 1.00 153.25 44 ALA L N 1
ATOM 5148 C CA . ALA D 4 25 ? 148.416 148.645 169.147 1.00 153.98 44 ALA L CA 1
ATOM 5149 C C . ALA D 4 25 ? 149.681 149.394 168.732 1.00 154.40 44 ALA L C 1
ATOM 5150 O O . ALA D 4 25 ? 149.941 150.509 169.190 1.00 154.72 44 ALA L O 1
ATOM 5152 N N . SER D 4 26 ? 150.463 148.753 167.866 1.00 154.71 45 SER L N 1
ATOM 5153 C CA . SER D 4 26 ? 151.670 149.353 167.283 1.00 154.27 45 SER L CA 1
ATOM 5154 C C . SER D 4 26 ? 151.322 150.199 166.057 1.00 153.62 45 SER L C 1
ATOM 5155 O O . SER D 4 26 ? 151.869 151.289 165.876 1.00 153.74 45 SER L O 1
ATOM 5158 N N . GLN D 4 27 ? 150.417 149.680 165.225 1.00 152.57 46 GLN L N 1
ATOM 5159 C CA . GLN D 4 27 ? 149.921 150.372 164.030 1.00 151.32 46 GLN L CA 1
ATOM 5160 C C . GLN D 4 27 ? 148.471 150.811 164.209 1.00 148.74 46 GLN L C 1
ATOM 5161 O O . GLN D 4 27 ? 147.815 150.460 165.195 1.00 148.50 46 GLN L O 1
ATOM 5167 N N . SER D 4 28 ? 147.986 151.585 163.241 1.00 145.63 47 SER L N 1
ATOM 5168 C CA . SER D 4 28 ? 146.567 151.928 163.137 1.00 142.73 47 SER L CA 1
ATOM 5169 C C . SER D 4 28 ? 145.812 150.757 162.505 1.00 139.28 47 SER L C 1
ATOM 5170 O O . SER D 4 28 ? 146.043 150.426 161.339 1.00 139.08 47 SER L O 1
ATOM 5173 N N . ILE D 4 29 ? 144.911 150.149 163.278 1.00 134.97 48 ILE L N 1
ATOM 5174 C CA . ILE D 4 29 ? 144.169 148.940 162.861 1.00 131.41 48 ILE L CA 1
ATOM 5175 C C . ILE D 4 29 ? 142.658 149.182 162.732 1.00 127.89 48 ILE L C 1
ATOM 5176 O O . ILE D 4 29 ? 141.861 148.241 162.797 1.00 127.81 48 ILE L O 1
ATOM 5181 N N . GLY D 4 30 ? 142.278 150.441 162.514 1.00 123.58 49 GLY L N 1
ATOM 5182 C CA . GLY D 4 30 ? 140.871 150.836 162.438 1.00 120.55 49 GLY L CA 1
ATOM 5183 C C . GLY D 4 30 ? 140.138 150.580 163.743 1.00 117.54 49 GLY L C 1
ATOM 5184 O O . GLY D 4 30 ? 140.641 150.921 164.812 1.00 117.40 49 GLY L O 1
ATOM 5185 N N . THR D 4 31 ? 138.962 149.957 163.649 1.00 113.90 50 THR L N 1
ATOM 5186 C CA . THR D 4 31 ? 138.152 149.597 164.827 1.00 111.18 50 THR L CA 1
ATOM 5187 C C . THR D 4 31 ? 138.027 148.070 164.991 1.00 108.37 50 THR L C 1
ATOM 5188 O O . THR D 4 31 ? 136.999 147.570 165.452 1.00 108.12 50 THR L O 1
ATOM 5192 N N . SER D 4 32 ? 139.091 147.348 164.638 1.00 105.13 51 SER L N 1
ATOM 5193 C CA . SER D 4 32 ? 139.115 145.880 164.678 1.00 101.81 51 SER L CA 1
ATOM 5194 C C . SER D 4 32 ? 139.909 145.353 165.877 1.00 99.11 51 SER L C 1
ATOM 5195 O O . SER D 4 32 ? 141.111 145.091 165.776 1.00 98.96 51 SER L O 1
ATOM 5198 N N . ILE D 4 33 ? 139.223 145.226 167.013 1.00 95.83 52 ILE L N 1
ATOM 5199 C CA . ILE D 4 33 ? 139.750 144.545 168.204 1.00 93.10 52 ILE L CA 1
ATOM 5200 C C . ILE D 4 33 ? 138.676 143.589 168.747 1.00 91.88 52 ILE L C 1
ATOM 5201 O O . ILE D 4 33 ? 137.485 143.787 168.504 1.00 91.98 52 ILE L O 1
ATOM 5206 N N . HIS D 4 34 ? 139.107 142.552 169.466 1.00 90.36 53 HIS L N 1
ATOM 5207 C CA . HIS D 4 34 ? 138.199 141.592 170.111 1.00 89.55 53 HIS L CA 1
ATOM 5208 C C . HIS D 4 34 ? 138.752 141.199 171.471 1.00 86.83 53 HIS L C 1
ATOM 5209 O O . HIS D 4 34 ? 139.888 140.729 171.560 1.00 86.60 53 HIS L O 1
ATOM 5216 N N . TRP D 4 35 ? 137.942 141.378 172.513 1.00 83.69 54 TRP L N 1
ATOM 5217 C CA . TRP D 4 35 ? 138.330 141.037 173.883 1.00 81.91 54 TRP L CA 1
ATOM 5218 C C . TRP D 4 35 ? 137.753 139.684 174.305 1.00 81.00 54 TRP L C 1
ATOM 5219 O O . TRP D 4 35 ? 136.528 139.513 174.355 1.00 80.74 54 TRP L O 1
ATOM 5230 N N . TYR D 4 36 ? 138.646 138.735 174.594 1.00 80.23 55 TYR L N 1
ATOM 5231 C CA . TYR D 4 36 ? 138.273 137.413 175.106 1.00 79.50 55 TYR L CA 1
ATOM 5232 C C . TYR D 4 36 ? 138.598 137.303 176.589 1.00 82.52 55 TYR L C 1
ATOM 5233 O O . TYR D 4 36 ? 139.607 137.834 177.050 1.00 82.47 55 TYR L O 1
ATOM 5242 N N . GLN D 4 37 ? 137.737 136.590 177.311 1.00 86.76 56 GLN L N 1
ATOM 5243 C CA . GLN D 4 37 ? 137.882 136.326 178.739 1.00 90.86 56 GLN L CA 1
ATOM 5244 C C . GLN D 4 37 ? 138.105 134.826 178.920 1.00 95.06 56 GLN L C 1
ATOM 5245 O O . GLN D 4 37 ? 137.211 134.024 178.643 1.00 95.21 56 GLN L O 1
ATOM 5251 N N . GLN D 4 38 ? 139.297 134.466 179.390 1.00 100.72 57 GLN L N 1
ATOM 5252 C CA . GLN D 4 38 ? 139.648 133.080 179.689 1.00 105.94 57 GLN L CA 1
ATOM 5253 C C . GLN D 4 38 ? 139.790 132.888 181.196 1.00 110.99 57 GLN L C 1
ATOM 5254 O O . GLN D 4 38 ? 140.681 133.473 181.832 1.00 111.03 57 GLN L O 1
ATOM 5260 N N . ARG D 4 39 ? 138.894 132.070 181.748 1.00 117.82 58 ARG L N 1
ATOM 5261 C CA . ARG D 4 39 ? 138.945 131.647 183.152 1.00 123.31 58 ARG L CA 1
ATOM 5262 C C . ARG D 4 39 ? 139.933 130.484 183.313 1.00 124.50 58 ARG L C 1
ATOM 5263 O O . ARG D 4 39 ? 140.560 130.050 182.341 1.00 125.02 58 ARG L O 1
ATOM 5271 N N . THR D 4 40 ? 140.073 129.997 184.545 1.00 125.66 59 THR L N 1
ATOM 5272 C CA . THR D 4 40 ? 140.939 128.848 184.841 1.00 125.06 59 THR L CA 1
ATOM 5273 C C . THR D 4 40 ? 140.441 127.558 184.160 1.00 124.25 59 THR L C 1
ATOM 5274 O O . THR D 4 40 ? 139.259 127.216 184.247 1.00 123.96 59 THR L O 1
ATOM 5278 N N . ASN D 4 41 ? 141.354 126.879 183.463 1.00 123.07 60 ASN L N 1
ATOM 5279 C CA . ASN D 4 41 ? 141.085 125.597 182.784 1.00 121.92 60 ASN L CA 1
ATOM 5280 C C . ASN D 4 41 ? 139.902 125.650 181.804 1.00 119.35 60 ASN L C 1
ATOM 5281 O O . ASN D 4 41 ? 139.133 124.690 181.686 1.00 119.63 60 ASN L O 1
ATOM 5286 N N . GLY D 4 42 ? 139.777 126.775 181.103 1.00 115.92 61 GLY L N 1
ATOM 5287 C CA . GLY D 4 42 ? 138.681 127.008 180.160 1.00 112.93 61 GLY L CA 1
ATOM 5288 C C . GLY D 4 42 ? 139.190 127.500 178.820 1.00 110.16 61 GLY L C 1
ATOM 5289 O O . GLY D 4 42 ? 140.399 127.604 178.604 1.00 110.04 61 GLY L O 1
ATOM 5290 N N . SER D 4 43 ? 138.251 127.786 177.922 1.00 106.84 62 SER L N 1
ATOM 5291 C CA . SER D 4 43 ? 138.550 128.371 176.614 1.00 104.79 62 SER L CA 1
ATOM 5292 C C . SER D 4 43 ? 138.246 129.873 176.635 1.00 103.18 62 SER L C 1
ATOM 5293 O O . SER D 4 43 ? 137.488 130.334 177.494 1.00 103.06 62 SER L O 1
ATOM 5296 N N . PRO D 4 44 ? 138.849 130.645 175.706 1.00 101.43 63 PRO L N 1
ATOM 5297 C CA . PRO D 4 44 ? 138.451 132.039 175.498 1.00 102.04 63 PRO L CA 1
ATOM 5298 C C . PRO D 4 44 ? 136.965 132.202 175.151 1.00 103.50 63 PRO L C 1
ATOM 5299 O O . PRO D 4 44 ? 136.411 131.394 174.401 1.00 103.61 63 PRO L O 1
ATOM 5303 N N . ARG D 4 45 ? 136.351 133.248 175.702 1.00 105.67 64 ARG L N 1
ATOM 5304 C CA . ARG D 4 45 ? 134.909 133.496 175.593 1.00 106.67 64 ARG L CA 1
ATOM 5305 C C . ARG D 4 45 ? 134.673 134.958 175.215 1.00 103.72 64 ARG L C 1
ATOM 5306 O O . ARG D 4 45 ? 134.831 135.845 176.050 1.00 103.50 64 ARG L O 1
ATOM 5314 N N . LEU D 4 46 ? 134.278 135.196 173.965 1.00 100.25 65 LEU L N 1
ATOM 5315 C CA . LEU D 4 46 ? 134.150 136.556 173.416 1.00 97.36 65 LEU L CA 1
ATOM 5316 C C . LEU D 4 46 ? 133.258 137.465 174.273 1.00 96.14 65 LEU L C 1
ATOM 5317 O O . LEU D 4 46 ? 132.193 137.041 174.727 1.00 96.39 65 LEU L O 1
ATOM 5322 N N . VAL D 4 47 ? 133.707 138.707 174.472 1.00 94.56 66 VAL L N 1
ATOM 5323 C CA . VAL D 4 47 ? 133.019 139.686 175.335 1.00 92.78 66 VAL L CA 1
ATOM 5324 C C . VAL D 4 47 ? 132.628 140.959 174.569 1.00 91.92 66 VAL L C 1
ATOM 5325 O O . VAL D 4 47 ? 131.462 141.356 174.585 1.00 91.87 66 VAL L O 1
ATOM 5329 N N . ILE D 4 48 ? 133.612 141.603 173.941 1.00 91.00 67 ILE L N 1
ATOM 5330 C CA . ILE D 4 48 ? 133.395 142.766 173.061 1.00 90.07 67 ILE L CA 1
ATOM 5331 C C . ILE D 4 48 ? 134.037 142.484 171.698 1.00 90.47 67 ILE L C 1
ATOM 5332 O O . ILE D 4 48 ? 135.166 141.991 171.633 1.00 90.19 67 ILE L O 1
ATOM 5337 N N . LYS D 4 49 ? 133.305 142.805 170.628 1.00 91.22 68 LYS L N 1
ATOM 5338 C CA . LYS D 4 49 ? 133.782 142.675 169.244 1.00 92.46 68 LYS L CA 1
ATOM 5339 C C . LYS D 4 49 ? 133.865 144.050 168.573 1.00 94.27 68 LYS L C 1
ATOM 5340 O O . LYS D 4 49 ? 133.000 144.909 168.779 1.00 94.22 68 LYS L O 1
ATOM 5346 N N . TYR D 4 50 ? 134.914 144.236 167.772 1.00 96.82 69 TYR L N 1
ATOM 5347 C CA . TYR D 4 50 ? 135.215 145.504 167.081 1.00 98.82 69 TYR L CA 1
ATOM 5348 C C . TYR D 4 50 ? 135.260 146.739 168.004 1.00 102.15 69 TYR L C 1
ATOM 5349 O O . TYR D 4 50 ? 134.884 147.850 167.611 1.00 102.56 69 TYR L O 1
ATOM 5358 N N . ALA D 4 51 ? 135.722 146.501 169.237 1.00 106.46 70 ALA L N 1
ATOM 5359 C CA . ALA D 4 51 ? 135.983 147.519 170.278 1.00 108.92 70 ALA L CA 1
ATOM 5360 C C . ALA D 4 51 ? 134.798 148.202 170.984 1.00 111.87 70 ALA L C 1
ATOM 5361 O O . ALA D 4 51 ? 135.029 148.952 171.934 1.00 111.93 70 ALA L O 1
ATOM 5363 N N . SER D 4 52 ? 133.559 147.968 170.554 1.00 115.66 71 SER L N 1
ATOM 5364 C CA . SER D 4 52 ? 132.397 148.569 171.253 1.00 119.11 71 SER L CA 1
ATOM 5365 C C . SER D 4 52 ? 131.070 147.797 171.275 1.00 122.52 71 SER L C 1
ATOM 5366 O O . SER D 4 52 ? 130.220 148.076 172.126 1.00 122.81 71 SER L O 1
ATOM 5369 N N . GLU D 4 53 ? 130.899 146.826 170.382 1.00 126.61 72 GLU L N 1
ATOM 5370 C CA . GLU D 4 53 ? 129.601 146.188 170.163 1.00 129.22 72 GLU L CA 1
ATOM 5371 C C . GLU D 4 53 ? 129.472 144.974 171.080 1.00 131.97 72 GLU L C 1
ATOM 5372 O O . GLU D 4 53 ? 130.189 143.990 170.909 1.00 132.36 72 GLU L O 1
ATOM 5378 N N . SER D 4 54 ? 128.567 145.046 172.055 1.00 135.16 73 SER L N 1
ATOM 5379 C CA . SER D 4 54 ? 128.395 143.960 173.029 1.00 137.41 73 SER L CA 1
ATOM 5380 C C . SER D 4 54 ? 127.780 142.698 172.421 1.00 139.64 73 SER L C 1
ATOM 5381 O O . SER D 4 54 ? 127.090 142.749 171.399 1.00 139.78 73 SER L O 1
ATOM 5384 N N . ILE D 4 55 ? 128.041 141.577 173.090 1.00 142.27 74 ILE L N 1
ATOM 5385 C CA . ILE D 4 55 ? 127.621 140.244 172.650 1.00 144.01 74 ILE L CA 1
ATOM 5386 C C . ILE D 4 55 ? 126.434 139.749 173.471 1.00 146.82 74 ILE L C 1
ATOM 5387 O O . ILE D 4 55 ? 126.474 139.743 174.710 1.00 147.25 74 ILE L O 1
ATOM 5392 N N . SER D 4 56 ? 125.387 139.326 172.759 1.00 150.08 75 SER L N 1
ATOM 5393 C CA . SER D 4 56 ? 124.163 138.812 173.368 1.00 152.24 75 SER L CA 1
ATOM 5394 C C . SER D 4 56 ? 124.465 137.591 174.232 1.00 154.40 75 SER L C 1
ATOM 5395 O O . SER D 4 56 ? 125.003 136.596 173.741 1.00 154.75 75 SER L O 1
ATOM 5398 N N . GLY D 4 57 ? 124.120 137.686 175.516 1.00 156.83 76 GLY L N 1
ATOM 5399 C CA . GLY D 4 57 ? 124.451 136.660 176.510 1.00 158.46 76 GLY L CA 1
ATOM 5400 C C . GLY D 4 57 ? 125.451 137.113 177.564 1.00 160.15 76 GLY L C 1
ATOM 5401 O O . GLY D 4 57 ? 125.538 136.500 178.631 1.00 160.11 76 GLY L O 1
ATOM 5402 N N . ILE D 4 58 ? 126.206 138.174 177.269 1.00 162.30 77 ILE L N 1
ATOM 5403 C CA . ILE D 4 58 ? 127.181 138.737 178.213 1.00 164.03 77 ILE L CA 1
ATOM 5404 C C . ILE D 4 58 ? 126.473 139.719 179.162 1.00 165.80 77 ILE L C 1
ATOM 5405 O O . ILE D 4 58 ? 125.554 140.424 178.735 1.00 165.84 77 ILE L O 1
ATOM 5410 N N . PRO D 4 59 ? 126.883 139.757 180.453 1.00 167.91 78 PRO L N 1
ATOM 5411 C CA . PRO D 4 59 ? 126.406 140.802 181.371 1.00 168.62 78 PRO L CA 1
ATOM 5412 C C . PRO D 4 59 ? 126.712 142.226 180.891 1.00 169.19 78 PRO L C 1
ATOM 5413 O O . PRO D 4 59 ? 127.771 142.475 180.311 1.00 169.39 78 PRO L O 1
ATOM 5417 N N . SER D 4 60 ? 125.789 143.147 181.163 1.00 169.58 79 SER L N 1
ATOM 5418 C CA . SER D 4 60 ? 125.851 144.519 180.636 1.00 169.27 79 SER L CA 1
ATOM 5419 C C . SER D 4 60 ? 127.011 145.380 181.161 1.00 168.54 79 SER L C 1
ATOM 5420 O O . SER D 4 60 ? 127.322 146.414 180.567 1.00 168.32 79 SER L O 1
ATOM 5423 N N . ARG D 4 61 ? 127.627 144.966 182.268 1.00 167.68 80 ARG L N 1
ATOM 5424 C CA . ARG D 4 61 ? 128.799 145.662 182.831 1.00 166.35 80 ARG L CA 1
ATOM 5425 C C . ARG D 4 61 ? 130.021 145.751 181.902 1.00 160.95 80 ARG L C 1
ATOM 5426 O O . ARG D 4 61 ? 130.806 146.696 182.012 1.00 160.45 80 ARG L O 1
ATOM 5434 N N . PHE D 4 62 ? 130.175 144.783 180.998 1.00 154.66 81 PHE L N 1
ATOM 5435 C CA . PHE D 4 62 ? 131.256 144.809 180.006 1.00 149.37 81 PHE L CA 1
ATOM 5436 C C . PHE D 4 62 ? 130.954 145.828 178.908 1.00 146.83 81 PHE L C 1
ATOM 5437 O O . PHE D 4 62 ? 130.005 145.656 178.138 1.00 146.42 81 PHE L O 1
ATOM 5445 N N . SER D 4 63 ? 131.763 146.887 178.856 1.00 144.05 82 SER L N 1
ATOM 5446 C CA . SER D 4 63 ? 131.622 147.957 177.867 1.00 142.32 82 SER L CA 1
ATOM 5447 C C . SER D 4 63 ? 132.986 148.347 177.303 1.00 140.86 82 SER L C 1
ATOM 5448 O O . SER D 4 63 ? 133.896 148.710 178.055 1.00 140.56 82 SER L O 1
ATOM 5451 N N . GLY D 4 64 ? 133.114 148.264 175.980 1.00 139.49 83 GLY L N 1
ATOM 5452 C CA . GLY D 4 64 ? 134.346 148.625 175.276 1.00 138.26 83 GLY L CA 1
ATOM 5453 C C . GLY D 4 64 ? 134.318 150.061 174.787 1.00 137.11 83 GLY L C 1
ATOM 5454 O O . GLY D 4 64 ? 133.247 150.658 174.648 1.00 136.74 83 GLY L O 1
ATOM 5455 N N . SER D 4 65 ? 135.502 150.610 174.525 1.00 136.17 84 SER L N 1
ATOM 5456 C CA . SER D 4 65 ? 135.627 151.972 173.993 1.00 135.70 84 SER L CA 1
ATOM 5457 C C . SER D 4 65 ? 136.972 152.200 173.307 1.00 135.25 84 SER L C 1
ATOM 5458 O O . SER D 4 65 ? 137.879 151.370 173.395 1.00 135.02 84 SER L O 1
ATOM 5461 N N . GLY D 4 66 ? 137.073 153.328 172.607 1.00 134.78 85 GLY L N 1
ATOM 5462 C CA . GLY D 4 66 ? 138.307 153.743 171.935 1.00 134.69 85 GLY L CA 1
ATOM 5463 C C . GLY D 4 66 ? 138.395 153.274 170.494 1.00 134.63 85 GLY L C 1
ATOM 5464 O O . GLY D 4 66 ? 137.719 152.323 170.093 1.00 134.77 85 GLY L O 1
ATOM 5465 N N . SER D 4 67 ? 139.235 153.958 169.720 1.00 134.55 86 SER L N 1
ATOM 5466 C CA . SER D 4 67 ? 139.472 153.635 168.310 1.00 134.13 86 SER L CA 1
ATOM 5467 C C . SER D 4 67 ? 140.818 154.191 167.837 1.00 133.93 86 SER L C 1
ATOM 5468 O O . SER D 4 67 ? 141.456 154.988 168.530 1.00 134.14 86 SER L O 1
ATOM 5471 N N . GLY D 4 68 ? 141.233 153.751 166.652 1.00 133.38 87 GLY L N 1
ATOM 5472 C CA . GLY D 4 68 ? 142.502 154.155 166.041 1.00 133.03 87 GLY L CA 1
ATOM 5473 C C . GLY D 4 68 ? 143.646 153.234 166.428 1.00 132.72 87 GLY L C 1
ATOM 5474 O O . GLY D 4 68 ? 143.921 152.254 165.734 1.00 132.55 87 GLY L O 1
ATOM 5475 N N . THR D 4 69 ? 144.306 153.562 167.538 1.00 132.49 88 THR L N 1
ATOM 5476 C CA . THR D 4 69 ? 145.447 152.789 168.067 1.00 132.19 88 THR L CA 1
ATOM 5477 C C . THR D 4 69 ? 145.218 152.317 169.510 1.00 132.17 88 THR L C 1
ATOM 5478 O O . THR D 4 69 ? 145.480 151.153 169.835 1.00 132.14 88 THR L O 1
ATOM 5482 N N . ASP D 4 70 ? 144.767 153.233 170.366 1.00 132.13 89 ASP L N 1
ATOM 5483 C CA . ASP D 4 70 ? 144.450 152.939 171.765 1.00 131.79 89 ASP L CA 1
ATOM 5484 C C . ASP D 4 70 ? 143.020 152.405 171.882 1.00 130.93 89 ASP L C 1
ATOM 5485 O O . ASP D 4 70 ? 142.084 153.014 171.360 1.00 130.79 89 ASP L O 1
ATOM 5490 N N . PHE D 4 71 ? 142.868 151.269 172.565 1.00 129.86 90 PHE L N 1
ATOM 5491 C CA . PHE D 4 71 ? 141.556 150.673 172.861 1.00 128.34 90 PHE L CA 1
ATOM 5492 C C . PHE D 4 71 ? 141.483 150.329 174.345 1.00 128.40 90 PHE L C 1
ATOM 5493 O O . PHE D 4 71 ? 142.497 149.983 174.951 1.00 128.28 90 PHE L O 1
ATOM 5501 N N . THR D 4 72 ? 140.283 150.423 174.916 1.00 128.47 91 THR L N 1
ATOM 5502 C CA . THR D 4 72 ? 140.056 150.170 176.346 1.00 128.71 91 THR L CA 1
ATOM 5503 C C . THR D 4 72 ? 138.767 149.377 176.596 1.00 129.11 91 THR L C 1
ATOM 5504 O O . THR D 4 72 ? 137.687 149.759 176.120 1.00 128.82 91 THR L O 1
ATOM 5508 N N . LEU D 4 73 ? 138.906 148.270 177.330 1.00 129.84 92 LEU L N 1
ATOM 5509 C CA . LEU D 4 73 ? 137.777 147.523 177.892 1.00 130.76 92 LEU L CA 1
ATOM 5510 C C . LEU D 4 73 ? 137.658 147.889 179.370 1.00 133.43 92 LEU L C 1
ATOM 5511 O O . LEU D 4 73 ? 138.675 147.991 180.070 1.00 133.50 92 LEU L O 1
ATOM 5516 N N . SER D 4 74 ? 136.420 148.076 179.832 1.00 136.91 93 SER L N 1
ATOM 5517 C CA . SER D 4 74 ? 136.138 148.445 181.225 1.00 140.24 93 SER L CA 1
ATOM 5518 C C . SER D 4 74 ? 134.929 147.707 181.810 1.00 144.20 93 SER L C 1
ATOM 5519 O O . SER D 4 74 ? 133.910 147.540 181.138 1.00 144.30 93 SER L O 1
ATOM 5522 N N . ILE D 4 75 ? 135.067 147.277 183.066 1.00 149.53 94 ILE L N 1
ATOM 5523 C CA . ILE D 4 75 ? 133.982 146.664 183.848 1.00 153.60 94 ILE L CA 1
ATOM 5524 C C . ILE D 4 75 ? 133.687 147.569 185.047 1.00 157.70 94 ILE L C 1
ATOM 5525 O O . ILE D 4 75 ? 134.615 148.065 185.687 1.00 158.37 94 ILE L O 1
ATOM 5530 N N . ASN D 4 76 ? 132.402 147.753 185.357 1.00 162.41 95 ASN L N 1
ATOM 5531 C CA . ASN D 4 76 ? 131.969 148.692 186.418 1.00 164.83 95 ASN L CA 1
ATOM 5532 C C . ASN D 4 76 ? 131.934 148.097 187.831 1.00 166.09 95 ASN L C 1
ATOM 5533 O O . ASN D 4 76 ? 132.329 148.761 188.791 1.00 166.02 95 ASN L O 1
ATOM 5538 N N . SER D 4 77 ? 131.451 146.859 187.946 1.00 167.52 96 SER L N 1
ATOM 5539 C CA . SER D 4 77 ? 131.307 146.174 189.238 1.00 168.05 96 SER L CA 1
ATOM 5540 C C . SER D 4 77 ? 131.680 144.697 189.104 1.00 168.02 96 SER L C 1
ATOM 5541 O O . SER D 4 77 ? 130.878 143.886 188.630 1.00 168.13 96 SER L O 1
ATOM 5544 N N . VAL D 4 78 ? 132.900 144.362 189.524 1.00 167.63 97 VAL L N 1
ATOM 5545 C CA . VAL D 4 78 ? 133.419 142.991 189.409 1.00 166.71 97 VAL L CA 1
ATOM 5546 C C . VAL D 4 78 ? 132.796 142.059 190.454 1.00 165.59 97 VAL L C 1
ATOM 5547 O O . VAL D 4 78 ? 132.528 142.469 191.587 1.00 165.21 97 VAL L O 1
ATOM 5551 N N . GLU D 4 79 ? 132.569 140.812 190.046 1.00 164.32 98 GLU L N 1
ATOM 5552 C CA . GLU D 4 79 ? 132.019 139.760 190.905 1.00 163.63 98 GLU L CA 1
ATOM 5553 C C . GLU D 4 79 ? 133.015 138.598 190.985 1.00 161.99 98 GLU L C 1
ATOM 5554 O O . GLU D 4 79 ? 134.135 138.694 190.473 1.00 162.35 98 GLU L O 1
ATOM 5560 N N . SER D 4 80 ? 132.605 137.505 191.630 1.00 159.55 99 SER L N 1
ATOM 5561 C CA . SER D 4 80 ? 133.374 136.253 191.638 1.00 157.17 99 SER L CA 1
ATOM 5562 C C . SER D 4 80 ? 133.538 135.613 190.246 1.00 154.42 99 SER L C 1
ATOM 5563 O O . SER D 4 80 ? 134.464 134.826 190.036 1.00 154.79 99 SER L O 1
ATOM 5566 N N . GLU D 4 81 ? 132.646 135.955 189.312 1.00 150.55 100 GLU L N 1
ATOM 5567 C CA . GLU D 4 81 ? 132.688 135.448 187.931 1.00 146.85 100 GLU L CA 1
ATOM 5568 C C . GLU D 4 81 ? 133.504 136.313 186.943 1.00 142.48 100 GLU L C 1
ATOM 5569 O O . GLU D 4 81 ? 133.475 136.054 185.735 1.00 142.10 100 GLU L O 1
ATOM 5575 N N . ASP D 4 82 ? 134.231 137.317 187.446 1.00 137.32 101 ASP L N 1
ATOM 5576 C CA . ASP D 4 82 ? 135.088 138.184 186.611 1.00 133.21 101 ASP L CA 1
ATOM 5577 C C . ASP D 4 82 ? 136.600 137.993 186.832 1.00 129.07 101 ASP L C 1
ATOM 5578 O O . ASP D 4 82 ? 137.407 138.690 186.208 1.00 128.73 101 ASP L O 1
ATOM 5583 N N . ILE D 4 83 ? 136.979 137.044 187.688 1.00 124.28 102 ILE L N 1
ATOM 5584 C CA . ILE D 4 83 ? 138.394 136.796 188.004 1.00 121.03 102 ILE L CA 1
ATOM 5585 C C . ILE D 4 83 ? 138.956 135.838 186.950 1.00 118.27 102 ILE L C 1
ATOM 5586 O O . ILE D 4 83 ? 138.764 134.621 187.029 1.00 118.72 102 ILE L O 1
ATOM 5591 N N . ALA D 4 84 ? 139.645 136.408 185.962 1.00 114.57 103 ALA L N 1
ATOM 5592 C CA . ALA D 4 84 ? 140.064 135.684 184.761 1.00 111.35 103 ALA L CA 1
ATOM 5593 C C . ALA D 4 84 ? 141.177 136.443 184.030 1.00 108.25 103 ALA L C 1
ATOM 5594 O O . ALA D 4 84 ? 141.580 137.530 184.462 1.00 108.11 103 ALA L O 1
ATOM 5596 N N . ASP D 4 85 ? 141.674 135.857 182.938 1.00 104.60 104 ASP L N 1
ATOM 5597 C CA . ASP D 4 85 ? 142.649 136.522 182.056 1.00 101.89 104 ASP L CA 1
ATOM 5598 C C . ASP D 4 85 ? 141.941 137.097 180.831 1.00 98.80 104 ASP L C 1
ATOM 5599 O O . ASP D 4 85 ? 141.099 136.430 180.233 1.00 99.16 104 ASP L O 1
ATOM 5604 N N . TYR D 4 86 ? 142.297 138.329 180.462 1.00 94.73 105 TYR L N 1
ATOM 5605 C CA . TYR D 4 86 ? 141.657 139.047 179.352 1.00 91.64 105 TYR L CA 1
ATOM 5606 C C . TYR D 4 86 ? 142.645 139.358 178.228 1.00 90.19 105 TYR L C 1
ATOM 5607 O O . TYR D 4 86 ? 143.565 140.160 178.410 1.00 89.85 105 TYR L O 1
ATOM 5616 N N . TYR D 4 87 ? 142.438 138.723 177.074 1.00 88.71 106 TYR L N 1
ATOM 5617 C CA . TYR D 4 87 ? 143.279 138.921 175.887 1.00 88.29 106 TYR L CA 1
ATOM 5618 C C . TYR D 4 87 ? 142.533 139.724 174.835 1.00 90.82 106 TYR L C 1
ATOM 5619 O O . TYR D 4 87 ? 141.322 139.561 174.665 1.00 90.75 106 TYR L O 1
ATOM 5628 N N . CYS D 4 88 ? 143.273 140.580 174.133 1.00 94.47 107 CYS L N 1
ATOM 5629 C CA . CYS D 4 88 ? 142.758 141.332 172.992 1.00 97.98 107 CYS L CA 1
ATOM 5630 C C . CYS D 4 88 ? 143.365 140.797 171.693 1.00 97.14 107 CYS L C 1
ATOM 5631 O O . CYS D 4 88 ? 144.553 140.469 171.650 1.00 96.85 107 CYS L O 1
ATOM 5634 N N . GLN D 4 89 ? 142.540 140.712 170.649 1.00 96.58 108 GLN L N 1
ATOM 5635 C CA . GLN D 4 89 ? 142.952 140.201 169.333 1.00 96.19 108 GLN L CA 1
ATOM 5636 C C . GLN D 4 89 ? 142.552 141.173 168.227 1.00 95.82 108 GLN L C 1
ATOM 5637 O O . GLN D 4 89 ? 141.413 141.627 168.185 1.00 95.88 108 GLN L O 1
ATOM 5643 N N . GLN D 4 90 ? 143.489 141.455 167.323 1.00 95.27 109 GLN L N 1
ATOM 5644 C CA . GLN D 4 90 ? 143.218 142.233 166.110 1.00 94.86 109 GLN L CA 1
ATOM 5645 C C . GLN D 4 90 ? 142.902 141.282 164.949 1.00 95.28 109 GLN L C 1
ATOM 5646 O O . GLN D 4 90 ? 143.590 140.275 164.760 1.00 95.59 109 GLN L O 1
ATOM 5652 N N . SER D 4 91 ? 141.843 141.597 164.201 1.00 95.66 110 SER L N 1
ATOM 5653 C CA . SER D 4 91 ? 141.437 140.830 163.012 1.00 96.27 110 SER L CA 1
ATOM 5654 C C . SER D 4 91 ? 141.503 141.702 161.750 1.00 97.15 110 SER L C 1
ATOM 5655 O O . SER D 4 91 ? 140.699 141.539 160.826 1.00 97.27 110 SER L O 1
ATOM 5658 N N . ASN D 4 92 ? 142.477 142.610 161.716 1.00 98.39 111 ASN L N 1
ATOM 5659 C CA . ASN D 4 92 ? 142.584 143.621 160.664 1.00 98.53 111 ASN L CA 1
ATOM 5660 C C . ASN D 4 92 ? 143.396 143.095 159.487 1.00 98.59 111 ASN L C 1
ATOM 5661 O O . ASN D 4 92 ? 142.915 143.075 158.351 1.00 98.32 111 ASN L O 1
ATOM 5666 N N . SER D 4 93 ? 144.625 142.680 159.779 1.00 98.66 112 SER L N 1
ATOM 5667 C CA . SER D 4 93 ? 145.533 142.123 158.780 1.00 98.15 112 SER L CA 1
ATOM 5668 C C . SER D 4 93 ? 145.942 140.725 159.214 1.00 97.45 112 SER L C 1
ATOM 5669 O O . SER D 4 93 ? 145.920 140.400 160.408 1.00 97.57 112 SER L O 1
ATOM 5672 N N . TRP D 4 94 ? 146.317 139.905 158.231 1.00 96.29 113 TRP L N 1
ATOM 5673 C CA . TRP D 4 94 ? 146.812 138.558 158.496 1.00 94.94 113 TRP L CA 1
ATOM 5674 C C . TRP D 4 94 ? 148.362 138.383 158.382 1.00 93.48 113 TRP L C 1
ATOM 5675 O O . TRP D 4 94 ? 149.025 138.810 157.377 1.00 93.66 113 TRP L O 1
ATOM 5686 N N . PRO D 4 95 ? 148.886 137.509 159.484 1.00 91.60 114 PRO L N 1
ATOM 5687 C CA . PRO D 4 95 ? 148.243 136.784 160.751 1.00 90.25 114 PRO L CA 1
ATOM 5688 C C . PRO D 4 95 ? 147.649 137.586 161.891 1.00 88.61 114 PRO L C 1
ATOM 5689 O O . PRO D 4 95 ? 148.115 138.690 162.188 1.00 88.88 114 PRO L O 1
ATOM 5693 N N . TYR D 4 96 ? 146.631 137.011 162.531 1.00 86.39 115 TYR L N 1
ATOM 5694 C CA . TYR D 4 96 ? 145.938 137.670 163.634 1.00 84.57 115 TYR L CA 1
ATOM 5695 C C . TYR D 4 96 ? 146.760 137.406 164.886 1.00 84.68 115 TYR L C 1
ATOM 5696 O O . TYR D 4 96 ? 147.156 136.269 165.145 1.00 84.91 115 TYR L O 1
ATOM 5705 N N . THR D 4 97 ? 147.017 138.461 165.651 1.00 84.75 116 THR L N 1
ATOM 5706 C CA . THR D 4 97 ? 147.900 138.398 166.814 1.00 84.93 116 THR L CA 1
ATOM 5707 C C . THR D 4 97 ? 147.127 138.777 168.066 1.00 85.36 116 THR L C 1
ATOM 5708 O O . THR D 4 97 ? 146.326 139.708 168.041 1.00 85.47 116 THR L O 1
ATOM 5712 N N . PHE D 4 98 ? 147.365 138.043 169.150 1.00 85.96 117 PHE L N 1
ATOM 5713 C CA . PHE D 4 98 ? 146.728 138.323 170.435 1.00 86.46 117 PHE L CA 1
ATOM 5714 C C . PHE D 4 98 ? 147.614 139.219 171.286 1.00 88.51 117 PHE L C 1
ATOM 5715 O O . PHE D 4 98 ? 148.792 139.427 170.981 1.00 88.48 117 PHE L O 1
ATOM 5723 N N . GLY D 4 99 ? 147.031 139.739 172.361 1.00 91.35 118 GLY L N 1
ATOM 5724 C CA . GLY D 4 99 ? 147.764 140.537 173.341 1.00 93.57 118 GLY L CA 1
ATOM 5725 C C . GLY D 4 99 ? 148.603 139.676 174.272 1.00 95.94 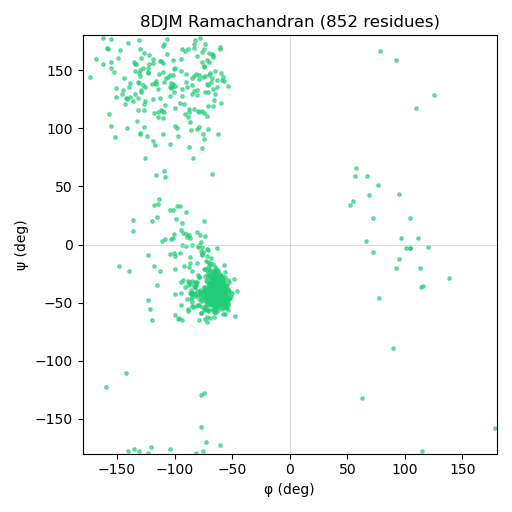118 GLY L C 1
ATOM 5726 O O . GLY D 4 99 ? 148.962 138.542 173.940 1.00 95.72 118 GLY L O 1
ATOM 5727 N N . GLY D 4 100 ? 148.912 140.228 175.442 1.00 99.33 119 GLY L N 1
ATOM 5728 C CA . GLY D 4 100 ? 149.694 139.534 176.470 1.00 101.96 119 GLY L CA 1
ATOM 5729 C C . GLY D 4 100 ? 148.815 138.835 177.492 1.00 104.63 119 GLY L C 1
ATOM 5730 O O . GLY D 4 100 ? 148.986 137.642 177.754 1.00 104.74 119 GLY L O 1
ATOM 5731 N N . GLY D 4 101 ? 147.879 139.591 178.065 1.00 107.98 120 GLY L N 1
ATOM 5732 C CA . GLY D 4 101 ? 146.937 139.088 179.069 1.00 110.77 120 GLY L CA 1
ATOM 5733 C C . GLY D 4 101 ? 146.972 139.919 180.342 1.00 113.60 120 GLY L C 1
ATOM 5734 O O . GLY D 4 101 ? 148.045 140.158 180.899 1.00 113.83 120 GLY L O 1
ATOM 5735 N N . THR D 4 102 ? 145.794 140.355 180.791 1.00 117.01 121 THR L N 1
ATOM 5736 C CA . THR D 4 102 ? 145.634 141.142 182.021 1.00 119.68 121 THR L CA 1
ATOM 5737 C C . THR D 4 102 ? 144.844 140.327 183.049 1.00 122.10 121 THR L C 1
ATOM 5738 O O . THR D 4 102 ? 143.639 140.126 182.889 1.00 121.83 121 THR L O 1
ATOM 5742 N N . LYS D 4 103 ? 145.520 139.880 184.108 1.00 125.37 122 LYS L N 1
ATOM 5743 C CA . LYS D 4 103 ? 144.885 139.054 185.142 1.00 128.32 122 LYS L CA 1
ATOM 5744 C C . LYS D 4 103 ? 144.286 139.903 186.266 1.00 129.17 122 LYS L C 1
ATOM 5745 O O . LYS D 4 103 ? 144.887 140.894 186.696 1.00 129.35 122 LYS L O 1
ATOM 5751 N N . LEU D 4 104 ? 143.105 139.495 186.732 1.00 130.24 123 LEU L N 1
ATOM 5752 C CA . LEU D 4 104 ? 142.423 140.141 187.866 1.00 130.64 123 LEU L CA 1
ATOM 5753 C C . LEU D 4 104 ? 142.856 139.529 189.200 1.00 131.80 123 LEU L C 1
ATOM 5754 O O . LEU D 4 104 ? 143.508 138.483 189.240 1.00 131.94 123 LEU L O 1
ATOM 5759 N N . GLU D 4 105 ? 142.485 140.205 190.284 1.00 133.20 124 GLU L N 1
ATOM 5760 C CA . GLU D 4 105 ? 142.832 139.790 191.646 1.00 134.24 124 GLU L CA 1
ATOM 5761 C C . GLU D 4 105 ? 141.912 140.483 192.655 1.00 134.84 124 GLU L C 1
ATOM 5762 O O . GLU D 4 105 ? 141.365 141.544 192.374 1.00 135.24 124 GLU L O 1
ATOM 5768 N N . ILE D 4 106 ? 141.744 139.863 193.822 1.00 135.37 125 ILE L N 1
ATOM 5769 C CA . ILE D 4 106 ? 141.000 140.448 194.944 1.00 135.28 125 ILE L CA 1
ATOM 5770 C C . ILE D 4 106 ? 142.001 140.994 195.960 1.00 135.19 125 ILE L C 1
ATOM 5771 O O . ILE D 4 106 ? 141.848 142.109 196.459 1.00 134.93 125 ILE L O 1
ATOM 5776 N N . GLU E 5 1 ? 122.524 126.469 168.233 1.00 150.90 20 GLU H N 1
ATOM 5777 C CA . GLU E 5 1 ? 123.456 125.712 169.130 1.00 149.81 20 GLU H CA 1
ATOM 5778 C C . GLU E 5 1 ? 124.501 124.943 168.314 1.00 147.84 20 GLU H C 1
ATOM 5779 O O . GLU E 5 1 ? 124.247 123.830 167.843 1.00 147.83 20 GLU H O 1
ATOM 5785 N N . VAL E 5 2 ? 125.662 125.571 168.133 1.00 145.05 21 VAL H N 1
ATOM 5786 C CA . VAL E 5 2 ? 126.814 124.949 167.481 1.00 142.50 21 VAL H CA 1
ATOM 5787 C C . VAL E 5 2 ? 127.815 124.546 168.560 1.00 140.43 21 VAL H C 1
ATOM 5788 O O . VAL E 5 2 ? 128.097 125.328 169.472 1.00 140.34 21 VAL H O 1
ATOM 5792 N N . GLN E 5 3 ? 128.339 123.326 168.449 1.00 137.78 22 GLN H N 1
ATOM 5793 C CA . GLN E 5 3 ? 129.446 122.860 169.292 1.00 135.81 22 GLN H CA 1
ATOM 5794 C C . GLN E 5 3 ? 130.555 122.252 168.432 1.00 133.15 22 GLN H C 1
ATOM 5795 O O . GLN E 5 3 ? 130.285 121.627 167.402 1.00 132.92 22 GLN H O 1
ATOM 5801 N N . LEU E 5 4 ? 131.796 122.451 168.870 1.00 130.17 23 LEU H N 1
ATOM 5802 C CA . LEU E 5 4 ? 132.976 121.918 168.193 1.00 128.20 23 LEU H CA 1
ATOM 5803 C C . LEU E 5 4 ? 133.680 120.935 169.127 1.00 128.50 23 LEU H C 1
ATOM 5804 O O . LEU E 5 4 ? 134.594 121.304 169.871 1.00 128.73 23 LEU H O 1
ATOM 5809 N N . GLN E 5 5 ? 133.222 119.684 169.094 1.00 128.86 24 GLN H N 1
ATOM 5810 C CA . GLN E 5 5 ? 133.806 118.613 169.903 1.00 128.74 24 GLN H CA 1
ATOM 5811 C C . GLN E 5 5 ? 135.219 118.318 169.409 1.00 127.68 24 GLN H C 1
ATOM 5812 O O . GLN E 5 5 ? 135.479 118.361 168.206 1.00 127.38 24 GLN H O 1
ATOM 5818 N N . GLN E 5 6 ? 136.116 118.017 170.345 1.00 126.55 25 GLN H N 1
ATOM 5819 C CA . GLN E 5 6 ? 137.547 117.891 170.055 1.00 126.44 25 GLN H CA 1
ATOM 5820 C C . GLN E 5 6 ? 138.151 116.651 170.717 1.00 126.84 25 GLN H C 1
ATOM 5821 O O . GLN E 5 6 ? 137.613 116.133 171.700 1.00 126.80 25 GLN H O 1
ATOM 5827 N N . SER E 5 7 ? 139.271 116.188 170.164 1.00 127.57 26 SER H N 1
ATOM 5828 C CA . SER E 5 7 ? 139.942 114.968 170.631 1.00 128.05 26 SER H CA 1
ATOM 5829 C C . SER E 5 7 ? 140.601 115.121 172.003 1.00 128.84 26 SER H C 1
ATOM 5830 O O . SER E 5 7 ? 140.801 116.235 172.495 1.00 129.20 26 SER H O 1
ATOM 5833 N N . GLY E 5 8 ? 140.942 113.981 172.598 1.00 129.49 27 GLY H N 1
ATOM 5834 C CA . GLY E 5 8 ? 141.510 113.922 173.949 1.00 130.02 27 GLY H CA 1
ATOM 5835 C C . GLY E 5 8 ? 143.010 114.180 174.001 1.00 130.77 27 GLY H C 1
ATOM 5836 O O . GLY E 5 8 ? 143.645 114.322 172.954 1.00 130.12 27 GLY H O 1
ATOM 5837 N N . PRO E 5 9 ? 143.592 114.231 175.223 1.00 132.34 28 PRO H N 1
ATOM 5838 C CA . PRO E 5 9 ? 145.027 114.509 175.412 1.00 133.76 28 PRO H CA 1
ATOM 5839 C C . PRO E 5 9 ? 145.952 113.495 174.736 1.00 135.72 28 PRO H C 1
ATOM 5840 O O . PRO E 5 9 ? 145.608 112.313 174.641 1.00 136.02 28 PRO H O 1
ATOM 5844 N N . GLU E 5 10 ? 147.115 113.968 174.284 1.00 138.20 29 GLU H N 1
ATOM 5845 C CA . GLU E 5 10 ? 148.065 113.150 173.520 1.00 140.18 29 GLU H CA 1
ATOM 5846 C C . GLU E 5 10 ? 149.498 113.268 174.056 1.00 141.80 29 GLU H C 1
ATOM 5847 O O . GLU E 5 10 ? 150.098 114.351 174.029 1.00 141.85 29 GLU H O 1
ATOM 5853 N N . LEU E 5 11 ? 150.017 112.144 174.556 1.00 143.83 30 LEU H N 1
ATOM 5854 C CA . LEU E 5 11 ? 151.422 112.005 174.956 1.00 145.63 30 LEU H CA 1
ATOM 5855 C C . LEU E 5 11 ? 152.230 111.437 173.791 1.00 148.54 30 LEU H C 1
ATOM 5856 O O . LEU E 5 11 ? 151.858 110.407 173.223 1.00 148.59 30 LEU H O 1
ATOM 5861 N N . VAL E 5 12 ? 153.329 112.110 173.444 1.00 152.34 31 VAL H N 1
ATOM 5862 C CA . VAL E 5 12 ? 154.187 111.716 172.315 1.00 155.54 31 VAL H CA 1
ATOM 5863 C C . VAL E 5 12 ? 155.672 111.896 172.648 1.00 159.53 31 VAL H C 1
ATOM 5864 O O . VAL E 5 12 ? 156.024 112.435 173.702 1.00 159.89 31 VAL H O 1
ATOM 5868 N N . LYS E 5 13 ? 156.523 111.435 171.732 1.00 164.61 32 LYS H N 1
ATOM 5869 C CA . LYS E 5 13 ? 157.983 111.530 171.858 1.00 167.74 32 LYS H CA 1
ATOM 5870 C C . LYS E 5 13 ? 158.548 112.536 170.838 1.00 169.16 32 LYS H C 1
ATOM 5871 O O . LYS E 5 13 ? 157.909 112.787 169.810 1.00 169.49 32 LYS H O 1
ATOM 5877 N N . PRO E 5 14 ? 159.744 113.116 171.112 1.00 170.46 33 PRO H N 1
ATOM 5878 C CA . PRO E 5 14 ? 160.331 114.093 170.177 1.00 170.26 33 PRO H CA 1
ATOM 5879 C C . PRO E 5 14 ? 160.661 113.512 168.799 1.00 169.59 33 PRO H C 1
ATOM 5880 O O . PRO E 5 14 ? 161.221 112.417 168.709 1.00 169.33 33 PRO H O 1
ATOM 5884 N N . GLY E 5 15 ? 160.306 114.253 167.749 1.00 168.82 34 GLY H N 1
ATOM 5885 C CA . GLY E 5 15 ? 160.478 113.804 166.359 1.00 168.21 34 GLY H CA 1
ATOM 5886 C C . GLY E 5 15 ? 159.263 113.135 165.728 1.00 167.34 34 GLY H C 1
ATOM 5887 O O . GLY E 5 15 ? 159.231 112.938 164.511 1.00 167.13 34 GLY H O 1
ATOM 5888 N N . ALA E 5 16 ? 158.266 112.789 166.544 1.00 166.16 35 ALA H N 1
ATOM 5889 C CA . ALA E 5 16 ? 157.049 112.121 166.077 1.00 164.70 35 ALA H CA 1
ATOM 5890 C C . ALA E 5 16 ? 156.083 113.099 165.403 1.00 162.86 35 ALA H C 1
ATOM 5891 O O . ALA E 5 16 ? 156.356 114.303 165.308 1.00 162.97 35 ALA H O 1
ATOM 5893 N N . SER E 5 17 ? 154.969 112.555 164.911 1.00 160.31 36 SER H N 1
ATOM 5894 C CA . SER E 5 17 ? 153.850 113.346 164.393 1.00 157.08 36 SER H CA 1
ATOM 5895 C C . SER E 5 17 ? 152.548 113.002 165.119 1.00 153.62 36 SER H C 1
ATOM 5896 O O . SER E 5 17 ? 152.342 111.861 165.540 1.00 153.39 36 SER H O 1
ATOM 5899 N N . VAL E 5 18 ? 151.679 114.005 165.248 1.00 149.31 37 VAL H N 1
ATOM 5900 C CA . VAL E 5 18 ? 150.423 113.905 166.007 1.00 145.67 37 VAL H CA 1
ATOM 5901 C C . VAL E 5 18 ? 149.279 114.410 165.143 1.00 142.29 37 VAL H C 1
ATOM 5902 O O . VAL E 5 18 ? 149.480 115.294 164.311 1.00 142.03 37 VAL H O 1
ATOM 5906 N N . LYS E 5 19 ? 148.084 113.860 165.358 1.00 138.23 38 LYS H N 1
ATOM 5907 C CA . LYS E 5 19 ? 146.890 114.250 164.604 1.00 135.01 38 LYS H CA 1
ATOM 5908 C C . LYS E 5 19 ? 145.718 114.517 165.551 1.00 130.08 38 LYS H C 1
ATOM 5909 O O . LYS E 5 19 ? 145.366 113.663 166.368 1.00 129.94 38 LYS H O 1
ATOM 5915 N N . MET E 5 20 ? 145.128 115.707 165.424 1.00 124.07 39 MET H N 1
ATOM 5916 C CA . MET E 5 20 ? 144.027 116.161 166.283 1.00 119.58 39 MET H CA 1
ATOM 5917 C C . MET E 5 20 ? 142.775 116.373 165.446 1.00 115.39 39 MET H C 1
ATOM 5918 O O . MET E 5 20 ? 142.856 116.921 164.351 1.00 115.01 39 MET H O 1
ATOM 5923 N N . SER E 5 21 ? 141.625 115.956 165.977 1.00 110.59 40 SER H N 1
ATOM 5924 C CA . SER E 5 21 ? 140.343 116.042 165.269 1.00 107.20 40 SER H CA 1
ATOM 5925 C C . SER E 5 21 ? 139.382 117.009 165.961 1.00 103.76 40 SER H C 1
ATOM 5926 O O . SER E 5 21 ? 139.225 116.963 167.182 1.00 103.55 40 SER H O 1
ATOM 5929 N N . CYS E 5 22 ? 138.756 117.878 165.164 1.00 99.81 41 CYS H N 1
ATOM 5930 C CA . CYS E 5 22 ? 137.737 118.825 165.629 1.00 97.30 41 CYS H CA 1
ATOM 5931 C C . CYS E 5 22 ? 136.417 118.523 164.911 1.00 98.63 41 CYS H C 1
ATOM 5932 O O . CYS E 5 22 ? 136.137 119.069 163.840 1.00 98.70 41 CYS H O 1
ATOM 5935 N N . LYS E 5 23 ? 135.620 117.635 165.507 1.00 100.33 42 LYS H N 1
ATOM 5936 C CA . LYS E 5 23 ? 134.351 117.194 164.921 1.00 101.94 42 LYS H CA 1
ATOM 5937 C C . LYS E 5 23 ? 133.270 118.277 165.034 1.00 101.40 42 LYS H C 1
ATOM 5938 O O . LYS E 5 23 ? 132.527 118.335 166.016 1.00 101.07 42 LYS H O 1
ATOM 5944 N N . ALA E 5 24 ? 133.193 119.122 164.009 1.00 101.11 43 ALA H N 1
ATOM 5945 C CA . ALA E 5 24 ? 132.246 120.238 163.972 1.00 100.85 43 ALA H CA 1
ATOM 5946 C C . ALA E 5 24 ? 130.826 119.755 163.664 1.00 100.55 43 ALA H C 1
ATOM 5947 O O . ALA E 5 24 ? 130.566 119.256 162.568 1.00 100.94 43 ALA H O 1
ATOM 5949 N N . SER E 5 25 ? 129.920 119.913 164.631 1.00 100.05 44 SER H N 1
ATOM 5950 C CA . SER E 5 25 ? 128.528 119.453 164.507 1.00 99.53 44 SER H CA 1
ATOM 5951 C C . SER E 5 25 ? 127.531 120.539 164.924 1.00 98.87 44 SER H C 1
ATOM 5952 O O . SER E 5 25 ? 127.753 121.244 165.911 1.00 98.95 44 SER H O 1
ATOM 5955 N N . GLY E 5 26 ? 126.434 120.650 164.171 1.00 98.01 45 GLY H N 1
ATOM 5956 C CA . GLY E 5 26 ? 125.374 121.643 164.426 1.00 97.38 45 GLY H CA 1
ATOM 5957 C C . GLY E 5 26 ? 125.077 122.657 163.326 1.00 96.73 45 GLY H C 1
ATOM 5958 O O . GLY E 5 26 ? 124.169 123.478 163.483 1.00 96.85 45 GLY H O 1
ATOM 5959 N N . TYR E 5 27 ? 125.824 122.609 162.221 1.00 95.74 46 TYR H N 1
ATOM 5960 C CA . TYR E 5 27 ? 125.675 123.572 161.118 1.00 94.37 46 TYR H CA 1
ATOM 5961 C C . TYR E 5 27 ? 126.151 122.982 159.785 1.00 93.79 46 TYR H C 1
ATOM 5962 O O . TYR E 5 27 ? 126.642 121.850 159.735 1.00 93.78 46 TYR H O 1
ATOM 5971 N N . SER E 5 28 ? 125.992 123.759 158.714 1.00 92.97 47 SER H N 1
ATOM 5972 C CA . SER E 5 28 ? 126.500 123.390 157.385 1.00 91.21 47 SER H CA 1
ATOM 5973 C C . SER E 5 28 ? 128.033 123.468 157.352 1.00 89.50 47 SER H C 1
ATOM 5974 O O . SER E 5 28 ? 128.609 124.548 157.200 1.00 89.24 47 SER H O 1
ATOM 5977 N N . PHE E 5 29 ? 128.666 122.303 157.488 1.00 87.42 48 PHE H N 1
ATOM 5978 C CA . PHE E 5 29 ? 130.121 122.166 157.677 1.00 85.86 48 PHE H CA 1
ATOM 5979 C C . PHE E 5 29 ? 130.999 122.872 156.633 1.00 84.89 48 PHE H C 1
ATOM 5980 O O . PHE E 5 29 ? 132.034 123.442 156.982 1.00 84.82 48 PHE H O 1
ATOM 5988 N N . THR E 5 30 ? 130.571 122.849 155.371 1.00 83.81 49 THR H N 1
ATOM 5989 C CA . THR E 5 30 ? 131.358 123.402 154.254 1.00 82.13 49 THR H CA 1
ATOM 5990 C C . THR E 5 30 ? 131.159 124.911 153.987 1.00 80.10 49 THR H C 1
ATOM 5991 O O . THR E 5 30 ? 131.700 125.444 153.014 1.00 79.98 49 THR H O 1
ATOM 5995 N N . GLY E 5 31 ? 130.404 125.590 154.852 1.00 77.76 50 GLY H N 1
ATOM 5996 C CA . GLY E 5 31 ? 130.107 127.021 154.702 1.00 75.11 50 GLY H CA 1
ATOM 5997 C C . GLY E 5 31 ? 131.134 127.989 155.270 1.00 72.67 50 GLY H C 1
ATOM 5998 O O . GLY E 5 31 ? 131.390 129.034 154.671 1.00 72.48 50 GLY H O 1
ATOM 5999 N N . TYR E 5 32 ? 131.703 127.649 156.428 1.00 69.82 51 TYR H N 1
ATOM 6000 C CA . TYR E 5 32 ? 132.647 128.517 157.152 1.00 66.97 51 TYR H CA 1
ATOM 6001 C C . TYR E 5 32 ? 134.058 127.937 157.186 1.00 64.43 51 TYR H C 1
ATOM 6002 O O . TYR E 5 32 ? 134.243 126.729 157.039 1.00 64.28 51 TYR H O 1
ATOM 6011 N N . PHE E 5 33 ? 135.043 128.811 157.398 1.00 61.66 52 PHE H N 1
ATOM 6012 C CA . PHE E 5 33 ? 136.432 128.400 157.637 1.00 59.99 52 PHE H CA 1
ATOM 6013 C C . PHE E 5 33 ? 136.561 127.683 158.982 1.00 59.50 52 PHE H C 1
ATOM 6014 O O . PHE E 5 33 ? 135.675 127.773 159.838 1.00 59.71 52 PHE H O 1
ATOM 6022 N N . MET E 5 34 ? 137.681 126.984 159.155 1.00 58.89 53 MET H N 1
ATOM 6023 C CA . MET E 5 34 ? 138.016 126.307 160.414 1.00 58.68 53 MET H CA 1
ATOM 6024 C C . MET E 5 34 ? 139.437 126.681 160.837 1.00 59.02 53 MET H C 1
ATOM 6025 O O . MET E 5 34 ? 140.414 126.067 160.404 1.00 58.88 53 MET H O 1
ATOM 6030 N N . ASN E 5 35 ? 139.535 127.683 161.706 1.00 59.78 54 ASN H N 1
ATOM 6031 C CA . ASN E 5 35 ? 140.827 128.231 162.130 1.00 60.18 54 ASN H CA 1
ATOM 6032 C C . ASN E 5 35 ? 141.420 127.381 163.250 1.00 60.71 54 ASN H C 1
ATOM 6033 O O . ASN E 5 35 ? 140.748 126.501 163.790 1.00 60.92 54 ASN H O 1
ATOM 6038 N N . TRP E 5 36 ? 142.686 127.637 163.575 1.00 61.38 55 TRP H N 1
ATOM 6039 C CA . TRP E 5 36 ? 143.378 126.943 164.676 1.00 62.29 55 TRP H CA 1
ATOM 6040 C C . TRP E 5 36 ? 144.263 127.894 165.481 1.00 64.18 55 TRP H C 1
ATOM 6041 O O . TRP E 5 36 ? 145.001 128.704 164.912 1.00 64.46 55 TRP H O 1
ATOM 6052 N N . VAL E 5 37 ? 144.182 127.768 166.807 1.00 66.57 56 VAL H N 1
ATOM 6053 C CA . VAL E 5 37 ? 144.898 128.629 167.749 1.00 68.29 56 VAL H CA 1
ATOM 6054 C C . VAL E 5 37 ? 145.681 127.757 168.727 1.00 71.57 56 VAL H C 1
ATOM 6055 O O . VAL E 5 37 ? 145.160 126.760 169.225 1.00 71.79 56 VAL H O 1
ATOM 6059 N N . LYS E 5 38 ? 146.921 128.159 169.003 1.00 76.13 57 LYS H N 1
ATOM 6060 C CA . LYS E 5 38 ? 147.814 127.451 169.927 1.00 80.49 57 LYS H CA 1
ATOM 6061 C C . LYS E 5 38 ? 148.056 128.291 171.179 1.00 84.59 57 LYS H C 1
ATOM 6062 O O . LYS E 5 38 ? 148.651 129.366 171.096 1.00 84.96 57 LYS H O 1
ATOM 6068 N N . GLN E 5 39 ? 147.614 127.787 172.332 1.00 89.80 58 GLN H N 1
ATOM 6069 C CA . GLN E 5 39 ? 147.925 128.403 173.626 1.00 94.68 58 GLN H CA 1
ATOM 6070 C C . GLN E 5 39 ? 149.104 127.690 174.286 1.00 100.01 58 GLN H C 1
ATOM 6071 O O . GLN E 5 39 ? 148.941 126.628 174.895 1.00 100.26 58 GLN H O 1
ATOM 6077 N N . SER E 5 40 ? 150.284 128.294 174.166 1.00 107.38 59 SER H N 1
ATOM 6078 C CA . SER E 5 40 ? 151.503 127.786 174.796 1.00 113.20 59 SER H CA 1
ATOM 6079 C C . SER E 5 40 ? 151.506 128.029 176.306 1.00 118.96 59 SER H C 1
ATOM 6080 O O . SER E 5 40 ? 150.627 128.711 176.842 1.00 119.21 59 SER H O 1
ATOM 6083 N N . HIS E 5 41 ? 152.500 127.455 176.980 1.00 126.33 60 HIS H N 1
ATOM 6084 C CA . HIS E 5 41 ? 152.713 127.688 178.410 1.00 131.89 60 HIS H CA 1
ATOM 6085 C C . HIS E 5 41 ? 153.215 129.115 178.627 1.00 132.05 60 HIS H C 1
ATOM 6086 O O . HIS E 5 41 ? 154.152 129.558 177.959 1.00 132.55 60 HIS H O 1
ATOM 6093 N N . GLY E 5 42 ? 152.586 129.813 179.570 1.00 131.62 61 GLY H N 1
ATOM 6094 C CA . GLY E 5 42 ? 152.753 131.261 179.739 1.00 130.07 61 GLY H CA 1
ATOM 6095 C C . GLY E 5 42 ? 151.566 132.070 179.230 1.00 128.23 61 GLY H C 1
ATOM 6096 O O . GLY E 5 42 ? 151.560 133.297 179.348 1.00 128.35 61 GLY H O 1
ATOM 6097 N N . LYS E 5 43 ? 150.580 131.379 178.649 1.00 125.37 62 LYS H N 1
ATOM 6098 C CA . LYS E 5 43 ? 149.290 131.958 178.244 1.00 122.53 62 LYS H CA 1
ATOM 6099 C C . LYS E 5 43 ? 149.429 132.971 177.098 1.00 117.36 62 LYS H C 1
ATOM 6100 O O . LYS E 5 43 ? 149.052 134.140 177.232 1.00 117.58 62 LYS H O 1
ATOM 6106 N N . SER E 5 44 ? 149.968 132.498 175.975 1.00 110.76 63 SER H N 1
ATOM 6107 C CA . SER E 5 44 ? 150.173 133.320 174.775 1.00 105.93 63 SER H CA 1
ATOM 6108 C C . SER E 5 44 ? 149.534 132.660 173.549 1.00 101.36 63 SER H C 1
ATOM 6109 O O . SER E 5 44 ? 150.096 131.729 172.965 1.00 101.14 63 SER H O 1
ATOM 6112 N N . LEU E 5 45 ? 148.353 133.151 173.175 1.00 96.11 64 LEU H N 1
ATOM 6113 C CA . LEU E 5 45 ? 147.605 132.636 172.025 1.00 92.21 64 LEU H CA 1
ATOM 6114 C C . LEU E 5 45 ? 148.246 133.070 170.700 1.00 89.12 64 LEU H C 1
ATOM 6115 O O . LEU E 5 45 ? 148.551 134.249 170.508 1.00 88.96 64 LEU H O 1
ATOM 6120 N N . GLU E 5 46 ? 148.442 132.101 169.804 1.00 85.55 65 GLU H N 1
ATOM 6121 C CA . GLU E 5 46 ? 149.024 132.319 168.473 1.00 82.54 65 GLU H CA 1
ATOM 6122 C C . GLU E 5 46 ? 148.141 131.656 167.416 1.00 79.46 65 GLU H C 1
ATOM 6123 O O . GLU E 5 46 ? 147.657 130.540 167.618 1.00 79.43 65 GLU H O 1
ATOM 6129 N N . TRP E 5 47 ? 147.960 132.343 166.290 1.00 75.80 66 TRP H N 1
ATOM 6130 C CA . TRP E 5 47 ? 147.093 131.887 165.199 1.00 73.56 66 TRP H CA 1
ATOM 6131 C C . TRP E 5 47 ? 147.900 130.986 164.263 1.00 73.87 66 TRP H C 1
ATOM 6132 O O . TRP E 5 47 ? 148.876 131.437 163.660 1.00 74.48 66 TRP H O 1
ATOM 6143 N N . ILE E 5 48 ? 147.503 129.716 164.158 1.00 73.95 67 ILE H N 1
ATOM 6144 C CA . ILE E 5 48 ? 148.204 128.749 163.299 1.00 73.35 67 ILE H CA 1
ATOM 6145 C C . ILE E 5 48 ? 147.831 128.980 161.839 1.00 73.87 67 ILE H C 1
ATOM 6146 O O . ILE E 5 48 ? 148.697 129.227 161.000 1.00 74.19 67 ILE H O 1
ATOM 6151 N N . GLY E 5 49 ? 146.542 128.875 161.543 1.00 74.32 68 GLY H N 1
ATOM 6152 C CA . GLY E 5 49 ? 146.049 129.089 160.184 1.00 75.83 68 GLY H CA 1
ATOM 6153 C C . GLY E 5 49 ? 144.558 128.874 160.042 1.00 77.33 68 GLY H C 1
ATOM 6154 O O . GLY E 5 49 ? 143.813 128.965 161.018 1.00 77.57 68 GLY H O 1
ATOM 6155 N N . ARG E 5 50 ? 144.133 128.603 158.809 1.00 79.42 69 ARG H N 1
ATOM 6156 C CA . ARG E 5 50 ? 142.743 128.258 158.502 1.00 81.05 69 ARG H CA 1
ATOM 6157 C C . ARG E 5 50 ? 142.661 127.276 157.335 1.00 80.14 69 ARG H C 1
ATOM 6158 O O . ARG E 5 50 ? 143.643 127.050 156.627 1.00 80.42 69 ARG H O 1
ATOM 6166 N N . ILE E 5 51 ? 141.475 126.704 157.153 1.00 78.93 70 ILE H N 1
ATOM 6167 C CA . ILE E 5 51 ? 141.191 125.777 156.054 1.00 77.94 70 ILE H CA 1
ATOM 6168 C C . ILE E 5 51 ? 139.747 125.968 155.586 1.00 77.74 70 ILE H C 1
ATOM 6169 O O . ILE E 5 51 ? 138.831 126.058 156.405 1.00 77.97 70 ILE H O 1
ATOM 6174 N N . ASN E 5 52 ? 139.558 126.058 154.270 1.00 77.55 71 ASN H N 1
ATOM 6175 C CA . ASN E 5 52 ? 138.221 126.061 153.677 1.00 77.03 71 ASN H CA 1
ATOM 6176 C C . ASN E 5 52 ? 137.787 124.603 153.539 1.00 77.02 71 ASN H C 1
ATOM 6177 O O . ASN E 5 52 ? 138.439 123.846 152.818 1.00 77.29 71 ASN H O 1
ATOM 6182 N N . PRO E 5 53 ? 136.708 124.190 154.238 1.00 77.01 72 PRO H N 1
ATOM 6183 C CA . PRO E 5 53 ? 136.318 122.774 154.164 1.00 77.28 72 PRO H CA 1
ATOM 6184 C C . PRO E 5 53 ? 135.808 122.295 152.796 1.00 77.60 72 PRO H C 1
ATOM 6185 O O . PRO E 5 53 ? 135.966 121.117 152.477 1.00 77.84 72 PRO H O 1
ATOM 6189 N N . TYR E 5 54 ? 135.213 123.195 152.010 1.00 77.97 73 TYR H N 1
ATOM 6190 C CA . TYR E 5 54 ? 134.649 122.854 150.697 1.00 77.90 73 TYR H CA 1
ATOM 6191 C C . TYR E 5 54 ? 135.712 122.355 149.709 1.00 79.40 73 TYR H C 1
ATOM 6192 O O . TYR E 5 54 ? 135.599 121.248 149.177 1.00 79.68 73 TYR H O 1
ATOM 6201 N N . ASN E 5 55 ? 136.734 123.177 149.479 1.00 81.27 74 ASN H N 1
ATOM 6202 C CA . ASN E 5 55 ? 137.866 122.822 148.613 1.00 82.82 74 ASN H CA 1
ATOM 6203 C C . ASN E 5 55 ? 138.922 122.026 149.371 1.00 84.46 74 ASN H C 1
ATOM 6204 O O . ASN E 5 55 ? 139.307 120.928 148.964 1.00 84.82 74 ASN H O 1
ATOM 6209 N N . GLY E 5 56 ? 139.361 122.602 150.487 1.00 86.50 75 GLY H N 1
ATOM 6210 C CA . GLY E 5 56 ? 140.611 122.230 151.160 1.00 88.02 75 GLY H CA 1
ATOM 6211 C C . GLY E 5 56 ? 141.730 123.246 150.943 1.00 89.70 75 GLY H C 1
ATOM 6212 O O . GLY E 5 56 ? 142.908 122.904 151.071 1.00 89.46 75 GLY H O 1
ATOM 6213 N N . ASP E 5 57 ? 141.364 124.491 150.623 1.00 92.12 76 ASP H N 1
ATOM 6214 C CA . ASP E 5 57 ? 142.327 125.575 150.404 1.00 93.74 76 ASP H CA 1
ATOM 6215 C C . ASP E 5 57 ? 142.788 126.140 151.744 1.00 95.03 76 ASP H C 1
ATOM 6216 O O . ASP E 5 57 ? 142.091 126.951 152.361 1.00 95.25 76 ASP H O 1
ATOM 6221 N N . THR E 5 58 ? 143.963 125.698 152.183 1.00 96.56 77 THR H N 1
ATOM 6222 C CA . THR E 5 58 ? 144.557 126.163 153.435 1.00 97.41 77 THR H CA 1
ATOM 6223 C C . THR E 5 58 ? 145.245 127.517 153.257 1.00 98.18 77 THR H C 1
ATOM 6224 O O . THR E 5 58 ? 145.546 127.937 152.136 1.00 98.20 77 THR H O 1
ATOM 6228 N N . PHE E 5 59 ? 145.485 128.187 154.381 1.00 99.12 78 PHE H N 1
ATOM 6229 C CA . PHE E 5 59 ? 146.205 129.461 154.416 1.00 99.54 78 PHE H CA 1
ATOM 6230 C C . PHE E 5 59 ? 146.833 129.641 155.801 1.00 100.81 78 PHE H C 1
ATOM 6231 O O . PHE E 5 59 ? 146.152 129.998 156.767 1.00 100.92 78 PHE H O 1
ATOM 6239 N N . TYR E 5 60 ? 148.138 129.381 155.878 1.00 102.46 79 TYR H N 1
ATOM 6240 C CA . TYR E 5 60 ? 148.861 129.293 157.152 1.00 104.63 79 TYR H CA 1
ATOM 6241 C C . TYR E 5 60 ? 149.465 130.611 157.608 1.00 108.82 79 TYR H C 1
ATOM 6242 O O . TYR E 5 60 ? 149.562 131.573 156.841 1.00 109.03 79 TYR H O 1
ATOM 6251 N N . ASN E 5 61 ? 149.869 130.625 158.876 1.00 114.47 80 ASN H N 1
ATOM 6252 C CA . ASN E 5 61 ? 150.694 131.689 159.437 1.00 118.79 80 ASN H CA 1
ATOM 6253 C C . ASN E 5 61 ? 152.149 131.352 159.125 1.00 123.44 80 ASN H C 1
ATOM 6254 O O . ASN E 5 61 ? 152.576 130.205 159.287 1.00 123.71 80 ASN H O 1
ATOM 6259 N N . GLN E 5 62 ? 152.905 132.371 158.722 1.00 129.21 81 GLN H N 1
ATOM 6260 C CA . GLN E 5 62 ? 154.290 132.211 158.245 1.00 133.67 81 GLN H CA 1
ATOM 6261 C C . GLN E 5 62 ? 155.235 131.558 159.268 1.00 136.81 81 GLN H C 1
ATOM 6262 O O . GLN E 5 62 ? 156.203 130.897 158.885 1.00 137.19 81 GLN H O 1
ATOM 6268 N N . LYS E 5 63 ? 154.952 131.756 160.556 1.00 140.53 82 LYS H N 1
ATOM 6269 C CA . LYS E 5 63 ? 155.666 131.067 161.636 1.00 143.09 82 LYS H CA 1
ATOM 6270 C C . LYS E 5 63 ? 155.349 129.564 161.676 1.00 145.02 82 LYS H C 1
ATOM 6271 O O . LYS E 5 63 ? 156.245 128.750 161.913 1.00 144.92 82 LYS H O 1
ATOM 6277 N N . PHE E 5 64 ? 154.083 129.212 161.437 1.00 147.44 83 PHE H N 1
ATOM 6278 C CA . PHE E 5 64 ? 153.612 127.811 161.480 1.00 149.50 83 PHE H CA 1
ATOM 6279 C C . PHE E 5 64 ? 153.435 127.158 160.096 1.00 151.45 83 PHE H C 1
ATOM 6280 O O . PHE E 5 64 ? 152.601 126.261 159.928 1.00 152.20 83 PHE H O 1
ATOM 6288 N N . LYS E 5 65 ? 154.230 127.584 159.116 1.00 153.30 84 LYS H N 1
ATOM 6289 C CA . LYS E 5 65 ? 154.107 127.087 157.740 1.00 154.14 84 LYS H CA 1
ATOM 6290 C C . LYS E 5 65 ? 154.662 125.668 157.585 1.00 153.05 84 LYS H C 1
ATOM 6291 O O . LYS E 5 65 ? 154.080 124.844 156.877 1.00 152.98 84 LYS H O 1
ATOM 6297 N N . GLY E 5 66 ? 155.782 125.398 158.251 1.00 151.58 85 GLY H N 1
ATOM 6298 C CA . GLY E 5 66 ? 156.463 124.107 158.154 1.00 150.43 85 GLY H CA 1
ATOM 6299 C C . GLY E 5 66 ? 155.819 122.977 158.938 1.00 149.13 85 GLY H C 1
ATOM 6300 O O . GLY E 5 66 ? 155.517 121.922 158.374 1.00 148.99 85 GLY H O 1
ATOM 6301 N N . LYS E 5 67 ? 155.597 123.206 160.235 1.00 147.69 86 LYS H N 1
ATOM 6302 C CA . LYS E 5 67 ? 155.236 122.132 161.182 1.00 145.37 86 LYS H CA 1
ATOM 6303 C C . LYS E 5 67 ? 153.755 122.065 161.606 1.00 141.32 86 LYS H C 1
ATOM 6304 O O . LYS E 5 67 ? 153.439 121.627 162.715 1.00 140.82 86 LYS H O 1
ATOM 6310 N N . ALA E 5 68 ? 152.859 122.493 160.723 1.00 136.67 87 ALA H N 1
ATOM 6311 C CA . ALA E 5 68 ? 151.417 122.387 160.956 1.00 133.46 87 ALA H CA 1
ATOM 6312 C C . ALA E 5 68 ? 150.683 122.417 159.619 1.00 130.51 87 ALA H C 1
ATOM 6313 O O . ALA E 5 68 ? 150.690 123.443 158.938 1.00 130.40 87 ALA H O 1
ATOM 6315 N N . THR E 5 69 ? 150.073 121.290 159.250 1.00 126.95 88 THR H N 1
ATOM 6316 C CA . THR E 5 69 ? 149.377 121.141 157.963 1.00 123.92 88 THR H CA 1
ATOM 6317 C C . THR E 5 69 ? 147.946 120.647 158.168 1.00 121.03 88 THR H C 1
ATOM 6318 O O . THR E 5 69 ? 147.728 119.520 158.614 1.00 120.58 88 THR H O 1
ATOM 6322 N N . LEU E 5 70 ? 146.982 121.490 157.803 1.00 117.95 89 LEU H N 1
ATOM 6323 C CA . LEU E 5 70 ? 145.569 121.260 158.086 1.00 115.88 89 LEU H CA 1
ATOM 6324 C C . LEU E 5 70 ? 144.930 120.471 156.951 1.00 115.59 89 LEU H C 1
ATOM 6325 O O . LEU E 5 70 ? 145.161 120.771 155.776 1.00 115.54 89 LEU H O 1
ATOM 6330 N N . THR E 5 71 ? 144.134 119.465 157.309 1.00 115.35 90 THR H N 1
ATOM 6331 C CA . THR E 5 71 ? 143.339 118.702 156.340 1.00 115.27 90 THR H CA 1
ATOM 6332 C C . THR E 5 71 ? 141.894 118.638 156.827 1.00 115.53 90 THR H C 1
ATOM 6333 O O . THR E 5 71 ? 141.600 118.979 157.976 1.00 115.77 90 THR H O 1
ATOM 6337 N N . VAL E 5 72 ? 141.007 118.197 155.940 1.00 115.94 91 VAL H N 1
ATOM 6338 C CA . VAL E 5 72 ? 139.568 118.150 156.216 1.00 117.42 91 VAL H CA 1
ATOM 6339 C C . VAL E 5 72 ? 138.964 116.811 155.776 1.00 120.03 91 VAL H C 1
ATOM 6340 O O . VAL E 5 72 ? 139.435 116.191 154.818 1.00 120.44 91 VAL H O 1
ATOM 6344 N N . ASP E 5 73 ? 137.923 116.388 156.491 1.00 123.33 92 ASP H N 1
ATOM 6345 C CA . ASP E 5 73 ? 137.158 115.181 156.179 1.00 126.15 92 ASP H CA 1
ATOM 6346 C C . ASP E 5 73 ? 135.683 115.571 156.021 1.00 129.25 92 ASP H C 1
ATOM 6347 O O . ASP E 5 73 ? 134.937 115.632 156.998 1.00 129.62 92 ASP H O 1
ATOM 6352 N N . LYS E 5 74 ? 135.280 115.847 154.782 1.00 133.04 93 LYS H N 1
ATOM 6353 C CA . LYS E 5 74 ? 133.903 116.286 154.473 1.00 136.64 93 LYS H CA 1
ATOM 6354 C C . LYS E 5 74 ? 132.807 115.247 154.747 1.00 139.46 93 LYS H C 1
ATOM 6355 O O . LYS E 5 74 ? 131.651 115.618 154.966 1.00 139.43 93 LYS H O 1
ATOM 6361 N N . SER E 5 75 ? 133.165 113.965 154.718 1.00 143.42 94 SER H N 1
ATOM 6362 C CA . SER E 5 75 ? 132.210 112.877 154.950 1.00 145.84 94 SER H CA 1
ATOM 6363 C C . SER E 5 75 ? 131.663 112.864 156.379 1.00 148.08 94 SER H C 1
ATOM 6364 O O . SER E 5 75 ? 130.448 112.847 156.585 1.00 147.88 94 SER H O 1
ATOM 6367 N N . SER E 5 76 ? 132.577 112.882 157.349 1.00 151.03 95 SER H N 1
ATOM 6368 C CA . SER E 5 76 ? 132.243 112.761 158.780 1.00 152.80 95 SER H CA 1
ATOM 6369 C C . SER E 5 76 ? 132.234 114.074 159.589 1.00 154.49 95 SER H C 1
ATOM 6370 O O . SER E 5 76 ? 132.053 114.036 160.810 1.00 155.00 95 SER H O 1
ATOM 6373 N N . ARG E 5 77 ? 132.412 115.213 158.914 1.00 156.03 96 ARG H N 1
ATOM 6374 C CA . ARG E 5 77 ? 132.497 116.542 159.555 1.00 156.24 96 ARG H CA 1
ATOM 6375 C C . ARG E 5 77 ? 133.618 116.616 160.601 1.00 151.99 96 ARG H C 1
ATOM 6376 O O . ARG E 5 77 ? 133.358 116.767 161.797 1.00 151.52 96 ARG H O 1
ATOM 6384 N N . THR E 5 78 ? 134.857 116.513 160.128 1.00 147.11 97 THR H N 1
ATOM 6385 C CA . THR E 5 78 ? 136.045 116.458 160.988 1.00 143.58 97 THR H CA 1
ATOM 6386 C C . THR E 5 78 ? 137.205 117.214 160.338 1.00 141.14 97 THR H C 1
ATOM 6387 O O . THR E 5 78 ? 137.625 116.874 159.231 1.00 141.17 97 THR H O 1
ATOM 6391 N N . ALA E 5 79 ? 137.716 118.226 161.039 1.00 138.13 98 ALA H N 1
ATOM 6392 C CA . ALA E 5 79 ? 138.897 118.981 160.610 1.00 136.39 98 ALA H CA 1
ATOM 6393 C C . ALA E 5 79 ? 140.126 118.502 161.376 1.00 135.42 98 ALA H C 1
ATOM 6394 O O . ALA E 5 79 ? 140.087 118.390 162.604 1.00 134.70 98 ALA H O 1
ATOM 6396 N N . HIS E 5 80 ? 141.209 118.231 160.646 1.00 135.07 99 HIS H N 1
ATOM 6397 C CA . HIS E 5 80 ? 142.454 117.719 161.230 1.00 135.43 99 HIS H CA 1
ATOM 6398 C C . HIS E 5 80 ? 143.599 118.725 161.168 1.00 135.02 99 HIS H C 1
ATOM 6399 O O . HIS E 5 80 ? 143.593 119.647 160.348 1.00 134.15 99 HIS H O 1
ATOM 6406 N N . MET E 5 81 ? 144.575 118.520 162.051 1.00 135.51 100 MET H N 1
ATOM 6407 C CA . MET E 5 81 ? 145.843 119.249 162.044 1.00 136.07 100 MET H CA 1
ATOM 6408 C C . MET E 5 81 ? 146.961 118.279 162.420 1.00 138.43 100 MET H C 1
ATOM 6409 O O . MET E 5 81 ? 146.887 117.617 163.458 1.00 138.70 100 MET H O 1
ATOM 6414 N N . GLU E 5 82 ? 147.988 118.213 161.571 1.00 141.35 101 GLU H N 1
ATOM 6415 C CA . GLU E 5 82 ? 149.135 117.325 161.765 1.00 144.28 101 GLU H CA 1
ATOM 6416 C C . GLU E 5 82 ? 150.377 118.136 162.134 1.00 147.17 101 GLU H C 1
ATOM 6417 O O . GLU E 5 82 ? 150.879 118.916 161.322 1.00 146.88 101 GLU H O 1
ATOM 6423 N N . LEU E 5 83 ? 150.862 117.940 163.359 1.00 151.20 102 LEU H N 1
ATOM 6424 C CA . LEU E 5 83 ? 152.097 118.568 163.832 1.00 154.54 102 LEU H CA 1
ATOM 6425 C C . LEU E 5 83 ? 153.267 117.627 163.559 1.00 158.45 102 LEU H C 1
ATOM 6426 O O . LEU E 5 83 ? 153.269 116.506 164.059 1.00 158.36 102 LEU H O 1
ATOM 6431 N N . ARG E 5 84 ? 154.248 118.080 162.775 1.00 163.71 103 ARG H N 1
ATOM 6432 C CA . ARG E 5 84 ? 155.414 117.254 162.405 1.00 167.30 103 ARG H CA 1
ATOM 6433 C C . ARG E 5 84 ? 156.703 117.734 163.077 1.00 166.86 103 ARG H C 1
ATOM 6434 O O . ARG E 5 84 ? 156.871 118.931 163.326 1.00 166.80 103 ARG H O 1
ATOM 6442 N N . SER E 5 85 ? 157.602 116.786 163.353 1.00 166.09 104 SER H N 1
ATOM 6443 C CA . SER E 5 85 ? 158.947 117.064 163.884 1.00 164.86 104 SER H CA 1
ATOM 6444 C C . SER E 5 85 ? 158.893 117.864 165.187 1.00 163.06 104 SER H C 1
ATOM 6445 O O . SER E 5 85 ? 159.440 118.968 165.283 1.00 162.68 104 SER H O 1
ATOM 6448 N N . LEU E 5 86 ? 158.222 117.288 166.180 1.00 160.86 105 LEU H N 1
ATOM 6449 C CA . LEU E 5 86 ? 157.995 117.963 167.454 1.00 158.85 105 LEU H CA 1
ATOM 6450 C C . LEU E 5 86 ? 159.250 118.093 168.306 1.00 157.42 105 LEU H C 1
ATOM 6451 O O . LEU E 5 86 ? 160.219 117.342 168.152 1.00 157.33 105 LEU H O 1
ATOM 6456 N N . THR E 5 87 ? 159.183 119.059 169.216 1.00 155.59 106 THR H N 1
ATOM 6457 C CA . THR E 5 87 ? 160.256 119.394 170.148 1.00 153.62 106 THR H CA 1
ATOM 6458 C C . THR E 5 87 ? 159.608 119.704 171.503 1.00 151.34 106 THR H C 1
ATOM 6459 O O . THR E 5 87 ? 158.388 119.600 171.647 1.00 151.02 106 THR H O 1
ATOM 6463 N N . SER E 5 88 ? 160.421 120.074 172.489 1.00 148.66 107 SER H N 1
ATOM 6464 C CA . SER E 5 88 ? 159.926 120.414 173.831 1.00 145.61 107 SER H CA 1
ATOM 6465 C C . SER E 5 88 ? 159.039 121.672 173.862 1.00 142.44 107 SER H C 1
ATOM 6466 O O . SER E 5 88 ? 158.173 121.802 174.730 1.00 142.08 107 SER H O 1
ATOM 6469 N N . ALA E 5 89 ? 159.265 122.585 172.919 1.00 138.59 108 ALA H N 1
ATOM 6470 C CA . ALA E 5 89 ? 158.506 123.840 172.812 1.00 134.98 108 ALA H CA 1
ATOM 6471 C C . ALA E 5 89 ? 157.032 123.706 172.386 1.00 130.95 108 ALA H C 1
ATOM 6472 O O . ALA E 5 89 ? 156.236 124.610 172.654 1.00 131.08 108 ALA H O 1
ATOM 6474 N N . ASP E 5 90 ? 156.675 122.597 171.735 1.00 125.73 109 ASP H N 1
ATOM 6475 C CA . ASP E 5 90 ? 155.316 122.393 171.192 1.00 121.65 109 ASP H CA 1
ATOM 6476 C C . ASP E 5 90 ? 154.278 121.780 172.156 1.00 116.83 109 ASP H C 1
ATOM 6477 O O . ASP E 5 90 ? 153.164 121.453 171.733 1.00 116.32 109 ASP H O 1
ATOM 6482 N N . SER E 5 91 ? 154.630 121.630 173.435 1.00 111.13 110 SER H N 1
ATOM 6483 C CA . SER E 5 91 ? 153.664 121.239 174.469 1.00 106.24 110 SER H CA 1
ATOM 6484 C C . SER E 5 91 ? 152.727 122.418 174.752 1.00 101.31 110 SER H C 1
ATOM 6485 O O . SER E 5 91 ? 153.150 123.433 175.310 1.00 100.98 110 SER H O 1
ATOM 6488 N N . ALA E 5 92 ? 151.463 122.277 174.353 1.00 95.49 111 ALA H N 1
ATOM 6489 C CA . ALA E 5 92 ? 150.504 123.388 174.373 1.00 90.30 111 ALA H CA 1
ATOM 6490 C C . ALA E 5 92 ? 149.075 122.903 174.141 1.00 85.41 111 ALA H C 1
ATOM 6491 O O . ALA E 5 92 ? 148.861 121.814 173.605 1.00 85.39 111 ALA H O 1
ATOM 6493 N N . LEU E 5 93 ? 148.104 123.720 174.551 1.00 79.61 112 LEU H N 1
ATOM 6494 C CA . LEU E 5 93 ? 146.701 123.513 174.174 1.00 75.38 112 LEU H CA 1
ATOM 6495 C C . LEU E 5 93 ? 146.484 124.023 172.752 1.00 72.10 112 LEU H C 1
ATOM 6496 O O . LEU E 5 93 ? 147.059 125.042 172.359 1.00 72.02 112 LEU H O 1
ATOM 6501 N N . TYR E 5 94 ? 145.654 123.307 171.994 1.00 68.26 113 TYR H N 1
ATOM 6502 C CA . TYR E 5 94 ? 145.289 123.695 170.630 1.00 65.66 113 TYR H CA 1
ATOM 6503 C C . TYR E 5 94 ? 143.773 123.748 170.502 1.00 64.71 113 TYR H C 1
ATOM 6504 O O . TYR E 5 94 ? 143.094 122.751 170.735 1.00 64.54 113 TYR H O 1
ATOM 6513 N N . PHE E 5 95 ? 143.257 124.920 170.138 1.00 63.91 114 PHE H N 1
ATOM 6514 C CA . PHE E 5 95 ? 141.820 125.141 169.963 1.00 63.64 114 PHE H CA 1
ATOM 6515 C C . PHE E 5 95 ? 141.472 125.179 168.485 1.00 66.08 114 PHE H C 1
ATOM 6516 O O . PHE E 5 95 ? 142.266 125.648 167.669 1.00 65.78 114 PHE H O 1
ATOM 6524 N N . CYS E 5 96 ? 140.287 124.673 168.153 1.00 69.94 115 CYS H N 1
ATOM 6525 C CA . CYS E 5 96 ? 139.659 124.942 166.861 1.00 73.57 115 CYS H CA 1
ATOM 6526 C C . CYS E 5 96 ? 138.554 125.963 167.104 1.00 74.36 115 CYS H C 1
ATOM 6527 O O . CYS E 5 96 ? 137.792 125.856 168.073 1.00 74.52 115 CYS H O 1
ATOM 6530 N N . VAL E 5 97 ? 138.489 126.954 166.222 1.00 75.61 116 VAL H N 1
ATOM 6531 C CA . VAL E 5 97 ? 137.647 128.126 166.408 1.00 77.19 116 VAL H CA 1
ATOM 6532 C C . VAL E 5 97 ? 137.119 128.596 165.050 1.00 79.96 116 VAL H C 1
ATOM 6533 O O . VAL E 5 97 ? 137.884 128.750 164.101 1.00 79.79 116 VAL H O 1
ATOM 6537 N N . ARG E 5 98 ? 135.804 128.797 164.968 1.00 84.05 117 ARG H N 1
ATOM 6538 C CA . ARG E 5 98 ? 135.167 129.388 163.787 1.00 87.86 117 ARG H CA 1
ATOM 6539 C C . ARG E 5 98 ? 134.308 130.591 164.170 1.00 89.54 117 ARG H C 1
ATOM 6540 O O . ARG E 5 98 ? 133.967 130.794 165.338 1.00 89.53 117 ARG H O 1
ATOM 6548 N N . ARG E 5 99 ? 133.961 131.370 163.153 1.00 91.93 118 ARG H N 1
ATOM 6549 C CA . ARG E 5 99 ? 133.311 132.670 163.314 1.00 93.84 118 ARG H CA 1
ATOM 6550 C C . ARG E 5 99 ? 131.836 132.521 163.703 1.00 95.72 118 ARG H C 1
ATOM 6551 O O . ARG E 5 99 ? 131.277 131.424 163.654 1.00 95.96 118 ARG H O 1
ATOM 6559 N N . GLY E 5 100 ? 131.223 133.632 164.106 1.00 98.23 119 GLY H N 1
ATOM 6560 C CA . GLY E 5 100 ? 129.776 133.710 164.348 1.00 99.61 119 GLY H CA 1
ATOM 6561 C C . GLY E 5 100 ? 128.910 133.409 163.133 1.00 100.89 119 GLY H C 1
ATOM 6562 O O . GLY E 5 100 ? 129.403 133.342 162.003 1.00 100.95 119 GLY H O 1
ATOM 6563 N N . GLU E 5 101 ? 127.612 133.236 163.378 1.00 102.33 120 GLU H N 1
ATOM 6564 C CA . GLU E 5 101 ? 126.655 132.825 162.342 1.00 102.80 120 GLU H CA 1
ATOM 6565 C C . GLU E 5 101 ? 126.480 133.873 161.238 1.00 101.90 120 GLU H C 1
ATOM 6566 O O . GLU E 5 101 ? 126.719 133.587 160.062 1.00 101.95 120 GLU H O 1
ATOM 6572 N N . ASP E 5 102 ? 126.072 135.079 161.629 1.00 100.65 121 ASP H N 1
ATOM 6573 C CA . ASP E 5 102 ? 125.842 136.188 160.683 1.00 99.19 121 ASP H CA 1
ATOM 6574 C C . ASP E 5 102 ? 127.131 136.937 160.332 1.00 96.89 121 ASP H C 1
ATOM 6575 O O . ASP E 5 102 ? 128.191 136.692 160.913 1.00 96.27 121 ASP H O 1
ATOM 6580 N N . TYR E 5 103 ? 127.011 137.850 159.368 1.00 94.35 122 TYR H N 1
ATOM 6581 C CA . TYR E 5 103 ? 128.108 138.727 158.956 1.00 92.32 122 TYR H CA 1
ATOM 6582 C C . TYR E 5 103 ? 128.430 139.748 160.047 1.00 91.46 122 TYR H C 1
ATOM 6583 O O . TYR E 5 103 ? 127.543 140.190 160.782 1.00 91.33 122 TYR H O 1
ATOM 6592 N N . GLY E 5 104 ? 129.704 140.119 160.131 1.00 90.58 123 GLY H N 1
ATOM 6593 C CA . GLY E 5 104 ? 130.179 141.087 161.119 1.00 89.59 123 GLY H CA 1
ATOM 6594 C C . GLY E 5 104 ? 130.144 140.581 162.550 1.00 88.51 123 GLY H C 1
ATOM 6595 O O . GLY E 5 104 ? 129.743 141.309 163.462 1.00 88.65 123 GLY H O 1
ATOM 6596 N N . SER E 5 105 ? 130.557 139.329 162.733 1.00 86.99 124 SER H N 1
ATOM 6597 C CA . SER E 5 105 ? 130.722 138.721 164.053 1.00 85.10 124 SER H CA 1
ATOM 6598 C C . SER E 5 105 ? 132.154 138.225 164.174 1.00 83.34 124 SER H C 1
ATOM 6599 O O . SER E 5 105 ? 132.791 137.902 163.172 1.00 83.48 124 SER H O 1
ATOM 6602 N N . SER E 5 106 ? 132.657 138.184 165.403 1.00 81.19 125 SER H N 1
ATOM 6603 C CA . SER E 5 106 ? 133.991 137.652 165.688 1.00 79.63 125 SER H CA 1
ATOM 6604 C C . SER E 5 106 ? 133.856 136.258 166.314 1.00 78.02 125 SER H C 1
ATOM 6605 O O . SER E 5 106 ? 132.747 135.727 166.425 1.00 77.74 125 SER H O 1
ATOM 6608 N N . TYR E 5 107 ? 134.979 135.673 166.716 1.00 76.29 126 TYR H N 1
ATOM 6609 C CA . TYR E 5 107 ? 135.054 134.242 167.009 1.00 74.81 126 TYR H CA 1
ATOM 6610 C C . TYR E 5 107 ? 134.407 133.850 168.343 1.00 75.40 126 TYR H C 1
ATOM 6611 O O . TYR E 5 107 ? 135.035 133.922 169.402 1.00 74.88 126 TYR H O 1
ATOM 6620 N N . ASN E 5 108 ? 133.146 133.428 168.263 1.00 76.76 127 ASN H N 1
ATOM 6621 C CA . ASN E 5 108 ? 132.351 133.029 169.431 1.00 78.11 127 ASN H CA 1
ATOM 6622 C C . ASN E 5 108 ? 132.595 131.571 169.815 1.00 78.39 127 ASN H C 1
ATOM 6623 O O . ASN E 5 108 ? 132.843 131.258 170.982 1.00 78.69 127 ASN H O 1
ATOM 6628 N N . TYR E 5 109 ? 132.506 130.694 168.817 1.00 78.47 128 TYR H N 1
ATOM 6629 C CA . TYR E 5 109 ? 132.567 129.244 169.020 1.00 77.47 128 TYR H CA 1
ATOM 6630 C C . TYR E 5 109 ? 134.009 128.748 169.012 1.00 76.93 128 TYR H C 1
ATOM 6631 O O . TYR E 5 109 ? 134.647 128.685 167.962 1.00 76.65 128 TYR H O 1
ATOM 6640 N N . TRP E 5 110 ? 134.512 128.421 170.200 1.00 76.43 129 TRP H N 1
ATOM 6641 C CA . TRP E 5 110 ? 135.819 127.786 170.371 1.00 76.11 129 TRP H CA 1
ATOM 6642 C C . TRP E 5 110 ? 135.607 126.327 170.755 1.00 76.77 129 TRP H C 1
ATOM 6643 O O . TRP E 5 110 ? 134.509 125.934 171.162 1.00 76.69 129 TRP H O 1
ATOM 6654 N N . GLY E 5 111 ? 136.663 125.533 170.617 1.00 77.64 130 GLY H N 1
ATOM 6655 C CA . GLY E 5 111 ? 136.629 124.115 170.978 1.00 78.71 130 GLY H CA 1
ATOM 6656 C C . GLY E 5 111 ? 136.718 123.893 172.481 1.00 79.84 130 GLY H C 1
ATOM 6657 O O . GLY E 5 111 ? 135.965 124.492 173.252 1.00 79.93 130 GLY H O 1
ATOM 6658 N N . GLN E 5 112 ? 137.632 123.014 172.889 1.00 81.32 131 GLN H N 1
ATOM 6659 C CA . GLN E 5 112 ? 137.850 122.694 174.317 1.00 82.47 131 GLN H CA 1
ATOM 6660 C C . GLN E 5 112 ? 139.313 122.514 174.767 1.00 82.65 131 GLN H C 1
ATOM 6661 O O . GLN E 5 112 ? 139.601 122.651 175.960 1.00 82.77 131 GLN H O 1
ATOM 6667 N N . GLY E 5 113 ? 140.216 122.197 173.836 1.00 82.72 132 GLY H N 1
ATOM 6668 C CA . GLY E 5 113 ? 141.656 122.144 174.109 1.00 82.72 132 GLY H CA 1
ATOM 6669 C C . GLY E 5 113 ? 142.200 120.727 174.092 1.00 82.74 132 GLY H C 1
ATOM 6670 O O . GLY E 5 113 ? 141.789 119.890 174.901 1.00 82.89 132 GLY H O 1
ATOM 6671 N N . THR E 5 114 ? 143.122 120.465 173.164 1.00 82.58 133 THR H N 1
ATOM 6672 C CA . THR E 5 114 ? 143.831 119.187 173.076 1.00 82.08 133 THR H CA 1
ATOM 6673 C C . THR E 5 114 ? 145.206 119.361 173.725 1.00 82.08 133 THR H C 1
ATOM 6674 O O . THR E 5 114 ? 146.117 119.943 173.128 1.00 81.95 133 THR H O 1
ATOM 6678 N N . THR E 5 115 ? 145.339 118.863 174.953 1.00 82.29 134 THR H N 1
ATOM 6679 C CA . THR E 5 115 ? 146.557 119.047 175.750 1.00 82.92 134 THR H CA 1
ATOM 6680 C C . THR E 5 115 ? 147.685 118.126 175.260 1.00 83.80 134 THR H C 1
ATOM 6681 O O . THR E 5 115 ? 147.904 117.036 175.798 1.00 83.77 134 THR H O 1
ATOM 6685 N N . VAL E 5 116 ? 148.385 118.584 174.224 1.00 85.16 135 VAL H N 1
ATOM 6686 C CA . VAL E 5 116 ? 149.536 117.872 173.661 1.00 86.68 135 VAL H CA 1
ATOM 6687 C C . VAL E 5 116 ? 150.723 117.958 174.626 1.00 88.67 135 VAL H C 1
ATOM 6688 O O . VAL E 5 116 ? 150.983 119.017 175.205 1.00 88.82 135 VAL H O 1
ATOM 6692 N N . THR E 5 117 ? 151.431 116.838 174.777 1.00 91.33 136 THR H N 1
ATOM 6693 C CA . THR E 5 117 ? 152.604 116.743 175.658 1.00 93.11 136 THR H CA 1
ATOM 6694 C C . THR E 5 117 ? 153.740 116.021 174.935 1.00 94.71 136 THR H C 1
ATOM 6695 O O . THR E 5 117 ? 153.535 114.934 174.397 1.00 95.37 136 THR H O 1
ATOM 6699 N N . VAL E 5 118 ? 154.929 116.625 174.943 1.00 96.29 137 VAL H N 1
ATOM 6700 C CA . VAL E 5 118 ? 156.126 116.051 174.314 1.00 97.14 137 VAL H CA 1
ATOM 6701 C C . VAL E 5 118 ? 157.109 115.623 175.406 1.00 97.26 137 VAL H C 1
ATOM 6702 O O . VAL E 5 118 ? 157.874 116.434 175.929 1.00 97.40 137 VAL H O 1
#

B-factor: mean 143.47, std 70.42, range [22.59, 333.41]

Nearest PDB structures (foldseek):
  8djm-assembly1_B  TM=1.004E+00  e=5.295E-38  Cricetulus griseus
  7bpu-assembly2_B  TM=5.864E-01  e=2.054E-04  Methanocaldococcus jannaschii DSM 2661
  3p8r-assembly1_A-2  TM=4.472E-01  e=1.718E-01  Vibrio cholerae
  6sii-assembly1_A-2  TM=3.496E-01  e=5.748E-01  Trypanosoma brucei
  8djm-assembly1_H  TM=1.009E+00  e=2.050E-23  Mus musculus